Protein AF-A0A813D982-F1 (afdb_monomer)

Secondary structure (DSSP, 8-state):
------------------------EEEEEE-TTSSSSSEEEEEE--BSSS--S---SS-EEEEEEEEEEEEEEP-EEEEE--HHHHHHHHHS-HHHHHHHHHHHHS-GGGT-----EEEEEES--TT-S-SSSS-SSS--STT-TT-SS---GGGGGTHHHHHHHHHHH-TT-EEEEEESS--GGGBS--SSTTS-BB--SHHHHHHHHHHHHHHHHHHHHTT--EEEEESSSSTT----TTS---B--HHHHHHHHHHHHHHHHHSTTTTPEEEEEEEESS-BHHHHHHHHHHHHHHHHHHHHHHHHHHHHT-------------------S----------------------------------------SHHHHHHHHHHHHHHHHHHHHHHHHHHH-TTTHHHHTTSS--TTHHHHHHHTSTTGGGEEEEEEESSBS-THHHHHHHHH-TTSEEEEEE---TT--HHHHHHHHIIIIIIHHHHTTEEEEEEEESEE-TTS-S--SSTTS-SS---SEE--TT--SGGG-EE-HHHHHHHHHHTT--TT-EEEEEEEESSSEEEEEEE-TTSEEEEEEEE--SS--EEEEEEETTEEEEEEEPTT-EEEEEEE-----SSGGGSS---SPPEEEEEEEEE-SS---STTSEEE-HHHHHHHIIIIITTSSSPGGG--EEEEEEEEE---HHHHTTT-SSEEPPPEETTEE-SSS-HHHHHHHH-SPPEEEETTSTT--S-GGGGGSTT-EEEE---TTTTS-GGG--HHHHHH---SB-SSS---BTTBSEEEEEEEEEEHHHHHT-S-HHHHHHTT-EEEETTTTEEES--TT--TT-HHHHHHHHHHHHHHHHHH-TTS--PPPPP----HHHHH--

Radius of gyration: 35.67 Å; Cα contacts (8 Å, |Δi|>4): 1826; chains: 1; bounding box: 88×109×143 Å

Mean predicted aligned error: 16.57 Å

Structure (mmCIF, N/CA/C/O backbone):
data_AF-A0A813D982-F1
#
_entry.id   AF-A0A813D982-F1
#
loop_
_atom_site.group_PDB
_atom_site.id
_atom_site.type_symbol
_atom_site.label_atom_id
_atom_site.label_alt_id
_atom_site.label_comp_id
_atom_site.label_asym_id
_atom_site.label_entity_id
_atom_site.label_seq_id
_atom_site.pdbx_PDB_ins_code
_atom_site.Cartn_x
_atom_site.Cartn_y
_atom_site.Cartn_z
_atom_site.occupancy
_atom_site.B_iso_or_equiv
_atom_site.auth_seq_id
_atom_site.auth_comp_id
_atom_site.auth_asym_id
_atom_site.auth_atom_id
_atom_site.pdbx_PDB_model_num
ATOM 1 N N . MET A 1 1 ? 10.297 -3.588 89.099 1.00 33.72 1 MET A N 1
ATOM 2 C CA . MET A 1 1 ? 11.511 -2.768 88.923 1.00 33.72 1 MET A CA 1
ATOM 3 C C . MET A 1 1 ? 11.442 -2.173 87.519 1.00 33.72 1 MET A C 1
ATOM 5 O O . MET A 1 1 ? 11.460 -2.957 86.587 1.00 33.72 1 MET A O 1
ATOM 9 N N . LEU A 1 2 ? 11.278 -0.838 87.435 1.00 32.00 2 LEU A N 1
ATOM 10 C CA . LEU A 1 2 ? 11.384 0.072 86.263 1.00 32.00 2 LEU A CA 1
ATOM 11 C C . LEU A 1 2 ? 10.331 -0.106 85.132 1.00 32.00 2 LEU A C 1
ATOM 13 O O . LEU A 1 2 ? 10.319 -1.129 84.468 1.00 32.00 2 LEU A O 1
ATOM 17 N N . ILE A 1 3 ? 9.272 0.721 85.040 1.00 32.12 3 ILE A N 1
ATOM 18 C CA . ILE A 1 3 ? 9.128 2.128 84.555 1.00 32.12 3 ILE A CA 1
ATOM 19 C C . ILE A 1 3 ? 8.904 2.221 83.026 1.00 32.12 3 ILE A C 1
ATOM 21 O O . ILE A 1 3 ? 9.794 1.862 82.272 1.00 32.12 3 ILE A O 1
ATOM 25 N N . PHE A 1 4 ? 7.701 2.726 82.667 1.00 31.78 4 PHE A N 1
ATOM 26 C CA . PHE A 1 4 ? 7.247 3.580 81.535 1.00 31.78 4 PHE A CA 1
ATOM 27 C C . PHE A 1 4 ? 7.942 3.456 80.158 1.00 31.78 4 PHE A C 1
ATOM 29 O O . PHE A 1 4 ? 9.155 3.427 80.071 1.00 31.78 4 PHE A O 1
ATOM 36 N N . GLY A 1 5 ? 7.280 3.515 79.001 1.00 30.12 5 GLY A N 1
ATOM 37 C CA . GLY A 1 5 ? 5.942 3.955 78.604 1.00 30.12 5 GLY A CA 1
ATOM 38 C C . GLY A 1 5 ? 5.981 4.259 77.092 1.00 30.12 5 GLY A C 1
ATOM 39 O O . GLY A 1 5 ? 7.051 4.535 76.556 1.00 30.12 5 GLY A O 1
ATOM 40 N N . GLY A 1 6 ? 4.844 4.200 76.397 1.00 27.56 6 GLY A N 1
ATOM 41 C CA . GLY A 1 6 ? 4.769 4.579 74.980 1.00 27.56 6 GLY A CA 1
ATOM 42 C C . GLY A 1 6 ? 3.520 4.051 74.285 1.00 27.56 6 GLY A C 1
ATOM 43 O O . GLY A 1 6 ? 3.475 2.904 73.861 1.00 27.56 6 GLY A O 1
ATOM 44 N N . THR A 1 7 ? 2.501 4.899 74.220 1.00 34.62 7 THR A N 1
ATOM 45 C CA . THR A 1 7 ? 1.250 4.763 73.463 1.00 34.62 7 THR A CA 1
ATOM 46 C C . THR A 1 7 ? 1.494 4.654 71.949 1.00 34.62 7 THR A C 1
ATOM 48 O O . THR A 1 7 ? 2.565 5.032 71.494 1.00 34.62 7 THR A O 1
ATOM 51 N N . TRP A 1 8 ? 0.510 4.149 71.184 1.00 26.58 8 TRP A N 1
ATOM 52 C CA . TRP A 1 8 ? -0.017 4.698 69.911 1.00 26.58 8 TRP A CA 1
ATOM 53 C C . TRP A 1 8 ? -0.961 3.672 69.225 1.00 26.58 8 TRP A C 1
ATOM 55 O O . TRP A 1 8 ? -0.560 2.582 68.838 1.00 26.58 8 TRP A O 1
ATOM 65 N N . PHE A 1 9 ? -2.227 4.057 69.061 1.00 32.31 9 PHE A N 1
ATOM 66 C CA . PHE A 1 9 ? -3.190 3.625 68.029 1.00 32.31 9 PHE A CA 1
ATOM 67 C C . PHE A 1 9 ? -3.764 4.939 67.450 1.00 32.31 9 PHE A C 1
ATOM 69 O O . PHE A 1 9 ? -3.727 5.936 68.180 1.00 32.31 9 PHE A O 1
ATOM 76 N N . PRO A 1 10 ? -4.414 4.992 66.269 1.00 47.31 10 PRO A N 1
ATOM 77 C CA . PRO A 1 10 ? -4.510 4.041 65.152 1.00 47.31 10 PRO A CA 1
ATOM 78 C C . PRO A 1 10 ? -4.242 4.733 63.782 1.00 47.31 10 PRO A C 1
ATOM 80 O O . PRO A 1 10 ? -4.049 5.942 63.716 1.00 47.31 10 PRO A O 1
ATOM 83 N N . GLY A 1 11 ? -4.314 3.993 62.668 1.00 30.67 11 GLY A N 1
ATOM 84 C CA . GLY A 1 11 ? -4.584 4.604 61.353 1.00 30.67 11 GLY A CA 1
ATOM 85 C C . GLY A 1 11 ? -3.560 4.340 60.253 1.00 30.67 11 GLY A C 1
ATOM 86 O O . GLY A 1 11 ? -3.082 5.276 59.623 1.00 30.67 11 GLY A O 1
ATOM 87 N N . ALA A 1 12 ? -3.267 3.073 59.956 1.00 30.66 12 ALA A N 1
ATOM 88 C CA . ALA A 1 12 ? -2.760 2.730 58.632 1.00 30.66 12 ALA A CA 1
ATOM 89 C C . ALA A 1 12 ? -3.959 2.666 57.677 1.00 30.66 12 ALA A C 1
ATOM 91 O O . ALA A 1 12 ? -4.626 1.639 57.547 1.00 30.66 12 ALA A O 1
ATOM 92 N N . LEU A 1 13 ? -4.262 3.809 57.062 1.00 33.00 13 LEU A N 1
ATOM 93 C CA . LEU A 1 13 ? -5.050 3.882 55.843 1.00 33.00 13 LEU A CA 1
ATOM 94 C C . LEU A 1 13 ? -4.309 3.013 54.815 1.00 33.00 13 LEU A C 1
ATOM 96 O O . LEU A 1 13 ? -3.270 3.416 54.293 1.00 33.00 13 LEU A O 1
ATOM 100 N N . LEU A 1 14 ? -4.785 1.787 54.582 1.00 31.64 14 LEU A N 1
ATOM 101 C CA . LEU A 1 14 ? -4.362 1.003 53.428 1.00 31.64 14 LEU A CA 1
ATOM 102 C C . LEU A 1 14 ? -4.866 1.763 52.201 1.00 31.64 14 LEU A C 1
ATOM 104 O O . LEU A 1 14 ? -5.999 1.589 51.755 1.00 31.64 14 LEU A O 1
ATOM 108 N N . ILE A 1 15 ? -4.022 2.653 51.685 1.00 31.45 15 ILE A N 1
ATOM 109 C CA . ILE A 1 15 ? -4.133 3.135 50.319 1.00 31.45 15 ILE A CA 1
ATOM 110 C C . ILE A 1 15 ? -3.833 1.904 49.467 1.00 31.45 15 ILE A C 1
ATOM 112 O O . ILE A 1 15 ? -2.685 1.620 49.132 1.00 31.45 15 ILE A O 1
ATOM 116 N N . LEU A 1 16 ? -4.876 1.128 49.163 1.00 29.83 16 LEU A N 1
AT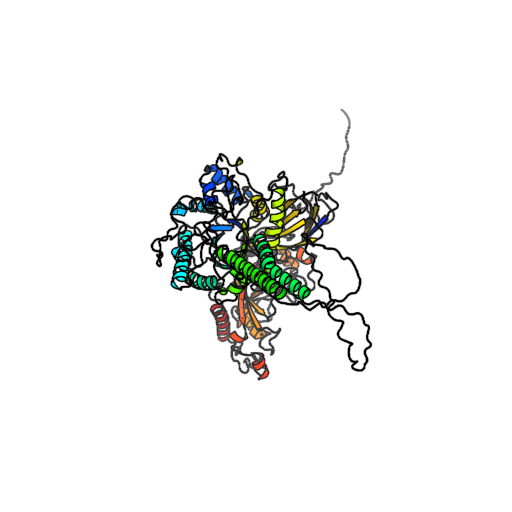OM 117 C CA . LEU A 1 16 ? -4.901 0.351 47.938 1.00 29.83 16 LEU A CA 1
ATOM 118 C C . LEU A 1 16 ? -4.697 1.374 46.824 1.00 29.83 16 LEU A C 1
ATOM 120 O O . LEU A 1 16 ? -5.637 2.049 46.404 1.00 29.83 16 LEU A O 1
ATOM 124 N N . GLN A 1 17 ? -3.449 1.535 46.390 1.00 27.86 17 GLN A N 1
ATOM 125 C CA . GLN A 1 17 ? -3.175 2.093 45.082 1.00 27.86 17 GLN A CA 1
ATOM 126 C C . GLN A 1 17 ? -3.849 1.141 44.098 1.00 27.86 17 GLN A C 1
ATOM 128 O O . GLN A 1 17 ? -3.320 0.089 43.752 1.00 27.86 17 GLN A O 1
ATOM 133 N N . CYS A 1 18 ? -5.070 1.492 43.696 1.00 29.44 18 CYS A N 1
ATOM 134 C CA . CYS A 1 18 ? -5.567 1.117 42.390 1.00 29.44 18 CYS A CA 1
ATOM 135 C C . CYS A 1 18 ? -4.506 1.604 41.406 1.00 29.44 18 CYS A C 1
ATOM 137 O O . CYS A 1 18 ? -4.439 2.794 41.108 1.00 29.44 18 CYS A O 1
ATOM 139 N N . THR A 1 19 ? -3.649 0.707 40.928 1.00 33.31 19 THR A N 1
ATOM 140 C CA . THR A 1 19 ? -2.893 0.942 39.704 1.00 33.31 19 THR A CA 1
ATOM 141 C C . THR A 1 19 ? -3.907 0.905 38.569 1.00 33.31 19 THR A C 1
ATOM 143 O O . THR A 1 19 ? -4.104 -0.114 37.910 1.00 33.31 19 THR A O 1
ATOM 146 N N . SER A 1 20 ? -4.638 2.009 38.402 1.00 37.44 20 SER A N 1
ATOM 147 C CA . SER A 1 20 ? -5.351 2.314 37.170 1.00 37.44 20 SER A CA 1
ATOM 148 C C . SER A 1 20 ? -4.327 2.216 36.049 1.00 37.44 20 SER A C 1
ATOM 150 O O . SER A 1 20 ? -3.331 2.936 36.086 1.00 37.44 20 SER A O 1
ATOM 152 N N . ALA A 1 21 ? -4.539 1.279 35.123 1.00 38.59 21 ALA A N 1
ATOM 153 C CA . ALA A 1 21 ? -3.664 1.035 33.987 1.00 38.59 21 ALA A CA 1
ATOM 154 C C . ALA A 1 21 ? -3.327 2.366 33.300 1.00 38.59 21 ALA A C 1
ATOM 156 O O . ALA A 1 21 ? -4.200 3.023 32.729 1.00 38.59 21 ALA A O 1
ATOM 157 N N . VAL A 1 22 ? -2.070 2.783 33.445 1.00 43.16 22 VAL A N 1
ATOM 158 C CA . VAL A 1 22 ? -1.523 3.990 32.836 1.00 43.16 22 VAL A CA 1
ATOM 159 C C . VAL A 1 22 ? -1.427 3.688 31.346 1.00 43.16 22 VAL A C 1
ATOM 161 O O . VAL A 1 22 ? -0.665 2.822 30.931 1.00 43.16 22 VAL A O 1
ATOM 164 N N . VAL A 1 23 ? -2.295 4.319 30.560 1.00 57.38 23 VAL A N 1
ATOM 165 C CA . VAL A 1 23 ? -2.232 4.271 29.098 1.00 57.38 23 VAL A CA 1
ATOM 166 C C . VAL A 1 23 ? -0.986 5.068 28.698 1.00 57.38 23 VAL A C 1
ATOM 168 O O . VAL A 1 23 ? -0.794 6.156 29.231 1.00 57.38 23 VAL A O 1
ATOM 171 N N . ASP A 1 24 ? -0.129 4.535 27.830 1.00 73.44 24 ASP A N 1
ATOM 172 C CA . ASP A 1 24 ? 1.127 5.179 27.415 1.00 73.44 24 ASP A CA 1
ATOM 173 C C . ASP A 1 24 ? 1.076 5.431 25.898 1.00 73.44 24 ASP A C 1
ATOM 175 O O . ASP A 1 24 ? 0.821 4.500 25.127 1.00 73.44 24 ASP A O 1
ATOM 179 N N . VAL A 1 25 ? 1.219 6.690 25.468 1.00 85.94 25 VAL A N 1
ATOM 180 C CA . VAL A 1 25 ? 1.453 7.051 24.059 1.00 85.94 25 VAL A CA 1
ATOM 181 C C . VAL A 1 25 ? 2.948 7.018 23.838 1.00 85.94 25 VAL A C 1
ATOM 183 O O . VAL A 1 25 ? 3.684 7.839 24.385 1.00 85.94 25 VAL A O 1
ATOM 186 N N . GLU A 1 26 ? 3.397 6.098 23.002 1.00 91.19 26 GLU A N 1
ATOM 187 C CA . GLU A 1 26 ? 4.798 6.032 22.619 1.00 91.19 26 GLU A CA 1
ATOM 188 C C . GLU A 1 26 ? 5.101 7.112 21.584 1.00 91.19 26 GLU A C 1
ATOM 190 O O . GLU A 1 26 ? 4.299 7.336 20.675 1.00 91.19 26 GLU A O 1
ATOM 195 N N . VAL A 1 27 ? 6.264 7.753 21.705 1.00 94.69 27 VAL A N 1
ATOM 196 C CA . VAL A 1 27 ? 6.692 8.824 20.802 1.00 94.69 27 VAL A CA 1
ATOM 197 C C . VAL A 1 27 ? 8.075 8.511 20.246 1.00 94.69 27 VAL A C 1
ATOM 199 O O . VAL A 1 27 ? 9.000 8.222 21.006 1.00 94.69 27 VAL A O 1
ATOM 202 N N . THR A 1 28 ? 8.231 8.623 18.931 1.00 97.44 28 THR A N 1
ATOM 203 C CA . THR A 1 28 ? 9.526 8.566 18.240 1.00 97.44 28 THR A CA 1
ATOM 204 C C . THR A 1 28 ? 9.729 9.850 17.451 1.00 97.44 28 THR A C 1
ATOM 206 O O . THR A 1 28 ? 8.815 10.273 16.749 1.00 97.44 28 THR A O 1
ATOM 209 N N . LEU A 1 29 ? 10.906 10.470 17.557 1.00 98.06 29 LEU A N 1
ATOM 210 C CA . LEU A 1 29 ? 11.197 11.804 17.029 1.00 98.06 29 LEU A CA 1
ATOM 211 C C . LEU A 1 29 ? 12.432 11.803 16.117 1.00 98.06 29 LEU A C 1
ATOM 213 O O . LEU A 1 29 ? 13.458 11.206 16.452 1.00 98.06 29 LEU A O 1
ATOM 217 N N . THR A 1 30 ? 12.337 12.542 15.012 1.00 98.56 30 THR A N 1
ATOM 218 C CA . THR A 1 30 ? 13.478 13.017 14.220 1.00 98.56 30 THR A CA 1
ATOM 219 C C . THR A 1 30 ? 13.408 14.540 14.104 1.00 98.56 30 THR A C 1
ATOM 221 O O . THR A 1 30 ? 12.356 15.079 13.756 1.00 98.56 30 THR A O 1
ATOM 224 N N . THR A 1 31 ? 14.495 15.251 14.395 1.00 97.56 31 THR A N 1
ATOM 225 C CA . THR A 1 31 ? 14.570 16.717 14.293 1.00 97.56 31 THR A CA 1
ATOM 226 C C . THR A 1 31 ? 15.413 17.158 13.103 1.00 97.56 31 THR A C 1
ATOM 228 O O . THR A 1 31 ? 16.376 16.498 12.727 1.00 97.56 31 THR A O 1
ATOM 231 N N . ALA A 1 32 ? 15.053 18.300 12.514 1.00 94.00 32 ALA A N 1
ATOM 232 C CA . ALA A 1 32 ? 15.738 18.867 11.353 1.00 94.00 32 ALA A CA 1
ATOM 233 C C . ALA A 1 32 ? 17.209 19.243 11.614 1.00 94.00 32 ALA A C 1
ATOM 235 O O . ALA A 1 32 ? 17.987 19.332 10.673 1.00 94.00 32 ALA A O 1
ATOM 236 N N . ASP A 1 33 ? 17.580 19.462 12.877 1.00 94.19 33 ASP A N 1
ATOM 237 C CA . ASP A 1 33 ? 18.948 19.745 13.324 1.00 94.19 33 ASP A CA 1
ATOM 238 C C . ASP A 1 33 ? 19.759 18.482 13.665 1.00 94.19 33 ASP A C 1
ATOM 240 O O . ASP A 1 33 ? 20.858 18.587 14.206 1.00 94.19 33 ASP A O 1
ATOM 244 N N . GLU A 1 34 ? 19.200 17.298 13.390 1.00 95.75 34 GLU A N 1
ATOM 245 C CA . GLU A 1 34 ? 19.823 15.987 13.598 1.00 95.75 34 GLU A CA 1
ATOM 246 C C . GLU A 1 34 ? 20.166 15.664 15.069 1.00 95.75 34 GLU A C 1
ATOM 248 O O . GLU A 1 34 ? 20.856 14.685 15.355 1.00 95.75 34 GLU A O 1
ATOM 253 N N . THR A 1 35 ? 19.650 16.434 16.037 1.00 96.19 35 THR A N 1
ATOM 254 C CA . THR A 1 35 ? 19.854 16.157 17.475 1.00 96.19 35 THR A CA 1
ATOM 255 C C . THR A 1 35 ? 19.115 14.905 17.942 1.00 96.19 35 THR A C 1
ATOM 257 O O . THR A 1 35 ? 19.605 14.176 18.809 1.00 96.19 35 THR A O 1
ATOM 260 N N . HIS A 1 36 ? 17.960 14.629 17.340 1.00 97.06 36 HIS A N 1
ATOM 261 C CA . HIS A 1 36 ? 17.199 13.401 17.508 1.00 97.06 36 HIS A CA 1
ATOM 262 C C . HIS A 1 36 ? 17.029 12.744 16.139 1.00 97.06 36 HIS A C 1
ATOM 264 O O . HIS A 1 36 ? 16.509 13.360 15.213 1.00 97.06 36 HIS A O 1
ATOM 270 N N . LEU A 1 37 ? 17.455 11.487 16.007 1.00 97.00 37 LEU A N 1
ATOM 271 C CA . LEU A 1 37 ? 17.439 10.737 14.750 1.00 97.00 37 LEU A CA 1
ATOM 272 C C . LEU A 1 37 ? 16.734 9.395 14.959 1.00 97.00 37 LEU A C 1
ATOM 274 O O . LEU A 1 37 ? 17.348 8.432 15.420 1.00 97.00 37 LEU A O 1
ATOM 278 N N . PHE A 1 38 ? 15.439 9.331 14.634 1.00 97.00 38 PHE A N 1
ATOM 279 C CA . PHE A 1 38 ? 14.572 8.176 14.904 1.00 97.00 38 PHE A CA 1
ATOM 280 C C . PHE A 1 38 ? 14.645 7.697 16.366 1.00 97.00 38 PHE A C 1
ATOM 282 O O . PHE A 1 38 ? 14.763 6.504 16.655 1.00 97.00 38 PHE A O 1
ATOM 289 N N . GLN A 1 39 ? 14.626 8.642 17.307 1.00 96.44 39 GLN A N 1
ATOM 290 C CA . GLN A 1 39 ? 14.848 8.371 18.723 1.00 96.44 39 GLN A CA 1
ATOM 291 C C . GLN A 1 39 ? 13.528 8.228 19.480 1.00 96.44 39 GLN A C 1
ATOM 293 O O . GLN A 1 39 ? 12.631 9.059 19.343 1.00 96.44 39 GLN A O 1
ATOM 298 N N . ARG A 1 40 ? 13.427 7.203 20.333 1.00 94.06 40 ARG A N 1
ATOM 299 C CA . ARG A 1 40 ? 12.296 7.050 21.253 1.00 94.06 40 ARG A CA 1
ATOM 300 C C . ARG A 1 40 ? 12.368 8.098 22.362 1.00 94.06 40 ARG A C 1
ATOM 302 O O . ARG A 1 40 ? 13.375 8.196 23.064 1.00 94.06 40 ARG A O 1
ATOM 309 N N . MET A 1 41 ? 11.288 8.845 22.524 1.00 92.56 41 MET A N 1
ATOM 310 C CA . MET A 1 41 ? 11.128 9.877 23.543 1.00 92.56 41 MET A CA 1
ATOM 311 C C . MET A 1 41 ? 10.331 9.325 24.736 1.00 92.56 41 MET A C 1
ATOM 313 O O . MET A 1 41 ? 9.685 8.279 24.609 1.00 92.56 41 MET A O 1
ATOM 317 N N . PRO A 1 42 ? 10.363 9.989 25.907 1.00 85.12 42 PRO A N 1
ATOM 318 C CA . PRO A 1 42 ? 9.488 9.631 27.018 1.00 85.12 42 PRO A CA 1
ATOM 319 C C . PRO A 1 42 ? 8.018 9.602 26.579 1.00 85.12 42 PRO A C 1
ATOM 321 O O . PRO A 1 42 ? 7.558 10.522 25.901 1.00 85.12 42 PRO A O 1
ATOM 324 N N . GLY A 1 43 ? 7.306 8.540 26.958 1.00 78.75 43 GLY A N 1
ATOM 325 C CA . GLY A 1 43 ? 5.897 8.365 26.621 1.00 78.75 43 GLY A CA 1
ATOM 326 C C . GLY A 1 43 ? 4.989 9.401 27.290 1.00 78.75 43 GLY A C 1
ATOM 327 O O . GLY A 1 43 ? 5.355 10.037 28.285 1.00 78.75 43 GLY A O 1
ATOM 328 N N . ILE A 1 44 ? 3.805 9.603 26.713 1.00 79.94 44 ILE A N 1
ATOM 329 C CA . ILE A 1 44 ? 2.802 10.552 27.209 1.00 79.94 44 ILE A CA 1
ATOM 330 C C . ILE A 1 44 ? 1.670 9.772 27.860 1.00 79.94 44 ILE A C 1
ATOM 332 O O . ILE A 1 44 ? 1.121 8.859 27.254 1.00 79.94 44 ILE A O 1
ATOM 336 N N . VAL A 1 45 ? 1.238 10.187 29.048 1.00 69.50 45 VAL A N 1
ATOM 337 C CA . VAL A 1 45 ? 0.031 9.639 29.678 1.00 69.50 45 VAL A CA 1
ATOM 338 C C . VAL A 1 45 ? -1.205 10.372 29.124 1.00 69.50 45 VAL A C 1
ATOM 340 O O . VAL A 1 45 ? -1.374 11.558 29.429 1.00 69.50 45 VAL A O 1
ATOM 343 N N . PRO A 1 46 ? -2.084 9.724 28.323 1.00 60.00 46 PRO A N 1
ATOM 344 C CA . PRO A 1 46 ? -3.292 10.339 27.793 1.00 60.00 46 PRO A CA 1
ATOM 345 C C . PRO A 1 46 ? -4.245 10.778 28.884 1.00 60.00 46 PRO A C 1
ATOM 347 O O . PRO A 1 46 ? -4.356 10.183 29.959 1.00 60.00 46 PRO A O 1
ATOM 350 N N . GLN A 1 47 ? -5.042 11.773 28.544 1.00 59.22 47 GLN A N 1
ATOM 351 C CA . GLN A 1 47 ? -5.977 12.368 29.473 1.00 59.22 47 GLN A CA 1
ATOM 352 C C . GLN A 1 47 ? -7.396 11.907 29.226 1.00 59.22 47 GLN A C 1
ATOM 354 O O . GLN A 1 47 ? -7.813 11.777 28.080 1.00 59.22 47 GLN A O 1
ATOM 359 N N . HIS A 1 48 ? -8.167 11.745 30.303 1.00 47.81 48 HIS A N 1
ATOM 360 C CA . HIS A 1 48 ? -9.626 11.702 30.192 1.00 47.81 48 HIS A CA 1
ATOM 361 C C . HIS A 1 48 ? -10.233 13.120 30.281 1.00 47.81 48 HIS A C 1
ATOM 363 O O . HIS A 1 48 ? -11.282 13.338 29.689 1.00 47.81 48 HIS A O 1
ATOM 369 N N . VAL A 1 49 ? -9.557 14.096 30.926 1.00 36.41 49 VAL A N 1
ATOM 370 C CA . VAL A 1 49 ? -9.870 15.548 30.927 1.00 36.41 49 VAL A CA 1
ATOM 371 C C . VAL A 1 49 ? -8.631 16.367 31.401 1.00 36.41 49 VAL A C 1
ATOM 373 O O . VAL A 1 49 ? -8.178 16.133 32.515 1.00 36.41 49 VAL A O 1
ATOM 376 N N . GLY A 1 50 ? -8.117 17.340 30.622 1.00 40.94 50 GLY A N 1
ATOM 377 C CA . GLY A 1 50 ? -7.310 18.503 31.097 1.00 40.94 50 GLY A CA 1
ATOM 378 C C . GLY A 1 50 ? -5.769 18.381 31.255 1.00 40.94 50 GLY A C 1
ATOM 379 O O . GLY A 1 50 ? -5.314 17.764 32.210 1.00 40.94 50 GLY A O 1
ATOM 380 N N . GLY A 1 51 ? -5.010 19.059 30.360 1.00 42.97 51 GLY A N 1
ATOM 381 C CA . GLY A 1 51 ? -3.607 18.906 29.854 1.00 42.97 51 GLY A CA 1
ATOM 382 C C . GLY A 1 51 ? -2.430 18.349 30.692 1.00 42.97 51 GLY A C 1
ATOM 383 O O . GLY A 1 51 ? -2.077 18.896 31.729 1.00 42.97 51 GLY A O 1
ATOM 384 N N . HIS A 1 52 ? -1.735 17.332 30.155 1.00 51.31 52 HIS A N 1
ATOM 385 C CA . HIS A 1 52 ? -0.419 16.808 30.554 1.00 51.31 52 HIS A CA 1
ATOM 386 C C . HIS A 1 52 ? 0.338 16.447 29.272 1.00 51.31 52 HIS A C 1
ATOM 388 O O . HIS A 1 52 ? 0.509 15.294 28.893 1.00 51.31 52 HIS A O 1
ATOM 394 N N . GLY A 1 53 ? 0.727 17.512 28.588 1.00 53.88 53 GLY A N 1
ATOM 395 C CA . GLY A 1 53 ? 1.738 17.582 27.548 1.00 53.88 53 GLY A CA 1
ATOM 396 C C . GLY A 1 53 ? 2.340 18.985 27.630 1.00 53.88 53 GLY A C 1
ATOM 397 O O . GLY A 1 53 ? 1.696 19.901 28.148 1.00 53.88 53 GLY A O 1
ATOM 398 N N . ILE A 1 54 ? 3.593 19.160 27.218 1.00 58.97 54 ILE A N 1
ATOM 399 C CA . ILE A 1 54 ? 4.249 20.470 27.290 1.00 58.97 54 ILE A CA 1
ATOM 400 C C . ILE A 1 54 ? 3.756 21.298 26.101 1.00 58.97 54 ILE A C 1
ATOM 402 O O . ILE A 1 54 ? 4.237 21.117 24.985 1.00 58.97 54 ILE A O 1
ATOM 406 N N . ALA A 1 55 ? 2.804 22.203 26.333 1.00 64.06 55 ALA A N 1
ATOM 407 C CA . ALA A 1 55 ? 2.598 23.323 25.423 1.00 64.06 55 ALA A CA 1
ATOM 408 C C . ALA A 1 55 ? 3.869 24.183 25.436 1.00 64.06 55 ALA A C 1
ATOM 410 O O . ALA A 1 55 ? 4.371 24.534 26.505 1.00 64.06 55 ALA A O 1
ATOM 411 N N . CYS A 1 56 ? 4.418 24.473 24.261 1.00 77.19 56 CYS A N 1
ATOM 412 C CA . CYS A 1 56 ? 5.701 25.170 24.132 1.00 77.19 56 CYS A CA 1
ATOM 413 C C . CYS A 1 56 ? 5.640 26.433 23.272 1.00 77.19 56 CYS A C 1
ATOM 415 O O . CYS A 1 56 ? 6.644 27.133 23.145 1.00 77.19 56 CYS A O 1
ATOM 417 N N . SER A 1 57 ? 4.477 26.725 22.695 1.00 76.69 57 SER A N 1
ATOM 418 C CA . SER A 1 57 ? 4.181 27.957 21.970 1.00 76.69 57 SER A CA 1
ATOM 419 C C . SER A 1 57 ? 2.677 28.223 21.969 1.00 76.69 57 SER A C 1
ATOM 421 O O . SER A 1 57 ? 1.878 27.304 22.172 1.00 76.69 57 SER A O 1
ATOM 423 N N . ASP A 1 58 ? 2.310 29.482 21.720 1.00 75.31 58 ASP A N 1
ATOM 424 C CA . ASP A 1 58 ? 0.919 29.905 21.517 1.00 75.31 58 ASP A CA 1
ATOM 425 C C . ASP A 1 58 ? 0.354 29.423 20.164 1.00 75.31 58 ASP A C 1
ATOM 427 O O . ASP A 1 58 ? -0.861 29.404 19.962 1.00 75.31 58 ASP A O 1
ATOM 431 N N . ASP A 1 59 ? 1.232 28.986 19.254 1.00 84.00 59 ASP A N 1
ATOM 432 C CA . ASP A 1 59 ? 0.867 28.318 18.010 1.00 84.00 59 ASP A CA 1
ATOM 433 C C . ASP A 1 59 ? 0.447 26.875 18.303 1.00 84.00 59 ASP A C 1
ATOM 435 O O . ASP A 1 59 ? 1.267 25.984 18.553 1.00 84.00 59 ASP A O 1
ATOM 439 N N . VAL A 1 60 ? -0.863 26.653 18.264 1.00 89.81 60 VAL A N 1
ATOM 440 C CA . VAL A 1 60 ? -1.488 25.355 18.504 1.00 89.81 60 VAL A CA 1
ATOM 441 C C . VAL A 1 60 ? -2.088 24.822 17.207 1.00 89.81 60 VAL A C 1
ATOM 443 O O . VAL A 1 60 ? -2.888 25.500 16.562 1.00 89.81 60 VAL A O 1
ATOM 446 N N . ALA A 1 61 ? -1.752 23.581 16.864 1.00 93.62 61 ALA A N 1
ATOM 447 C CA . ALA A 1 61 ? -2.436 22.821 15.824 1.00 93.62 61 ALA A CA 1
ATOM 448 C C . ALA A 1 61 ? -3.144 21.619 16.453 1.00 93.62 61 ALA A C 1
ATOM 450 O O . ALA A 1 61 ? -2.535 20.864 17.214 1.00 93.62 61 ALA A O 1
ATOM 451 N N . VAL A 1 62 ? -4.426 21.439 16.141 1.00 93.25 62 VAL A N 1
ATOM 452 C CA . VAL A 1 62 ? -5.225 20.311 16.632 1.00 93.25 62 VAL A CA 1
ATOM 453 C C . VAL A 1 62 ? -5.382 19.291 15.513 1.00 93.25 62 VAL A C 1
ATOM 455 O O . VAL A 1 62 ? -5.844 19.637 14.427 1.00 93.25 62 VAL A O 1
ATOM 458 N N . VAL A 1 63 ? -5.022 18.041 15.789 1.00 94.94 63 VAL A N 1
ATOM 459 C CA . VAL A 1 63 ? -5.199 16.902 14.890 1.00 94.94 63 VAL A CA 1
ATOM 460 C C . VAL A 1 63 ? -6.316 16.019 15.428 1.00 94.94 63 VAL A C 1
ATOM 462 O O . VAL A 1 63 ? -6.162 15.360 16.457 1.00 94.94 63 VAL A O 1
ATOM 465 N N . GLU A 1 64 ? -7.441 16.013 14.724 1.00 90.12 64 GLU A N 1
ATOM 466 C CA . GLU A 1 64 ? -8.539 15.081 14.962 1.00 90.12 64 GLU A CA 1
ATOM 467 C C . GLU A 1 64 ? -8.221 13.745 14.289 1.00 90.12 64 GLU A C 1
ATOM 469 O O . GLU A 1 64 ? -7.788 13.744 13.138 1.00 90.12 64 GLU A O 1
ATOM 474 N N . VAL A 1 65 ? -8.439 12.619 14.975 1.00 88.94 65 VAL A N 1
ATOM 475 C CA . VAL A 1 65 ? -8.254 11.269 14.412 1.00 88.94 65 VAL A CA 1
ATOM 476 C C . VAL A 1 65 ? -9.493 10.407 14.646 1.00 88.94 65 VAL A C 1
ATOM 478 O O . VAL A 1 65 ? -9.945 10.220 15.781 1.00 88.94 65 VAL A O 1
ATOM 481 N N . ASP A 1 66 ? -10.000 9.800 13.571 1.00 77.44 66 ASP A N 1
ATOM 482 C CA . ASP A 1 66 ? -11.133 8.875 13.608 1.00 77.44 66 ASP A CA 1
ATOM 483 C C . ASP A 1 66 ? -10.772 7.529 12.958 1.00 77.44 66 ASP A C 1
ATOM 485 O O . ASP A 1 66 ? -10.819 7.355 11.742 1.00 77.44 66 ASP A O 1
ATOM 489 N N . ALA A 1 67 ? -10.473 6.531 13.797 1.00 74.19 67 ALA A N 1
ATOM 490 C CA . ALA A 1 67 ? -10.080 5.182 13.374 1.00 74.19 67 ALA A CA 1
ATOM 491 C C . ALA A 1 67 ? -11.208 4.339 12.736 1.00 74.19 67 ALA A C 1
ATOM 493 O O . ALA A 1 67 ? -10.991 3.167 12.388 1.00 74.19 67 ALA A O 1
ATOM 494 N N . ARG A 1 68 ? -12.420 4.898 12.625 1.00 62.59 68 ARG A N 1
ATOM 495 C CA . ARG A 1 68 ? -13.603 4.283 11.997 1.00 62.59 68 ARG A CA 1
ATOM 496 C C . ARG A 1 68 ? -13.763 4.722 10.550 1.00 62.59 68 ARG A C 1
ATOM 498 O O . ARG A 1 68 ? -14.269 3.959 9.735 1.00 62.59 68 ARG A O 1
ATOM 505 N N . GLN A 1 69 ? -13.321 5.932 10.226 1.00 69.19 69 GLN A N 1
ATOM 506 C CA . GLN A 1 69 ? -13.262 6.409 8.853 1.00 69.19 69 GLN A CA 1
ATOM 507 C C . GLN A 1 69 ? -11.965 5.901 8.245 1.00 69.19 69 GLN A C 1
ATOM 509 O O . GLN A 1 69 ? -10.874 6.324 8.615 1.00 69.19 69 GLN A O 1
ATOM 514 N N . ARG A 1 70 ? -12.097 4.898 7.385 1.00 75.38 70 ARG A N 1
ATOM 515 C CA . ARG A 1 70 ? -10.994 4.058 6.931 1.00 75.38 70 ARG A CA 1
ATOM 516 C C . ARG A 1 70 ? -10.901 4.166 5.412 1.00 75.38 70 ARG A C 1
ATOM 518 O O . ARG A 1 70 ? -11.922 4.135 4.728 1.00 75.38 70 ARG A O 1
ATOM 525 N N . PHE A 1 71 ? -9.683 4.283 4.906 1.00 87.50 71 PHE A N 1
ATOM 526 C CA . PHE A 1 71 ? -9.384 4.414 3.484 1.00 87.50 71 PHE A CA 1
ATOM 527 C C . PHE A 1 71 ? -8.623 3.171 3.000 1.00 87.50 71 PHE A C 1
ATOM 529 O O . PHE A 1 71 ? -8.940 2.042 3.388 1.00 87.50 71 PHE A O 1
ATOM 536 N N . GLN A 1 72 ? -7.630 3.348 2.133 1.00 90.38 72 GLN A N 1
ATOM 537 C CA . GLN A 1 72 ? -6.865 2.258 1.551 1.00 90.38 72 GLN A CA 1
ATOM 538 C C . GLN A 1 72 ? -5.995 1.514 2.577 1.00 90.38 72 GLN A C 1
ATOM 540 O O . GLN A 1 72 ? -5.494 2.079 3.553 1.00 90.38 72 GLN A O 1
ATOM 545 N N . THR A 1 73 ? -5.781 0.226 2.313 1.00 91.19 73 THR A N 1
ATOM 546 C CA . THR A 1 73 ? -4.767 -0.583 2.993 1.00 91.19 73 THR A CA 1
ATOM 547 C C . THR A 1 73 ? -3.377 -0.235 2.475 1.00 91.19 73 THR A C 1
ATOM 549 O O . THR A 1 73 ? -3.147 -0.219 1.263 1.00 91.19 73 THR A O 1
ATOM 552 N N . MET A 1 74 ? -2.449 -0.019 3.400 1.00 95.50 74 MET A N 1
ATOM 553 C CA . MET A 1 74 ? -1.039 0.207 3.129 1.00 95.50 74 MET A CA 1
ATOM 554 C C . MET A 1 74 ? -0.352 -1.128 2.840 1.00 95.50 74 MET A C 1
ATOM 556 O O . MET A 1 74 ? -0.410 -2.077 3.626 1.00 95.50 74 MET A O 1
ATOM 560 N N . LEU A 1 75 ? 0.294 -1.204 1.682 1.00 94.56 75 LEU A N 1
ATOM 561 C CA . LEU A 1 75 ? 1.055 -2.364 1.230 1.00 94.56 75 LEU A CA 1
ATOM 562 C C . LEU A 1 75 ? 2.515 -2.285 1.656 1.00 94.56 75 LEU A C 1
ATOM 564 O O . LEU A 1 75 ? 3.110 -3.332 1.922 1.00 94.56 75 LEU A O 1
ATOM 568 N N . GLY A 1 76 ? 3.072 -1.078 1.752 1.00 95.31 76 GLY A N 1
ATOM 569 C CA . GLY A 1 76 ? 4.407 -0.903 2.296 1.00 95.31 76 GLY A CA 1
ATOM 570 C C . GLY A 1 76 ? 5.160 0.328 1.824 1.00 95.31 76 GLY A C 1
ATOM 571 O O . GLY A 1 76 ? 4.659 1.141 1.051 1.00 95.31 76 GLY A O 1
ATOM 572 N N . PHE A 1 77 ? 6.400 0.423 2.283 1.00 98.06 77 PHE A N 1
ATOM 573 C CA . PHE A 1 77 ? 7.296 1.544 2.027 1.00 98.06 77 PHE A CA 1
ATOM 574 C C . PHE A 1 77 ? 8.695 1.017 1.717 1.00 98.06 77 PHE A C 1
ATOM 576 O O . PHE A 1 77 ? 9.081 -0.059 2.192 1.00 98.06 77 PHE A O 1
ATOM 583 N N . GLY A 1 78 ? 9.441 1.747 0.893 1.00 97.88 78 GLY A N 1
ATOM 584 C CA . GLY A 1 78 ? 10.690 1.224 0.363 1.00 97.88 78 GLY A CA 1
ATOM 585 C C . GLY A 1 78 ? 11.507 2.193 -0.467 1.00 97.88 78 GLY A C 1
ATOM 586 O O . GLY A 1 78 ? 11.343 3.409 -0.407 1.00 97.88 78 GLY A O 1
ATOM 587 N N . ALA A 1 79 ? 12.387 1.612 -1.269 1.00 98.00 79 ALA A N 1
ATOM 588 C CA . ALA A 1 79 ? 13.150 2.312 -2.287 1.00 98.00 79 ALA A CA 1
ATOM 589 C C . ALA A 1 79 ? 13.483 1.363 -3.446 1.00 98.00 79 ALA A C 1
ATOM 591 O O . ALA A 1 79 ? 13.191 0.164 -3.401 1.00 98.00 79 ALA A O 1
ATOM 592 N N . THR A 1 80 ? 14.112 1.882 -4.487 1.00 97.81 80 THR A N 1
ATOM 593 C CA . THR A 1 80 ? 14.684 1.089 -5.572 1.00 97.81 80 THR A CA 1
ATOM 594 C C . THR A 1 80 ? 16.041 0.535 -5.158 1.00 97.81 80 THR A C 1
ATOM 596 O O . THR A 1 80 ? 16.982 1.269 -4.860 1.00 97.81 80 THR A O 1
ATOM 599 N N . LEU A 1 81 ? 16.183 -0.788 -5.194 1.00 97.25 81 LEU A N 1
ATOM 600 C CA . LEU A 1 81 ? 17.498 -1.414 -5.152 1.00 97.25 81 LEU A CA 1
ATOM 601 C C . LEU A 1 81 ? 18.072 -1.372 -6.572 1.00 97.25 81 LEU A C 1
ATOM 603 O O . LEU A 1 81 ? 17.932 -2.334 -7.322 1.00 97.25 81 LEU A O 1
ATOM 607 N N . ALA A 1 82 ? 18.678 -0.251 -6.957 1.00 92.25 82 ALA A N 1
ATOM 608 C CA . ALA A 1 82 ? 19.390 -0.150 -8.226 1.00 92.25 82 ALA A CA 1
ATOM 609 C C . ALA A 1 82 ? 20.651 -1.035 -8.221 1.00 92.25 82 ALA A C 1
ATOM 611 O O . ALA A 1 82 ? 21.158 -1.428 -7.163 1.00 92.25 82 ALA A O 1
ATOM 612 N N . ALA A 1 83 ? 21.190 -1.322 -9.408 1.00 88.88 83 ALA A N 1
ATOM 613 C CA . ALA A 1 83 ? 22.440 -2.065 -9.546 1.00 88.88 83 ALA A CA 1
ATOM 614 C C . ALA A 1 83 ? 23.595 -1.371 -8.795 1.00 88.88 83 ALA A C 1
ATOM 616 O O . ALA A 1 83 ? 24.372 -2.029 -8.106 1.00 88.88 83 ALA A O 1
ATOM 617 N N . SER A 1 84 ? 23.671 -0.036 -8.827 1.00 89.56 84 SER A N 1
ATOM 618 C CA . SER A 1 84 ? 24.631 0.730 -8.021 1.00 89.56 84 SER A CA 1
ATOM 619 C C . SER A 1 84 ? 24.460 0.500 -6.516 1.00 89.56 84 SER A C 1
ATOM 621 O O . SER A 1 84 ? 25.443 0.218 -5.833 1.00 89.56 84 SER A O 1
ATOM 623 N N . SER A 1 85 ? 23.222 0.524 -6.010 1.00 94.62 85 SER A N 1
ATOM 624 C CA . SER A 1 85 ? 22.912 0.285 -4.597 1.00 94.62 85 SER A CA 1
ATOM 625 C C . SER A 1 85 ? 23.353 -1.101 -4.146 1.00 94.62 85 SER A C 1
ATOM 627 O O . SER A 1 85 ? 24.020 -1.251 -3.122 1.00 94.62 85 SER A O 1
ATOM 629 N N . ALA A 1 86 ? 23.020 -2.132 -4.922 1.00 95.38 86 ALA A N 1
ATOM 630 C CA . ALA A 1 86 ? 23.448 -3.486 -4.605 1.00 95.38 86 ALA A CA 1
ATOM 631 C C . ALA A 1 86 ? 24.970 -3.639 -4.687 1.00 95.38 86 ALA A C 1
ATOM 633 O O . ALA A 1 86 ? 25.560 -4.349 -3.874 1.00 95.38 86 ALA A O 1
ATOM 634 N N . TYR A 1 87 ? 25.617 -2.944 -5.620 1.00 94.06 87 TYR A N 1
ATOM 635 C CA . TYR A 1 87 ? 27.062 -2.971 -5.759 1.00 94.06 87 TYR A CA 1
ATOM 636 C C . TYR A 1 87 ? 27.770 -2.362 -4.551 1.00 94.06 87 TYR A C 1
ATOM 638 O O . TYR A 1 87 ? 28.595 -3.054 -3.951 1.00 94.06 87 TYR A O 1
ATOM 646 N N . VAL A 1 88 ? 27.432 -1.132 -4.144 1.00 94.81 88 VAL A N 1
ATOM 647 C CA . VAL A 1 88 ? 28.091 -0.479 -2.994 1.00 94.81 88 VAL A CA 1
ATOM 648 C C . VAL A 1 88 ? 27.901 -1.285 -1.711 1.00 94.81 88 VAL A C 1
ATOM 650 O O . VAL A 1 88 ? 28.858 -1.481 -0.964 1.00 94.81 88 VAL A O 1
ATOM 653 N N . ILE A 1 89 ? 26.715 -1.875 -1.512 1.00 97.38 89 ILE A N 1
ATOM 654 C CA . ILE A 1 89 ? 26.473 -2.806 -0.405 1.00 97.38 89 ILE A CA 1
ATOM 655 C C . ILE A 1 89 ? 27.384 -4.029 -0.555 1.00 97.38 89 ILE A C 1
ATOM 657 O O . ILE A 1 89 ? 28.145 -4.339 0.354 1.00 97.38 89 ILE A O 1
ATOM 661 N N . SER A 1 90 ? 27.381 -4.707 -1.705 1.00 96.44 90 SER A N 1
ATOM 662 C CA . SER A 1 90 ? 28.157 -5.941 -1.909 1.00 96.44 90 SER A CA 1
ATOM 663 C C . SER A 1 90 ? 29.672 -5.778 -1.728 1.00 96.44 90 SER A C 1
ATOM 665 O O . SER A 1 90 ? 30.353 -6.753 -1.402 1.00 96.44 90 SER A O 1
ATOM 667 N N . LYS A 1 91 ? 30.206 -4.567 -1.943 1.00 95.19 91 LYS A N 1
ATOM 668 C CA . LYS A 1 91 ? 31.633 -4.248 -1.784 1.00 95.19 91 LYS A CA 1
ATOM 669 C C . LYS A 1 91 ? 32.024 -3.881 -0.356 1.00 95.19 91 LYS A C 1
ATOM 671 O O . LYS A 1 91 ? 33.206 -3.980 -0.028 1.00 95.19 91 LYS A O 1
ATOM 676 N N . ALA A 1 92 ? 31.069 -3.513 0.495 1.00 97.00 92 ALA A N 1
ATOM 677 C CA . ALA A 1 92 ? 31.334 -3.242 1.902 1.00 97.00 92 ALA A CA 1
ATOM 678 C C . ALA A 1 92 ? 31.763 -4.523 2.653 1.00 97.00 92 ALA A C 1
ATOM 680 O O . ALA A 1 92 ? 31.422 -5.635 2.234 1.00 97.00 92 ALA A O 1
ATOM 681 N N . PRO A 1 93 ? 32.479 -4.420 3.789 1.00 97.69 93 PRO A N 1
ATOM 682 C CA . PRO A 1 93 ? 32.756 -5.571 4.648 1.00 97.69 93 PRO A CA 1
ATOM 683 C C . PRO A 1 93 ? 31.472 -6.315 5.041 1.00 97.69 93 PRO A C 1
ATOM 685 O O . PRO A 1 93 ? 30.437 -5.693 5.258 1.00 97.69 93 PRO A O 1
ATOM 688 N N . GLN A 1 94 ? 31.533 -7.640 5.195 1.00 97.31 94 GLN A N 1
ATOM 689 C CA . GLN A 1 94 ? 30.348 -8.462 5.490 1.00 97.31 94 GLN A CA 1
ATOM 690 C C . GLN A 1 94 ? 29.568 -7.974 6.728 1.00 97.31 94 GLN A C 1
ATOM 692 O O . GLN A 1 94 ? 28.345 -7.935 6.694 1.00 97.31 94 GLN A O 1
ATOM 697 N N . SER A 1 95 ? 30.257 -7.511 7.777 1.00 97.25 95 SER A N 1
ATOM 698 C CA . SER A 1 95 ? 29.621 -6.919 8.965 1.00 97.25 95 SER A CA 1
ATOM 699 C C . SER A 1 95 ? 28.840 -5.635 8.667 1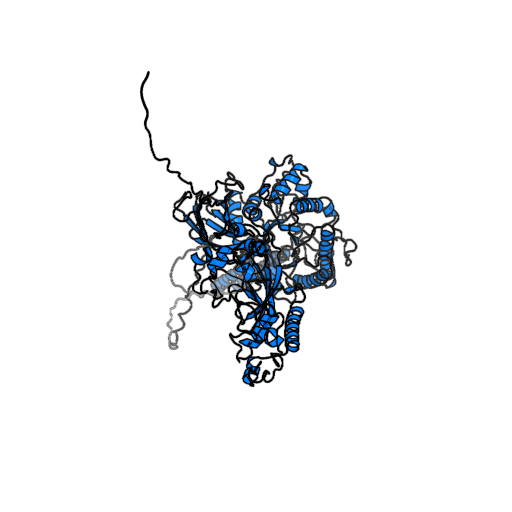.00 97.25 95 SER A C 1
ATOM 701 O O . SER A 1 95 ? 27.819 -5.379 9.296 1.00 97.25 95 SER A O 1
ATOM 703 N N . VAL A 1 96 ? 29.307 -4.828 7.713 1.00 98.12 96 VAL A N 1
ATOM 704 C CA . VAL A 1 96 ? 28.637 -3.603 7.259 1.00 98.12 96 VAL A CA 1
ATOM 705 C C . VAL A 1 96 ? 27.432 -3.956 6.395 1.00 98.12 96 VAL A C 1
ATOM 707 O O . VAL A 1 96 ? 26.377 -3.358 6.575 1.00 98.12 96 VAL A O 1
ATOM 710 N N . GLN A 1 97 ? 27.563 -4.957 5.516 1.00 98.19 97 GLN A N 1
ATOM 711 C CA . GLN A 1 97 ? 26.442 -5.482 4.729 1.00 98.19 97 GLN A CA 1
ATOM 712 C C . GLN A 1 97 ? 25.307 -5.955 5.632 1.00 98.19 97 GLN A C 1
ATOM 714 O O . GLN A 1 97 ? 24.161 -5.566 5.437 1.00 98.19 97 GLN A O 1
ATOM 719 N N . ASP A 1 98 ? 25.629 -6.769 6.635 1.00 97.94 98 ASP A N 1
ATOM 720 C CA . ASP A 1 98 ? 24.625 -7.287 7.560 1.00 97.94 98 ASP A CA 1
ATOM 721 C C . ASP A 1 98 ? 24.005 -6.143 8.372 1.00 97.94 98 ASP A C 1
ATOM 723 O O . ASP A 1 98 ? 22.786 -6.050 8.456 1.00 97.94 98 ASP A O 1
ATOM 727 N N . ALA A 1 99 ? 24.811 -5.201 8.873 1.00 98.00 99 ALA A N 1
ATOM 728 C CA . ALA A 1 99 ? 24.304 -4.063 9.638 1.00 98.00 99 ALA A CA 1
ATOM 729 C C . ALA A 1 99 ? 23.367 -3.149 8.830 1.00 98.00 99 ALA A C 1
ATOM 731 O O . ALA A 1 99 ? 22.311 -2.771 9.336 1.00 98.00 99 ALA A O 1
ATOM 732 N N . VAL A 1 100 ? 23.722 -2.793 7.589 1.00 98.50 100 VAL A N 1
ATOM 733 C CA . VAL A 1 100 ? 22.885 -1.907 6.763 1.00 98.50 100 VAL A CA 1
ATOM 734 C C . VAL A 1 100 ? 21.588 -2.599 6.345 1.00 98.50 100 VAL A C 1
ATOM 736 O O . VAL A 1 100 ? 20.523 -1.985 6.393 1.00 98.50 100 VAL A O 1
ATOM 739 N N . LEU A 1 101 ? 21.643 -3.888 5.994 1.00 98.69 101 LEU A N 1
ATOM 740 C CA . LEU A 1 101 ? 20.455 -4.642 5.597 1.00 98.69 101 LEU A CA 1
ATOM 741 C C . LEU A 1 101 ? 19.536 -4.930 6.792 1.00 98.69 101 LEU A C 1
ATOM 743 O O . LEU A 1 101 ? 18.325 -4.786 6.657 1.00 98.69 101 LEU A O 1
ATOM 747 N N . GLU A 1 102 ? 20.074 -5.252 7.970 1.00 98.44 102 GLU A N 1
ATOM 748 C CA . GLU A 1 102 ? 19.276 -5.394 9.198 1.00 98.44 102 GLU A CA 1
ATOM 749 C C . GLU A 1 102 ? 18.650 -4.058 9.609 1.00 98.44 102 GLU A C 1
ATOM 751 O O . GLU A 1 102 ? 17.475 -3.999 9.974 1.00 98.44 102 GLU A O 1
ATOM 756 N N . ARG A 1 103 ? 19.385 -2.946 9.475 1.00 98.31 103 ARG A N 1
ATOM 757 C CA . ARG A 1 103 ? 18.842 -1.617 9.779 1.00 98.31 103 ARG A CA 1
ATOM 758 C C . ARG A 1 103 ? 17.705 -1.224 8.833 1.00 98.31 103 ARG A C 1
ATOM 760 O O . ARG A 1 103 ? 16.747 -0.598 9.281 1.00 98.31 103 ARG A O 1
ATOM 767 N N . LEU A 1 104 ? 17.783 -1.590 7.553 1.00 98.62 104 LEU A N 1
ATOM 768 C CA . LEU A 1 104 ? 16.764 -1.272 6.547 1.00 98.62 104 LEU A CA 1
ATOM 769 C C . LEU A 1 104 ? 15.557 -2.224 6.598 1.00 98.62 104 LEU A C 1
ATOM 771 O O . LEU A 1 104 ? 14.416 -1.771 6.585 1.00 98.62 104 LEU A O 1
ATOM 775 N N . PHE A 1 105 ? 15.779 -3.535 6.675 1.00 98.56 105 PHE A N 1
ATOM 776 C CA . PHE A 1 105 ? 14.729 -4.548 6.485 1.00 98.56 105 PHE A CA 1
ATOM 777 C C . PHE A 1 105 ? 14.337 -5.286 7.766 1.00 98.56 105 PHE A C 1
ATOM 779 O O . PHE A 1 105 ? 13.271 -5.901 7.803 1.00 98.56 105 PHE A O 1
ATOM 786 N N . GLY A 1 106 ? 15.163 -5.226 8.812 1.00 97.31 106 GLY A N 1
ATOM 787 C CA . GLY A 1 106 ? 14.883 -5.857 10.098 1.00 97.31 106 GLY A CA 1
ATOM 788 C C . GLY A 1 106 ? 13.726 -5.180 10.844 1.00 97.31 106 GLY A C 1
ATOM 789 O O . GLY A 1 106 ? 13.382 -4.026 10.562 1.00 97.31 106 GLY A O 1
ATOM 790 N N . PRO A 1 107 ? 13.097 -5.875 11.807 1.00 93.25 107 PRO A N 1
ATOM 791 C CA . PRO A 1 107 ? 11.983 -5.330 12.576 1.00 93.25 107 PRO A CA 1
ATOM 792 C C . PRO A 1 107 ? 12.430 -4.206 13.524 1.00 93.25 107 PRO A C 1
ATOM 794 O O . PRO A 1 107 ? 13.562 -4.196 14.011 1.00 93.25 107 PRO A O 1
ATOM 797 N N . GLU A 1 108 ? 11.502 -3.310 13.873 1.00 91.38 108 GLU A N 1
ATOM 798 C CA . GLU A 1 108 ? 11.729 -2.202 14.822 1.00 91.38 108 GLU A CA 1
ATOM 799 C C . GLU A 1 108 ? 12.274 -2.680 16.175 1.00 91.38 108 GLU A C 1
ATOM 801 O O . GLU A 1 108 ? 13.203 -2.085 16.714 1.00 91.38 108 GLU A O 1
ATOM 806 N N . SER A 1 109 ? 11.796 -3.824 16.673 1.00 85.31 109 SER A N 1
ATOM 807 C CA . SER A 1 109 ? 12.280 -4.432 17.921 1.00 85.31 109 SER A CA 1
ATOM 808 C C . SER A 1 109 ? 13.766 -4.815 17.896 1.00 85.31 109 SER A C 1
ATOM 810 O O . SER A 1 109 ? 14.378 -4.948 18.953 1.00 85.31 109 SER A O 1
ATOM 812 N N . GLY A 1 110 ? 14.337 -5.030 16.706 1.00 86.25 110 GLY A N 1
ATOM 813 C CA . GLY A 1 110 ? 15.764 -5.282 16.484 1.00 86.25 110 GLY A CA 1
ATOM 814 C C . GLY A 1 110 ? 16.555 -4.023 16.115 1.00 86.25 110 GLY A C 1
ATOM 815 O O . GLY A 1 110 ? 17.735 -4.120 15.796 1.00 86.25 110 GLY A O 1
ATOM 816 N N . GLY A 1 111 ? 15.915 -2.851 16.134 1.00 89.44 111 GLY A N 1
ATOM 817 C CA . GLY A 1 111 ? 16.502 -1.592 15.691 1.00 89.44 111 GLY A CA 1
ATOM 818 C C . GLY A 1 111 ? 16.462 -1.381 14.177 1.00 89.44 111 GLY A C 1
ATOM 819 O O . GLY A 1 111 ? 17.113 -0.457 13.702 1.00 89.44 111 GLY A O 1
ATOM 820 N N . GLY A 1 112 ? 15.726 -2.188 13.408 1.00 96.75 112 GLY A N 1
ATOM 821 C CA . GLY A 1 112 ? 15.502 -1.962 11.976 1.00 96.75 112 GLY A CA 1
ATOM 822 C C . GLY A 1 112 ? 14.319 -1.029 11.693 1.00 96.75 112 GLY A C 1
ATOM 823 O O . GLY A 1 112 ? 13.662 -0.551 12.618 1.00 96.75 112 GLY A O 1
ATOM 824 N N . ILE A 1 113 ? 14.051 -0.741 10.417 1.00 97.75 113 ILE A N 1
ATOM 825 C CA . ILE A 1 113 ? 12.886 0.057 9.991 1.00 97.75 113 ILE A CA 1
ATOM 826 C C . ILE A 1 113 ? 11.876 -0.741 9.161 1.00 97.75 113 ILE A C 1
ATOM 828 O O . ILE A 1 113 ? 10.885 -0.174 8.716 1.00 97.75 113 ILE A O 1
ATOM 832 N N . GLY A 1 114 ? 12.091 -2.041 8.958 1.00 97.12 114 GLY A N 1
ATOM 833 C CA . GLY A 1 114 ? 11.094 -2.943 8.387 1.00 97.12 114 GLY A CA 1
ATOM 834 C C . GLY A 1 114 ? 10.646 -2.617 6.961 1.00 97.12 114 GLY A C 1
ATOM 835 O O . GLY A 1 114 ? 9.477 -2.845 6.647 1.00 97.12 114 GLY A O 1
ATOM 836 N N . LEU A 1 115 ? 11.524 -2.096 6.090 1.00 98.44 115 LEU A N 1
ATOM 837 C CA . LEU A 1 115 ? 11.168 -1.900 4.678 1.00 98.44 115 LEU A CA 1
ATOM 838 C C . LEU A 1 115 ? 10.647 -3.214 4.082 1.00 98.44 115 LEU A C 1
ATOM 840 O O . LEU A 1 115 ? 11.206 -4.291 4.298 1.00 98.44 115 LEU A O 1
ATOM 844 N N . ASN A 1 116 ? 9.546 -3.124 3.345 1.00 97.25 116 ASN A N 1
ATOM 845 C CA . ASN A 1 116 ? 8.814 -4.280 2.822 1.00 97.25 116 ASN A CA 1
ATOM 846 C C . ASN A 1 116 ? 8.366 -4.094 1.363 1.00 97.25 116 ASN A C 1
ATOM 848 O O . ASN A 1 116 ? 7.652 -4.939 0.822 1.00 97.25 116 ASN A O 1
ATOM 852 N N . MET A 1 117 ? 8.802 -3.013 0.721 1.00 97.81 117 MET A N 1
ATOM 853 C CA . MET A 1 117 ? 8.677 -2.777 -0.713 1.00 97.81 117 MET A CA 1
ATOM 854 C C . MET A 1 117 ? 10.070 -2.535 -1.292 1.00 97.81 117 MET A C 1
ATOM 856 O O . MET A 1 117 ? 10.873 -1.820 -0.694 1.00 97.81 117 MET A O 1
ATOM 860 N N . LEU A 1 118 ? 10.359 -3.111 -2.453 1.00 98.44 118 LEU A N 1
ATOM 861 C CA . LEU A 1 118 ? 11.550 -2.792 -3.232 1.00 98.44 118 LEU A CA 1
ATOM 862 C C . LEU A 1 118 ? 11.201 -2.673 -4.706 1.00 98.44 118 LEU A C 1
ATOM 864 O O . LEU A 1 118 ? 10.477 -3.509 -5.244 1.00 98.44 118 LEU A O 1
ATOM 868 N N . ARG A 1 119 ? 11.764 -1.672 -5.375 1.00 98.62 119 ARG A N 1
ATOM 869 C CA . ARG A 1 119 ? 11.722 -1.592 -6.835 1.00 98.62 119 ARG A CA 1
ATOM 870 C C . ARG A 1 119 ? 13.020 -2.141 -7.426 1.00 98.62 119 ARG A C 1
ATOM 872 O O . ARG A 1 119 ? 14.100 -1.854 -6.910 1.00 98.62 119 ARG A O 1
ATOM 879 N N . LEU A 1 120 ? 12.910 -2.976 -8.455 1.00 97.81 120 LEU A N 1
ATOM 880 C CA . LEU A 1 120 ? 14.021 -3.638 -9.134 1.00 97.81 120 LEU A CA 1
ATOM 881 C C . LEU A 1 120 ? 14.023 -3.258 -10.614 1.00 97.81 120 LEU A C 1
ATOM 883 O O . LEU A 1 120 ? 13.039 -3.516 -11.314 1.00 97.81 120 LEU A O 1
ATOM 887 N N . PRO A 1 121 ? 15.117 -2.684 -11.117 1.00 95.25 121 PRO A N 1
ATOM 888 C CA . PRO A 1 121 ? 15.258 -2.510 -12.542 1.00 95.25 121 PRO A CA 1
ATOM 889 C C . PRO A 1 121 ? 15.378 -3.796 -13.347 1.00 95.25 121 PRO A C 1
ATOM 891 O O . PRO A 1 121 ? 16.007 -4.759 -12.916 1.00 95.25 121 PRO A O 1
ATOM 894 N N . ILE A 1 122 ? 14.779 -3.787 -14.538 1.00 95.12 122 ILE A N 1
ATOM 895 C CA . ILE A 1 122 ? 14.968 -4.801 -15.576 1.00 95.12 122 ILE A CA 1
ATOM 896 C C . ILE A 1 122 ? 15.958 -4.230 -16.594 1.00 95.12 122 ILE A C 1
ATOM 898 O O . ILE A 1 122 ? 15.601 -3.370 -17.404 1.00 95.12 122 ILE A O 1
ATOM 902 N N . GLY A 1 123 ? 17.193 -4.726 -16.565 1.00 88.25 123 GLY A N 1
ATOM 903 C CA . GLY A 1 123 ? 18.296 -4.187 -17.363 1.00 88.25 123 GLY A CA 1
ATOM 904 C C . GLY A 1 123 ? 18.930 -2.941 -16.738 1.00 88.25 123 GLY A C 1
ATOM 905 O O . GLY A 1 123 ? 18.747 -2.654 -15.553 1.00 88.25 123 GLY A O 1
ATOM 906 N N . VAL A 1 124 ? 19.720 -2.211 -17.528 1.00 86.62 124 VAL A N 1
ATOM 907 C CA . VAL A 1 124 ? 20.495 -1.067 -17.022 1.00 86.62 124 VAL A CA 1
ATOM 908 C C . VAL A 1 124 ? 19.647 0.194 -16.834 1.00 86.62 124 VAL A C 1
ATOM 910 O O . VAL A 1 124 ? 18.707 0.464 -17.577 1.00 86.6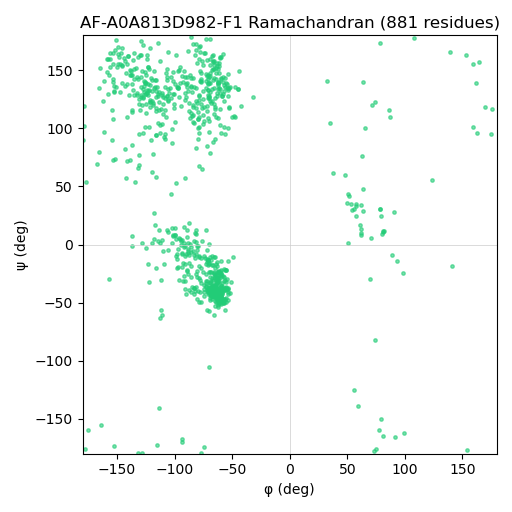2 124 VAL A O 1
ATOM 913 N N . THR A 1 125 ? 20.043 1.000 -15.852 1.00 85.69 125 THR A N 1
ATOM 914 C CA . THR A 1 125 ? 19.468 2.311 -15.499 1.00 85.69 125 THR A CA 1
ATOM 915 C C . THR A 1 125 ? 20.565 3.364 -15.394 1.00 85.69 125 THR A C 1
ATOM 917 O O . THR A 1 125 ? 21.756 3.037 -15.433 1.00 85.69 125 THR A O 1
ATOM 920 N N . GLU A 1 126 ? 20.207 4.631 -15.170 1.00 79.62 126 GLU A N 1
ATOM 921 C CA . GLU A 1 126 ? 21.189 5.674 -14.835 1.00 79.62 126 GLU A CA 1
ATOM 922 C C . GLU A 1 126 ? 22.075 5.324 -13.622 1.00 79.62 126 GLU A C 1
ATOM 924 O O . GLU A 1 126 ? 23.248 5.691 -13.586 1.00 79.62 126 GLU A O 1
ATOM 929 N N . ALA A 1 127 ? 21.558 4.541 -12.675 1.00 76.31 127 ALA A N 1
ATOM 930 C CA . ALA A 1 127 ? 22.222 4.095 -11.455 1.00 76.31 127 ALA A CA 1
ATOM 931 C C . ALA A 1 127 ? 22.779 2.664 -11.623 1.00 76.31 127 ALA A C 1
ATOM 933 O O . ALA A 1 127 ? 22.486 1.743 -10.858 1.00 76.31 127 ALA A O 1
ATOM 934 N N . SER A 1 128 ? 23.566 2.460 -12.683 1.00 76.06 128 SER A N 1
ATOM 935 C CA . SER A 1 128 ? 24.209 1.181 -13.013 1.00 76.06 128 SER A CA 1
ATOM 936 C C . SER A 1 128 ? 25.730 1.302 -13.041 1.00 76.06 128 SER A C 1
ATOM 938 O O . SER A 1 128 ? 26.286 2.298 -13.496 1.00 76.06 128 SER A O 1
ATOM 940 N N . VAL A 1 129 ? 26.412 0.262 -12.556 1.00 60.25 129 VAL A N 1
ATOM 941 C CA . VAL A 1 129 ? 27.862 0.269 -12.287 1.00 60.25 129 VAL A CA 1
ATOM 942 C C . VAL A 1 129 ? 28.707 0.233 -13.561 1.00 60.25 129 VAL A C 1
ATOM 944 O O . VAL A 1 129 ? 29.859 0.662 -13.545 1.00 60.25 129 VAL A O 1
ATOM 947 N N . ASN A 1 130 ? 28.179 -0.294 -14.672 1.00 63.00 130 ASN A N 1
ATOM 948 C CA . ASN A 1 130 ? 28.964 -0.430 -15.893 1.00 63.00 130 ASN A CA 1
ATOM 949 C C . ASN A 1 130 ? 28.108 -0.447 -17.171 1.00 63.00 130 ASN A C 1
ATOM 951 O O . ASN A 1 130 ? 27.373 -1.395 -17.414 1.00 63.00 130 ASN A O 1
ATOM 955 N N . TYR A 1 131 ? 28.282 0.567 -18.023 1.00 60.41 131 TYR A N 1
ATOM 956 C CA . TYR A 1 131 ? 27.711 0.644 -19.381 1.00 60.41 131 TYR A CA 1
ATOM 957 C C . TYR A 1 131 ? 28.558 -0.102 -20.428 1.00 60.41 131 TYR A C 1
ATOM 959 O O . TYR A 1 131 ? 28.162 -0.253 -21.579 1.00 60.41 131 TYR A O 1
ATOM 967 N N . THR A 1 132 ? 29.750 -0.550 -20.032 1.00 43.34 132 THR A N 1
ATOM 968 C CA . THR A 1 132 ? 30.794 -1.132 -20.889 1.00 43.34 132 THR A CA 1
ATOM 969 C C . THR A 1 132 ? 30.919 -2.654 -20.751 1.00 43.34 132 THR A C 1
ATOM 971 O O . THR A 1 132 ? 31.675 -3.266 -21.502 1.00 43.34 132 THR A O 1
ATOM 974 N N . LEU A 1 133 ? 30.174 -3.293 -19.839 1.00 40.72 133 LEU A N 1
ATOM 975 C CA . LEU A 1 133 ? 30.117 -4.756 -19.691 1.00 40.72 133 LEU A CA 1
ATOM 976 C C . LEU A 1 133 ? 28.993 -5.367 -20.536 1.00 40.72 133 LEU A C 1
ATOM 978 O O . LEU A 1 133 ? 28.134 -6.020 -19.978 1.00 40.72 133 LEU A O 1
ATOM 982 N N . GLY A 1 134 ? 28.981 -5.145 -21.855 1.00 42.78 134 GLY A N 1
ATOM 983 C CA . GLY A 1 134 ? 28.317 -6.000 -22.866 1.00 42.78 134 GLY A CA 1
ATOM 984 C C . GLY A 1 134 ? 26.841 -6.435 -22.709 1.00 42.78 134 GLY A C 1
ATOM 985 O O . GLY A 1 134 ? 26.376 -7.170 -23.573 1.00 42.78 134 GLY A O 1
ATOM 986 N N . HIS A 1 135 ? 26.133 -6.011 -21.662 1.00 58.78 135 HIS A N 1
ATOM 987 C CA . HIS A 1 135 ? 24.794 -6.437 -21.253 1.00 58.78 135 HIS A CA 1
ATOM 988 C C . HIS A 1 135 ? 24.009 -5.193 -20.803 1.00 58.78 135 HIS A C 1
ATOM 990 O O . HIS A 1 135 ? 23.845 -4.918 -19.616 1.00 58.78 135 HIS A O 1
ATOM 996 N N . MET A 1 136 ? 23.622 -4.366 -21.770 1.00 76.25 136 MET A N 1
ATOM 997 C CA . MET A 1 136 ? 22.752 -3.203 -21.595 1.00 76.25 136 MET A CA 1
ATOM 998 C C . MET A 1 136 ? 21.295 -3.628 -21.338 1.00 76.25 136 MET A C 1
ATOM 1000 O O . MET A 1 136 ? 20.565 -2.972 -20.596 1.00 76.25 136 MET A O 1
ATOM 1004 N N . SER A 1 137 ? 20.887 -4.758 -21.909 1.00 84.75 137 SER A N 1
ATOM 1005 C CA . SER A 1 137 ? 19.659 -5.483 -21.586 1.00 84.75 137 SER A CA 1
ATOM 1006 C C . SER A 1 137 ? 19.985 -6.953 -21.299 1.00 84.75 137 SER A C 1
ATOM 1008 O O . SER A 1 137 ? 21.139 -7.378 -21.374 1.00 84.75 137 SER A O 1
ATOM 1010 N N . TYR A 1 138 ? 18.970 -7.759 -20.993 1.00 91.81 138 TYR A N 1
ATOM 1011 C CA . TYR A 1 138 ? 19.143 -9.207 -20.852 1.00 91.81 138 TYR A CA 1
ATOM 1012 C C . TYR A 1 138 ? 19.179 -9.950 -22.198 1.00 91.81 138 TYR A C 1
ATOM 1014 O O . TYR A 1 138 ? 19.343 -11.168 -22.196 1.00 91.81 138 TYR A O 1
ATOM 1022 N N . ASP A 1 139 ? 19.034 -9.252 -23.336 1.00 92.12 139 ASP A N 1
ATOM 1023 C CA . ASP A 1 139 ? 19.144 -9.837 -24.678 1.00 92.12 139 ASP A CA 1
ATOM 1024 C C . ASP A 1 139 ? 19.612 -8.827 -25.747 1.00 92.12 139 ASP A C 1
ATOM 1026 O O . ASP A 1 139 ? 18.854 -8.367 -26.603 1.00 92.12 139 ASP A O 1
ATOM 1030 N N . ASP A 1 140 ? 20.897 -8.472 -25.719 1.00 87.12 140 ASP A N 1
ATOM 1031 C CA . ASP A 1 140 ? 21.475 -7.474 -26.635 1.00 87.12 140 ASP A CA 1
ATOM 1032 C C . ASP A 1 140 ? 21.873 -8.018 -28.015 1.00 87.12 140 ASP A C 1
ATOM 1034 O O . ASP A 1 140 ? 22.417 -7.290 -28.853 1.00 87.12 140 ASP A O 1
ATOM 1038 N N . HIS A 1 141 ? 21.617 -9.296 -28.289 1.00 85.12 141 HIS A N 1
ATOM 1039 C CA . HIS A 1 141 ? 21.924 -9.883 -29.585 1.00 85.12 141 HIS A CA 1
ATOM 1040 C C . HIS A 1 141 ? 20.880 -9.471 -30.624 1.00 85.12 141 HIS A C 1
ATOM 1042 O O . HIS A 1 141 ? 19.695 -9.753 -30.488 1.00 85.12 141 HIS A O 1
ATOM 1048 N N . SER A 1 142 ? 21.328 -8.815 -31.698 1.00 83.12 142 SER A N 1
ATOM 1049 C CA . SER A 1 142 ? 20.416 -8.288 -32.713 1.00 83.12 142 SER A CA 1
ATOM 1050 C C . SER A 1 142 ? 19.531 -9.379 -33.323 1.00 83.12 142 SER A C 1
ATOM 1052 O O . SER A 1 142 ? 20.036 -10.398 -33.796 1.00 83.12 142 SER A O 1
ATOM 1054 N N . TYR A 1 143 ? 18.227 -9.098 -33.390 1.00 86.56 143 TYR A N 1
ATOM 1055 C CA . TYR A 1 143 ? 17.212 -9.933 -34.041 1.00 86.56 143 TYR A CA 1
ATOM 1056 C C . TYR A 1 143 ? 17.010 -11.328 -33.413 1.00 86.56 143 TYR A C 1
ATOM 1058 O O . TYR A 1 143 ? 16.606 -12.259 -34.119 1.00 86.56 143 TYR A O 1
ATOM 1066 N N . ASP A 1 144 ? 17.249 -11.503 -32.107 1.00 91.06 144 ASP A N 1
ATOM 1067 C CA . ASP A 1 144 ? 16.892 -12.738 -31.389 1.00 91.06 144 ASP A CA 1
ATOM 1068 C C . ASP A 1 144 ? 15.395 -12.789 -31.034 1.00 91.06 144 ASP A C 1
ATOM 1070 O O . ASP A 1 144 ? 14.980 -12.786 -29.879 1.00 91.06 144 ASP A O 1
ATOM 1074 N N . TRP A 1 145 ? 14.548 -12.909 -32.058 1.00 92.81 145 TRP A N 1
ATOM 1075 C CA . TRP A 1 145 ? 13.088 -13.011 -31.907 1.00 92.81 145 TRP A CA 1
ATOM 1076 C C . TRP A 1 145 ? 12.622 -14.155 -30.992 1.00 92.81 145 TRP A C 1
ATOM 1078 O O . TRP A 1 145 ? 11.497 -14.133 -30.500 1.00 92.81 145 TRP A O 1
ATOM 1088 N N . SER A 1 146 ? 13.463 -15.174 -30.793 1.00 91.44 146 SER A N 1
ATOM 1089 C CA . SER A 1 146 ? 13.166 -16.341 -29.958 1.00 91.44 146 SER A CA 1
ATOM 1090 C C . SER A 1 146 ? 13.644 -16.213 -28.512 1.00 91.44 146 SER A C 1
ATOM 1092 O O . SER A 1 146 ? 13.323 -17.085 -27.695 1.00 91.44 146 SER A O 1
ATOM 1094 N N . LEU A 1 147 ? 14.414 -15.163 -28.201 1.00 94.06 147 LEU A N 1
ATOM 1095 C CA . LEU A 1 147 ? 15.102 -14.968 -26.925 1.00 94.06 147 LEU A CA 1
ATOM 1096 C C . LEU A 1 147 ? 15.939 -16.197 -26.535 1.00 94.06 147 LEU A C 1
ATOM 1098 O O . LEU A 1 147 ? 15.904 -16.677 -25.398 1.00 94.06 147 LEU A O 1
ATOM 1102 N N . SER A 1 148 ? 16.638 -16.775 -27.513 1.00 93.88 148 SER A N 1
ATOM 1103 C CA . SER A 1 148 ? 17.509 -17.942 -27.334 1.00 93.88 148 SER A CA 1
ATOM 1104 C C . SER A 1 148 ? 18.751 -17.635 -26.495 1.00 93.88 148 SER A C 1
ATOM 1106 O O . SER A 1 148 ? 19.327 -18.550 -25.904 1.00 93.88 148 SER A O 1
ATOM 1108 N N . ARG A 1 149 ? 19.156 -16.363 -26.439 1.00 91.38 149 ARG A N 1
ATOM 1109 C CA . ARG A 1 149 ? 20.339 -15.869 -25.722 1.00 91.38 149 ARG A CA 1
ATOM 1110 C C . ARG A 1 149 ? 20.002 -15.021 -24.501 1.00 91.38 149 ARG A C 1
ATOM 1112 O O . ARG A 1 149 ? 20.924 -14.529 -23.855 1.00 91.38 149 ARG A O 1
ATOM 1119 N N . PHE A 1 150 ? 18.716 -14.893 -24.173 1.00 94.88 150 PHE A N 1
ATOM 1120 C CA . PHE A 1 150 ? 18.268 -14.199 -22.974 1.00 94.88 150 PHE A CA 1
ATOM 1121 C C . PHE A 1 150 ? 18.962 -14.760 -21.730 1.00 94.88 150 PHE A C 1
ATOM 1123 O O . PHE A 1 150 ? 18.920 -15.969 -21.485 1.00 94.88 150 PHE A O 1
ATOM 1130 N N . THR A 1 151 ? 19.569 -13.886 -20.929 1.00 93.19 151 THR A N 1
ATOM 1131 C CA . THR A 1 151 ? 20.185 -14.270 -19.657 1.00 93.19 151 THR A CA 1
ATOM 1132 C C . THR A 1 151 ? 20.220 -13.114 -18.665 1.00 93.19 151 THR A C 1
ATOM 1134 O O . THR A 1 151 ? 20.548 -11.982 -19.004 1.00 93.19 151 THR A O 1
ATOM 1137 N N . THR A 1 152 ? 19.946 -13.433 -17.405 1.00 93.25 152 THR A N 1
ATOM 1138 C CA . THR A 1 152 ? 20.082 -12.555 -16.231 1.00 93.25 152 THR A CA 1
ATOM 1139 C C . THR A 1 152 ? 21.299 -12.946 -15.382 1.00 93.25 152 THR A C 1
ATOM 1141 O O . THR A 1 152 ? 21.450 -12.490 -14.252 1.00 93.25 152 THR A O 1
ATOM 1144 N N . SER A 1 153 ? 22.176 -13.826 -15.883 1.00 91.06 153 SER A N 1
ATOM 1145 C CA . SER A 1 153 ? 23.286 -14.401 -15.106 1.00 91.06 153 SER A CA 1
ATOM 1146 C C . SER A 1 153 ? 24.246 -13.353 -14.537 1.00 91.06 153 SER A C 1
ATOM 1148 O O . SER A 1 153 ? 24.856 -13.593 -13.504 1.00 91.06 153 SER A O 1
ATOM 1150 N N . ALA A 1 154 ? 24.362 -12.183 -15.174 1.00 87.25 154 ALA A N 1
ATOM 1151 C CA . ALA A 1 154 ? 25.173 -11.075 -14.666 1.00 87.25 154 ALA A CA 1
ATOM 1152 C C . ALA A 1 154 ? 24.687 -10.558 -13.297 1.00 87.25 154 ALA A C 1
ATOM 1154 O O . ALA A 1 154 ? 25.489 -10.107 -12.481 1.00 87.25 154 ALA A O 1
ATOM 1155 N N . ASP A 1 155 ? 23.391 -10.680 -13.002 1.00 91.69 155 ASP A N 1
ATOM 1156 C CA . ASP A 1 155 ? 22.831 -10.253 -11.719 1.00 91.69 155 ASP A CA 1
ATOM 1157 C C . ASP A 1 155 ? 23.267 -11.172 -10.567 1.00 91.69 155 ASP A C 1
ATOM 1159 O O . ASP A 1 155 ? 23.201 -10.785 -9.399 1.00 91.69 155 ASP A O 1
ATOM 1163 N N . GLU A 1 156 ? 23.751 -12.381 -10.861 1.00 92.06 156 GLU A N 1
ATOM 1164 C CA . GLU A 1 156 ? 24.209 -13.342 -9.851 1.00 92.06 156 GLU A CA 1
ATOM 1165 C C . GLU A 1 156 ? 25.545 -12.950 -9.205 1.00 92.06 156 GLU A C 1
ATOM 1167 O O . GLU A 1 156 ? 25.841 -13.414 -8.103 1.00 92.06 156 GLU A O 1
ATOM 1172 N N . ASP A 1 157 ? 26.307 -12.039 -9.819 1.00 89.75 157 ASP A N 1
ATOM 1173 C CA . ASP A 1 157 ? 27.608 -11.595 -9.308 1.00 89.75 157 ASP A CA 1
ATOM 1174 C C . ASP A 1 157 ? 27.493 -10.818 -7.988 1.00 89.75 157 ASP A C 1
ATOM 1176 O O . ASP A 1 157 ? 28.363 -10.914 -7.118 1.00 89.75 157 ASP A O 1
ATOM 1180 N N . TYR A 1 158 ? 26.429 -10.026 -7.827 1.00 90.00 158 TYR A N 1
ATOM 1181 C CA . TYR A 1 158 ? 26.204 -9.232 -6.613 1.00 90.00 158 TYR A CA 1
ATOM 1182 C C . TYR A 1 158 ? 24.741 -8.849 -6.369 1.00 90.00 158 TYR A C 1
ATOM 1184 O O . TYR A 1 158 ? 24.334 -8.729 -5.213 1.00 90.00 158 TYR A O 1
ATOM 1192 N N . TYR A 1 159 ? 23.934 -8.683 -7.420 1.00 93.31 159 TYR A N 1
ATOM 1193 C CA . TYR A 1 159 ? 22.581 -8.149 -7.298 1.00 93.31 159 TYR A CA 1
ATOM 1194 C C . TYR A 1 159 ? 21.621 -9.149 -6.637 1.00 93.31 159 TYR A C 1
ATOM 1196 O O . TYR A 1 159 ? 21.071 -8.878 -5.566 1.00 93.31 159 TYR A O 1
ATOM 1204 N N . VAL A 1 160 ? 21.506 -10.355 -7.201 1.00 96.56 160 VAL A N 1
ATOM 1205 C CA . VAL A 1 160 ? 20.726 -11.471 -6.643 1.00 96.56 160 VAL A CA 1
ATOM 1206 C C . VAL A 1 160 ? 21.213 -11.849 -5.236 1.00 96.56 160 VAL A C 1
ATOM 1208 O O . VAL A 1 160 ? 20.365 -11.945 -4.347 1.00 96.56 160 VAL A O 1
ATOM 1211 N N . PRO A 1 161 ? 22.525 -12.003 -4.952 1.00 97.44 161 PRO A N 1
ATOM 1212 C CA . PRO A 1 161 ? 23.005 -12.248 -3.589 1.00 97.44 161 PRO A CA 1
ATOM 1213 C C . PRO A 1 161 ? 22.531 -11.229 -2.542 1.00 97.44 161 PRO A C 1
ATOM 1215 O O . PRO A 1 161 ? 22.161 -11.630 -1.436 1.00 97.44 161 PRO A O 1
ATOM 1218 N N . VAL A 1 162 ? 22.503 -9.930 -2.868 1.00 98.38 162 VAL A N 1
ATOM 1219 C CA . VAL A 1 162 ? 21.984 -8.893 -1.957 1.00 98.38 162 VAL A CA 1
ATOM 1220 C C . VAL A 1 162 ? 20.481 -9.069 -1.734 1.00 98.38 162 VAL A C 1
ATOM 1222 O O . VAL A 1 162 ? 20.039 -9.065 -0.584 1.00 98.38 162 VAL A O 1
ATOM 1225 N N . ILE A 1 163 ? 19.700 -9.322 -2.790 1.00 98.56 163 ILE A N 1
ATOM 1226 C CA . ILE A 1 163 ? 18.255 -9.589 -2.671 1.00 98.56 163 ILE A CA 1
ATOM 1227 C C . ILE A 1 163 ? 17.991 -10.818 -1.785 1.00 98.56 163 ILE A C 1
ATOM 1229 O O . ILE A 1 163 ? 17.103 -10.795 -0.936 1.00 98.56 163 ILE A O 1
ATOM 1233 N N . GLN A 1 164 ? 18.796 -11.875 -1.908 1.00 98.25 164 GLN A N 1
ATOM 1234 C CA . GLN A 1 164 ? 18.670 -13.070 -1.067 1.00 98.25 164 GLN A CA 1
ATOM 1235 C C . GLN A 1 164 ? 18.985 -12.795 0.407 1.00 98.25 164 GLN A C 1
ATOM 1237 O O . GLN A 1 164 ? 18.346 -13.370 1.287 1.00 98.25 164 GLN A O 1
ATOM 1242 N N . LYS A 1 165 ? 19.956 -11.921 0.707 1.00 98.44 165 LYS A N 1
ATOM 1243 C CA . LYS A 1 165 ? 20.206 -11.472 2.088 1.00 98.44 165 LYS A CA 1
ATOM 1244 C C . LYS A 1 165 ? 19.005 -10.700 2.636 1.00 98.44 165 LYS A C 1
ATOM 1246 O O . LYS A 1 165 ? 18.572 -10.983 3.748 1.00 98.44 165 LYS A O 1
ATOM 1251 N N . ILE A 1 166 ? 18.423 -9.811 1.833 1.00 98.69 166 ILE A N 1
ATOM 1252 C CA . ILE A 1 166 ? 17.216 -9.056 2.196 1.00 98.69 166 ILE A CA 1
ATOM 1253 C C . ILE A 1 166 ? 16.050 -10.003 2.505 1.00 98.69 166 ILE A C 1
ATOM 1255 O O . ILE A 1 166 ? 15.432 -9.881 3.557 1.00 98.69 166 ILE A O 1
ATOM 1259 N N . LEU A 1 167 ? 15.790 -10.993 1.647 1.00 98.44 167 LEU A N 1
ATOM 1260 C CA . LEU A 1 167 ? 14.696 -11.954 1.836 1.00 98.44 167 LEU A CA 1
ATOM 1261 C C . LEU A 1 167 ? 14.877 -12.873 3.050 1.00 98.44 167 LEU A C 1
ATOM 1263 O O . LEU A 1 167 ? 13.889 -13.353 3.603 1.00 98.44 167 LEU A O 1
ATOM 1267 N N . LYS A 1 168 ? 16.118 -13.108 3.493 1.00 98.06 168 LYS A N 1
ATOM 1268 C CA . LYS A 1 168 ? 16.384 -13.822 4.753 1.00 98.06 168 LYS A CA 1
ATOM 1269 C C . LYS A 1 168 ? 15.994 -13.000 5.979 1.00 98.06 168 LYS A C 1
ATOM 1271 O O . LYS A 1 168 ? 15.551 -13.586 6.961 1.00 98.06 168 LYS A O 1
ATOM 1276 N N . ILE A 1 169 ? 16.163 -11.680 5.916 1.00 98.12 169 ILE A N 1
ATOM 1277 C CA . ILE A 1 169 ? 15.811 -10.749 6.997 1.00 98.12 169 ILE A CA 1
ATOM 1278 C C . ILE A 1 169 ? 14.299 -10.502 6.996 1.00 98.12 169 ILE A C 1
ATOM 1280 O O . ILE A 1 169 ? 13.639 -10.637 8.024 1.00 98.12 169 ILE A O 1
ATOM 1284 N N . ASN A 1 170 ? 13.740 -10.189 5.826 1.00 97.06 170 ASN A N 1
ATOM 1285 C CA . ASN A 1 170 ? 12.320 -9.937 5.639 1.00 97.06 170 ASN A CA 1
ATOM 1286 C C . ASN A 1 170 ? 11.773 -10.737 4.438 1.00 97.06 170 ASN A C 1
ATOM 1288 O O . ASN A 1 170 ? 11.823 -10.265 3.298 1.00 97.06 170 ASN A O 1
ATOM 1292 N N . PRO A 1 171 ? 11.188 -11.929 4.666 1.00 95.31 171 PRO A N 1
ATOM 1293 C CA . PRO A 1 171 ? 10.638 -12.762 3.593 1.00 95.31 171 PRO A CA 1
ATOM 1294 C C . PRO A 1 171 ? 9.337 -12.205 2.990 1.00 95.31 171 PRO A C 1
ATOM 1296 O O . PRO A 1 171 ? 8.808 -12.775 2.037 1.00 95.31 171 PRO A O 1
ATOM 1299 N N . HIS A 1 172 ? 8.794 -11.115 3.542 1.00 91.62 172 HIS A N 1
ATOM 1300 C CA . HIS A 1 172 ? 7.546 -10.494 3.095 1.00 91.62 172 HIS A CA 1
ATOM 1301 C C . HIS A 1 172 ? 7.755 -9.286 2.172 1.00 91.62 172 HIS A C 1
ATOM 1303 O O . HIS A 1 172 ? 6.772 -8.636 1.804 1.00 91.62 172 HIS A O 1
ATOM 1309 N N . VAL A 1 173 ? 9.000 -8.983 1.785 1.00 96.88 173 VAL A N 1
ATOM 1310 C CA . VAL A 1 173 ? 9.299 -7.911 0.827 1.00 96.88 173 VAL A CA 1
ATOM 1311 C C . VAL A 1 173 ? 8.579 -8.171 -0.497 1.00 96.88 173 VAL A C 1
ATOM 1313 O O . VAL A 1 173 ? 8.666 -9.253 -1.079 1.00 96.88 173 VAL A O 1
ATOM 1316 N N . ARG A 1 174 ? 7.864 -7.156 -0.985 1.00 97.69 174 ARG A N 1
ATOM 1317 C CA . ARG A 1 174 ? 7.229 -7.155 -2.305 1.00 97.69 174 ARG A CA 1
ATOM 1318 C C . ARG A 1 174 ? 8.110 -6.414 -3.296 1.00 97.69 174 ARG A C 1
ATOM 1320 O O . ARG A 1 174 ? 8.566 -5.311 -3.007 1.00 97.69 174 ARG A O 1
ATOM 1327 N N . PHE A 1 175 ? 8.267 -6.991 -4.482 1.00 98.69 175 PHE A N 1
ATOM 1328 C CA . PHE A 1 175 ? 9.054 -6.378 -5.545 1.00 98.69 175 PHE A CA 1
ATOM 1329 C C . PHE A 1 175 ? 8.171 -5.764 -6.633 1.00 98.69 175 PHE A C 1
ATOM 1331 O O . PHE A 1 175 ? 7.219 -6.404 -7.092 1.00 98.69 175 PHE A O 1
ATOM 1338 N N . VAL A 1 176 ? 8.511 -4.547 -7.050 1.00 98.75 176 VAL A N 1
ATOM 1339 C CA . VAL A 1 176 ? 8.017 -3.900 -8.272 1.00 98.75 176 VAL A CA 1
ATOM 1340 C C . VAL A 1 176 ? 9.147 -3.932 -9.294 1.00 98.75 176 VAL A C 1
ATOM 1342 O O . VAL A 1 176 ? 10.232 -3.455 -8.989 1.00 98.75 176 VAL A O 1
ATOM 1345 N N . ALA A 1 177 ? 8.931 -4.496 -10.477 1.00 98.62 177 ALA A N 1
ATOM 1346 C CA . ALA A 1 177 ? 9.921 -4.495 -11.549 1.00 98.62 177 ALA A CA 1
ATOM 1347 C C . ALA A 1 177 ? 9.516 -3.525 -12.664 1.00 98.62 177 ALA A C 1
ATOM 1349 O O . ALA A 1 177 ? 8.332 -3.430 -12.984 1.00 98.62 177 ALA A O 1
ATOM 1350 N N . SER A 1 178 ? 10.489 -2.825 -13.245 1.00 98.38 178 SER A N 1
ATOM 1351 C CA . SER A 1 178 ? 10.273 -1.878 -14.348 1.00 98.38 178 SER A CA 1
ATOM 1352 C C . SER A 1 178 ? 11.447 -1.941 -15.332 1.00 98.38 178 SER A C 1
ATOM 1354 O O . SER A 1 178 ? 12.591 -2.029 -14.887 1.00 98.38 178 SER A O 1
ATOM 1356 N N . PRO A 1 179 ? 11.234 -1.958 -16.656 1.00 96.94 179 PRO A N 1
ATOM 1357 C CA . PRO A 1 179 ? 12.310 -1.810 -17.632 1.00 96.94 179 PRO A CA 1
ATOM 1358 C C . PRO A 1 179 ? 12.544 -0.334 -17.987 1.00 96.94 179 PRO A C 1
ATOM 1360 O O . PRO A 1 179 ? 11.599 0.410 -18.219 1.00 96.94 179 PRO A O 1
ATOM 1363 N N . TRP A 1 180 ? 13.804 0.090 -18.111 1.00 93.44 180 TRP A N 1
ATOM 1364 C CA . TRP A 1 180 ? 14.133 1.458 -18.551 1.00 93.44 180 TRP A CA 1
ATOM 1365 C C . TRP A 1 180 ? 14.178 1.596 -20.066 1.00 93.44 180 TRP A C 1
ATOM 1367 O O . TRP A 1 180 ? 13.957 2.675 -20.610 1.00 93.44 180 TRP A O 1
ATOM 1377 N N . THR A 1 181 ? 14.495 0.515 -20.766 1.00 92.25 181 THR A N 1
ATOM 1378 C CA . THR A 1 181 ? 14.589 0.499 -22.221 1.00 92.25 181 THR A CA 1
ATOM 1379 C C . THR A 1 181 ? 14.399 -0.932 -22.712 1.00 92.25 181 THR A C 1
ATOM 1381 O O . THR A 1 181 ? 14.787 -1.888 -22.034 1.00 92.25 181 THR A O 1
ATOM 1384 N N . ALA A 1 182 ? 13.783 -1.107 -23.879 1.00 94.25 182 ALA A N 1
ATOM 1385 C CA . ALA A 1 182 ? 13.773 -2.403 -24.549 1.00 94.25 182 ALA A CA 1
ATOM 1386 C C . ALA A 1 182 ? 15.172 -2.730 -25.114 1.00 94.25 182 ALA A C 1
ATOM 1388 O O . ALA A 1 182 ? 15.955 -1.807 -25.368 1.00 94.25 182 ALA A O 1
ATOM 1389 N N . PRO A 1 183 ? 15.491 -4.015 -25.377 1.00 93.25 183 PRO A N 1
ATOM 1390 C CA . PRO A 1 183 ? 16.638 -4.375 -26.206 1.00 93.25 183 PRO A CA 1
ATOM 1391 C C . PRO A 1 183 ? 16.712 -3.517 -27.475 1.00 93.25 183 PRO A C 1
ATOM 1393 O O . PRO A 1 183 ? 15.704 -3.324 -28.154 1.00 93.25 183 PRO A O 1
ATOM 1396 N N . LEU A 1 184 ? 17.898 -3.001 -27.815 1.00 91.06 184 LEU A N 1
ATOM 1397 C CA . LEU A 1 184 ? 18.057 -1.996 -28.880 1.00 91.06 184 LEU A CA 1
ATOM 1398 C C . LEU A 1 184 ? 17.484 -2.434 -30.237 1.00 91.06 184 LEU A C 1
ATOM 1400 O O . LEU A 1 184 ? 17.001 -1.602 -31.000 1.00 91.06 184 LEU A O 1
ATOM 1404 N N . TRP A 1 185 ? 17.519 -3.734 -30.537 1.00 92.00 185 TRP A N 1
ATOM 1405 C CA . TRP A 1 185 ? 17.014 -4.299 -31.790 1.00 92.00 185 TRP A CA 1
ATOM 1406 C C . TRP A 1 185 ? 15.478 -4.352 -31.879 1.00 92.00 185 TRP A C 1
ATOM 1408 O O . TRP A 1 185 ? 14.951 -4.607 -32.959 1.00 92.00 185 TRP A O 1
ATOM 1418 N N . LEU A 1 186 ? 14.766 -4.078 -30.780 1.00 95.25 186 LEU A N 1
ATOM 1419 C CA . LEU A 1 186 ? 13.306 -3.934 -30.727 1.00 95.25 186 LEU A CA 1
ATOM 1420 C C . LEU A 1 186 ? 12.840 -2.476 -30.870 1.00 95.25 186 LEU A C 1
ATOM 1422 O O . LEU A 1 186 ? 11.644 -2.200 -30.760 1.00 95.25 186 LEU A O 1
ATOM 1426 N N . LYS A 1 187 ? 13.762 -1.532 -31.099 1.00 93.31 187 LYS A N 1
ATOM 1427 C CA . LYS A 1 187 ? 13.478 -0.093 -31.120 1.00 93.31 187 LYS A CA 1
ATOM 1428 C C . LYS A 1 187 ? 13.505 0.471 -32.537 1.00 93.31 187 LYS A C 1
ATOM 1430 O O . LYS A 1 187 ? 14.250 0.009 -33.397 1.00 93.31 187 LYS A O 1
ATOM 1435 N N . THR A 1 188 ? 12.733 1.531 -32.767 1.00 93.44 188 THR A N 1
ATOM 1436 C CA . THR A 1 188 ? 12.721 2.286 -34.033 1.00 93.44 188 THR A CA 1
ATOM 1437 C C . THR A 1 188 ? 14.038 3.010 -34.310 1.00 93.44 188 THR A C 1
ATOM 1439 O O . THR A 1 188 ? 14.343 3.312 -35.459 1.00 93.44 188 THR A O 1
ATOM 1442 N N . ASP A 1 189 ? 14.798 3.319 -33.258 1.00 88.75 189 ASP A N 1
ATOM 1443 C CA . ASP A 1 189 ? 16.131 3.907 -33.327 1.00 88.75 189 ASP A CA 1
ATOM 1444 C C . ASP A 1 189 ? 17.039 3.209 -32.309 1.00 88.75 189 ASP A C 1
ATOM 1446 O O . ASP A 1 189 ? 16.839 3.310 -31.099 1.00 88.75 189 ASP A O 1
ATOM 1450 N N . SER A 1 190 ? 18.036 2.491 -32.822 1.00 86.00 190 SER A N 1
ATOM 1451 C CA . SER A 1 190 ? 19.007 1.725 -32.043 1.00 86.00 190 SER A CA 1
ATOM 1452 C C . SER A 1 190 ? 20.344 2.458 -31.867 1.00 86.00 190 SER A C 1
ATOM 1454 O O . SER A 1 190 ? 21.345 1.826 -31.531 1.00 86.00 190 SER A O 1
ATOM 1456 N N . SER A 1 191 ? 20.404 3.766 -32.152 1.00 84.31 191 SER A N 1
ATOM 1457 C CA . SER A 1 191 ? 21.631 4.573 -32.058 1.00 84.31 191 SER A CA 1
ATOM 1458 C C . SER A 1 191 ? 22.139 4.750 -30.627 1.00 84.31 191 SER A C 1
ATOM 1460 O O . SER A 1 191 ? 23.342 4.911 -30.421 1.00 84.31 191 SER A O 1
ATOM 1462 N N . SER A 1 192 ? 21.242 4.720 -29.638 1.00 85.00 192 SER A N 1
ATOM 1463 C CA . SER A 1 192 ? 21.575 4.825 -28.217 1.00 85.00 192 SER A CA 1
ATOM 1464 C C . SER A 1 192 ? 20.500 4.189 -27.327 1.00 85.00 192 SER A C 1
ATOM 1466 O O . SER A 1 192 ? 19.371 3.951 -27.766 1.00 85.00 192 SER A O 1
ATOM 1468 N N . LEU A 1 193 ? 20.832 3.940 -26.054 1.00 84.94 193 LEU A N 1
ATOM 1469 C CA . LEU A 1 193 ? 19.896 3.373 -25.074 1.00 84.94 193 LEU A CA 1
ATOM 1470 C C . LEU A 1 193 ? 18.693 4.276 -24.793 1.00 84.94 193 LEU A C 1
ATOM 1472 O O . LEU A 1 193 ? 17.624 3.747 -24.487 1.00 84.94 193 LEU A O 1
ATOM 1476 N N . GLY A 1 194 ? 18.846 5.593 -24.940 1.00 84.50 194 GLY A N 1
ATOM 1477 C CA . GLY A 1 194 ? 17.791 6.588 -24.748 1.00 84.50 194 GLY A CA 1
ATOM 1478 C C . GLY A 1 194 ? 17.047 6.999 -26.022 1.00 84.50 194 GLY A C 1
ATOM 1479 O O . GLY A 1 194 ? 16.212 7.903 -25.974 1.00 84.50 194 GLY A O 1
ATOM 1480 N N . SER A 1 195 ? 17.358 6.394 -27.173 1.00 83.38 195 SER A N 1
ATOM 1481 C CA . SER A 1 195 ? 16.756 6.751 -28.467 1.00 83.38 195 SER A CA 1
ATOM 1482 C C . SER A 1 195 ? 15.511 5.926 -28.796 1.00 83.38 195 SER A C 1
ATOM 1484 O O . SER A 1 195 ? 15.448 4.748 -28.474 1.00 83.38 195 SER A O 1
ATOM 1486 N N . GLY A 1 196 ? 14.563 6.504 -29.535 1.00 87.50 196 GLY A N 1
ATOM 1487 C CA . GLY A 1 196 ? 13.483 5.761 -30.193 1.00 87.50 196 GLY A CA 1
ATOM 1488 C C . GLY A 1 196 ? 12.349 5.258 -29.292 1.00 87.50 196 GLY A C 1
ATOM 1489 O O . GLY A 1 196 ? 12.280 5.529 -28.095 1.00 87.50 196 GLY A O 1
ATOM 1490 N N . THR A 1 197 ? 11.436 4.521 -29.921 1.00 93.19 197 THR A N 1
ATOM 1491 C CA . THR A 1 197 ? 10.277 3.862 -29.305 1.00 93.19 197 THR A CA 1
ATOM 1492 C C . THR A 1 197 ? 10.259 2.380 -29.691 1.00 93.19 197 THR A C 1
ATOM 1494 O O . THR A 1 197 ? 11.049 1.958 -30.538 1.00 93.19 197 THR A O 1
ATOM 1497 N N . LEU A 1 198 ? 9.382 1.579 -29.088 1.00 95.12 198 LEU A N 1
ATOM 1498 C CA . LEU A 1 198 ? 9.189 0.180 -29.467 1.00 95.12 198 LEU A CA 1
ATOM 1499 C C . LEU A 1 198 ? 8.679 0.080 -30.917 1.00 95.12 198 LEU A C 1
ATOM 1501 O O . LEU A 1 198 ? 7.796 0.841 -31.322 1.00 95.12 198 LEU A O 1
ATOM 1505 N N . LEU A 1 199 ? 9.205 -0.862 -31.702 1.00 95.25 199 LEU A N 1
ATOM 1506 C CA . LEU A 1 199 ? 8.695 -1.144 -33.049 1.00 95.25 199 LEU A CA 1
ATOM 1507 C C . LEU A 1 199 ? 7.191 -1.484 -33.001 1.00 95.25 199 LEU A C 1
ATOM 1509 O O . LEU A 1 199 ? 6.749 -2.262 -32.160 1.00 95.25 199 LEU A O 1
ATOM 1513 N N . GLU A 1 200 ? 6.402 -0.926 -33.924 1.00 93.38 200 GLU A N 1
ATOM 1514 C CA . GLU A 1 200 ? 4.937 -1.111 -33.951 1.00 93.38 200 GLU A CA 1
ATOM 1515 C C . GLU A 1 200 ? 4.473 -2.432 -34.600 1.00 93.38 200 GLU A C 1
ATOM 1517 O O . GLU A 1 200 ? 3.281 -2.629 -34.843 1.00 93.38 200 GLU A O 1
ATOM 1522 N N . GLU A 1 201 ? 5.386 -3.352 -34.905 1.00 93.38 201 GLU A N 1
ATOM 1523 C CA . GLU A 1 201 ? 5.038 -4.649 -35.485 1.00 93.38 201 GLU A CA 1
ATOM 1524 C C . GLU A 1 201 ? 4.710 -5.696 -34.414 1.00 93.38 201 GLU A C 1
ATOM 1526 O O . GLU A 1 201 ? 5.308 -5.731 -33.340 1.00 93.38 201 GLU A O 1
ATOM 1531 N N . GLU A 1 202 ? 3.773 -6.599 -34.722 1.00 92.75 202 GLU A N 1
ATOM 1532 C CA . GLU A 1 202 ? 3.315 -7.629 -33.779 1.00 92.75 202 GLU A CA 1
ATOM 1533 C C . GLU A 1 202 ? 4.477 -8.479 -33.238 1.00 92.75 202 GLU A C 1
ATOM 1535 O O . GLU A 1 202 ? 4.530 -8.766 -32.044 1.00 92.75 202 GLU A O 1
ATOM 1540 N N . GLY A 1 203 ? 5.455 -8.814 -34.088 1.00 95.06 203 GLY A N 1
ATOM 1541 C CA . GLY A 1 203 ? 6.650 -9.561 -33.689 1.00 95.06 203 GLY A CA 1
ATOM 1542 C C . GLY A 1 203 ? 7.436 -8.895 -32.556 1.00 95.06 203 GLY A C 1
ATOM 1543 O O . GLY A 1 203 ? 7.894 -9.591 -31.649 1.00 95.06 203 GLY A O 1
ATOM 1544 N N . ALA A 1 204 ? 7.535 -7.563 -32.554 1.00 96.00 204 ALA A N 1
ATOM 1545 C CA . ALA A 1 204 ? 8.245 -6.815 -31.520 1.00 96.00 204 ALA A CA 1
ATOM 1546 C C . ALA A 1 204 ? 7.498 -6.827 -30.185 1.00 96.00 204 ALA A C 1
ATOM 1548 O O . ALA A 1 204 ? 8.110 -7.080 -29.148 1.00 96.00 204 ALA A O 1
ATOM 1549 N N . TYR A 1 205 ? 6.172 -6.658 -30.198 1.00 97.44 205 TYR A N 1
ATOM 1550 C CA . TYR A 1 205 ? 5.365 -6.802 -28.983 1.00 97.44 205 TYR A CA 1
ATOM 1551 C C . TYR A 1 205 ? 5.410 -8.225 -28.421 1.00 97.44 205 TYR A C 1
ATOM 1553 O O . TYR A 1 205 ? 5.476 -8.403 -27.206 1.00 97.44 205 TYR A O 1
ATOM 1561 N N . LEU A 1 206 ? 5.386 -9.243 -29.288 1.00 96.69 206 LEU A N 1
ATOM 1562 C CA . LEU A 1 206 ? 5.506 -10.643 -28.883 1.00 96.69 206 LEU A CA 1
ATOM 1563 C C . LEU A 1 206 ? 6.862 -10.908 -28.218 1.00 96.69 206 LEU A C 1
ATOM 1565 O O . LEU A 1 206 ? 6.886 -11.415 -27.097 1.00 96.69 206 LEU A O 1
ATOM 1569 N N . ALA A 1 207 ? 7.961 -10.526 -28.872 1.00 97.31 207 ALA A N 1
ATOM 1570 C CA . ALA A 1 207 ? 9.310 -10.718 -28.351 1.00 97.31 207 ALA A CA 1
ATOM 1571 C C . ALA A 1 207 ? 9.537 -9.938 -27.049 1.00 97.31 207 ALA A C 1
ATOM 1573 O O . ALA A 1 207 ? 10.049 -10.495 -26.081 1.00 97.31 207 ALA A O 1
ATOM 1574 N N . TYR A 1 208 ? 9.093 -8.680 -26.969 1.00 98.19 208 TYR A N 1
ATOM 1575 C CA . TYR A 1 208 ? 9.258 -7.892 -25.749 1.00 98.19 208 TYR A CA 1
ATOM 1576 C C . TYR A 1 208 ? 8.395 -8.415 -24.594 1.00 98.19 208 TYR A C 1
ATOM 1578 O O . TYR A 1 208 ? 8.845 -8.474 -23.450 1.00 98.19 208 TYR A O 1
ATOM 1586 N N . ALA A 1 209 ? 7.181 -8.892 -24.876 1.00 98.25 209 ALA A N 1
ATOM 1587 C CA . ALA A 1 209 ? 6.363 -9.547 -23.864 1.00 98.25 209 ALA A CA 1
ATOM 1588 C C . ALA A 1 209 ? 6.990 -10.865 -23.368 1.00 98.25 209 ALA A C 1
ATOM 1590 O O . ALA A 1 209 ? 6.929 -11.148 -22.171 1.00 98.25 209 ALA A O 1
ATOM 1591 N N . ASP A 1 210 ? 7.611 -11.659 -24.252 1.00 98.06 210 ASP A N 1
ATOM 1592 C CA . ASP A 1 210 ? 8.383 -12.845 -23.852 1.00 98.06 210 ASP A CA 1
ATOM 1593 C C . ASP A 1 210 ? 9.605 -12.464 -23.005 1.00 98.06 210 ASP A C 1
ATOM 1595 O O . ASP A 1 210 ? 9.899 -13.151 -22.029 1.00 98.06 210 ASP A O 1
ATOM 1599 N N . TYR A 1 211 ? 10.277 -11.355 -23.321 1.00 98.44 211 TYR A N 1
ATOM 1600 C CA . TYR A 1 211 ? 11.435 -10.850 -22.576 1.00 98.44 211 TYR A CA 1
ATOM 1601 C C . TYR A 1 211 ? 11.057 -10.514 -21.132 1.00 98.44 211 TYR A C 1
ATOM 1603 O O . TYR A 1 211 ? 11.695 -10.991 -20.191 1.00 98.44 211 TYR A O 1
ATOM 1611 N N . LEU A 1 212 ? 9.968 -9.762 -20.947 1.00 98.62 212 LEU A N 1
ATOM 1612 C CA . LEU A 1 212 ? 9.473 -9.402 -19.618 1.00 98.62 212 LEU A CA 1
ATOM 1613 C C . LEU A 1 212 ? 9.032 -10.640 -18.831 1.00 98.62 212 LEU A C 1
ATOM 1615 O O . LEU A 1 212 ? 9.385 -10.781 -17.665 1.00 98.62 212 LEU A O 1
ATOM 1619 N N . VAL A 1 213 ? 8.301 -11.571 -19.452 1.00 98.44 213 VAL A N 1
ATOM 1620 C CA . VAL A 1 213 ? 7.835 -12.779 -18.750 1.00 98.44 213 VAL A CA 1
ATOM 1621 C C . VAL A 1 213 ? 8.990 -13.721 -18.403 1.00 98.44 213 VAL A C 1
ATOM 1623 O O . VAL A 1 213 ? 8.993 -14.255 -17.296 1.00 98.44 213 VAL A O 1
ATOM 1626 N N . ARG A 1 214 ? 10.006 -13.870 -19.261 1.00 97.81 214 ARG A N 1
ATOM 1627 C CA . ARG A 1 214 ? 11.207 -14.667 -18.953 1.00 97.81 214 ARG A CA 1
ATOM 1628 C C . ARG A 1 214 ? 11.996 -14.110 -17.777 1.00 97.81 214 ARG A C 1
ATOM 1630 O O . ARG A 1 214 ? 12.447 -14.895 -16.950 1.00 97.81 214 ARG A O 1
ATOM 1637 N N . TYR A 1 215 ? 12.108 -12.786 -17.659 1.00 98.38 215 TYR A N 1
ATOM 1638 C CA . TYR A 1 215 ? 12.674 -12.155 -16.464 1.00 98.38 215 TYR A CA 1
ATOM 1639 C C . TYR A 1 215 ? 11.906 -12.570 -15.200 1.00 98.38 215 TYR A C 1
ATOM 1641 O O . TYR A 1 215 ? 12.517 -13.002 -14.222 1.00 98.38 215 TYR A O 1
ATOM 1649 N N . LEU A 1 216 ? 10.568 -12.514 -15.234 1.00 98.69 216 LEU A N 1
ATOM 1650 C CA . LEU A 1 216 ? 9.734 -12.910 -14.093 1.00 98.69 216 LEU A CA 1
ATOM 1651 C C . LEU A 1 216 ? 9.904 -14.394 -13.732 1.00 98.69 216 LEU A C 1
ATOM 1653 O O . LEU A 1 216 ? 9.955 -14.732 -12.550 1.00 98.69 216 LEU A O 1
ATOM 1657 N N . GLU A 1 217 ? 9.965 -15.283 -14.725 1.00 98.38 217 GLU A N 1
ATOM 1658 C CA . GLU A 1 217 ? 10.152 -16.723 -14.509 1.00 98.38 217 GLU A CA 1
ATOM 1659 C C . GLU A 1 217 ? 11.539 -17.044 -13.944 1.00 98.38 217 GLU A C 1
ATOM 1661 O O . GLU A 1 217 ? 11.648 -17.826 -12.997 1.00 98.38 217 GLU A O 1
ATOM 1666 N N . ASP A 1 218 ? 12.584 -16.416 -14.481 1.00 98.06 218 ASP A N 1
ATOM 1667 C CA . ASP A 1 218 ? 13.956 -16.600 -14.018 1.00 98.06 218 ASP A CA 1
ATOM 1668 C C . ASP A 1 218 ? 14.137 -16.105 -12.575 1.00 98.06 218 ASP A C 1
ATOM 1670 O O . ASP A 1 218 ? 14.595 -16.864 -11.716 1.00 98.06 218 ASP A O 1
ATOM 1674 N N . TYR A 1 219 ? 13.683 -14.889 -12.258 1.00 98.44 219 TYR A N 1
ATOM 1675 C CA . TYR A 1 219 ? 13.741 -14.364 -10.890 1.00 98.44 219 TYR A CA 1
ATOM 1676 C C . TYR A 1 219 ? 12.914 -15.214 -9.920 1.00 98.44 219 TYR A C 1
ATOM 1678 O O . TYR A 1 219 ? 13.371 -15.505 -8.810 1.00 98.44 219 TYR A O 1
ATOM 1686 N N . LEU A 1 220 ? 11.744 -15.705 -10.343 1.00 98.25 220 LEU A N 1
ATOM 1687 C CA . LEU A 1 220 ? 10.949 -16.627 -9.533 1.00 98.25 220 LEU A CA 1
ATOM 1688 C C . LEU A 1 220 ? 11.688 -17.951 -9.285 1.00 98.25 220 LEU A C 1
ATOM 1690 O O . LEU A 1 220 ? 11.630 -18.469 -8.169 1.00 98.25 220 LEU A O 1
ATOM 1694 N N . SER A 1 221 ? 12.418 -18.478 -10.275 1.00 97.31 221 SER A N 1
ATOM 1695 C CA . SER A 1 221 ? 13.247 -19.686 -10.121 1.00 97.31 221 SER A CA 1
ATOM 1696 C C . SER A 1 221 ? 14.383 -19.498 -9.107 1.00 97.31 221 SER A C 1
ATOM 1698 O O . SER A 1 221 ? 14.751 -20.435 -8.399 1.00 97.31 221 SER A O 1
ATOM 1700 N N . LYS A 1 222 ? 14.861 -18.257 -8.960 1.00 97.38 222 LYS A N 1
ATOM 1701 C CA . LYS A 1 222 ? 15.832 -17.826 -7.944 1.00 97.38 222 LYS A CA 1
ATOM 1702 C C . LYS A 1 222 ? 15.180 -17.553 -6.583 1.00 97.38 222 LYS A C 1
ATOM 1704 O O . LYS A 1 222 ? 15.863 -17.148 -5.650 1.00 97.38 222 LYS A O 1
ATOM 1709 N N . GLY A 1 223 ? 13.871 -17.763 -6.434 1.00 96.50 223 GLY A N 1
ATOM 1710 C CA . GLY A 1 223 ? 13.124 -17.502 -5.199 1.00 96.50 223 GLY A CA 1
ATOM 1711 C C . GLY A 1 223 ? 12.725 -16.036 -4.997 1.00 96.50 223 GLY A C 1
ATOM 1712 O O . GLY A 1 223 ? 12.253 -15.680 -3.920 1.00 96.50 223 GLY A O 1
ATOM 1713 N N . ILE A 1 224 ? 12.885 -15.184 -6.014 1.00 98.31 224 ILE A N 1
ATOM 1714 C CA . ILE A 1 224 ? 12.541 -13.759 -5.976 1.00 98.31 224 ILE A CA 1
ATOM 1715 C C . ILE A 1 224 ? 11.220 -13.563 -6.718 1.00 98.31 224 ILE A C 1
ATOM 1717 O O . ILE A 1 224 ? 11.158 -13.503 -7.944 1.00 98.31 224 ILE A O 1
ATOM 1721 N N . ARG A 1 225 ? 10.122 -13.471 -5.969 1.00 97.88 225 ARG A N 1
ATOM 1722 C CA . ARG A 1 225 ? 8.791 -13.295 -6.557 1.00 97.88 225 ARG A CA 1
ATOM 1723 C C . ARG A 1 225 ? 8.496 -11.822 -6.829 1.00 97.88 225 ARG A C 1
ATOM 1725 O O . ARG A 1 225 ? 8.214 -11.067 -5.903 1.00 97.88 225 ARG A O 1
ATOM 1732 N N . ILE A 1 226 ? 8.446 -11.445 -8.101 1.00 98.69 226 ILE A N 1
ATOM 1733 C CA . ILE A 1 226 ? 8.005 -10.111 -8.516 1.00 98.69 226 ILE A CA 1
ATOM 1734 C C . ILE A 1 226 ? 6.489 -9.966 -8.320 1.00 98.69 226 ILE A C 1
ATOM 1736 O O . ILE A 1 226 ? 5.695 -10.709 -8.904 1.00 98.69 226 ILE A O 1
ATOM 1740 N N . SER A 1 227 ? 6.084 -9.015 -7.477 1.00 98.50 227 SER A N 1
ATOM 1741 C CA . SER A 1 227 ? 4.676 -8.759 -7.151 1.00 98.50 227 SER A CA 1
ATOM 1742 C C . SER A 1 227 ? 4.000 -7.893 -8.208 1.00 98.50 227 SER A C 1
ATOM 1744 O O . SER A 1 227 ? 2.859 -8.172 -8.577 1.00 98.50 227 SER A O 1
ATOM 1746 N N . TYR A 1 228 ? 4.708 -6.881 -8.709 1.00 98.81 228 TYR A N 1
ATOM 1747 C CA . TYR A 1 228 ? 4.199 -5.917 -9.681 1.00 98.81 228 TYR A CA 1
ATOM 1748 C C . TYR A 1 228 ? 5.191 -5.715 -10.825 1.00 98.81 228 TYR A C 1
ATOM 1750 O O . TYR A 1 228 ? 6.396 -5.712 -10.594 1.00 98.81 228 TYR A O 1
ATOM 1758 N N . LEU A 1 229 ? 4.680 -5.520 -12.036 1.00 98.88 229 LEU A N 1
ATOM 1759 C CA . LEU A 1 229 ? 5.447 -5.181 -13.231 1.00 98.88 229 LEU A CA 1
ATOM 1760 C C . LEU A 1 229 ? 4.841 -3.928 -13.872 1.00 98.88 229 LEU A C 1
ATOM 1762 O O . LEU A 1 229 ? 3.645 -3.918 -14.171 1.00 98.88 229 LEU A O 1
ATOM 1766 N N . THR A 1 230 ? 5.654 -2.906 -14.111 1.00 98.81 230 THR A N 1
ATOM 1767 C CA . THR A 1 230 ? 5.335 -1.825 -15.056 1.00 98.81 230 THR A CA 1
ATOM 1768 C C . THR A 1 230 ? 5.970 -2.155 -16.407 1.00 98.81 230 THR A C 1
ATOM 1770 O O . THR A 1 230 ? 6.929 -2.926 -16.488 1.00 98.81 230 THR A O 1
ATOM 1773 N N . LEU A 1 231 ? 5.389 -1.656 -17.500 1.00 98.25 231 LEU A N 1
ATOM 1774 C CA . LEU A 1 231 ? 5.825 -2.033 -18.852 1.00 98.25 231 LEU A CA 1
ATOM 1775 C C . LEU A 1 231 ? 6.957 -1.162 -19.400 1.00 98.25 231 LEU A C 1
ATOM 1777 O O . LEU A 1 231 ? 7.597 -1.556 -20.373 1.00 98.25 231 LEU A O 1
ATOM 1781 N N . GLN A 1 232 ? 7.188 -0.008 -18.781 1.00 97.44 232 GLN A N 1
ATOM 1782 C CA . GLN A 1 232 ? 8.241 0.943 -19.104 1.00 97.44 232 GLN A CA 1
ATOM 1783 C C . GLN A 1 232 ? 8.372 1.927 -17.937 1.00 97.44 232 GLN A C 1
ATOM 1785 O O . GLN A 1 232 ? 7.363 2.428 -17.455 1.00 97.44 232 GLN A O 1
ATOM 1790 N N . ASN A 1 233 ? 9.597 2.223 -17.512 1.00 97.06 233 ASN A N 1
ATOM 1791 C CA . ASN A 1 233 ? 9.900 3.348 -16.634 1.00 97.06 233 ASN A CA 1
ATOM 1792 C C . ASN A 1 233 ? 9.711 4.653 -17.407 1.00 97.06 233 ASN A C 1
ATOM 1794 O O . ASN A 1 233 ? 10.342 4.827 -18.452 1.00 97.06 233 ASN A O 1
ATOM 1798 N N . GLU A 1 234 ? 8.919 5.578 -16.874 1.00 93.56 234 GLU A N 1
ATOM 1799 C CA . GLU A 1 234 ? 8.734 6.921 -17.429 1.00 93.56 234 GLU A CA 1
ATOM 1800 C C . GLU A 1 234 ? 8.452 6.919 -18.942 1.00 93.56 234 GLU A C 1
ATOM 1802 O O . GLU A 1 234 ? 9.204 7.507 -19.719 1.00 93.56 234 GLU A O 1
ATOM 1807 N N . PRO A 1 235 ? 7.367 6.273 -19.409 1.00 93.19 235 PRO A N 1
ATOM 1808 C CA . PRO A 1 235 ? 7.060 6.102 -20.834 1.00 93.19 235 PRO A CA 1
ATOM 1809 C C . PRO A 1 235 ? 6.887 7.410 -21.622 1.00 93.19 235 PRO A C 1
ATOM 1811 O O . PRO A 1 235 ? 6.884 7.389 -22.854 1.00 93.19 235 PRO A O 1
ATOM 1814 N N . GLY A 1 236 ? 6.746 8.547 -20.934 1.00 86.81 236 GLY A N 1
ATOM 1815 C CA . GLY A 1 236 ? 6.738 9.881 -21.541 1.00 86.81 236 GLY A CA 1
ATOM 1816 C C . GLY A 1 236 ? 8.131 10.492 -21.750 1.00 86.81 236 GLY A C 1
ATOM 1817 O O . GLY A 1 236 ? 8.231 11.560 -22.349 1.00 86.81 236 GLY A O 1
ATOM 1818 N N . HIS A 1 237 ? 9.197 9.850 -21.266 1.00 82.38 237 HIS A N 1
ATOM 1819 C CA . HIS A 1 237 ? 10.566 10.356 -21.305 1.00 82.38 237 HIS A CA 1
ATOM 1820 C C . HIS A 1 237 ? 11.379 9.699 -22.437 1.00 82.38 237 HIS A C 1
ATOM 1822 O O . HIS A 1 237 ? 11.412 8.476 -22.585 1.00 82.38 237 HIS A O 1
ATOM 1828 N N . GLY A 1 238 ? 12.047 10.508 -23.268 1.00 79.62 238 GLY A N 1
ATOM 1829 C CA . GLY A 1 238 ? 12.760 10.030 -24.455 1.00 79.62 238 GLY A CA 1
ATOM 1830 C C . GLY A 1 238 ? 13.849 10.969 -24.960 1.00 79.62 238 GLY A C 1
ATOM 1831 O O . GLY A 1 238 ? 13.824 12.170 -24.704 1.00 79.62 238 GLY A O 1
ATOM 1832 N N . GLY A 1 239 ? 14.790 10.436 -25.742 1.00 75.12 239 GLY A N 1
ATOM 1833 C CA . GLY A 1 239 ? 15.914 11.215 -26.274 1.00 75.12 239 GLY A CA 1
ATOM 1834 C C . GLY A 1 239 ? 17.026 11.448 -25.248 1.00 75.12 239 GLY A C 1
ATOM 1835 O O . GLY A 1 239 ? 17.726 12.454 -25.315 1.00 75.12 239 GLY A O 1
ATOM 1836 N N . CYS A 1 240 ? 17.217 10.519 -24.311 1.00 77.06 240 CYS A N 1
ATOM 1837 C CA . CYS A 1 240 ? 18.117 10.677 -23.160 1.00 77.06 240 CYS A CA 1
ATOM 1838 C C . CYS A 1 240 ? 19.597 10.393 -23.477 1.00 77.06 240 CYS A C 1
ATOM 1840 O O . CYS A 1 240 ? 20.431 10.240 -22.581 1.00 77.06 240 CYS A O 1
ATOM 1842 N N . GLY A 1 241 ? 19.935 10.296 -24.767 1.00 77.56 241 GLY A N 1
ATOM 1843 C CA . GLY A 1 241 ? 21.270 9.955 -25.242 1.00 77.56 241 GLY A CA 1
ATOM 1844 C C . GLY A 1 241 ? 21.759 8.620 -24.656 1.00 77.56 241 GLY A C 1
ATOM 1845 O O . GLY A 1 241 ? 21.083 7.604 -24.810 1.00 77.56 241 GLY A O 1
ATOM 1846 N N . PRO A 1 242 ? 22.929 8.579 -23.993 1.00 76.56 242 PRO A N 1
ATOM 1847 C CA . PRO A 1 242 ? 23.471 7.332 -23.454 1.00 76.56 242 PRO A CA 1
ATOM 1848 C C . PRO A 1 242 ? 22.679 6.785 -22.255 1.00 76.56 242 PRO A C 1
ATOM 1850 O O . PRO A 1 242 ? 22.845 5.612 -21.923 1.00 76.56 242 PRO A O 1
ATOM 1853 N N . MET A 1 243 ? 21.835 7.599 -21.610 1.00 83.00 243 MET A N 1
ATOM 1854 C CA . MET A 1 243 ? 21.005 7.158 -20.491 1.00 83.00 243 MET A CA 1
ATOM 1855 C C . MET A 1 243 ? 19.856 6.263 -20.994 1.00 83.00 243 MET A C 1
ATOM 1857 O O . MET A 1 243 ? 19.200 6.623 -21.972 1.00 83.00 243 MET A O 1
ATOM 1861 N N . PRO A 1 244 ? 19.569 5.123 -20.342 1.00 87.19 244 PRO A N 1
ATOM 1862 C CA . PRO A 1 244 ? 18.460 4.250 -20.707 1.00 87.19 244 PRO A CA 1
ATOM 1863 C C . PRO A 1 244 ? 17.118 4.946 -20.490 1.00 87.19 244 PRO A C 1
ATOM 1865 O O . PRO A 1 244 ? 16.774 5.309 -19.368 1.00 87.19 244 PRO A O 1
ATOM 1868 N N . CYS A 1 245 ? 16.366 5.115 -21.571 1.00 88.06 245 CYS A N 1
ATOM 1869 C CA . CYS A 1 245 ? 14.969 5.529 -21.551 1.00 88.06 245 CYS A CA 1
ATOM 1870 C C . CYS A 1 245 ? 14.298 5.096 -22.861 1.00 88.06 245 CYS A C 1
ATOM 1872 O O . CYS A 1 245 ? 14.969 4.844 -23.874 1.00 88.06 245 CYS A O 1
ATOM 1874 N N . MET A 1 246 ? 12.974 5.003 -22.869 1.00 91.12 246 MET A N 1
ATOM 1875 C CA . MET A 1 246 ? 12.229 4.703 -24.083 1.00 91.12 246 MET A CA 1
ATOM 1876 C C . MET A 1 246 ? 10.826 5.286 -24.000 1.00 91.12 246 MET A C 1
ATOM 1878 O O . MET A 1 246 ? 10.100 5.047 -23.039 1.00 91.12 246 MET A O 1
ATOM 1882 N N . ILE A 1 247 ? 10.421 5.971 -25.071 1.00 90.94 247 ILE A N 1
ATOM 1883 C CA . ILE A 1 247 ? 9.038 6.414 -25.209 1.00 90.94 247 ILE A CA 1
ATOM 1884 C C . ILE A 1 247 ? 8.153 5.194 -25.464 1.00 90.94 247 ILE A C 1
ATOM 1886 O O . ILE A 1 247 ? 8.398 4.434 -26.409 1.00 90.94 247 ILE A O 1
ATOM 1890 N N . LEU A 1 248 ? 7.084 5.062 -24.686 1.00 93.88 248 LEU A N 1
ATOM 1891 C CA . LEU A 1 248 ? 5.996 4.119 -24.923 1.00 93.88 248 LEU A CA 1
ATOM 1892 C C . LEU A 1 248 ? 4.688 4.920 -24.966 1.00 93.88 248 LEU A C 1
ATOM 1894 O O . LEU A 1 248 ? 4.283 5.526 -23.986 1.00 93.88 248 LEU A O 1
ATOM 1898 N N . THR A 1 249 ? 4.037 4.987 -26.127 1.00 92.94 249 THR A N 1
ATOM 1899 C CA . THR A 1 249 ? 2.701 5.599 -26.245 1.00 92.94 249 THR A CA 1
ATOM 1900 C C . THR A 1 249 ? 1.675 4.815 -25.415 1.00 92.94 249 THR A C 1
ATOM 1902 O O . THR A 1 249 ? 1.816 3.594 -25.292 1.00 92.94 249 THR A O 1
ATOM 1905 N N . PRO A 1 250 ? 0.558 5.440 -24.988 1.00 92.94 250 PRO A N 1
ATOM 1906 C CA . PRO A 1 250 ? -0.568 4.706 -24.406 1.00 92.94 250 PRO A CA 1
ATOM 1907 C C . PRO A 1 250 ? -1.029 3.549 -25.299 1.00 92.94 250 PRO A C 1
ATOM 1909 O O . PRO A 1 250 ? -1.250 2.436 -24.832 1.00 92.94 250 PRO A O 1
ATOM 1912 N N . LYS A 1 251 ? -1.099 3.775 -26.617 1.00 93.06 251 LYS A N 1
ATOM 1913 C CA . LYS A 1 251 ? -1.448 2.743 -27.602 1.00 93.06 251 LYS A CA 1
ATOM 1914 C C . LYS A 1 251 ? -0.462 1.568 -27.590 1.00 93.06 251 LYS A C 1
ATOM 1916 O O . LYS A 1 251 ? -0.888 0.414 -27.647 1.00 93.06 251 LYS A O 1
ATOM 1921 N N . GLN A 1 252 ? 0.841 1.836 -27.534 1.00 95.81 252 GLN A N 1
ATOM 1922 C CA . GLN A 1 252 ? 1.857 0.788 -27.445 1.00 95.81 252 GLN A CA 1
ATOM 1923 C C . GLN A 1 252 ? 1.779 0.051 -26.107 1.00 95.81 252 GLN A C 1
ATOM 1925 O O . GLN A 1 252 ? 1.891 -1.172 -26.114 1.00 95.81 252 GLN A O 1
ATOM 1930 N N . GLU A 1 253 ? 1.539 0.745 -24.993 1.00 97.31 253 GLU A N 1
ATOM 1931 C CA . GLU A 1 253 ? 1.356 0.108 -23.687 1.00 97.31 253 GLU A CA 1
ATOM 1932 C C . GLU A 1 253 ? 0.131 -0.807 -23.676 1.00 97.31 253 GLU A C 1
ATOM 1934 O O . GLU A 1 253 ? 0.225 -1.948 -23.232 1.00 97.31 253 GLU A O 1
ATOM 1939 N N . VAL A 1 254 ? -0.990 -0.365 -24.252 1.00 96.31 254 VAL A N 1
ATOM 1940 C CA . VAL A 1 254 ? -2.202 -1.179 -24.431 1.00 96.31 254 VAL A CA 1
ATOM 1941 C C . VAL A 1 254 ? -1.904 -2.449 -25.228 1.00 96.31 254 VAL A C 1
ATOM 1943 O O . VAL A 1 254 ? -2.251 -3.547 -24.787 1.00 96.31 254 VAL A O 1
ATOM 1946 N N . ASN A 1 255 ? -1.236 -2.325 -26.378 1.00 95.69 255 ASN A N 1
ATOM 1947 C CA . ASN A 1 255 ? -0.886 -3.473 -27.218 1.00 95.69 255 ASN A CA 1
ATOM 1948 C C . ASN A 1 255 ? 0.062 -4.435 -26.488 1.00 95.69 255 ASN A C 1
ATOM 1950 O O . ASN A 1 255 ? -0.182 -5.643 -26.433 1.00 95.69 255 ASN A O 1
ATOM 1954 N N . LEU A 1 256 ? 1.118 -3.905 -25.870 1.00 97.81 256 LEU A N 1
ATOM 1955 C CA . LEU A 1 256 ? 2.091 -4.694 -25.125 1.00 97.81 256 LEU A CA 1
ATOM 1956 C C . LEU A 1 256 ? 1.436 -5.412 -23.936 1.00 97.81 256 LEU A C 1
ATOM 1958 O O . LEU A 1 256 ? 1.647 -6.612 -23.755 1.00 97.81 256 LEU A O 1
ATOM 1962 N N . ALA A 1 257 ? 0.580 -4.725 -23.177 1.00 97.69 257 ALA A N 1
ATOM 1963 C CA . ALA A 1 257 ? -0.136 -5.284 -22.033 1.00 97.69 257 ALA A CA 1
ATOM 1964 C C . ALA A 1 257 ? -1.008 -6.483 -22.418 1.00 97.69 257 ALA A C 1
ATOM 1966 O O . ALA A 1 257 ? -1.065 -7.468 -21.678 1.00 97.69 257 ALA A O 1
ATOM 1967 N N . GLN A 1 258 ? -1.652 -6.459 -23.591 1.00 94.50 258 GLN A N 1
ATOM 1968 C CA . GLN A 1 258 ? -2.424 -7.604 -24.082 1.00 94.50 258 GLN A CA 1
ATOM 1969 C C . GLN A 1 258 ? -1.539 -8.840 -24.280 1.00 94.50 258 GLN A C 1
ATOM 1971 O O . GLN A 1 258 ? -1.905 -9.935 -23.838 1.00 94.50 258 GLN A O 1
ATOM 1976 N N . HIS A 1 259 ? -0.365 -8.672 -24.891 1.00 96.06 259 HIS A N 1
ATOM 1977 C CA . HIS A 1 259 ? 0.573 -9.770 -25.125 1.00 96.06 259 HIS A CA 1
ATOM 1978 C C . HIS A 1 259 ? 1.235 -10.263 -23.835 1.00 96.06 259 HIS A C 1
ATOM 1980 O O . HIS A 1 259 ? 1.340 -11.481 -23.644 1.00 96.06 259 HIS A O 1
ATOM 1986 N N . VAL A 1 260 ? 1.623 -9.351 -22.937 1.00 97.94 260 VAL A N 1
ATOM 1987 C CA . VAL A 1 260 ? 2.174 -9.682 -21.614 1.00 97.94 260 VAL A CA 1
ATOM 1988 C C . VAL A 1 260 ? 1.148 -10.463 -20.805 1.00 97.94 260 VAL A C 1
ATOM 1990 O O . VAL A 1 260 ? 1.469 -11.537 -20.305 1.00 97.94 260 VAL A O 1
ATOM 1993 N N . ARG A 1 261 ? -0.112 -10.014 -20.745 1.00 94.31 261 ARG A N 1
ATOM 1994 C CA . ARG A 1 261 ? -1.178 -10.698 -19.998 1.00 94.31 261 ARG A CA 1
ATOM 1995 C C . ARG A 1 261 ? -1.374 -12.143 -20.454 1.00 94.31 261 ARG A C 1
ATOM 1997 O O . ARG A 1 261 ? -1.464 -13.037 -19.617 1.00 94.31 261 ARG A O 1
ATOM 2004 N N . VAL A 1 262 ? -1.435 -12.387 -21.765 1.00 93.69 262 VAL A N 1
ATOM 2005 C CA . VAL A 1 262 ? -1.636 -13.743 -22.311 1.00 93.69 262 VAL A CA 1
ATOM 2006 C C . VAL A 1 262 ? -0.468 -14.668 -21.961 1.00 93.69 262 VAL A C 1
ATOM 2008 O O . VAL A 1 262 ? -0.691 -15.829 -21.613 1.00 93.69 262 VAL A O 1
ATOM 2011 N N . ARG A 1 263 ? 0.769 -14.168 -22.031 1.00 95.25 263 ARG A N 1
ATOM 2012 C CA . ARG A 1 263 ? 1.971 -14.932 -21.662 1.00 95.25 263 ARG A CA 1
ATOM 2013 C C . ARG A 1 263 ? 2.042 -15.189 -20.168 1.00 95.25 263 ARG A C 1
ATOM 2015 O O . ARG A 1 263 ? 2.239 -16.326 -19.755 1.00 95.25 263 ARG A O 1
ATOM 2022 N N . LEU A 1 264 ? 1.787 -14.159 -19.369 1.00 95.56 264 LEU A N 1
ATOM 2023 C CA . LEU A 1 264 ? 1.803 -14.224 -17.915 1.00 95.56 264 LEU A CA 1
ATOM 2024 C C . LEU A 1 264 ? 0.790 -15.244 -17.386 1.00 95.56 264 LEU A C 1
ATOM 2026 O O . LEU A 1 264 ? 1.124 -16.050 -16.531 1.00 95.56 264 LEU A O 1
ATOM 2030 N N . GLN A 1 265 ? -0.419 -15.304 -17.953 1.00 93.12 265 GLN A N 1
ATOM 2031 C CA . GLN A 1 265 ? -1.428 -16.307 -17.578 1.00 93.12 265 GLN A CA 1
ATOM 2032 C C . GLN A 1 265 ? -0.977 -17.760 -17.800 1.00 93.12 265 GLN A C 1
ATOM 2034 O O . GLN A 1 265 ? -1.498 -18.667 -17.148 1.00 93.12 265 GLN A O 1
ATOM 2039 N N . ARG A 1 266 ? -0.034 -17.990 -18.720 1.00 94.69 266 ARG A N 1
ATOM 2040 C CA . ARG A 1 266 ? 0.512 -19.315 -19.054 1.00 94.69 266 ARG A CA 1
ATOM 2041 C C . ARG A 1 266 ? 1.834 -19.616 -18.347 1.00 94.69 266 ARG A C 1
ATOM 2043 O O . ARG A 1 266 ? 2.256 -20.768 -18.370 1.00 94.69 266 ARG A O 1
ATOM 2050 N N . SER A 1 267 ? 2.470 -18.614 -17.745 1.00 96.44 267 SER A N 1
ATOM 2051 C CA . SER A 1 267 ? 3.770 -18.746 -17.095 1.00 96.44 267 SER A CA 1
ATOM 2052 C C . SER A 1 267 ? 3.638 -19.170 -15.633 1.00 96.44 267 SER A C 1
ATOM 2054 O O . SER A 1 267 ? 2.572 -19.086 -15.010 1.00 96.44 267 SER A O 1
ATOM 2056 N N . ILE A 1 268 ? 4.755 -19.590 -15.040 1.00 95.81 268 ILE A N 1
ATOM 2057 C CA . ILE A 1 268 ? 4.822 -19.839 -13.590 1.00 95.81 268 ILE A CA 1
ATOM 2058 C C . ILE A 1 268 ? 4.696 -18.543 -12.768 1.00 95.81 268 ILE A C 1
ATOM 2060 O O . ILE A 1 268 ? 4.338 -18.591 -11.592 1.00 95.81 268 ILE A O 1
ATOM 2064 N N . ALA A 1 269 ? 4.910 -17.383 -13.398 1.00 96.38 269 ALA A N 1
ATOM 2065 C CA . ALA A 1 269 ? 4.809 -16.059 -12.792 1.00 96.38 269 ALA A CA 1
ATOM 2066 C C . ALA A 1 269 ? 3.400 -15.434 -12.874 1.00 96.38 269 ALA A C 1
ATOM 2068 O O . ALA A 1 269 ? 3.236 -14.261 -12.557 1.00 96.38 269 ALA A O 1
ATOM 2069 N N . LYS A 1 270 ? 2.357 -16.202 -13.225 1.00 95.25 270 LYS A N 1
ATOM 2070 C CA . LYS A 1 270 ? 0.956 -15.753 -13.422 1.00 95.25 270 LYS A CA 1
ATOM 2071 C C . LYS A 1 270 ? 0.305 -14.894 -12.328 1.00 95.25 270 LYS A C 1
ATOM 2073 O O . LYS A 1 270 ? -0.801 -14.400 -12.524 1.00 95.25 270 LYS A O 1
ATOM 2078 N N . HIS A 1 271 ? 0.933 -14.770 -11.162 1.00 94.50 271 HIS A N 1
ATOM 2079 C CA . HIS A 1 271 ? 0.450 -13.966 -10.042 1.00 94.50 271 HIS A CA 1
ATOM 2080 C C . HIS A 1 271 ? 1.067 -12.563 -9.964 1.00 94.50 271 HIS A C 1
ATOM 2082 O O . HIS A 1 271 ? 0.689 -11.808 -9.067 1.00 94.50 271 HIS A O 1
ATOM 2088 N N . THR A 1 272 ? 2.017 -12.220 -10.834 1.00 98.38 272 THR A N 1
ATOM 2089 C CA . THR A 1 272 ? 2.510 -10.846 -10.962 1.00 98.38 272 THR A CA 1
ATOM 2090 C C . THR A 1 272 ? 1.386 -9.957 -11.492 1.00 98.38 272 THR A C 1
ATOM 2092 O O . THR A 1 272 ? 0.661 -10.327 -12.415 1.00 98.38 272 THR A O 1
ATOM 2095 N N . LYS A 1 273 ? 1.209 -8.790 -10.881 1.00 98.06 273 LYS A N 1
ATOM 2096 C CA . LYS A 1 273 ? 0.213 -7.790 -11.275 1.00 98.06 273 LYS A CA 1
ATOM 2097 C C . LYS A 1 273 ? 0.837 -6.767 -12.222 1.00 98.06 273 LYS A C 1
ATOM 2099 O O . LYS A 1 273 ? 1.996 -6.412 -12.039 1.00 98.06 273 LYS A O 1
ATOM 2104 N N . LEU A 1 274 ? 0.077 -6.262 -13.192 1.00 98.56 274 LEU A N 1
ATOM 2105 C CA . LEU A 1 274 ? 0.534 -5.150 -14.030 1.00 98.56 274 LEU A CA 1
ATOM 2106 C C . LEU A 1 274 ? 0.133 -3.809 -13.409 1.00 98.56 274 LEU A C 1
ATOM 2108 O O . LEU A 1 274 ? -0.994 -3.668 -12.928 1.00 98.56 274 LEU A O 1
ATOM 2112 N N . LEU A 1 275 ? 1.043 -2.839 -13.444 1.00 98.75 275 LEU A N 1
ATOM 2113 C CA . LEU A 1 275 ? 0.785 -1.439 -13.114 1.00 98.75 275 LEU A CA 1
ATOM 2114 C C . LEU A 1 275 ? 0.937 -0.594 -14.381 1.00 98.75 275 LEU A C 1
ATOM 2116 O O . LEU A 1 275 ? 1.920 -0.753 -15.103 1.00 98.75 275 LEU A O 1
ATOM 2120 N N . ALA A 1 276 ? -0.042 0.267 -14.652 1.00 98.12 276 ALA A N 1
ATOM 2121 C CA . ALA A 1 276 ? 0.020 1.187 -15.783 1.00 98.12 276 ALA A CA 1
ATOM 2122 C C . ALA A 1 276 ? 0.915 2.396 -15.463 1.00 98.12 276 ALA A C 1
ATOM 2124 O O . ALA A 1 276 ? 1.072 2.752 -14.289 1.00 98.12 276 ALA A O 1
ATOM 2125 N N . TYR A 1 277 ? 1.389 3.074 -16.508 1.00 97.31 277 TYR A N 1
ATOM 2126 C CA . TYR A 1 277 ? 2.051 4.386 -16.465 1.00 97.31 277 TYR A CA 1
ATOM 2127 C C . TYR A 1 277 ? 3.490 4.416 -15.917 1.00 97.31 277 TYR A C 1
ATOM 2129 O O . TYR A 1 277 ? 4.401 4.420 -16.728 1.00 97.31 277 TYR A O 1
ATOM 2137 N N . ASP A 1 278 ? 3.727 4.444 -14.599 1.00 97.81 278 ASP A N 1
ATOM 2138 C CA . ASP A 1 278 ? 5.080 4.555 -13.991 1.00 97.81 278 ASP A CA 1
ATOM 2139 C C . ASP A 1 278 ? 5.796 5.882 -14.322 1.00 97.81 278 ASP A C 1
ATOM 2141 O O . ASP A 1 278 ? 6.944 5.897 -14.765 1.00 97.81 278 ASP A O 1
ATOM 2145 N N . HIS A 1 279 ? 5.089 7.012 -14.167 1.00 95.75 279 HIS A N 1
ATOM 2146 C CA . HIS A 1 279 ? 5.633 8.352 -14.435 1.00 95.75 279 HIS A CA 1
ATOM 2147 C C . HIS A 1 279 ? 4.940 9.448 -13.600 1.00 95.75 279 HIS A C 1
ATOM 2149 O O . HIS A 1 279 ? 4.138 9.170 -12.709 1.00 95.75 279 HIS A O 1
ATOM 2155 N N . ASN A 1 280 ? 5.267 10.714 -13.856 1.00 93.75 280 ASN A N 1
ATOM 2156 C CA . ASN A 1 280 ? 4.946 11.845 -12.985 1.00 93.75 280 ASN A CA 1
ATOM 2157 C C . ASN A 1 280 ? 3.447 12.144 -12.865 1.00 93.75 280 ASN A C 1
ATOM 2159 O O . ASN A 1 280 ? 2.682 11.950 -13.813 1.00 93.75 280 ASN A O 1
ATOM 2163 N N . TRP A 1 281 ? 3.029 12.690 -11.719 1.00 93.31 281 TRP A N 1
ATOM 2164 C CA . TRP A 1 281 ? 1.657 13.170 -11.509 1.00 93.31 281 TRP A CA 1
ATOM 2165 C C . TRP A 1 281 ? 1.220 14.232 -12.525 1.00 93.31 281 TRP A C 1
ATOM 2167 O O . TRP A 1 281 ? 0.038 14.346 -12.845 1.00 93.31 281 TRP A O 1
ATOM 2177 N N . GLY A 1 282 ? 2.168 14.991 -13.064 1.00 85.88 282 GLY A N 1
ATOM 2178 C CA . GLY A 1 282 ? 1.960 15.972 -14.120 1.00 85.88 282 GLY A CA 1
ATOM 2179 C C . GLY A 1 282 ? 3.285 16.372 -14.757 1.00 85.88 282 GLY A C 1
ATOM 2180 O O . GLY A 1 282 ? 4.249 15.613 -14.720 1.00 85.88 282 GLY A O 1
ATOM 2181 N N . PHE A 1 283 ? 3.329 17.571 -15.334 1.00 72.44 283 PHE A N 1
ATOM 2182 C CA . PHE A 1 283 ? 4.564 18.117 -15.893 1.00 72.44 283 PHE A CA 1
ATOM 2183 C C . PHE A 1 283 ? 5.548 18.508 -14.783 1.00 72.44 283 PHE A C 1
ATOM 2185 O O . PHE A 1 283 ? 5.145 19.036 -13.744 1.00 72.44 283 PHE A O 1
ATOM 2192 N N . SER A 1 284 ? 6.838 18.277 -15.010 1.00 59.81 284 SER A N 1
ATOM 2193 C CA . SER A 1 284 ? 7.908 18.796 -14.146 1.00 59.81 284 SER A CA 1
ATOM 2194 C C . SER A 1 284 ? 8.135 20.302 -14.355 1.00 59.81 284 SER A C 1
ATOM 2196 O O . SER A 1 284 ? 7.710 20.881 -15.359 1.00 59.81 284 SER A O 1
ATOM 2198 N N . ASP A 1 285 ? 8.840 20.963 -13.431 1.00 50.03 285 ASP A N 1
ATOM 2199 C CA . ASP A 1 285 ? 9.189 22.392 -13.551 1.00 50.03 285 ASP A CA 1
ATOM 2200 C C . ASP A 1 285 ? 10.027 22.683 -14.808 1.00 50.03 285 ASP A C 1
ATOM 2202 O O . ASP A 1 285 ? 9.866 23.718 -15.457 1.00 50.03 285 ASP A O 1
ATOM 2206 N N . PHE A 1 286 ? 10.893 21.744 -15.198 1.00 48.78 286 PHE A N 1
ATOM 2207 C CA . PHE A 1 286 ? 11.690 21.832 -16.421 1.00 48.78 286 PHE A CA 1
ATOM 2208 C C . PHE A 1 286 ? 10.813 21.754 -17.681 1.00 48.78 286 PHE A C 1
ATOM 2210 O O . PHE A 1 286 ? 10.963 22.564 -18.599 1.00 48.78 286 PHE A O 1
ATOM 2217 N N . GLU A 1 287 ? 9.847 20.834 -17.703 1.00 50.09 287 GLU A N 1
ATOM 2218 C CA . GLU A 1 287 ? 8.861 20.718 -18.785 1.00 50.09 287 GLU A CA 1
ATOM 2219 C C . GLU A 1 287 ? 7.954 21.960 -18.855 1.00 50.09 287 GLU A C 1
ATOM 2221 O O . GLU A 1 287 ? 7.665 22.464 -19.943 1.00 50.09 287 GLU A O 1
ATOM 2226 N N . SER A 1 288 ? 7.601 22.525 -17.697 1.00 43.88 288 SER A N 1
ATOM 2227 C CA . SER A 1 288 ? 6.811 23.755 -17.568 1.00 43.88 288 SER A CA 1
ATOM 2228 C C . SER A 1 288 ? 7.581 25.002 -18.031 1.00 43.88 288 SER A C 1
ATOM 2230 O O . SER A 1 288 ? 7.024 25.877 -18.696 1.00 43.88 288 SER A O 1
ATOM 2232 N N . PHE A 1 289 ? 8.883 25.098 -17.746 1.00 41.22 289 PHE A N 1
ATOM 2233 C CA . PHE A 1 289 ? 9.743 26.188 -18.223 1.00 41.22 289 PHE A CA 1
ATOM 2234 C C . PHE A 1 289 ? 9.906 26.162 -19.748 1.00 41.22 289 PHE A C 1
ATOM 2236 O O . PHE A 1 289 ? 9.745 27.193 -20.408 1.00 41.22 289 PHE A O 1
ATOM 2243 N N . ILE A 1 290 ? 10.145 24.982 -20.331 1.00 48.53 290 ILE A N 1
ATOM 2244 C CA . ILE A 1 290 ? 10.147 24.813 -21.792 1.00 48.53 290 ILE A CA 1
ATOM 2245 C C . ILE A 1 290 ? 8.785 25.208 -22.365 1.00 48.53 290 ILE A C 1
ATOM 2247 O O . ILE A 1 290 ? 8.731 25.880 -23.400 1.00 48.53 290 ILE A O 1
ATOM 2251 N N . GLN A 1 291 ? 7.691 24.889 -21.667 1.00 45.66 291 GLN A N 1
ATOM 2252 C CA . GLN A 1 291 ? 6.361 25.300 -22.084 1.00 45.66 291 GLN A CA 1
ATOM 2253 C C . GLN A 1 291 ? 6.196 26.810 -22.159 1.00 45.66 291 GLN A C 1
ATOM 2255 O O . GLN A 1 291 ? 5.673 27.290 -23.164 1.00 45.66 291 GLN A O 1
ATOM 2260 N N . TRP A 1 292 ? 6.710 27.562 -21.190 1.00 43.88 292 TRP A N 1
ATOM 2261 C CA . TRP A 1 292 ? 6.749 29.024 -21.251 1.00 43.88 292 TRP A CA 1
ATOM 2262 C C . TRP A 1 292 ? 7.635 29.551 -22.382 1.00 43.88 292 TRP A C 1
ATOM 2264 O O . TRP A 1 292 ? 7.227 30.466 -23.100 1.00 43.88 292 TRP A O 1
ATOM 2274 N N . CYS A 1 293 ? 8.819 28.971 -22.587 1.00 45.22 293 CYS A N 1
ATOM 2275 C CA . CYS A 1 293 ? 9.732 29.388 -23.652 1.00 45.22 293 CYS A CA 1
ATOM 2276 C C . CYS A 1 293 ? 9.137 29.178 -25.048 1.00 45.22 293 CYS A C 1
ATOM 2278 O O . CYS A 1 293 ? 9.235 30.069 -25.892 1.00 45.22 293 CYS A O 1
ATOM 2280 N N . VAL A 1 294 ? 8.483 28.044 -25.302 1.00 49.69 294 VAL A N 1
ATOM 2281 C CA . VAL A 1 294 ? 7.861 27.774 -26.604 1.00 49.69 294 VAL A CA 1
ATOM 2282 C C . VAL A 1 294 ? 6.577 28.594 -26.789 1.00 49.69 294 VAL A C 1
ATOM 2284 O O . VAL A 1 294 ? 6.352 29.108 -27.885 1.00 49.69 294 VAL A O 1
ATOM 2287 N N . LEU A 1 295 ? 5.791 28.838 -25.731 1.00 47.09 295 LEU A N 1
ATOM 2288 C CA . LEU A 1 295 ? 4.640 29.750 -25.789 1.00 47.09 295 LEU A CA 1
ATOM 2289 C C . LEU A 1 295 ? 5.088 31.177 -26.138 1.00 47.09 295 LEU A C 1
ATOM 2291 O O . LEU A 1 295 ? 4.479 31.832 -26.979 1.00 47.09 295 LEU A O 1
ATOM 2295 N N . LEU A 1 296 ? 6.196 31.641 -25.554 1.00 49.56 296 LEU A N 1
ATOM 2296 C CA . LEU A 1 296 ? 6.826 32.911 -25.913 1.00 49.56 296 LEU A CA 1
ATOM 2297 C C . LEU A 1 296 ? 7.283 32.909 -27.379 1.00 49.56 296 LEU A C 1
ATOM 2299 O O . LEU A 1 296 ? 7.001 33.865 -28.094 1.00 49.56 296 LEU A O 1
ATOM 2303 N N . ILE A 1 297 ? 7.905 31.835 -27.869 1.00 51.62 297 ILE A N 1
ATOM 2304 C CA . ILE A 1 297 ? 8.324 31.717 -29.279 1.00 51.62 297 ILE A CA 1
ATOM 2305 C C . ILE A 1 297 ? 7.122 31.705 -30.243 1.00 51.62 297 ILE A C 1
ATOM 2307 O O . ILE A 1 297 ? 7.232 32.238 -31.345 1.00 51.62 297 ILE A O 1
ATOM 2311 N N . LEU A 1 298 ? 5.969 31.154 -29.846 1.00 49.66 298 LEU A N 1
ATOM 2312 C CA . LEU A 1 298 ? 4.747 31.103 -30.664 1.00 49.66 298 LEU A CA 1
ATOM 2313 C C . LEU A 1 298 ? 3.935 32.411 -30.620 1.00 49.66 298 LEU A C 1
ATOM 2315 O O . LEU A 1 298 ? 3.364 32.816 -31.633 1.00 49.66 298 LEU A O 1
ATOM 2319 N N . ILE A 1 299 ? 3.890 33.090 -29.470 1.00 51.91 299 ILE A N 1
ATOM 2320 C CA . ILE A 1 299 ? 3.044 34.272 -29.232 1.00 51.91 299 ILE A CA 1
ATOM 2321 C C . ILE A 1 299 ? 3.768 35.580 -29.575 1.00 51.91 299 ILE A C 1
ATOM 2323 O O . ILE A 1 299 ? 3.151 36.496 -30.124 1.00 51.91 299 ILE A O 1
ATOM 2327 N N . VAL A 1 300 ? 5.070 35.694 -29.292 1.00 53.06 300 VAL A N 1
ATOM 2328 C CA . VAL A 1 300 ? 5.846 36.927 -29.527 1.00 53.06 300 VAL A CA 1
ATOM 2329 C C . VAL A 1 300 ? 5.834 37.358 -31.003 1.00 53.06 300 VAL A C 1
ATOM 2331 O O . VAL A 1 300 ? 5.610 38.547 -31.248 1.00 53.06 300 VAL A O 1
ATOM 2334 N N . PRO A 1 301 ? 5.961 36.460 -32.004 1.00 50.91 301 PRO A N 1
ATOM 2335 C CA . PRO A 1 301 ? 5.826 36.835 -33.410 1.00 50.91 301 PRO A CA 1
ATOM 2336 C C . PRO A 1 301 ? 4.420 37.340 -33.748 1.00 50.91 301 PRO A C 1
ATOM 2338 O O . PRO A 1 301 ? 4.293 38.312 -34.485 1.00 50.91 301 PRO A O 1
ATOM 2341 N N . GLN A 1 302 ? 3.369 36.742 -33.173 1.00 51.00 302 GLN A N 1
ATOM 2342 C CA . GLN A 1 302 ? 1.977 37.134 -33.422 1.00 51.00 302 GLN A CA 1
ATOM 2343 C C . GLN A 1 302 ? 1.633 38.491 -32.796 1.00 51.00 302 GLN A C 1
ATOM 2345 O O . GLN A 1 302 ? 0.974 39.312 -33.432 1.00 51.00 302 GLN A O 1
ATOM 2350 N N . PHE A 1 303 ? 2.135 38.778 -31.593 1.00 50.12 303 PHE A N 1
ATOM 2351 C CA . PHE A 1 303 ? 1.995 40.094 -30.963 1.00 50.12 303 PHE A CA 1
ATOM 2352 C C . PHE A 1 303 ? 2.803 41.173 -31.685 1.00 50.12 303 PHE A C 1
ATOM 2354 O O . PHE A 1 303 ? 2.307 42.286 -31.857 1.00 50.12 303 PHE A O 1
ATOM 2361 N N . LEU A 1 304 ? 4.012 40.861 -32.162 1.00 49.69 304 LEU A N 1
ATOM 2362 C CA . LEU A 1 304 ? 4.776 41.757 -33.035 1.00 49.69 304 LEU A CA 1
ATOM 2363 C C . LEU A 1 304 ? 4.028 42.020 -34.348 1.00 49.69 304 LEU A C 1
ATOM 2365 O O . LEU A 1 304 ? 3.949 43.172 -34.769 1.00 49.69 304 LEU A O 1
ATOM 2369 N N . LEU A 1 305 ? 3.401 41.001 -34.946 1.00 47.31 305 LEU A N 1
ATOM 2370 C CA . LEU A 1 305 ? 2.575 41.137 -36.149 1.00 47.31 305 LEU A CA 1
ATOM 2371 C C . LEU A 1 305 ? 1.355 42.039 -35.901 1.00 47.31 305 LEU A C 1
ATOM 2373 O O . LEU A 1 305 ? 1.113 42.965 -36.671 1.00 47.31 305 LEU A O 1
ATOM 2377 N N . ILE A 1 306 ? 0.625 41.830 -34.800 1.00 49.31 306 ILE A N 1
ATOM 2378 C CA . ILE A 1 306 ? -0.544 42.637 -34.411 1.00 49.31 306 ILE A CA 1
ATOM 2379 C C . ILE A 1 306 ? -0.135 44.082 -34.111 1.00 49.31 306 ILE A C 1
ATOM 2381 O O . ILE A 1 306 ? -0.776 45.013 -34.594 1.00 49.31 306 ILE A O 1
ATOM 2385 N N . CYS A 1 307 ? 0.959 44.300 -33.379 1.00 46.06 307 CYS A N 1
ATOM 2386 C CA . CYS A 1 307 ? 1.481 45.637 -33.100 1.00 46.06 307 CYS A CA 1
ATOM 2387 C C . CYS A 1 307 ? 1.908 46.365 -34.382 1.00 46.06 307 CYS A C 1
ATOM 2389 O O . CYS A 1 307 ? 1.612 47.550 -34.526 1.00 46.06 307 CYS A O 1
ATOM 2391 N N . ILE A 1 308 ? 2.540 45.672 -35.334 1.00 47.91 308 ILE A N 1
ATOM 2392 C CA . ILE A 1 308 ? 2.979 46.241 -36.618 1.00 47.91 308 ILE A CA 1
ATOM 2393 C C . ILE A 1 308 ? 1.783 46.536 -37.536 1.00 47.91 308 ILE A C 1
ATOM 2395 O O . ILE A 1 308 ? 1.739 47.607 -38.146 1.00 47.91 308 ILE A O 1
ATOM 2399 N N . VAL A 1 309 ? 0.780 45.654 -37.593 1.00 45.69 309 VAL A N 1
ATOM 2400 C CA . VAL A 1 309 ? -0.468 45.877 -38.347 1.00 45.69 309 VAL A CA 1
ATOM 2401 C C . VAL A 1 309 ? -1.258 47.047 -37.749 1.00 45.69 309 VAL A C 1
ATOM 2403 O O . VAL A 1 309 ? -1.680 47.937 -38.487 1.00 45.69 309 VAL A O 1
ATOM 2406 N N . CYS A 1 310 ? -1.367 47.135 -36.420 1.00 41.22 310 CYS A N 1
ATOM 2407 C CA . CYS A 1 310 ? -2.017 48.252 -35.727 1.00 41.22 310 CYS A CA 1
ATOM 2408 C C . CYS A 1 310 ? -1.261 49.585 -35.876 1.00 41.22 310 CYS A C 1
ATOM 2410 O O . CYS A 1 310 ? -1.895 50.640 -35.896 1.00 41.22 310 CYS A O 1
ATOM 2412 N N . HIS A 1 311 ? 0.072 49.572 -36.011 1.00 43.84 311 HIS A N 1
ATOM 2413 C CA . HIS A 1 311 ? 0.858 50.781 -36.295 1.00 43.84 311 HIS A CA 1
ATOM 2414 C C . HIS A 1 311 ? 0.761 51.216 -37.765 1.00 43.84 311 HIS A C 1
ATOM 2416 O O . HIS A 1 311 ? 0.754 52.413 -38.044 1.00 43.84 311 HIS A O 1
ATOM 2422 N N . CYS A 1 312 ? 0.635 50.271 -38.704 1.00 41.25 312 CYS A N 1
ATOM 2423 C CA . CYS A 1 312 ? 0.489 50.569 -40.133 1.00 41.25 312 CYS A CA 1
ATOM 2424 C C . CYS A 1 312 ? -0.922 51.045 -40.524 1.00 41.25 312 CYS A C 1
ATOM 2426 O O . CYS A 1 312 ? -1.068 51.685 -41.563 1.00 41.25 312 CYS A O 1
ATOM 2428 N N . PHE A 1 313 ? -1.946 50.768 -39.705 1.00 39.16 313 PHE A N 1
ATOM 2429 C CA . PHE A 1 313 ? -3.350 51.110 -39.983 1.00 39.16 313 PHE A CA 1
ATOM 2430 C C . PHE A 1 313 ? -3.930 52.274 -39.161 1.00 39.16 313 PHE A C 1
ATOM 2432 O O . PHE A 1 313 ? -5.139 52.488 -39.209 1.00 39.16 313 PHE A O 1
ATOM 2439 N N . ARG A 1 314 ? -3.128 53.078 -38.446 1.00 34.53 314 ARG A N 1
ATOM 2440 C CA . ARG A 1 314 ? -3.645 54.332 -37.856 1.00 34.53 314 ARG A CA 1
ATOM 2441 C C . ARG A 1 314 ? -3.792 55.419 -38.934 1.00 34.53 314 ARG A C 1
ATOM 2443 O O . ARG A 1 314 ? -2.772 55.869 -39.457 1.00 34.53 314 ARG A O 1
ATOM 2450 N N . PRO A 1 315 ? -5.003 55.932 -39.230 1.00 37.88 315 PRO A N 1
ATOM 2451 C CA . PRO A 1 315 ? -5.128 57.241 -39.852 1.00 37.88 315 PRO A CA 1
ATOM 2452 C C . PRO A 1 315 ? -4.754 58.294 -38.801 1.00 37.88 315 PRO A C 1
ATOM 2454 O O . PRO A 1 315 ? -5.131 58.175 -37.635 1.00 37.88 315 PRO A O 1
ATOM 2457 N N . ASN A 1 316 ? -4.002 59.315 -39.209 1.00 38.81 316 ASN A N 1
ATOM 2458 C CA . ASN A 1 316 ? -3.661 60.469 -38.378 1.00 38.81 316 ASN A CA 1
ATOM 2459 C C . ASN A 1 316 ? -4.908 61.046 -37.685 1.00 38.81 316 ASN A C 1
ATOM 2461 O O . ASN A 1 316 ? -5.748 61.663 -38.339 1.00 38.81 316 ASN A O 1
ATOM 2465 N N . ILE A 1 317 ? -4.993 60.900 -36.363 1.00 34.81 317 ILE A N 1
ATOM 2466 C CA . ILE A 1 317 ? -5.893 61.685 -35.518 1.00 34.81 317 ILE A CA 1
ATOM 2467 C C . ILE A 1 317 ? -4.999 62.541 -34.623 1.00 34.81 317 ILE A C 1
ATOM 2469 O O . ILE A 1 317 ? -4.376 62.050 -33.684 1.00 34.81 317 ILE A O 1
ATOM 2473 N N . ASN A 1 318 ? -4.912 63.829 -34.959 1.00 38.19 318 ASN A N 1
ATOM 2474 C CA . ASN A 1 318 ? -4.360 64.857 -34.085 1.00 38.19 318 ASN A CA 1
ATOM 2475 C C . ASN A 1 318 ? -5.358 65.114 -32.948 1.00 38.19 318 ASN A C 1
ATOM 2477 O O . ASN A 1 318 ? -6.456 65.607 -33.193 1.00 38.19 318 ASN A O 1
ATOM 2481 N N . GLY A 1 319 ? -4.970 64.809 -31.712 1.00 29.58 319 GLY A N 1
ATOM 2482 C CA . GLY A 1 319 ? -5.734 65.155 -30.515 1.00 29.58 319 GLY A CA 1
ATOM 2483 C C . GLY A 1 319 ? -5.022 64.690 -29.247 1.00 29.58 319 GLY A C 1
ATOM 2484 O O . GLY A 1 319 ? -4.747 63.508 -29.088 1.00 29.58 319 GLY A O 1
ATOM 2485 N N . HIS A 1 320 ? -4.681 65.638 -28.377 1.00 34.44 320 HIS A N 1
ATOM 2486 C CA . HIS A 1 320 ? -3.961 65.455 -27.114 1.00 34.44 320 HIS A CA 1
ATOM 2487 C C . HIS A 1 320 ? -4.591 64.437 -26.144 1.00 34.44 320 HIS A C 1
ATOM 2489 O O . HIS A 1 320 ? -5.793 64.519 -25.916 1.00 34.44 320 HIS A O 1
ATOM 2495 N N . LEU A 1 321 ? -3.743 63.605 -25.502 1.00 29.81 321 LEU A N 1
ATOM 2496 C CA . LEU A 1 321 ? -3.688 63.194 -24.066 1.00 29.81 321 LEU A CA 1
ATOM 2497 C C . LEU A 1 321 ? -3.039 61.786 -23.906 1.00 29.81 321 LEU A C 1
ATOM 2499 O O . LEU A 1 321 ? -2.955 61.051 -24.885 1.00 29.81 321 LEU A O 1
ATOM 2503 N N . PRO A 1 322 ? -2.589 61.367 -22.702 1.00 33.06 322 PRO A N 1
ATOM 2504 C CA . PRO A 1 322 ? -1.351 61.737 -22.017 1.00 33.06 322 PRO A CA 1
ATOM 2505 C C . PRO A 1 322 ? -0.378 60.539 -21.861 1.00 33.06 322 PRO A C 1
ATOM 2507 O O . PRO A 1 322 ? -0.692 59.389 -22.153 1.00 33.06 322 PRO A O 1
ATOM 2510 N N . THR A 1 323 ? 0.824 60.826 -21.365 1.00 40.16 323 THR A N 1
ATOM 2511 C CA . THR A 1 323 ? 1.843 59.882 -20.878 1.00 40.16 323 THR A CA 1
ATOM 2512 C C . THR A 1 323 ? 1.265 58.745 -20.020 1.00 40.16 323 THR A C 1
ATOM 2514 O O . THR A 1 323 ? 0.750 58.999 -18.933 1.00 40.16 323 THR A O 1
ATOM 2517 N N . VAL A 1 324 ? 1.435 57.486 -20.449 1.00 26.50 324 VAL A N 1
ATOM 2518 C CA . VAL A 1 324 ? 1.278 56.299 -19.589 1.00 26.50 324 VAL A CA 1
ATOM 2519 C C . VAL A 1 324 ? 2.465 55.356 -19.787 1.00 26.50 324 VAL A C 1
ATOM 2521 O O . VAL A 1 324 ? 2.887 55.057 -20.900 1.00 26.50 324 VAL A O 1
ATOM 2524 N N . TYR A 1 325 ? 3.011 54.962 -18.643 1.00 26.31 325 TYR A N 1
ATOM 2525 C CA . TYR A 1 325 ? 4.208 54.178 -18.386 1.00 26.31 325 TYR A CA 1
ATOM 2526 C C . TYR A 1 325 ? 4.362 52.900 -19.223 1.00 26.31 325 TYR A C 1
ATOM 2528 O O . TYR A 1 325 ? 3.486 52.040 -19.254 1.00 26.31 325 TYR A O 1
ATOM 2536 N N . SER A 1 326 ? 5.576 52.699 -19.729 1.00 29.89 326 SER A N 1
ATOM 2537 C CA . SER A 1 326 ? 6.179 51.379 -19.895 1.00 29.89 326 SER A CA 1
ATOM 2538 C C . SER A 1 326 ? 6.308 50.701 -18.524 1.00 29.89 326 SER A C 1
ATOM 2540 O O . SER A 1 326 ? 7.202 51.031 -17.743 1.00 29.89 326 SER A O 1
ATOM 2542 N N . ARG A 1 327 ? 5.412 49.758 -18.218 1.00 24.41 327 ARG A N 1
ATOM 2543 C CA . ARG A 1 327 ? 5.623 48.726 -17.196 1.00 24.41 327 ARG A CA 1
ATOM 2544 C C . ARG A 1 327 ? 5.718 47.379 -17.899 1.00 24.41 327 ARG A C 1
ATOM 2546 O O . ARG A 1 327 ? 4.712 46.812 -18.307 1.00 24.41 327 ARG A O 1
ATOM 2553 N N . VAL A 1 328 ? 6.946 46.886 -18.028 1.00 25.81 328 VAL A N 1
ATOM 2554 C CA . VAL A 1 328 ? 7.206 45.451 -18.132 1.00 25.81 328 VAL A CA 1
ATOM 2555 C C . VAL A 1 328 ? 6.795 44.866 -16.783 1.00 25.81 328 VAL A C 1
ATOM 2557 O O . VAL A 1 328 ? 7.379 45.216 -15.759 1.00 25.81 328 VAL A O 1
ATOM 2560 N N . ILE A 1 329 ? 5.736 44.062 -16.766 1.00 23.14 329 ILE A N 1
ATOM 2561 C CA . ILE A 1 329 ? 5.351 43.294 -15.584 1.00 23.14 329 ILE A CA 1
ATOM 2562 C C . ILE A 1 329 ? 6.263 42.068 -15.557 1.00 23.14 329 ILE A C 1
ATOM 2564 O O . ILE A 1 329 ? 6.131 41.173 -16.385 1.00 23.14 329 ILE A O 1
ATOM 2568 N N . VAL A 1 330 ? 7.203 42.053 -14.615 1.00 26.94 330 VAL A N 1
ATOM 2569 C CA . VAL A 1 330 ? 7.782 40.814 -14.092 1.00 26.94 330 VAL A CA 1
ATOM 2570 C C . VAL A 1 330 ? 6.749 40.283 -13.103 1.00 26.94 330 VAL A C 1
ATOM 2572 O O . VAL A 1 330 ? 6.501 40.930 -12.086 1.00 26.94 330 VAL A O 1
ATOM 2575 N N . MET A 1 331 ? 6.081 39.177 -13.435 1.00 25.45 331 MET A N 1
ATOM 2576 C CA . MET A 1 331 ? 5.259 38.462 -12.459 1.00 25.45 331 MET A CA 1
ATOM 2577 C C . MET A 1 331 ? 6.184 37.586 -11.621 1.00 25.45 331 MET A C 1
ATOM 2579 O O . MET A 1 331 ? 6.892 36.740 -12.161 1.00 25.45 331 MET A O 1
ATOM 2583 N N . GLY A 1 332 ? 6.219 37.873 -10.320 1.00 25.23 332 GLY A N 1
ATOM 2584 C CA . GLY A 1 332 ? 6.799 36.998 -9.313 1.00 25.23 332 GLY A CA 1
ATOM 2585 C C . GLY A 1 332 ? 5.863 35.834 -9.003 1.00 25.23 332 GLY A C 1
ATOM 2586 O O . GLY A 1 332 ? 4.660 35.903 -9.259 1.00 25.23 332 GLY A O 1
ATOM 2587 N N . GLU A 1 333 ? 6.469 34.779 -8.475 1.00 32.03 333 GLU A N 1
ATOM 2588 C CA . GLU A 1 333 ? 5.845 33.606 -7.874 1.00 32.03 333 GLU A CA 1
ATOM 2589 C C . GLU A 1 333 ? 4.802 34.039 -6.835 1.00 32.03 333 GLU A C 1
ATOM 2591 O O . GLU A 1 333 ? 5.162 34.637 -5.830 1.00 32.03 333 GLU A O 1
ATOM 2596 N N . ASP A 1 334 ? 3.520 33.842 -7.144 1.00 27.91 334 ASP A N 1
ATOM 2597 C CA . ASP A 1 334 ? 2.442 33.478 -6.213 1.00 27.91 334 ASP A CA 1
ATOM 2598 C C . ASP A 1 334 ? 1.116 33.462 -6.993 1.00 27.91 334 ASP A C 1
ATOM 2600 O O . ASP A 1 334 ? 0.660 34.462 -7.554 1.00 27.91 334 ASP A O 1
ATOM 2604 N N . GLY A 1 335 ? 0.504 32.281 -7.080 1.00 33.41 335 GLY A N 1
ATOM 2605 C CA . GLY A 1 335 ? -0.747 32.060 -7.796 1.00 33.41 335 GLY A CA 1
ATOM 2606 C C . GLY A 1 335 ? -1.942 32.715 -7.100 1.00 33.41 335 GLY A C 1
ATOM 2607 O O . GLY A 1 335 ? -2.240 32.432 -5.944 1.00 33.41 335 GLY A O 1
ATOM 2608 N N . GLY A 1 336 ? -2.684 33.534 -7.844 1.00 25.69 336 GLY A N 1
ATOM 2609 C CA . GLY A 1 336 ? -3.983 34.058 -7.434 1.00 25.69 336 GLY A CA 1
ATOM 2610 C C . GLY A 1 336 ? -4.833 34.405 -8.650 1.00 25.69 336 GLY A C 1
ATOM 2611 O O . GLY A 1 336 ? -4.778 35.521 -9.159 1.00 25.69 336 GLY A O 1
ATOM 2612 N N . ALA A 1 337 ? -5.620 33.444 -9.133 1.00 27.64 337 ALA A N 1
ATOM 2613 C CA . ALA A 1 337 ? -6.642 33.696 -10.140 1.00 27.64 337 ALA A CA 1
ATOM 2614 C C . ALA A 1 337 ? -7.838 34.422 -9.498 1.00 27.64 337 ALA A C 1
ATOM 2616 O O . ALA A 1 337 ? -8.517 33.870 -8.638 1.00 27.64 337 ALA A O 1
ATOM 2617 N N . LEU A 1 338 ? -8.131 35.639 -9.960 1.00 24.52 338 LEU A N 1
ATOM 2618 C CA . LEU A 1 338 ? -9.456 36.249 -9.849 1.00 24.52 338 LEU A CA 1
ATOM 2619 C C . LEU A 1 338 ? -9.996 36.452 -11.266 1.00 24.52 338 LEU A C 1
ATOM 2621 O O . LEU A 1 338 ? -9.711 37.447 -11.928 1.00 24.52 338 LEU A O 1
ATOM 2625 N N . LEU A 1 339 ? -10.767 35.469 -11.730 1.00 28.11 339 LEU A N 1
ATOM 2626 C CA . LEU A 1 339 ? -11.749 35.652 -12.794 1.00 28.11 339 LEU A CA 1
ATOM 2627 C C . LEU A 1 339 ? -13.032 36.180 -12.143 1.00 28.11 339 LEU A C 1
ATOM 2629 O O . LEU A 1 339 ? -13.606 35.521 -11.280 1.00 28.11 339 LEU A O 1
ATOM 2633 N N . GLY A 1 340 ? -13.460 37.371 -12.557 1.00 24.50 340 GLY A N 1
ATOM 2634 C CA . GLY A 1 340 ? -14.716 37.989 -12.144 1.00 24.50 340 GLY A CA 1
ATOM 2635 C C . GLY A 1 340 ? -15.127 39.094 -13.116 1.00 24.50 340 GLY A C 1
ATOM 2636 O O . GLY A 1 340 ? -14.614 40.204 -13.042 1.00 24.50 340 GLY A O 1
ATOM 2637 N N . ASP A 1 341 ? -16.008 38.727 -14.047 1.00 31.12 341 ASP A N 1
ATOM 2638 C CA . ASP A 1 341 ? -17.046 39.524 -14.714 1.00 31.12 341 ASP A CA 1
ATOM 2639 C C . ASP A 1 341 ? -16.797 41.008 -15.042 1.00 31.12 341 ASP A C 1
ATOM 2641 O O . ASP A 1 341 ? -17.000 41.884 -14.207 1.00 31.12 341 ASP A O 1
ATOM 2645 N N . ALA A 1 342 ? -16.545 41.303 -16.328 1.00 27.19 342 ALA A N 1
ATOM 2646 C CA . ALA A 1 342 ? -17.006 42.537 -16.990 1.00 27.19 342 ALA A CA 1
ATOM 2647 C C . ALA A 1 342 ? -16.841 42.471 -18.527 1.00 27.19 342 ALA A C 1
ATOM 2649 O O . ALA A 1 342 ? -16.029 43.181 -19.117 1.00 27.19 342 ALA A O 1
ATOM 2650 N N . CYS A 1 343 ? -17.621 41.631 -19.211 1.00 24.55 343 CYS A N 1
ATOM 2651 C CA . CYS A 1 343 ? -17.822 41.758 -20.663 1.00 24.55 343 CYS A CA 1
ATOM 2652 C C . CYS A 1 343 ? -19.266 41.420 -21.046 1.00 24.55 343 CYS A C 1
ATOM 2654 O O . CYS A 1 343 ? -19.545 40.514 -21.820 1.00 24.55 343 CYS A O 1
ATOM 2656 N N . LEU A 1 344 ? -20.203 42.155 -20.449 1.00 28.69 344 LEU A N 1
ATOM 2657 C CA . LEU A 1 344 ? -21.617 42.155 -20.815 1.00 28.69 344 LEU A CA 1
ATOM 2658 C C . LEU A 1 344 ? -22.212 43.507 -20.412 1.00 28.69 344 LEU A C 1
ATOM 2660 O O . LEU A 1 344 ? -22.905 43.609 -19.411 1.00 28.69 344 LEU A O 1
ATOM 2664 N N . GLN A 1 345 ? -21.864 44.563 -21.152 1.00 28.44 345 GLN A N 1
ATOM 2665 C CA . GLN A 1 345 ? -22.652 45.799 -21.283 1.00 28.44 345 GLN A CA 1
ATOM 2666 C C . GLN A 1 345 ? -21.934 46.768 -22.232 1.00 28.44 345 GLN A C 1
ATOM 2668 O O . GLN A 1 345 ? -21.123 47.572 -21.794 1.00 28.44 345 GLN A O 1
ATOM 2673 N N . GLN A 1 346 ? -22.226 46.678 -23.533 1.00 26.80 346 GLN A N 1
ATOM 2674 C CA . GLN A 1 346 ? -22.350 47.833 -24.441 1.00 26.80 346 GLN A CA 1
ATOM 2675 C C . GLN A 1 346 ? -22.769 47.383 -25.854 1.00 26.80 346 GLN A C 1
ATOM 2677 O O . GLN A 1 346 ? -22.163 47.732 -26.859 1.00 26.80 346 GLN A O 1
ATOM 2682 N N . GLU A 1 347 ? -23.871 46.639 -25.945 1.00 30.28 347 GLU A N 1
ATOM 2683 C CA . GLU A 1 347 ? -24.721 46.678 -27.137 1.00 30.28 347 GLU A CA 1
ATOM 2684 C C . GLU A 1 347 ? -26.001 47.417 -26.760 1.00 30.28 347 GLU A C 1
ATOM 2686 O O . GLU A 1 347 ? -26.897 46.822 -26.182 1.00 30.28 347 GLU A O 1
ATOM 2691 N N . THR A 1 348 ? -26.046 48.724 -27.030 1.00 29.30 348 THR A N 1
ATOM 2692 C CA . THR A 1 348 ? -27.250 49.490 -27.414 1.00 29.30 348 THR A CA 1
ATOM 2693 C C . THR A 1 348 ? -26.881 50.969 -27.494 1.00 29.30 348 THR A C 1
ATOM 2695 O O . THR A 1 348 ? -26.905 51.655 -26.482 1.00 29.30 348 THR A O 1
ATOM 2698 N N . SER A 1 349 ? -26.545 51.450 -28.694 1.00 28.73 349 SER A N 1
ATOM 2699 C CA . SER A 1 349 ? -27.030 52.719 -29.270 1.00 28.73 349 SER A CA 1
ATOM 2700 C C . SER A 1 349 ? -26.087 53.188 -30.379 1.00 28.73 349 SER A C 1
ATOM 2702 O O . SER A 1 349 ? -25.051 53.770 -30.095 1.00 28.73 349 SER A O 1
ATOM 2704 N N . MET A 1 350 ? -26.453 52.964 -31.640 1.00 26.44 350 MET A N 1
ATOM 2705 C CA . MET A 1 350 ? -26.264 53.934 -32.729 1.00 26.44 350 MET A CA 1
ATOM 2706 C C . MET A 1 350 ? -27.116 53.481 -33.924 1.00 26.44 350 MET A C 1
ATOM 2708 O O . MET A 1 350 ? -26.656 52.843 -34.868 1.00 26.44 350 MET A O 1
ATOM 2712 N N . ARG A 1 351 ? -28.413 53.793 -33.832 1.00 29.44 351 ARG A N 1
ATOM 2713 C CA . ARG A 1 351 ? -29.269 54.078 -34.988 1.00 29.44 351 ARG A CA 1
ATOM 2714 C C . ARG A 1 351 ? -29.199 55.586 -35.241 1.00 29.44 351 ARG A C 1
ATOM 2716 O O . ARG A 1 351 ? -29.194 56.335 -34.272 1.00 29.44 351 ARG A O 1
ATOM 2723 N N . GLU A 1 352 ? -29.241 55.959 -36.524 1.00 31.22 352 GLU A N 1
ATOM 2724 C CA . GLU A 1 352 ? -29.416 57.324 -37.066 1.00 31.22 352 GLU A CA 1
ATOM 2725 C C . GLU A 1 352 ? -28.174 58.220 -36.866 1.00 31.22 352 GLU A C 1
ATOM 2727 O O . GLU A 1 352 ? -27.673 58.384 -35.769 1.00 31.22 352 GLU A O 1
ATOM 2732 N N . VAL A 1 353 ? -27.525 58.760 -37.903 1.00 29.41 353 VAL A N 1
ATOM 2733 C CA . VAL A 1 353 ? -28.039 59.803 -38.800 1.00 29.41 353 VAL A CA 1
ATOM 2734 C C . VAL A 1 353 ? -27.279 59.780 -40.141 1.00 29.41 353 VAL A C 1
ATOM 2736 O O . VAL A 1 353 ? -26.053 59.854 -40.190 1.00 29.41 353 VAL A O 1
ATOM 2739 N N . LYS A 1 354 ? -28.030 59.747 -41.248 1.00 32.12 354 LYS A N 1
ATOM 2740 C CA . LYS A 1 354 ? -27.625 60.223 -42.583 1.00 32.12 354 LYS A CA 1
ATOM 2741 C C . LYS A 1 354 ? -28.374 61.538 -42.818 1.00 32.12 354 LYS A C 1
ATOM 2743 O O . LYS A 1 354 ? -29.598 61.486 -42.770 1.00 32.12 354 LYS A O 1
ATOM 2748 N N . ALA A 1 355 ? -27.682 62.643 -43.121 1.00 28.86 355 ALA A N 1
ATOM 2749 C CA . ALA A 1 355 ? -28.062 63.657 -44.129 1.00 28.86 355 ALA A CA 1
ATOM 2750 C C . ALA A 1 355 ? -27.329 65.001 -43.937 1.00 28.86 355 ALA A C 1
ATOM 2752 O O . ALA A 1 355 ? -27.278 65.507 -42.824 1.00 28.86 355 ALA A O 1
ATOM 2753 N N . ALA A 1 356 ? -26.921 65.587 -45.078 1.00 27.53 356 ALA A N 1
ATOM 2754 C CA . ALA A 1 356 ? -26.535 66.990 -45.324 1.00 27.53 356 ALA A CA 1
ATOM 2755 C C . ALA A 1 356 ? -25.286 67.502 -44.572 1.00 27.53 356 ALA A C 1
ATOM 2757 O O . ALA A 1 356 ? -25.078 67.205 -43.412 1.00 27.53 356 ALA A O 1
ATOM 2758 N N . GLY A 1 357 ? -24.375 68.295 -45.126 1.00 24.62 357 GLY A N 1
ATOM 2759 C CA . GLY A 1 357 ? -24.265 69.024 -46.380 1.00 24.62 357 GLY A CA 1
ATOM 2760 C C . GLY A 1 357 ? -23.129 70.050 -46.202 1.00 24.62 357 GLY A C 1
ATOM 2761 O O . GLY A 1 357 ? -22.837 70.441 -45.080 1.00 24.62 357 GLY A O 1
ATOM 2762 N N . GLN A 1 358 ? -22.543 70.486 -47.318 1.00 25.86 358 GLN A N 1
ATOM 2763 C CA . GLN A 1 358 ? -21.738 71.710 -47.484 1.00 25.86 358 GLN A CA 1
ATOM 2764 C C . GLN A 1 358 ? -20.300 71.782 -46.915 1.00 25.86 358 GLN A C 1
ATOM 2766 O O . GLN A 1 358 ? -20.035 71.685 -45.724 1.00 25.86 358 GLN A O 1
ATOM 2771 N N . LEU A 1 359 ? -19.383 72.053 -47.857 1.00 32.84 359 LEU A N 1
ATOM 2772 C CA . LEU A 1 359 ? -18.049 72.648 -47.688 1.00 32.84 359 LEU A CA 1
ATOM 2773 C C . LEU A 1 359 ? -18.152 74.064 -47.071 1.00 32.84 359 LEU A C 1
ATOM 2775 O O . LEU A 1 359 ? -19.188 74.714 -47.235 1.00 32.84 359 LEU A O 1
ATOM 2779 N N . PRO A 1 360 ? -17.062 74.601 -46.487 1.00 36.44 360 PRO A N 1
ATOM 2780 C CA . PRO A 1 360 ? -16.274 75.531 -47.299 1.00 36.44 360 PRO A CA 1
ATOM 2781 C C . PRO A 1 360 ? -14.745 75.420 -47.157 1.00 36.44 360 PRO A C 1
ATOM 2783 O O . PRO A 1 360 ? -14.194 74.839 -46.228 1.00 36.44 360 PRO A O 1
ATOM 2786 N N . HIS A 1 361 ? -14.127 76.015 -48.175 1.00 29.09 361 HIS A N 1
ATOM 2787 C CA . HIS A 1 361 ? -12.722 76.308 -48.429 1.00 29.09 361 HIS A CA 1
ATOM 2788 C C . HIS A 1 361 ? -11.918 76.872 -47.249 1.00 29.09 361 HIS A C 1
ATOM 2790 O O . HIS A 1 361 ? -12.421 77.716 -46.513 1.00 29.09 361 HIS A O 1
ATOM 2796 N N . ASP A 1 362 ? -10.620 76.549 -47.230 1.00 29.27 362 ASP A N 1
ATOM 2797 C CA . ASP A 1 362 ? -9.585 77.562 -47.007 1.00 29.27 362 ASP A CA 1
ATOM 2798 C C . ASP A 1 362 ? -8.351 77.291 -47.889 1.00 29.27 362 ASP A C 1
ATOM 2800 O O . ASP A 1 362 ? -7.938 76.147 -48.108 1.00 29.27 362 ASP A O 1
ATOM 2804 N N . ASP A 1 363 ? -7.840 78.387 -48.436 1.00 32.25 363 ASP A N 1
ATOM 2805 C CA . ASP A 1 363 ? -6.722 78.553 -49.348 1.00 32.25 363 ASP A CA 1
ATOM 2806 C C . ASP A 1 363 ? -5.405 78.637 -48.570 1.00 32.25 363 ASP A C 1
ATOM 2808 O O . A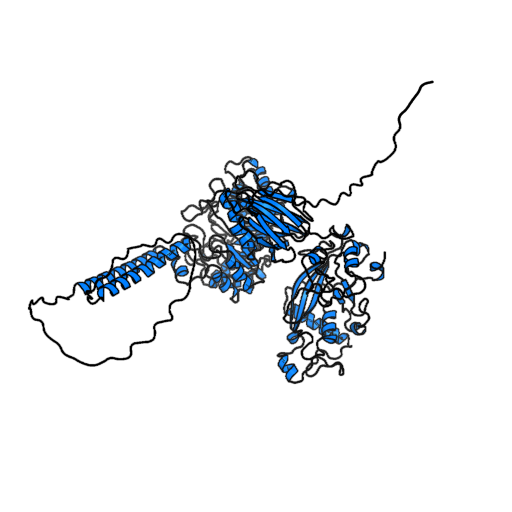SP A 1 363 ? -5.229 79.465 -47.684 1.00 32.25 363 ASP A O 1
ATOM 2812 N N . SER A 1 364 ? -4.405 77.864 -48.980 1.00 28.83 364 SER A N 1
ATOM 2813 C CA . SER A 1 364 ? -3.030 78.366 -49.145 1.00 28.83 364 SER A CA 1
ATOM 2814 C C . SER A 1 364 ? -2.155 77.229 -49.648 1.00 28.83 364 SER A C 1
ATOM 2816 O O . SER A 1 364 ? -1.785 76.290 -48.946 1.00 28.83 364 SER A O 1
ATOM 2818 N N . GLY A 1 365 ? -1.883 77.283 -50.948 1.00 36.56 365 GLY A N 1
ATOM 2819 C CA . GLY A 1 365 ? -1.198 76.225 -51.659 1.00 36.56 365 GLY A CA 1
ATOM 2820 C C . GLY A 1 365 ? 0.225 76.004 -51.172 1.00 36.56 365 GLY A C 1
ATOM 2821 O O . GLY A 1 365 ? 1.027 76.926 -51.194 1.00 36.56 365 GLY A O 1
ATOM 2822 N N . HIS A 1 366 ? 0.556 74.744 -50.900 1.00 27.14 366 HIS A N 1
ATOM 2823 C CA . HIS A 1 366 ? 1.853 74.136 -51.185 1.00 27.14 366 HIS A CA 1
ATOM 2824 C C . HIS A 1 366 ? 1.589 72.736 -51.757 1.00 27.14 366 HIS A C 1
ATOM 2826 O O . HIS A 1 366 ? 1.034 71.862 -51.096 1.00 27.14 366 HIS A O 1
ATOM 2832 N N . ARG A 1 367 ? 1.971 72.510 -53.022 1.00 28.11 367 ARG A N 1
ATOM 2833 C CA . ARG A 1 367 ? 2.032 71.158 -53.593 1.00 28.11 367 ARG A CA 1
ATOM 2834 C C . ARG A 1 367 ? 3.192 70.413 -52.931 1.00 28.11 367 ARG A C 1
ATOM 2836 O O . ARG A 1 367 ? 4.338 70.641 -53.305 1.00 28.11 367 ARG A O 1
ATOM 2843 N N . ALA A 1 368 ? 2.898 69.467 -52.046 1.00 25.78 368 ALA A N 1
ATOM 2844 C CA . ALA A 1 368 ? 3.784 68.341 -51.773 1.00 25.78 368 ALA A CA 1
ATOM 2845 C C . ALA A 1 368 ? 3.121 67.075 -52.327 1.00 25.78 368 ALA A C 1
ATOM 2847 O O . ALA A 1 368 ? 2.046 66.663 -51.896 1.00 25.78 368 ALA A O 1
ATOM 2848 N N . ARG A 1 369 ? 3.742 66.511 -53.367 1.00 26.12 369 ARG A N 1
ATOM 2849 C CA . ARG A 1 369 ? 3.348 65.247 -53.991 1.00 26.12 369 ARG A CA 1
ATOM 2850 C C . ARG A 1 369 ? 3.286 64.143 -52.935 1.00 26.12 369 ARG A C 1
ATOM 2852 O O . ARG A 1 369 ? 4.227 63.968 -52.168 1.00 26.12 369 ARG A O 1
ATOM 2859 N N . CYS A 1 370 ? 2.212 63.359 -52.980 1.00 28.09 370 CYS A N 1
ATOM 2860 C CA . CYS A 1 370 ? 2.181 62.020 -52.412 1.00 28.09 370 CYS A CA 1
ATOM 2861 C C . CYS A 1 370 ? 3.361 61.202 -52.957 1.00 28.09 370 CYS A C 1
ATOM 2863 O O . CYS A 1 370 ? 3.425 60.935 -54.155 1.00 28.09 370 CYS A O 1
ATOM 2865 N N . CYS A 1 371 ? 4.242 60.763 -52.062 1.00 26.34 371 CYS A N 1
ATOM 2866 C CA . CYS A 1 371 ? 5.089 59.590 -52.255 1.00 26.34 371 CYS A CA 1
ATOM 2867 C C . CYS A 1 371 ? 4.764 58.570 -51.153 1.00 26.34 371 CYS A C 1
ATOM 2869 O O . CYS A 1 371 ? 5.615 58.212 -50.347 1.00 26.34 371 CYS A O 1
ATOM 2871 N N . CYS A 1 372 ? 3.521 58.081 -51.116 1.00 40.03 372 CYS A N 1
ATOM 2872 C CA . CYS A 1 372 ? 3.275 56.725 -50.630 1.00 40.03 372 CYS A CA 1
ATOM 2873 C C . CYS A 1 372 ? 3.636 55.790 -51.784 1.00 40.03 372 CYS A C 1
ATOM 2875 O O . CYS A 1 372 ? 2.850 55.612 -52.709 1.00 40.03 372 CYS A O 1
ATOM 2877 N N . GLY A 1 373 ? 4.855 55.256 -51.783 1.00 30.59 373 GLY A N 1
ATOM 2878 C CA . GLY A 1 373 ? 5.324 54.432 -52.889 1.00 30.59 373 GLY A CA 1
ATOM 2879 C C . GLY A 1 373 ? 6.387 53.439 -52.459 1.00 30.59 373 GLY A C 1
ATOM 2880 O O . GLY A 1 373 ? 7.540 53.803 -52.258 1.00 30.59 373 GLY A O 1
ATOM 2881 N N . SER A 1 374 ? 5.999 52.164 -52.415 1.00 35.09 374 SER A N 1
ATOM 2882 C CA . SER A 1 374 ? 6.845 50.960 -52.500 1.00 35.09 374 SER A CA 1
ATOM 2883 C C . SER A 1 374 ? 7.790 50.611 -51.337 1.00 35.09 374 SER A C 1
ATOM 2885 O O . SER A 1 374 ? 7.980 49.426 -51.078 1.00 35.09 374 SER A O 1
ATOM 2887 N N . SER A 1 375 ? 8.318 51.566 -50.571 1.00 36.38 375 SER A N 1
ATOM 2888 C CA . SER A 1 375 ? 9.307 51.283 -49.515 1.00 36.38 375 SER A CA 1
ATOM 2889 C C . SER A 1 375 ? 8.702 50.760 -48.204 1.00 36.38 375 SER A C 1
ATOM 2891 O O . SER A 1 375 ? 9.240 49.807 -47.652 1.00 36.38 375 SER A O 1
ATOM 2893 N N . CYS A 1 376 ? 7.555 51.276 -47.739 1.00 34.84 376 CYS A N 1
ATOM 2894 C CA . CYS A 1 376 ? 6.894 50.750 -46.528 1.00 34.84 376 CYS A CA 1
ATOM 2895 C C . CYS A 1 376 ? 6.227 49.383 -46.744 1.00 34.84 376 CYS A C 1
ATOM 2897 O O . CYS A 1 376 ? 6.291 48.538 -45.859 1.00 34.84 376 CYS A O 1
ATOM 2899 N N . ALA A 1 377 ? 5.641 49.127 -47.919 1.00 37.69 377 ALA A N 1
ATOM 2900 C CA . ALA A 1 377 ? 5.049 47.824 -48.232 1.00 37.69 377 ALA A CA 1
ATOM 2901 C C . ALA A 1 377 ? 6.124 46.739 -48.424 1.00 37.69 377 ALA A C 1
ATOM 2903 O O . ALA A 1 377 ? 5.951 45.620 -47.952 1.00 37.69 377 ALA A O 1
ATOM 2904 N N . MET A 1 378 ? 7.268 47.075 -49.038 1.00 36.66 378 MET A N 1
ATOM 2905 C CA . MET A 1 378 ? 8.407 46.153 -49.119 1.00 36.66 378 MET A CA 1
ATOM 2906 C C . MET A 1 378 ? 9.130 45.981 -47.780 1.00 36.66 378 MET A C 1
ATOM 2908 O O . MET A 1 378 ? 9.619 44.890 -47.517 1.00 36.66 378 MET A O 1
ATOM 2912 N N . ALA A 1 379 ? 9.195 47.006 -46.924 1.00 37.97 379 ALA A N 1
ATOM 2913 C CA . ALA A 1 379 ? 9.755 46.877 -45.579 1.00 37.97 379 ALA A CA 1
ATOM 2914 C C . ALA A 1 379 ? 8.856 46.020 -44.676 1.00 37.97 379 ALA A C 1
ATOM 2916 O O . ALA A 1 379 ? 9.362 45.116 -44.023 1.00 37.97 379 ALA A O 1
ATOM 2917 N N . ALA A 1 380 ? 7.534 46.223 -44.708 1.00 39.88 380 ALA A N 1
ATOM 2918 C CA . ALA A 1 380 ? 6.577 45.376 -44.000 1.00 39.88 380 ALA A CA 1
ATOM 2919 C C . ALA A 1 380 ? 6.604 43.932 -44.528 1.00 39.88 380 ALA A C 1
ATOM 2921 O O . ALA A 1 380 ? 6.715 43.009 -43.735 1.00 39.88 380 ALA A O 1
ATOM 2922 N N . ALA A 1 381 ? 6.620 43.719 -45.849 1.00 40.78 381 ALA A N 1
ATOM 2923 C CA . ALA A 1 381 ? 6.729 42.379 -46.432 1.00 40.78 381 ALA A CA 1
ATOM 2924 C C . ALA A 1 381 ? 8.076 41.698 -46.126 1.00 40.78 381 ALA A C 1
ATOM 2926 O O . ALA A 1 381 ? 8.106 40.495 -45.884 1.00 40.78 381 ALA A O 1
ATOM 2927 N N . ARG A 1 382 ? 9.189 42.447 -46.082 1.00 42.88 382 ARG A N 1
ATOM 2928 C CA . ARG A 1 382 ? 10.505 41.921 -45.674 1.00 42.88 382 ARG A CA 1
ATOM 2929 C C . ARG A 1 382 ? 10.562 41.605 -44.185 1.00 42.88 382 ARG A C 1
ATOM 2931 O O . ARG A 1 382 ? 11.155 40.600 -43.834 1.00 42.88 382 ARG A O 1
ATOM 2938 N N . ILE A 1 383 ? 9.951 42.416 -43.326 1.00 44.19 383 ILE A N 1
ATOM 2939 C CA . ILE A 1 383 ? 9.895 42.166 -41.880 1.00 44.19 383 ILE A CA 1
ATOM 2940 C C . ILE A 1 383 ? 8.968 40.986 -41.573 1.00 44.19 383 ILE A C 1
ATOM 2942 O O . ILE A 1 383 ? 9.333 40.161 -40.749 1.00 44.19 383 ILE A O 1
ATOM 2946 N N . ILE A 1 384 ? 7.840 40.847 -42.278 1.00 46.59 384 ILE A N 1
ATOM 2947 C CA . ILE A 1 384 ? 6.965 39.666 -42.198 1.00 46.59 384 ILE A CA 1
ATOM 2948 C C . ILE A 1 384 ? 7.712 38.425 -42.696 1.00 46.59 384 ILE A C 1
ATOM 2950 O O . ILE A 1 384 ? 7.759 37.440 -41.982 1.00 46.59 384 ILE A O 1
ATOM 2954 N N . CYS A 1 385 ? 8.410 38.491 -43.836 1.00 41.62 385 CYS A N 1
ATOM 2955 C CA . CYS A 1 385 ? 9.239 37.375 -44.307 1.00 41.62 385 CYS A CA 1
ATOM 2956 C C . CYS A 1 385 ? 10.402 37.044 -43.363 1.00 41.62 385 CYS A C 1
ATOM 2958 O O . CYS A 1 385 ? 10.781 35.887 -43.278 1.00 41.62 385 CYS A O 1
ATOM 2960 N N . ILE A 1 386 ? 10.993 38.026 -42.672 1.00 48.06 386 ILE A N 1
ATOM 2961 C CA . ILE A 1 386 ? 12.048 37.794 -41.674 1.00 48.06 386 ILE A CA 1
ATOM 2962 C C . ILE A 1 386 ? 11.451 37.215 -40.391 1.00 48.06 386 ILE A C 1
ATOM 2964 O O . ILE A 1 386 ? 12.066 36.337 -39.808 1.00 48.06 386 ILE A O 1
ATOM 2968 N N . ALA A 1 387 ? 10.269 37.657 -39.961 1.00 45.84 387 ALA A N 1
ATOM 2969 C CA . ALA A 1 387 ? 9.569 37.100 -38.808 1.00 45.84 387 ALA A CA 1
ATOM 2970 C C . ALA A 1 387 ? 9.087 35.670 -39.084 1.00 45.84 387 ALA A C 1
ATOM 2972 O O . ALA A 1 387 ? 9.299 34.800 -38.249 1.00 45.84 387 ALA A O 1
ATOM 2973 N N . ASP A 1 388 ? 8.545 35.407 -40.274 1.00 47.00 388 ASP A N 1
ATOM 2974 C CA . ASP A 1 388 ? 8.186 34.070 -40.743 1.00 47.00 388 ASP A CA 1
ATOM 2975 C C . ASP A 1 388 ? 9.437 33.209 -40.915 1.00 47.00 388 ASP A C 1
ATOM 2977 O O . ASP A 1 388 ? 9.464 32.080 -40.448 1.00 47.00 388 ASP A O 1
ATOM 2981 N N . ALA A 1 389 ? 10.516 33.730 -41.507 1.00 47.47 389 ALA A N 1
ATOM 2982 C CA . ALA A 1 389 ? 11.772 32.996 -41.623 1.00 47.47 389 ALA A CA 1
ATOM 2983 C C . ALA A 1 389 ? 12.382 32.709 -40.252 1.00 47.47 389 ALA A C 1
ATOM 2985 O O . ALA A 1 389 ? 12.833 31.598 -40.043 1.00 47.47 389 ALA A O 1
ATOM 2986 N N . LEU A 1 390 ? 12.366 33.650 -39.306 1.00 47.41 390 LEU A N 1
ATOM 2987 C CA . LEU A 1 390 ? 12.828 33.429 -37.937 1.00 47.41 390 LEU A CA 1
ATOM 2988 C C . LEU A 1 390 ? 11.919 32.446 -37.206 1.00 47.41 390 LEU A C 1
ATOM 2990 O O . LEU A 1 390 ? 12.441 31.593 -36.506 1.00 47.41 390 LEU A O 1
ATOM 2994 N N . PHE A 1 391 ? 10.601 32.493 -37.399 1.00 49.69 391 PHE A N 1
ATOM 2995 C CA . PHE A 1 391 ? 9.662 31.508 -36.863 1.00 49.69 391 PHE A CA 1
ATOM 2996 C C . PHE A 1 391 ? 9.949 30.112 -37.422 1.00 49.69 391 PHE A C 1
ATOM 2998 O O . PHE A 1 391 ? 10.144 29.175 -36.655 1.00 49.69 391 PHE A O 1
ATOM 3005 N N . PHE A 1 392 ? 10.083 29.980 -38.742 1.00 49.25 392 PHE A N 1
ATOM 3006 C CA . PHE A 1 392 ? 10.426 28.726 -39.407 1.00 49.25 392 PHE A CA 1
ATOM 3007 C C . PHE A 1 392 ? 11.820 28.231 -39.031 1.00 49.25 392 PHE A C 1
ATOM 3009 O O . PHE A 1 392 ? 11.981 27.035 -38.834 1.00 49.25 392 PHE A O 1
ATOM 3016 N N . PHE A 1 393 ? 12.806 29.115 -38.875 1.00 46.91 393 PHE A N 1
ATOM 3017 C CA . PHE A 1 393 ? 14.164 28.757 -38.464 1.00 46.91 393 PHE A CA 1
ATOM 3018 C C . PHE A 1 393 ? 14.213 28.379 -36.985 1.00 46.91 393 PHE A C 1
ATOM 3020 O O . PHE A 1 393 ? 14.929 27.455 -36.633 1.00 46.91 393 PHE A O 1
ATOM 3027 N N . SER A 1 394 ? 13.424 29.029 -36.126 1.00 46.62 394 SER A N 1
ATOM 3028 C CA . SER A 1 394 ? 13.274 28.672 -34.708 1.00 46.62 394 SER A CA 1
ATOM 3029 C C . SER A 1 394 ? 12.561 27.335 -34.558 1.00 46.62 394 SER A C 1
ATOM 3031 O O . SER A 1 394 ? 12.981 26.506 -33.762 1.00 46.62 394 SER A O 1
ATOM 3033 N N . LEU A 1 395 ? 11.519 27.098 -35.358 1.00 47.53 395 LEU A N 1
ATOM 3034 C CA . LEU A 1 395 ? 10.778 25.843 -35.396 1.00 47.53 395 LEU A CA 1
ATOM 3035 C C . LEU A 1 395 ? 11.637 24.719 -35.986 1.00 47.53 395 LEU A C 1
ATOM 3037 O O . LEU A 1 395 ? 11.658 23.629 -35.430 1.00 47.53 395 LEU A O 1
ATOM 3041 N N . GLN A 1 396 ? 12.405 24.970 -37.052 1.00 47.31 396 GLN A N 1
ATOM 3042 C CA . GLN A 1 396 ? 13.384 24.021 -37.597 1.00 47.31 396 GLN A CA 1
ATOM 3043 C C . GLN A 1 396 ? 14.523 23.759 -36.623 1.00 47.31 396 GLN A C 1
ATOM 3045 O O . GLN A 1 396 ? 14.918 22.618 -36.448 1.00 47.31 396 GLN A O 1
ATOM 3050 N N . TRP A 1 397 ? 15.041 24.785 -35.956 1.00 44.44 397 TRP A N 1
ATOM 3051 C CA . TRP A 1 397 ? 16.093 24.630 -34.960 1.00 44.44 397 TRP A CA 1
ATOM 3052 C C . TRP A 1 397 ? 15.581 23.858 -33.738 1.00 44.44 397 TRP A C 1
ATOM 3054 O O . TRP A 1 397 ? 16.263 22.949 -33.278 1.00 44.44 397 TRP A O 1
ATOM 3064 N N . ALA A 1 398 ? 14.364 24.128 -33.262 1.00 42.19 398 ALA A N 1
ATOM 3065 C CA . ALA A 1 398 ? 13.743 23.389 -32.165 1.00 42.19 398 ALA A CA 1
ATOM 3066 C C . ALA A 1 398 ? 13.403 21.942 -32.557 1.00 42.19 398 ALA A C 1
ATOM 3068 O O . ALA A 1 398 ? 13.714 21.025 -31.810 1.00 42.19 398 ALA A O 1
ATOM 3069 N N . THR A 1 399 ? 12.843 21.708 -33.747 1.00 43.59 399 THR A N 1
ATOM 3070 C CA . THR A 1 399 ? 12.558 20.350 -34.258 1.00 43.59 399 THR A CA 1
ATOM 3071 C C . THR A 1 399 ? 13.824 19.564 -34.593 1.00 43.59 399 THR A C 1
ATOM 3073 O O . THR A 1 399 ? 13.812 18.344 -34.498 1.00 43.59 399 THR A O 1
ATOM 3076 N N . HIS A 1 400 ? 14.923 20.228 -34.955 1.00 42.59 400 HIS A N 1
ATOM 3077 C CA . HIS A 1 400 ? 16.197 19.576 -35.260 1.00 42.59 400 HIS A CA 1
ATOM 3078 C C . HIS A 1 400 ? 17.020 19.265 -34.004 1.00 42.59 400 HIS A C 1
ATOM 3080 O O . HIS A 1 400 ? 17.647 18.212 -33.943 1.00 42.59 400 HIS A O 1
ATOM 3086 N N . ASN A 1 401 ? 17.009 20.148 -32.998 1.00 40.66 401 ASN A N 1
ATOM 3087 C CA . ASN A 1 401 ? 17.749 19.940 -31.747 1.00 40.66 401 ASN A CA 1
ATOM 3088 C C . ASN A 1 401 ? 16.934 19.186 -30.680 1.00 40.66 401 ASN A C 1
ATOM 3090 O O . ASN A 1 401 ? 17.532 18.572 -29.803 1.00 40.66 401 ASN A O 1
ATOM 3094 N N . TYR A 1 402 ? 15.596 19.190 -30.767 1.00 41.00 402 TYR A N 1
ATOM 3095 C CA . TYR A 1 402 ? 14.686 18.509 -29.833 1.00 41.00 402 TYR A CA 1
ATOM 3096 C C . TYR A 1 402 ? 13.562 17.718 -30.549 1.00 41.00 402 TYR A C 1
ATOM 3098 O O . TYR A 1 402 ? 12.376 17.913 -30.260 1.00 41.00 402 TYR A O 1
ATOM 3106 N N . PRO A 1 403 ? 13.894 16.810 -31.490 1.00 37.25 403 PRO A N 1
ATOM 3107 C CA . PRO A 1 403 ? 12.918 16.113 -32.339 1.00 37.25 403 PRO A CA 1
ATOM 3108 C C . PRO A 1 403 ? 11.926 15.222 -31.572 1.00 37.25 403 PRO A C 1
ATOM 3110 O O . PRO A 1 403 ? 10.828 14.973 -32.064 1.00 37.25 403 PRO A O 1
ATOM 3113 N N . THR A 1 404 ? 12.282 14.761 -30.368 1.00 42.81 404 THR A N 1
ATOM 3114 C CA . THR A 1 404 ? 11.454 13.898 -29.506 1.00 42.81 404 THR A CA 1
ATOM 3115 C C . THR A 1 404 ? 10.590 14.662 -28.496 1.00 42.81 404 THR A C 1
ATOM 3117 O O . THR A 1 404 ? 9.639 14.091 -27.976 1.00 42.81 404 THR A O 1
ATOM 3120 N N . PHE A 1 405 ? 10.872 15.945 -28.236 1.00 43.16 405 PHE A N 1
ATOM 3121 C CA . PHE A 1 405 ? 10.196 16.743 -27.194 1.00 43.16 405 PHE A CA 1
ATOM 3122 C C . PHE A 1 405 ? 8.963 17.513 -27.702 1.00 43.16 405 PHE A C 1
ATOM 3124 O O . PHE A 1 405 ? 8.032 17.781 -26.945 1.00 43.16 405 PHE A O 1
ATOM 3131 N N . LEU A 1 406 ? 8.914 17.864 -28.990 1.00 39.59 406 LEU A N 1
ATOM 3132 C CA . LEU A 1 406 ? 7.796 18.611 -29.588 1.00 39.59 406 LEU A CA 1
ATOM 3133 C C . LEU A 1 406 ? 6.446 17.854 -29.700 1.00 39.59 406 LEU A C 1
ATOM 3135 O O . LEU A 1 406 ? 5.412 18.518 -29.599 1.00 39.59 406 LEU A O 1
ATOM 3139 N N . PRO A 1 407 ? 6.381 16.518 -29.882 1.00 43.12 407 PRO A N 1
ATOM 3140 C CA . PRO A 1 407 ? 5.103 15.797 -29.969 1.00 43.12 407 PRO A CA 1
ATOM 3141 C C . PRO A 1 407 ? 4.291 15.806 -28.662 1.00 43.12 407 PRO A C 1
ATOM 3143 O O . PRO A 1 407 ? 3.077 16.009 -28.699 1.00 43.12 407 PRO A O 1
ATOM 3146 N N . GLY A 1 408 ? 4.943 15.682 -27.498 1.00 40.06 408 GLY A N 1
ATOM 3147 C CA . GLY A 1 408 ? 4.280 15.868 -26.196 1.00 40.06 408 GLY A CA 1
ATOM 3148 C C . GLY A 1 408 ? 3.735 17.286 -26.006 1.00 40.06 408 GLY A C 1
ATOM 3149 O O . GLY A 1 408 ? 2.671 17.481 -25.428 1.00 40.06 408 GLY A O 1
ATOM 3150 N N . TYR A 1 409 ? 4.415 18.273 -26.593 1.00 43.44 409 TYR A N 1
ATOM 3151 C CA . TYR A 1 409 ? 4.113 19.696 -26.464 1.00 43.44 409 TYR A CA 1
ATOM 3152 C C . TYR A 1 409 ? 2.923 20.188 -27.317 1.00 43.44 409 TYR A C 1
ATOM 3154 O O . TYR A 1 409 ? 2.213 21.110 -26.921 1.00 43.44 409 TYR A O 1
ATOM 3162 N N . LEU A 1 410 ? 2.669 19.572 -28.480 1.00 39.41 410 LEU A N 1
ATOM 3163 C CA . LEU A 1 410 ? 1.561 19.925 -29.389 1.00 39.41 410 LEU A CA 1
ATOM 3164 C C . LEU A 1 410 ? 0.265 19.128 -29.127 1.00 39.41 410 LEU A C 1
ATOM 3166 O O . LEU A 1 410 ? -0.635 19.124 -29.968 1.00 39.41 410 LEU A O 1
ATOM 3170 N N . GLY A 1 411 ? 0.158 18.460 -27.972 1.00 40.78 411 GLY A N 1
ATOM 3171 C CA . GLY A 1 411 ? -1.020 17.676 -27.590 1.00 40.78 411 GLY A CA 1
ATOM 3172 C C . GLY A 1 411 ? -1.102 16.288 -28.233 1.00 40.78 411 GLY A C 1
ATOM 3173 O O . GLY A 1 411 ? -2.203 15.764 -28.374 1.00 40.78 411 GLY A O 1
ATOM 3174 N N . GLN A 1 412 ? 0.026 15.691 -28.645 1.00 47.31 412 GLN A N 1
ATOM 3175 C CA . GLN A 1 412 ? 0.034 14.337 -29.226 1.00 47.31 412 GLN A CA 1
ATOM 3176 C C . GLN A 1 412 ? 0.418 13.225 -28.235 1.00 47.31 412 GLN A C 1
ATOM 3178 O O . GLN A 1 412 ? 0.234 12.060 -28.573 1.00 47.31 412 GLN A O 1
ATOM 3183 N N . PHE A 1 413 ? 0.901 13.543 -27.027 1.00 58.31 413 PHE A N 1
ATOM 3184 C CA . PHE A 1 413 ? 1.185 12.551 -25.981 1.00 58.31 413 PHE A CA 1
ATOM 3185 C C . PHE A 1 413 ? 0.560 12.969 -24.643 1.00 58.31 413 PHE A C 1
ATOM 3187 O O . PHE A 1 413 ? 0.885 14.050 -24.146 1.00 58.31 413 PHE A O 1
ATOM 3194 N N . PRO A 1 414 ? -0.337 12.161 -24.053 1.00 71.12 414 PRO A N 1
ATOM 3195 C CA . PRO A 1 414 ? -0.915 12.472 -22.752 1.00 71.12 414 PRO A CA 1
ATOM 3196 C C . PRO A 1 414 ? 0.133 12.312 -21.638 1.00 71.12 414 PRO A C 1
ATOM 3198 O O . PRO A 1 414 ? 0.990 11.436 -21.710 1.00 71.12 414 PRO A O 1
ATOM 3201 N N . MET A 1 415 ? 0.051 13.150 -20.603 1.00 77.44 415 MET A N 1
ATOM 3202 C CA . MET A 1 415 ? 0.914 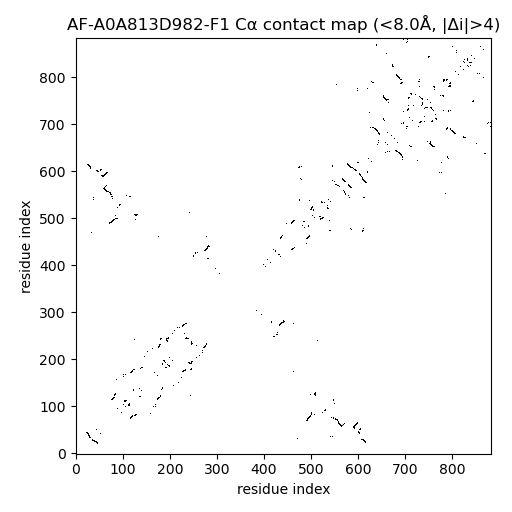13.139 -19.411 1.00 77.44 415 MET A CA 1
ATOM 3203 C C . MET A 1 415 ? 0.057 13.313 -18.152 1.00 77.44 415 MET A C 1
ATOM 3205 O O . MET A 1 415 ? -1.112 13.711 -18.237 1.00 77.44 415 MET A O 1
ATOM 3209 N N . GLY A 1 416 ? 0.625 13.016 -16.983 1.00 88.12 416 GLY A N 1
ATOM 3210 C CA . GLY A 1 416 ? -0.114 13.027 -15.723 1.00 88.12 416 GLY A CA 1
ATOM 3211 C C . GLY A 1 416 ? -1.290 12.047 -15.773 1.00 88.12 416 GLY A C 1
ATOM 3212 O O . GLY A 1 416 ? -1.145 10.972 -16.353 1.00 88.12 416 GLY A O 1
ATOM 3213 N N . PRO A 1 417 ? -2.477 12.386 -15.239 1.00 91.44 417 PRO A N 1
ATOM 3214 C CA . PRO A 1 417 ? -3.602 11.455 -15.205 1.00 91.44 417 PRO A CA 1
ATOM 3215 C C . PRO A 1 417 ? -4.119 11.072 -16.595 1.00 91.44 417 PRO A C 1
ATOM 3217 O O . PRO A 1 417 ? -4.631 9.965 -16.759 1.00 91.44 417 PRO A O 1
ATOM 3220 N N . ALA A 1 418 ? -3.951 11.917 -17.618 1.00 90.31 418 ALA A N 1
ATOM 3221 C CA . ALA A 1 418 ? -4.477 11.649 -18.958 1.00 90.31 418 ALA A CA 1
ATOM 3222 C C . ALA A 1 418 ? -3.925 10.350 -19.574 1.00 90.31 418 ALA A C 1
ATOM 3224 O O . ALA A 1 418 ? -4.667 9.634 -20.247 1.00 90.31 418 ALA A O 1
ATOM 3225 N N . TYR A 1 419 ? -2.655 10.023 -19.314 1.00 93.25 419 TYR A N 1
ATOM 3226 C CA . TYR A 1 419 ? -2.005 8.835 -19.866 1.00 93.25 419 TYR A CA 1
ATOM 3227 C C . TYR A 1 419 ? -2.624 7.531 -19.329 1.00 93.25 419 TYR A C 1
ATOM 3229 O O . TYR A 1 419 ? -3.159 6.756 -20.130 1.00 93.25 419 TYR A O 1
ATOM 3237 N N . PRO A 1 420 ? -2.608 7.251 -18.005 1.00 95.62 420 PRO A N 1
ATOM 3238 C CA . PRO A 1 420 ? -3.180 6.018 -17.481 1.00 95.62 420 PRO A CA 1
ATOM 3239 C C . PRO A 1 420 ? -4.675 5.939 -17.771 1.00 95.62 420 PRO A C 1
ATOM 3241 O O . PRO A 1 420 ? -5.181 4.855 -18.018 1.00 95.62 420 PRO A O 1
ATOM 3244 N N . LEU A 1 421 ? -5.396 7.061 -17.822 1.00 93.81 421 LEU A N 1
ATOM 3245 C CA . LEU A 1 421 ? -6.811 7.055 -18.193 1.00 93.81 421 LEU A CA 1
ATOM 3246 C C . LEU A 1 421 ? -7.052 6.579 -19.628 1.00 93.81 421 LEU A C 1
ATOM 3248 O O . LEU A 1 421 ? -8.005 5.837 -19.860 1.00 93.81 421 LEU A O 1
ATOM 3252 N N . GLU A 1 422 ? -6.206 6.965 -20.583 1.00 94.12 422 GLU A N 1
ATOM 3253 C CA . GLU A 1 422 ? -6.289 6.457 -21.955 1.00 94.12 422 GLU A CA 1
ATOM 3254 C C . GLU A 1 422 ? -6.030 4.944 -22.005 1.00 94.12 422 GLU A C 1
ATOM 3256 O O . GLU A 1 422 ? -6.808 4.204 -22.614 1.00 94.12 422 GLU A O 1
ATOM 3261 N N . VAL A 1 423 ? -4.998 4.469 -21.298 1.00 95.44 423 VAL A N 1
ATOM 3262 C CA . VAL A 1 423 ? -4.677 3.035 -21.195 1.00 95.44 423 VAL A CA 1
ATOM 3263 C C . VAL A 1 423 ? -5.823 2.253 -20.544 1.00 95.44 423 VAL A C 1
ATOM 3265 O O . VAL A 1 423 ? -6.243 1.215 -21.064 1.00 95.44 423 VAL A O 1
ATOM 3268 N N . LEU A 1 424 ? -6.371 2.751 -19.435 1.00 95.44 424 LEU A N 1
ATOM 3269 C CA . LEU A 1 424 ? -7.419 2.086 -18.656 1.00 95.44 424 LEU A CA 1
ATOM 3270 C C . LEU A 1 424 ? -8.784 2.091 -19.358 1.00 95.44 424 LEU A C 1
ATOM 3272 O O . LEU A 1 424 ? -9.524 1.117 -19.241 1.00 95.44 424 LEU A O 1
ATOM 3276 N N . ASN A 1 425 ? -9.091 3.121 -20.154 1.00 93.62 425 ASN A N 1
ATOM 3277 C CA . ASN A 1 425 ? -10.302 3.170 -20.986 1.00 93.62 425 ASN A CA 1
ATOM 3278 C C . ASN A 1 425 ? -10.272 2.168 -22.161 1.00 93.62 425 ASN A C 1
ATOM 3280 O O . ASN A 1 425 ? -11.282 1.979 -22.843 1.00 93.62 425 ASN A O 1
ATOM 3284 N N . SER A 1 426 ? -9.124 1.547 -22.440 1.00 92.31 426 SER A N 1
ATOM 3285 C CA . SER A 1 426 ? -8.965 0.590 -23.534 1.00 92.31 426 SER A CA 1
ATOM 3286 C C . SER A 1 426 ? -9.449 -0.823 -23.174 1.00 92.31 426 SER A C 1
ATOM 3288 O O . SER A 1 426 ? -9.706 -1.167 -22.020 1.00 92.31 426 SER A O 1
ATOM 3290 N N . THR A 1 427 ? -9.475 -1.717 -24.166 1.00 82.50 427 THR A N 1
ATOM 3291 C CA . THR A 1 427 ? -9.744 -3.152 -23.955 1.00 82.50 427 THR A CA 1
ATOM 3292 C C . THR A 1 427 ? -8.691 -3.855 -23.091 1.00 82.50 427 THR A C 1
ATOM 3294 O O . THR A 1 427 ? -8.961 -4.935 -22.566 1.00 82.50 427 THR A O 1
ATOM 3297 N N . ALA A 1 428 ? -7.501 -3.267 -22.928 1.00 85.25 428 ALA A N 1
ATOM 3298 C CA . ALA A 1 428 ? -6.450 -3.786 -22.061 1.00 85.25 428 ALA A CA 1
ATOM 3299 C C . ALA A 1 428 ? -6.557 -3.288 -20.612 1.00 85.25 428 ALA A C 1
ATOM 3301 O O . ALA A 1 428 ? -5.831 -3.807 -19.771 1.00 85.25 428 ALA A O 1
ATOM 3302 N N . GLY A 1 429 ? -7.459 -2.352 -20.287 1.00 85.50 429 GLY A N 1
ATOM 3303 C CA . GLY A 1 429 ? -7.565 -1.771 -18.941 1.00 85.50 429 GLY A CA 1
ATOM 3304 C C . GLY A 1 429 ? -7.723 -2.816 -17.830 1.00 85.50 429 GLY A C 1
ATOM 3305 O O . GLY A 1 429 ? -7.070 -2.733 -16.796 1.00 85.50 429 GLY A O 1
ATOM 3306 N N . GLN A 1 430 ? -8.477 -3.889 -18.095 1.00 86.81 430 GLN A N 1
ATOM 3307 C CA . GLN A 1 430 ? -8.673 -5.012 -17.162 1.00 86.81 430 GLN A CA 1
ATOM 3308 C C . GLN A 1 430 ? -7.406 -5.851 -16.898 1.00 86.81 430 GLN A C 1
ATOM 3310 O O . GLN A 1 430 ? -7.425 -6.742 -16.049 1.00 86.81 430 GLN A O 1
ATOM 3315 N N . ALA A 1 431 ? -6.323 -5.639 -17.653 1.00 89.25 431 ALA A N 1
ATOM 3316 C CA . ALA A 1 431 ? -5.039 -6.297 -17.424 1.00 89.25 431 ALA A CA 1
ATOM 3317 C C . ALA A 1 431 ? -4.287 -5.707 -16.222 1.00 89.25 431 ALA A C 1
ATOM 3319 O O . ALA A 1 431 ? -3.437 -6.389 -15.646 1.00 89.25 431 ALA A O 1
ATOM 3320 N N . PHE A 1 432 ? -4.586 -4.458 -15.865 1.00 96.62 432 PHE A N 1
ATOM 3321 C CA . PHE A 1 432 ? -3.882 -3.716 -14.833 1.00 96.62 432 PHE A CA 1
ATOM 3322 C C . PHE A 1 432 ? -4.568 -3.875 -13.479 1.00 96.62 432 PHE A C 1
ATOM 3324 O O . PHE A 1 432 ? -5.791 -3.867 -13.372 1.00 96.62 432 PHE A O 1
ATOM 3331 N N . ALA A 1 433 ? -3.763 -4.024 -12.430 1.00 96.38 433 ALA A N 1
ATOM 3332 C CA . ALA A 1 433 ? -4.226 -4.052 -11.044 1.00 96.38 433 ALA A CA 1
ATOM 3333 C C . ALA A 1 433 ? -4.078 -2.688 -10.351 1.00 96.38 433 ALA A C 1
ATOM 3335 O O . ALA A 1 433 ? -4.536 -2.519 -9.221 1.00 96.38 433 ALA A O 1
ATOM 3336 N N . GLY A 1 434 ? -3.411 -1.736 -11.002 1.00 97.81 434 GLY A N 1
ATOM 3337 C CA . GLY A 1 434 ? -3.100 -0.436 -10.435 1.00 97.81 434 GLY A CA 1
ATOM 3338 C C . GLY A 1 434 ? -2.371 0.491 -11.400 1.00 97.81 434 GLY A C 1
ATOM 3339 O O . GLY A 1 434 ? -2.133 0.143 -12.559 1.00 97.81 434 GLY A O 1
ATOM 3340 N N . VAL A 1 435 ? -1.999 1.660 -10.891 1.00 98.62 435 VAL A N 1
ATOM 3341 C CA . VAL A 1 435 ? -1.222 2.691 -11.585 1.00 98.62 435 VAL A CA 1
ATOM 3342 C C . VAL A 1 435 ? -0.003 3.053 -10.741 1.00 98.62 435 VAL A C 1
ATOM 3344 O O . VAL A 1 435 ? -0.094 3.173 -9.515 1.00 98.62 435 VAL A O 1
ATOM 3347 N N . ALA A 1 436 ? 1.137 3.184 -11.409 1.00 98.69 436 ALA A N 1
ATOM 3348 C CA . ALA A 1 436 ? 2.410 3.579 -10.827 1.00 98.69 436 ALA A CA 1
ATOM 3349 C C . ALA A 1 436 ? 2.704 5.061 -11.119 1.00 98.69 436 ALA A C 1
ATOM 3351 O O . ALA A 1 436 ? 2.423 5.542 -12.219 1.00 98.69 436 ALA A O 1
ATOM 3352 N N . TRP A 1 437 ? 3.256 5.769 -10.134 1.00 98.25 437 TRP A N 1
ATOM 3353 C CA . TRP A 1 437 ? 3.452 7.219 -10.156 1.00 98.25 437 TRP A CA 1
ATOM 3354 C C . TRP A 1 437 ? 4.816 7.640 -9.623 1.00 98.25 437 TRP A C 1
ATOM 3356 O O . TRP A 1 437 ? 5.319 7.061 -8.656 1.00 98.25 437 TRP A O 1
ATOM 3366 N N . HIS A 1 438 ? 5.359 8.704 -10.206 1.00 96.25 438 HIS A N 1
ATOM 3367 C CA . HIS A 1 438 ? 6.585 9.376 -9.783 1.00 96.25 438 HIS A CA 1
ATOM 3368 C C . HIS A 1 438 ? 6.286 10.791 -9.256 1.00 96.25 438 HIS A C 1
ATOM 3370 O O . HIS A 1 438 ? 5.257 11.389 -9.582 1.00 96.25 438 HIS A O 1
ATOM 3376 N N . CYS A 1 439 ? 7.190 11.330 -8.434 1.00 92.19 439 CYS A N 1
ATOM 3377 C CA . CYS A 1 439 ? 7.001 12.602 -7.724 1.00 92.19 439 CYS A CA 1
ATOM 3378 C C . CYS A 1 439 ? 7.722 13.812 -8.359 1.00 92.19 439 CYS A C 1
ATOM 3380 O O . CYS A 1 439 ? 7.788 14.870 -7.734 1.00 92.19 439 CYS A O 1
ATOM 3382 N N . TYR A 1 440 ? 8.323 13.674 -9.547 1.00 88.56 440 TYR A N 1
ATOM 3383 C CA . TYR A 1 440 ? 9.211 14.708 -10.103 1.00 88.56 440 TYR A CA 1
ATOM 3384 C C . TYR A 1 440 ? 8.465 15.912 -10.696 1.00 88.56 440 TYR A C 1
ATOM 3386 O O . TYR A 1 440 ? 9.080 16.932 -11.012 1.00 88.56 440 TYR A O 1
ATOM 3394 N N . GLY A 1 441 ? 7.147 15.804 -10.865 1.00 86.25 441 GLY A N 1
ATOM 3395 C CA . GLY A 1 441 ? 6.310 16.854 -11.432 1.00 86.25 441 GLY A CA 1
ATOM 3396 C C . GLY A 1 441 ? 4.824 16.636 -11.175 1.00 86.25 441 GLY A C 1
ATOM 3397 O O . GLY A 1 441 ? 4.359 15.500 -11.063 1.00 86.25 441 GLY A O 1
ATOM 3398 N N . GLY A 1 442 ? 4.073 17.735 -11.125 1.00 88.75 442 GLY A N 1
ATOM 3399 C CA . GLY A 1 442 ? 2.641 17.748 -10.829 1.00 88.75 442 GLY A CA 1
ATOM 3400 C C . GLY A 1 442 ? 2.298 17.573 -9.348 1.00 88.75 442 GLY A C 1
ATOM 3401 O O . GLY A 1 442 ? 3.112 17.831 -8.466 1.00 88.75 442 GLY A O 1
ATOM 3402 N N . ASP A 1 443 ? 1.056 17.161 -9.087 1.00 90.56 443 ASP A N 1
ATOM 3403 C CA . ASP A 1 443 ? 0.481 17.076 -7.743 1.00 90.56 443 ASP A CA 1
ATOM 3404 C C . ASP A 1 443 ? -0.204 15.725 -7.505 1.00 90.56 443 ASP A C 1
ATOM 3406 O O . ASP A 1 443 ? -0.880 15.189 -8.387 1.00 90.56 443 ASP A O 1
ATOM 3410 N N . ALA A 1 444 ? -0.082 15.202 -6.283 1.00 95.12 444 ALA A N 1
ATOM 3411 C CA . ALA A 1 444 ? -0.617 13.900 -5.891 1.00 95.12 444 ALA A CA 1
ATOM 3412 C C . ALA A 1 444 ? -2.130 13.738 -6.152 1.00 95.12 444 ALA A C 1
ATOM 3414 O O . ALA A 1 444 ? -2.597 12.606 -6.299 1.00 95.12 444 ALA A O 1
ATOM 3415 N N . SER A 1 445 ? -2.902 14.827 -6.269 1.00 95.12 445 SER A N 1
ATOM 3416 C CA . SER A 1 445 ? -4.320 14.800 -6.666 1.00 95.12 445 SER A CA 1
ATOM 3417 C C . SER A 1 445 ? -4.588 14.137 -8.020 1.00 95.12 445 SER A C 1
ATOM 3419 O O . SER A 1 445 ? -5.691 13.624 -8.223 1.00 95.12 445 SER A O 1
ATOM 3421 N N . ALA A 1 446 ? -3.591 14.032 -8.904 1.00 94.25 446 ALA A N 1
ATOM 3422 C CA . ALA A 1 446 ? -3.685 13.233 -10.128 1.00 94.25 446 ALA A CA 1
ATOM 3423 C C . ALA A 1 446 ? -4.066 11.767 -9.846 1.00 94.25 446 ALA A C 1
ATOM 3425 O O . ALA A 1 446 ? -4.858 11.172 -10.581 1.00 94.25 446 ALA A O 1
ATOM 3426 N N . MET A 1 447 ? -3.571 11.193 -8.743 1.00 97.50 447 MET A N 1
ATOM 3427 C CA . MET A 1 447 ? -3.932 9.834 -8.323 1.00 97.50 447 MET A CA 1
ATOM 3428 C C . MET A 1 447 ? -5.407 9.744 -7.928 1.00 97.50 447 MET A C 1
ATOM 3430 O O . MET A 1 447 ? -6.079 8.776 -8.276 1.00 97.50 447 MET A O 1
ATOM 3434 N N . SER A 1 448 ? -5.935 10.771 -7.255 1.00 95.88 448 SER A N 1
ATOM 3435 C CA . SER A 1 448 ? -7.355 10.865 -6.899 1.00 95.88 448 SER A CA 1
ATOM 3436 C C . SER A 1 448 ? -8.252 11.012 -8.125 1.00 95.88 448 SER A C 1
ATOM 3438 O O . SER A 1 448 ? -9.335 10.427 -8.154 1.00 95.88 448 SER A O 1
ATOM 3440 N N . GLU A 1 449 ? -7.807 11.713 -9.173 1.00 94.00 449 GLU A N 1
ATOM 3441 C CA . GLU A 1 449 ? -8.545 11.756 -10.440 1.00 94.00 449 GLU A CA 1
ATOM 3442 C C . GLU A 1 449 ? -8.718 10.346 -11.021 1.00 94.00 449 GLU A C 1
ATOM 3444 O O . GLU A 1 449 ? -9.839 9.952 -11.359 1.00 94.00 449 GLU A O 1
ATOM 3449 N N . VAL A 1 450 ? -7.642 9.558 -11.082 1.00 92.62 450 VAL A N 1
ATOM 3450 C CA . VAL A 1 450 ? -7.699 8.181 -11.593 1.00 92.62 450 VAL A CA 1
ATOM 3451 C C . VAL A 1 450 ? -8.510 7.275 -10.665 1.00 92.62 450 VAL A C 1
ATOM 3453 O O . VAL A 1 450 ? -9.408 6.575 -11.134 1.00 92.62 450 VAL A O 1
ATOM 3456 N N . ALA A 1 451 ? -8.266 7.331 -9.354 1.00 92.00 451 ALA A N 1
ATOM 3457 C CA . ALA A 1 451 ? -8.969 6.522 -8.359 1.00 92.00 451 ALA A CA 1
ATOM 3458 C C . ALA A 1 451 ? -10.477 6.822 -8.305 1.00 92.00 451 ALA A C 1
ATOM 3460 O O . ALA A 1 451 ? -11.272 5.924 -8.045 1.00 92.00 451 ALA A O 1
ATOM 3461 N N . SER A 1 452 ? -10.904 8.055 -8.602 1.00 89.62 452 SER A N 1
ATOM 3462 C CA . SER A 1 452 ? -12.331 8.404 -8.672 1.00 89.62 452 SER A CA 1
ATOM 3463 C C . SER A 1 452 ? -13.070 7.705 -9.820 1.00 89.62 452 SER A C 1
ATOM 3465 O O . SER A 1 452 ? -14.268 7.442 -9.713 1.00 89.62 452 SER A O 1
ATOM 3467 N N . ARG A 1 453 ? -12.360 7.391 -10.912 1.00 90.00 453 ARG A N 1
ATOM 3468 C CA . ARG A 1 453 ? -12.904 6.699 -12.093 1.00 90.00 453 ARG A CA 1
ATOM 3469 C C . ARG A 1 453 ? -12.728 5.184 -12.003 1.00 90.00 453 ARG A C 1
ATOM 3471 O O . ARG A 1 453 ? -13.581 4.456 -12.500 1.00 90.00 453 ARG A O 1
ATOM 3478 N N . TYR A 1 454 ? -11.661 4.741 -11.340 1.00 89.19 454 TYR A N 1
ATOM 3479 C CA . TYR A 1 454 ? -11.271 3.340 -11.179 1.00 89.19 454 TYR A CA 1
ATOM 3480 C C . TYR A 1 454 ? -10.956 3.015 -9.705 1.00 89.19 454 TYR A C 1
ATOM 3482 O O . TYR A 1 454 ? -9.792 2.800 -9.349 1.00 89.19 454 TYR A O 1
ATOM 3490 N N . PRO A 1 455 ? -11.967 3.009 -8.815 1.00 84.12 455 PRO A N 1
ATOM 3491 C CA . PRO A 1 455 ? -11.771 2.880 -7.366 1.00 84.12 455 PRO A CA 1
ATOM 3492 C C . PRO A 1 455 ? -11.220 1.518 -6.922 1.00 84.12 455 PRO A C 1
ATOM 3494 O O . PRO A 1 455 ? -10.731 1.378 -5.800 1.00 84.12 455 PRO A O 1
ATOM 3497 N N . GLU A 1 456 ? -11.306 0.497 -7.771 1.00 84.88 456 GLU A N 1
ATOM 3498 C CA . GLU A 1 456 ? -10.753 -0.835 -7.536 1.00 84.88 456 GLU A CA 1
ATOM 3499 C C . GLU A 1 456 ? -9.239 -0.931 -7.777 1.00 84.88 456 GLU A C 1
ATOM 3501 O O . GLU A 1 456 ? -8.615 -1.878 -7.290 1.00 84.88 456 GLU A O 1
ATOM 3506 N N . LEU A 1 457 ? -8.644 0.025 -8.504 1.00 91.50 457 LEU A N 1
ATOM 3507 C CA . LEU A 1 457 ? -7.236 -0.012 -8.899 1.00 91.50 457 LEU A CA 1
ATOM 3508 C C . LEU A 1 457 ? -6.310 0.556 -7.818 1.00 91.50 457 LEU A C 1
ATOM 3510 O O . LEU A 1 457 ? -6.550 1.611 -7.228 1.00 91.50 457 LEU A O 1
ATOM 3514 N N . GLU A 1 458 ? -5.208 -0.149 -7.569 1.00 97.06 458 GLU A N 1
ATOM 3515 C CA . GLU A 1 458 ? -4.183 0.255 -6.606 1.00 97.06 458 GLU A CA 1
ATOM 3516 C C . GLU A 1 458 ? -3.406 1.487 -7.114 1.00 97.06 458 GLU A C 1
ATOM 3518 O O . GLU A 1 458 ? -3.071 1.564 -8.291 1.00 97.06 458 GLU A O 1
ATOM 3523 N N . GLN A 1 459 ? -3.093 2.448 -6.240 1.00 98.19 459 GLN A N 1
ATOM 3524 C CA . GLN A 1 459 ? -2.203 3.570 -6.569 1.00 98.19 459 GLN A CA 1
ATOM 3525 C C . GLN A 1 459 ? -0.859 3.356 -5.872 1.00 98.19 459 GLN A C 1
ATOM 3527 O O . GLN A 1 459 ? -0.818 3.132 -4.657 1.00 98.19 459 GLN A O 1
ATOM 3532 N N . HIS A 1 460 ? 0.239 3.415 -6.618 1.00 98.56 460 HIS A N 1
ATOM 3533 C CA . HIS A 1 460 ? 1.583 3.191 -6.095 1.00 98.56 460 HIS A CA 1
ATOM 3534 C C . HIS A 1 460 ? 2.494 4.347 -6.466 1.00 98.56 460 HIS A C 1
ATOM 3536 O O . HIS A 1 460 ? 2.642 4.647 -7.643 1.00 98.56 460 HIS A O 1
ATOM 3542 N N . ILE A 1 461 ? 3.157 4.943 -5.479 1.00 98.56 461 ILE A N 1
ATOM 3543 C CA . ILE A 1 461 ? 4.291 5.817 -5.758 1.00 98.56 461 ILE A CA 1
ATOM 3544 C C . ILE A 1 461 ? 5.522 4.923 -5.838 1.00 98.56 461 ILE A C 1
ATOM 3546 O O . ILE A 1 461 ? 5.927 4.321 -4.837 1.00 98.56 461 ILE A O 1
ATOM 3550 N N . THR A 1 462 ? 6.037 4.759 -7.050 1.00 98.25 462 THR A N 1
ATOM 3551 C CA . THR A 1 462 ? 7.065 3.771 -7.384 1.00 98.25 462 THR A CA 1
ATOM 3552 C C . THR A 1 462 ? 8.467 4.351 -7.417 1.00 98.25 462 THR A C 1
ATOM 3554 O O . THR A 1 462 ? 9.425 3.597 -7.246 1.00 98.25 462 THR A O 1
ATOM 3557 N N . GLU A 1 463 ? 8.591 5.668 -7.560 1.00 95.50 463 GLU A N 1
ATOM 3558 C CA . GLU A 1 463 ? 9.875 6.354 -7.590 1.00 95.50 463 GLU A CA 1
ATOM 3559 C C . GLU A 1 463 ? 9.754 7.806 -7.117 1.00 95.50 463 GLU A C 1
ATOM 3561 O O . GLU A 1 463 ? 8.769 8.495 -7.394 1.00 95.50 463 GLU A O 1
ATOM 3566 N N . CYS A 1 464 ? 10.767 8.280 -6.392 1.00 92.00 464 CYS A N 1
ATOM 3567 C CA . CYS A 1 464 ? 10.890 9.680 -6.013 1.00 92.00 464 CYS A CA 1
ATOM 3568 C C . CYS A 1 464 ? 12.330 10.020 -5.608 1.00 92.00 464 CYS A C 1
ATOM 3570 O O . CYS A 1 464 ? 12.982 9.240 -4.909 1.00 92.00 464 CYS A O 1
ATOM 3572 N N . SER A 1 465 ? 12.808 11.201 -5.995 1.00 86.69 465 SER A N 1
ATOM 3573 C CA . SER A 1 465 ? 14.084 11.781 -5.561 1.00 86.69 465 SER A CA 1
ATOM 3574 C C . SER A 1 465 ? 13.992 13.308 -5.635 1.00 86.69 465 SER A C 1
ATOM 3576 O O . SER A 1 465 ? 13.539 13.844 -6.644 1.00 86.69 465 SER A O 1
ATOM 3578 N N . TYR A 1 466 ? 14.397 14.021 -4.580 1.00 71.81 466 TYR A N 1
ATOM 3579 C CA . TYR A 1 466 ? 14.387 15.491 -4.550 1.00 71.81 466 TYR A CA 1
ATOM 3580 C C . TYR A 1 466 ? 15.682 16.018 -3.926 1.00 71.81 466 TYR A C 1
ATOM 3582 O O . TYR A 1 466 ? 15.783 16.305 -2.733 1.00 71.81 466 TYR A O 1
ATOM 3590 N N . VAL A 1 467 ? 16.705 16.157 -4.756 1.00 63.84 467 VAL A N 1
ATOM 3591 C CA . VAL A 1 467 ? 18.040 16.613 -4.358 1.00 63.84 467 VAL A CA 1
ATOM 3592 C C . VAL A 1 467 ? 18.473 17.743 -5.296 1.00 63.84 467 VAL A C 1
ATOM 3594 O O . VAL A 1 467 ? 18.091 17.722 -6.464 1.00 63.84 467 VAL A O 1
ATOM 3597 N N . PRO A 1 468 ? 19.200 18.766 -4.799 1.00 56.25 468 PRO A N 1
ATOM 3598 C CA . PRO A 1 468 ? 19.975 18.776 -3.562 1.00 56.25 468 PRO A CA 1
ATOM 3599 C C . PRO A 1 468 ? 19.334 19.672 -2.486 1.00 56.25 468 PRO A C 1
ATOM 3601 O O . PRO A 1 468 ? 19.611 20.868 -2.418 1.00 56.25 468 PRO A O 1
ATOM 3604 N N . ARG A 1 469 ? 18.487 19.108 -1.620 1.00 71.12 469 ARG A N 1
ATOM 3605 C CA . ARG A 1 469 ? 17.999 19.793 -0.411 1.00 71.12 469 ARG A CA 1
ATOM 3606 C C . ARG A 1 469 ? 18.845 19.383 0.802 1.00 71.12 469 ARG A C 1
ATOM 3608 O O . ARG A 1 469 ? 19.398 18.283 0.833 1.00 71.12 469 ARG A O 1
ATOM 3615 N N . SER A 1 470 ? 18.982 20.279 1.779 1.00 87.19 470 SER A N 1
ATOM 3616 C CA . SER A 1 470 ? 19.604 19.954 3.071 1.00 87.19 470 SER A CA 1
ATOM 3617 C C . SER A 1 470 ? 18.732 18.961 3.854 1.00 87.19 470 SER A C 1
ATOM 3619 O O . SER A 1 470 ? 17.544 18.824 3.553 1.00 87.19 470 SER A O 1
ATOM 3621 N N . PHE A 1 471 ? 19.284 18.293 4.874 1.00 91.44 471 PHE A N 1
ATOM 3622 C CA . PHE A 1 471 ? 18.499 17.409 5.748 1.00 91.44 471 PHE A CA 1
ATOM 3623 C C . PHE A 1 471 ? 17.279 18.141 6.332 1.00 91.44 471 PHE A C 1
ATOM 3625 O O . PHE A 1 471 ? 16.151 17.654 6.229 1.00 91.44 471 PHE A O 1
ATOM 3632 N N . SER A 1 472 ? 17.500 19.353 6.857 1.00 91.44 472 SER A N 1
ATOM 3633 C CA . SER A 1 472 ? 16.471 20.192 7.476 1.00 91.44 472 SER A CA 1
ATOM 3634 C C . SER A 1 472 ? 15.377 20.645 6.514 1.00 91.44 472 SER A C 1
ATOM 3636 O O . SER A 1 472 ? 14.237 20.819 6.937 1.00 91.44 472 SER A O 1
ATOM 3638 N N . ASP A 1 473 ? 15.699 20.821 5.230 1.00 88.81 473 ASP A N 1
ATOM 3639 C CA . ASP A 1 473 ? 14.707 21.193 4.217 1.00 88.81 473 ASP A CA 1
ATOM 3640 C C . ASP A 1 473 ? 13.954 19.969 3.689 1.00 88.81 473 ASP A C 1
ATOM 3642 O O . ASP A 1 473 ? 12.762 20.046 3.390 1.00 88.81 473 ASP A O 1
ATOM 3646 N N . TYR A 1 474 ? 14.647 18.838 3.535 1.00 91.31 474 TYR A N 1
ATOM 3647 C CA . TYR A 1 474 ? 14.099 17.675 2.847 1.00 91.31 474 TYR A CA 1
ATOM 3648 C C . TYR A 1 474 ? 13.248 16.776 3.741 1.00 91.31 474 TYR A C 1
ATOM 3650 O O . TYR A 1 474 ? 12.229 16.255 3.285 1.00 91.31 474 TYR A O 1
ATOM 3658 N N . LEU A 1 475 ? 13.613 16.605 5.013 1.00 94.06 475 LEU A N 1
ATOM 3659 C CA . LEU A 1 475 ? 12.851 15.770 5.941 1.00 94.06 475 LEU A CA 1
ATOM 3660 C C . LEU A 1 475 ? 11.374 16.214 6.059 1.00 94.06 475 LEU A C 1
ATOM 3662 O O . LEU A 1 475 ? 10.500 15.393 5.774 1.00 94.06 475 LEU A O 1
ATOM 3666 N N . PRO A 1 476 ? 11.045 17.474 6.413 1.00 94.12 476 PRO A N 1
ATOM 3667 C CA . PRO A 1 476 ? 9.648 17.897 6.500 1.00 94.12 476 PRO A CA 1
ATOM 3668 C C . PRO A 1 476 ? 8.964 17.969 5.126 1.00 94.12 476 PRO A C 1
ATOM 3670 O O . PRO A 1 476 ? 7.774 17.672 5.026 1.00 94.12 476 PRO A O 1
ATOM 3673 N N . TYR A 1 477 ? 9.696 18.318 4.061 1.00 92.94 477 TYR A N 1
ATOM 3674 C CA . TYR A 1 477 ? 9.154 18.365 2.700 1.00 92.94 477 TYR A CA 1
ATOM 3675 C C . TYR A 1 477 ? 8.730 16.981 2.198 1.00 92.94 477 TYR A C 1
ATOM 3677 O O . TYR A 1 477 ? 7.610 16.815 1.725 1.00 92.94 477 TYR A O 1
ATOM 3685 N N . SER A 1 478 ? 9.591 15.971 2.335 1.00 93.69 478 SER A N 1
ATOM 3686 C CA . SER A 1 478 ? 9.276 14.603 1.913 1.00 93.69 478 SER A CA 1
ATOM 3687 C C . SER A 1 478 ? 8.079 14.044 2.683 1.00 93.69 478 SER A C 1
ATOM 3689 O O . SER A 1 478 ? 7.214 13.402 2.092 1.00 93.69 478 SER A O 1
ATOM 3691 N N . GLN A 1 479 ? 7.943 14.346 3.977 1.00 96.06 479 GLN A N 1
ATOM 3692 C CA . GLN A 1 479 ? 6.755 13.944 4.729 1.00 96.06 479 GLN A CA 1
ATOM 3693 C C . GLN A 1 479 ? 5.470 14.526 4.143 1.00 96.06 479 GLN A C 1
ATOM 3695 O O . GLN A 1 479 ? 4.533 13.774 3.882 1.00 96.06 479 GLN A O 1
ATOM 3700 N N . THR A 1 480 ? 5.419 15.835 3.904 1.00 94.69 480 THR A N 1
ATOM 3701 C CA . THR A 1 480 ? 4.181 16.500 3.475 1.00 94.69 480 THR A CA 1
ATOM 3702 C C . THR A 1 480 ? 3.875 16.268 1.999 1.00 94.69 480 THR A C 1
ATOM 3704 O O . THR A 1 480 ? 2.773 15.833 1.666 1.00 94.69 480 THR A O 1
ATOM 3707 N N . ALA A 1 481 ? 4.852 16.488 1.120 1.00 91.94 481 ALA A N 1
ATOM 3708 C CA . ALA A 1 481 ? 4.674 16.467 -0.331 1.00 91.94 481 ALA A CA 1
ATOM 3709 C C . ALA A 1 481 ? 4.658 15.055 -0.937 1.00 91.94 481 ALA A C 1
ATOM 3711 O O . ALA A 1 481 ? 4.101 14.868 -2.016 1.00 91.94 481 ALA A O 1
ATOM 3712 N N . LEU A 1 482 ? 5.238 14.057 -0.259 1.00 94.38 482 LEU A N 1
ATOM 3713 C CA . LEU A 1 482 ? 5.307 12.684 -0.766 1.00 94.38 482 LEU A CA 1
ATOM 3714 C C . LEU A 1 482 ? 4.466 11.718 0.069 1.00 94.38 482 LEU A C 1
ATOM 3716 O O . LEU A 1 482 ? 3.512 11.137 -0.446 1.00 94.38 482 LEU A O 1
ATOM 3720 N N . PHE A 1 483 ? 4.796 11.531 1.350 1.00 96.94 483 PHE A N 1
ATOM 3721 C CA . PHE A 1 483 ? 4.128 10.514 2.170 1.00 96.94 483 PHE A CA 1
ATOM 3722 C C . PHE A 1 483 ? 2.678 10.895 2.479 1.00 96.94 483 PHE A C 1
ATOM 3724 O O . PHE A 1 483 ? 1.757 10.157 2.133 1.00 96.94 483 PHE A O 1
ATOM 3731 N N . MET A 1 484 ? 2.450 12.053 3.099 1.00 97.25 484 MET A N 1
ATOM 3732 C CA . MET A 1 484 ? 1.114 12.497 3.509 1.00 97.25 484 MET A CA 1
ATOM 3733 C C . MET A 1 484 ? 0.243 12.831 2.297 1.00 97.25 484 MET A C 1
ATOM 3735 O O . MET A 1 484 ? -0.887 12.347 2.217 1.00 97.25 484 MET A O 1
ATOM 3739 N N . ALA A 1 485 ? 0.758 13.599 1.330 1.00 96.19 485 ALA A N 1
ATOM 3740 C CA . ALA A 1 485 ? 0.042 13.885 0.087 1.00 96.19 485 ALA A CA 1
ATOM 3741 C C . ALA A 1 485 ? -0.282 12.604 -0.692 1.00 96.19 485 ALA A C 1
ATOM 3743 O O . ALA A 1 485 ? -1.420 12.425 -1.126 1.00 96.19 485 ALA A O 1
ATOM 3744 N N . GLY A 1 486 ? 0.670 11.676 -0.811 1.00 97.38 486 GLY A N 1
ATOM 3745 C CA . GLY A 1 486 ? 0.449 10.404 -1.486 1.00 97.38 486 GLY A CA 1
ATOM 3746 C C . GLY A 1 486 ? -0.641 9.568 -0.825 1.00 97.38 486 GLY A C 1
ATOM 3747 O O . GLY A 1 486 ? -1.584 9.133 -1.483 1.00 97.38 486 GLY A O 1
ATOM 3748 N N . VAL A 1 487 ? -0.558 9.386 0.494 1.00 97.31 487 VAL A N 1
ATOM 3749 C CA . VAL A 1 487 ? -1.527 8.592 1.263 1.00 97.31 487 VAL A CA 1
ATOM 3750 C C . VAL A 1 487 ? -2.918 9.229 1.253 1.00 97.31 487 VAL A C 1
ATOM 3752 O O . VAL A 1 487 ? -3.915 8.523 1.098 1.00 97.31 487 VAL A O 1
ATOM 3755 N N . ARG A 1 488 ? -3.026 10.556 1.335 1.00 96.44 488 ARG A N 1
ATOM 3756 C CA . ARG A 1 488 ? -4.318 11.250 1.181 1.00 96.44 488 ARG A CA 1
ATOM 3757 C C . ARG A 1 488 ? -4.926 11.058 -0.205 1.00 96.44 488 ARG A C 1
ATOM 3759 O O . ARG A 1 488 ? -6.144 11.020 -0.321 1.00 96.44 488 ARG A O 1
ATOM 3766 N N . ASN A 1 489 ? -4.087 10.867 -1.219 1.00 97.56 489 ASN A N 1
ATOM 3767 C CA . ASN A 1 489 ? -4.486 10.611 -2.599 1.00 97.56 489 ASN A CA 1
ATOM 3768 C C . ASN A 1 489 ? -4.346 9.124 -2.980 1.00 97.56 489 ASN A C 1
ATOM 3770 O O . ASN A 1 489 ? -3.896 8.776 -4.068 1.00 97.56 489 ASN A O 1
ATOM 3774 N N . HIS A 1 490 ? -4.780 8.237 -2.080 1.00 97.00 490 HIS A N 1
ATOM 3775 C CA . HIS A 1 490 ? -4.971 6.798 -2.313 1.00 97.00 490 HIS A CA 1
ATOM 3776 C C . HIS A 1 490 ? -3.711 5.937 -2.483 1.00 97.00 490 HIS A C 1
ATOM 3778 O O . HIS A 1 490 ? -3.851 4.733 -2.732 1.00 97.00 490 HIS A O 1
ATOM 3784 N N . ALA A 1 491 ? -2.499 6.478 -2.310 1.00 98.19 491 ALA A N 1
ATOM 3785 C CA . ALA A 1 491 ? -1.285 5.671 -2.406 1.00 98.19 491 ALA A CA 1
ATOM 3786 C C . ALA A 1 491 ? -1.312 4.525 -1.381 1.00 98.19 491 ALA A C 1
ATOM 3788 O O . ALA A 1 491 ? -1.524 4.734 -0.183 1.00 98.19 491 ALA A O 1
ATOM 3789 N N . LYS A 1 492 ? -1.089 3.301 -1.864 1.00 97.94 492 LYS A N 1
ATOM 3790 C CA . LYS A 1 492 ? -0.922 2.091 -1.047 1.00 97.94 492 LYS A CA 1
ATOM 3791 C C . LYS A 1 492 ? 0.543 1.799 -0.746 1.00 97.94 492 LYS A C 1
ATOM 3793 O O . LYS A 1 492 ? 0.832 1.057 0.190 1.00 97.94 492 LYS A O 1
ATOM 3798 N N . SER A 1 493 ? 1.465 2.362 -1.520 1.00 97.75 493 SER A N 1
ATOM 3799 C CA . SER A 1 493 ? 2.897 2.289 -1.246 1.00 97.75 493 SER A CA 1
ATOM 3800 C C . SER A 1 493 ? 3.627 3.551 -1.667 1.00 97.75 493 SER A C 1
ATOM 3802 O O . SER A 1 493 ? 3.206 4.216 -2.614 1.00 97.75 493 SER A O 1
ATOM 3804 N N . VAL A 1 494 ? 4.750 3.816 -1.002 1.00 97.94 494 VAL A N 1
ATOM 3805 C CA . VAL A 1 494 ? 5.666 4.912 -1.334 1.00 97.94 494 VAL A CA 1
ATOM 3806 C C . VAL A 1 494 ? 7.090 4.377 -1.392 1.00 97.94 494 VAL A C 1
ATOM 3808 O O . VAL A 1 494 ? 7.555 3.750 -0.437 1.00 97.94 494 VAL A O 1
ATOM 3811 N N . MET A 1 495 ? 7.771 4.599 -2.514 1.00 97.88 495 MET A N 1
ATOM 3812 C CA . MET A 1 495 ? 9.156 4.189 -2.712 1.00 97.88 495 MET A CA 1
ATOM 3813 C C . MET A 1 495 ? 10.013 5.363 -3.181 1.00 97.88 495 MET A C 1
ATOM 3815 O O . MET A 1 495 ? 9.634 6.089 -4.097 1.00 97.88 495 MET A O 1
ATOM 3819 N N . PHE A 1 496 ? 11.180 5.529 -2.561 1.00 96.69 496 PHE A N 1
ATOM 3820 C CA . PHE A 1 496 ? 12.226 6.410 -3.078 1.00 96.69 496 PHE A CA 1
ATOM 3821 C C . PHE A 1 496 ? 12.996 5.754 -4.235 1.00 96.69 496 PHE A C 1
ATOM 3823 O O . PHE A 1 496 ? 12.839 4.562 -4.513 1.00 96.69 496 PHE A O 1
ATOM 3830 N N . TRP A 1 497 ? 13.841 6.537 -4.908 1.00 93.31 497 TRP A N 1
ATOM 3831 C CA . TRP A 1 497 ? 14.751 6.049 -5.942 1.00 93.31 497 TRP A CA 1
ATOM 3832 C C . TRP A 1 497 ? 15.875 5.194 -5.336 1.00 93.31 497 TRP A C 1
ATOM 3834 O O . TRP A 1 497 ? 15.616 4.071 -4.933 1.00 93.31 497 TRP A O 1
ATOM 3844 N N . ASN A 1 498 ? 17.115 5.662 -5.220 1.00 91.62 498 ASN A N 1
ATOM 3845 C CA . ASN A 1 498 ? 18.223 4.787 -4.816 1.00 91.62 498 ASN A CA 1
ATOM 3846 C C . ASN A 1 498 ? 18.144 4.349 -3.341 1.00 91.62 498 ASN A C 1
ATOM 3848 O O . ASN A 1 498 ? 18.090 5.177 -2.437 1.00 91.62 498 ASN A O 1
ATOM 3852 N N . LEU A 1 499 ? 18.216 3.043 -3.065 1.00 96.81 499 LEU A N 1
ATOM 3853 C CA . LEU A 1 499 ? 18.310 2.517 -1.697 1.00 96.81 499 LEU A CA 1
ATOM 3854 C C . LEU A 1 499 ? 19.666 2.862 -1.067 1.00 96.81 499 LEU A C 1
ATOM 3856 O O . LEU A 1 499 ? 19.729 3.260 0.089 1.00 96.81 499 LEU A O 1
ATOM 3860 N N . ALA A 1 500 ? 20.750 2.719 -1.825 1.00 95.56 500 ALA A N 1
ATOM 3861 C CA . ALA A 1 500 ? 22.099 3.026 -1.366 1.00 95.56 500 ALA A CA 1
ATOM 3862 C C . ALA A 1 500 ? 22.938 3.670 -2.474 1.00 95.56 500 ALA A C 1
ATOM 3864 O O . ALA A 1 500 ? 22.764 3.346 -3.649 1.00 95.56 500 ALA A O 1
ATOM 3865 N N . ALA A 1 501 ? 23.855 4.551 -2.094 1.00 92.62 501 ALA A N 1
ATOM 3866 C CA . ALA A 1 501 ? 24.859 5.136 -2.981 1.00 92.62 501 ALA A CA 1
ATOM 3867 C C . ALA A 1 501 ? 26.161 5.387 -2.206 1.00 92.62 501 ALA A C 1
ATOM 3869 O O . ALA A 1 501 ? 26.155 5.355 -0.975 1.00 92.62 501 ALA A O 1
ATOM 3870 N N . ASP A 1 502 ? 27.265 5.629 -2.905 1.00 92.00 502 ASP A N 1
ATOM 3871 C CA . ASP A 1 502 ? 28.504 6.112 -2.284 1.00 92.00 502 ASP A CA 1
ATOM 3872 C C . ASP A 1 502 ? 28.438 7.620 -1.947 1.00 92.00 502 ASP A C 1
ATOM 3874 O O . ASP A 1 502 ? 27.410 8.285 -2.134 1.00 92.00 502 ASP A O 1
ATOM 3878 N N . GLU A 1 503 ? 29.521 8.162 -1.391 1.00 90.75 503 GLU A N 1
ATOM 3879 C CA . GLU A 1 503 ? 29.660 9.573 -1.009 1.00 90.75 503 GLU A CA 1
ATOM 3880 C C . GLU A 1 503 ? 29.497 10.561 -2.178 1.00 90.75 503 GLU A C 1
ATOM 3882 O O . GLU A 1 503 ? 29.120 11.712 -1.948 1.00 90.75 503 GLU A O 1
ATOM 3887 N N . ASP A 1 504 ? 29.691 10.102 -3.417 1.00 87.69 504 ASP A N 1
ATOM 3888 C CA . ASP A 1 504 ? 29.591 10.881 -4.656 1.00 87.69 504 ASP A CA 1
ATOM 3889 C C . ASP A 1 504 ? 28.263 10.631 -5.406 1.00 87.69 504 ASP A C 1
ATOM 3891 O O . ASP A 1 504 ? 28.110 11.005 -6.578 1.00 87.69 504 ASP A O 1
ATOM 3895 N N . ALA A 1 505 ? 27.288 10.005 -4.731 1.00 85.38 505 ALA A N 1
ATOM 3896 C CA . ALA A 1 505 ? 26.006 9.580 -5.297 1.00 85.38 505 ALA A CA 1
ATOM 3897 C C . ALA A 1 505 ? 26.158 8.620 -6.499 1.00 85.38 505 ALA A C 1
ATOM 3899 O O . ALA A 1 505 ? 25.370 8.649 -7.448 1.00 85.38 505 ALA A O 1
ATOM 3900 N N . GLY A 1 506 ? 27.191 7.778 -6.477 1.00 84.75 506 GLY A N 1
ATOM 3901 C CA . GLY A 1 506 ? 27.485 6.763 -7.481 1.00 84.75 506 GLY A CA 1
ATOM 3902 C C . GLY A 1 506 ? 27.402 5.324 -6.952 1.00 84.75 506 GLY A C 1
ATOM 3903 O O . GLY A 1 506 ? 26.957 5.080 -5.823 1.00 84.75 506 GLY A O 1
ATOM 3904 N N . PRO A 1 507 ? 27.812 4.340 -7.779 1.00 86.69 507 PRO A N 1
ATOM 3905 C CA . PRO A 1 507 ? 28.142 4.456 -9.206 1.00 86.69 507 PRO A CA 1
ATOM 3906 C C . PRO A 1 507 ? 26.941 4.851 -10.081 1.00 86.69 507 PRO A C 1
ATOM 3908 O O . PRO A 1 507 ? 25.810 4.455 -9.813 1.00 86.69 507 PRO A O 1
ATOM 3911 N N . ARG A 1 508 ? 27.184 5.601 -11.158 1.00 80.62 508 ARG A N 1
ATOM 3912 C CA . ARG A 1 508 ? 26.145 6.084 -12.083 1.00 80.62 508 ARG A CA 1
ATOM 3913 C C . ARG A 1 508 ? 26.677 6.234 -13.505 1.00 80.62 508 ARG A C 1
ATOM 3915 O O . ARG A 1 508 ? 27.886 6.174 -13.733 1.00 80.62 508 ARG A O 1
ATOM 3922 N N . CYS A 1 509 ? 25.777 6.458 -14.454 1.00 75.06 509 CYS A N 1
ATOM 3923 C CA . CYS A 1 509 ? 26.128 6.678 -15.847 1.00 75.06 509 CYS A CA 1
ATOM 3924 C C . CYS A 1 509 ? 26.975 7.939 -16.064 1.00 75.06 509 CYS A C 1
ATOM 3926 O O . CYS A 1 509 ? 26.936 8.892 -15.279 1.00 75.06 509 CYS A O 1
ATOM 3928 N N . SER A 1 510 ? 27.769 7.931 -17.139 1.00 65.00 510 SER A N 1
ATOM 3929 C CA . SER A 1 510 ? 28.594 9.064 -17.557 1.00 65.00 510 SER A CA 1
ATOM 3930 C C . SER A 1 510 ? 27.878 9.884 -18.638 1.00 65.00 510 SER A C 1
ATOM 3932 O O . SER A 1 510 ? 27.442 9.354 -19.656 1.00 65.00 510 SER A O 1
ATOM 3934 N N . GLY A 1 511 ? 27.749 11.196 -18.423 1.00 60.25 511 GLY A N 1
ATOM 3935 C CA . GLY A 1 511 ? 27.070 12.115 -19.346 1.00 60.25 511 GLY A CA 1
ATOM 3936 C C . GLY A 1 511 ? 26.200 13.148 -18.626 1.00 60.25 511 GLY A C 1
ATOM 3937 O O . GLY A 1 511 ? 25.926 13.015 -17.437 1.00 60.25 511 GLY A O 1
ATOM 3938 N N . GLY A 1 512 ? 25.783 14.198 -19.344 1.00 56.03 512 GLY A N 1
ATOM 3939 C CA . GLY A 1 512 ? 25.011 15.316 -18.778 1.00 56.03 512 GLY A CA 1
ATOM 3940 C C . GLY A 1 512 ? 23.561 14.990 -18.392 1.00 56.03 512 GLY A C 1
ATOM 3941 O O . GLY A 1 512 ? 22.952 15.780 -17.684 1.00 56.03 512 GLY A O 1
ATOM 3942 N N . SER A 1 513 ? 23.028 13.846 -18.834 1.00 62.94 513 SER A N 1
ATOM 3943 C CA . SER A 1 513 ? 21.644 13.410 -18.576 1.00 62.94 513 SER A CA 1
ATOM 3944 C C . SER A 1 513 ? 21.496 12.499 -17.351 1.00 62.94 513 SER A C 1
ATOM 3946 O O . SER A 1 513 ? 20.381 12.187 -16.970 1.00 62.94 513 SER A O 1
ATOM 3948 N N . CYS A 1 514 ? 22.603 12.065 -16.744 1.00 71.88 514 CYS A N 1
ATOM 3949 C CA . CYS A 1 514 ? 22.617 11.169 -15.586 1.00 71.88 514 CYS A CA 1
ATOM 3950 C C . CYS A 1 514 ? 22.422 11.953 -14.287 1.00 71.88 514 CYS A C 1
ATOM 3952 O O . CYS A 1 514 ? 23.125 12.953 -14.089 1.00 71.88 514 CYS A O 1
ATOM 3954 N N . CYS A 1 515 ? 21.577 11.486 -13.363 1.00 74.75 515 CYS A N 1
ATOM 3955 C CA . CYS A 1 515 ? 21.400 12.186 -12.094 1.00 74.75 515 CYS A CA 1
ATOM 3956 C C . CYS A 1 515 ? 22.700 12.233 -11.271 1.00 74.75 515 CYS A C 1
ATOM 3958 O O . CYS A 1 515 ? 23.156 11.234 -10.718 1.00 74.75 515 CYS A O 1
ATOM 3960 N N . SER A 1 516 ? 23.314 13.415 -11.172 1.00 70.12 516 SER A N 1
ATOM 3961 C CA . SER A 1 516 ? 24.599 13.618 -10.486 1.00 70.12 516 SER A CA 1
ATOM 3962 C C . SER A 1 516 ? 24.482 13.922 -8.995 1.00 70.12 516 SER A C 1
ATOM 3964 O O . SER A 1 516 ? 25.496 14.046 -8.315 1.00 70.12 516 SER A O 1
ATOM 3966 N N . ILE A 1 517 ? 23.251 14.050 -8.505 1.00 71.56 517 ILE A N 1
ATOM 3967 C CA . ILE A 1 517 ? 22.925 14.478 -7.143 1.00 71.56 517 ILE A CA 1
ATOM 3968 C C . ILE A 1 517 ? 21.967 13.515 -6.432 1.00 71.56 517 ILE A C 1
ATOM 3970 O O . ILE A 1 517 ? 21.618 13.774 -5.285 1.00 71.56 517 ILE A O 1
ATOM 3974 N N . CYS A 1 518 ? 21.560 12.415 -7.082 1.00 78.38 518 CYS A N 1
ATOM 3975 C CA . CYS A 1 518 ? 20.609 11.427 -6.562 1.00 78.38 518 CYS A CA 1
ATOM 3976 C C . CYS A 1 518 ? 21.220 10.581 -5.442 1.00 78.38 518 CYS A C 1
ATOM 3978 O O . CYS A 1 518 ? 21.715 9.477 -5.674 1.00 78.38 518 CYS A O 1
ATOM 3980 N N . LYS A 1 519 ? 21.173 11.106 -4.217 1.00 82.25 519 LYS A N 1
ATOM 3981 C CA . LYS A 1 519 ? 21.588 10.385 -3.013 1.00 82.25 519 LYS A CA 1
ATOM 3982 C C . LYS A 1 519 ? 20.720 9.145 -2.787 1.00 82.25 519 LYS A C 1
ATOM 3984 O O . LYS A 1 519 ? 19.560 9.095 -3.189 1.00 82.25 519 LYS A O 1
ATOM 3989 N N . GLY A 1 520 ? 21.310 8.138 -2.149 1.00 90.25 520 GLY A N 1
ATOM 3990 C CA . GLY A 1 520 ? 20.573 6.962 -1.700 1.00 90.25 520 GLY A CA 1
ATOM 3991 C C . GLY A 1 520 ? 19.850 7.202 -0.375 1.00 90.25 520 GLY A C 1
ATOM 3992 O O . GLY A 1 520 ? 20.172 8.141 0.348 1.00 90.25 520 GLY A O 1
ATOM 3993 N N . VAL A 1 521 ? 18.948 6.297 0.007 1.00 95.81 521 VAL A N 1
ATOM 3994 C CA . VAL A 1 521 ? 18.386 6.241 1.371 1.00 95.81 521 VAL A CA 1
ATOM 3995 C C . VAL A 1 521 ? 19.506 6.144 2.416 1.00 95.81 521 VAL A C 1
ATOM 3997 O O . VAL A 1 521 ? 19.450 6.786 3.466 1.00 95.81 521 VAL A O 1
ATOM 4000 N N . VAL A 1 522 ? 20.562 5.394 2.100 1.00 96.62 522 VAL A N 1
ATOM 4001 C CA . VAL A 1 522 ? 21.806 5.336 2.872 1.00 96.62 522 VAL A CA 1
ATOM 4002 C C . VAL A 1 522 ? 23.012 5.646 1.984 1.00 96.62 522 VAL A C 1
ATOM 4004 O O . VAL A 1 522 ? 23.103 5.194 0.843 1.00 96.62 522 VAL A O 1
ATOM 4007 N N . THR A 1 523 ? 23.959 6.403 2.521 1.00 95.88 523 THR A N 1
ATOM 4008 C CA . THR A 1 523 ? 25.292 6.576 1.949 1.00 95.88 523 THR A CA 1
ATOM 4009 C C . THR A 1 523 ? 26.227 5.522 2.545 1.00 95.88 523 THR A C 1
ATOM 4011 O O . THR A 1 523 ? 26.366 5.416 3.767 1.00 95.88 523 THR A O 1
ATOM 4014 N N . VAL A 1 524 ? 26.861 4.737 1.674 1.00 96.69 524 VAL A N 1
ATOM 4015 C CA . VAL A 1 524 ? 27.845 3.699 2.002 1.00 96.69 524 VAL A CA 1
ATOM 4016 C C . VAL A 1 524 ? 29.201 4.167 1.468 1.00 96.69 524 VAL A C 1
ATOM 4018 O O . VAL A 1 524 ? 29.457 3.975 0.279 1.00 96.69 524 VAL A O 1
ATOM 4021 N N . PRO A 1 525 ? 30.055 4.795 2.302 1.00 95.81 525 PRO A N 1
ATOM 4022 C CA . PRO A 1 525 ? 31.321 5.343 1.834 1.00 95.81 525 PRO A CA 1
ATOM 4023 C C . PRO A 1 525 ? 32.196 4.293 1.151 1.00 95.81 525 PRO A C 1
ATOM 4025 O O . PRO A 1 525 ? 32.264 3.143 1.596 1.00 95.81 525 PRO A O 1
ATOM 4028 N N . SER A 1 526 ? 32.909 4.681 0.101 1.00 93.19 526 SER A N 1
ATOM 4029 C CA . SER A 1 526 ? 33.784 3.783 -0.657 1.00 93.19 526 SER A CA 1
ATOM 4030 C C . SER A 1 526 ? 34.902 3.168 0.201 1.00 93.19 526 SER A C 1
ATOM 4032 O O . SER A 1 526 ? 35.371 2.056 -0.070 1.00 93.19 526 SER A O 1
ATOM 4034 N N . ASP A 1 527 ? 35.295 3.844 1.282 1.00 94.00 527 ASP A N 1
ATOM 4035 C CA . ASP A 1 527 ? 36.302 3.405 2.243 1.00 94.00 527 ASP A CA 1
ATOM 4036 C C . ASP A 1 527 ? 35.729 2.785 3.529 1.00 94.00 527 ASP A C 1
ATOM 4038 O O . ASP A 1 527 ? 36.520 2.434 4.410 1.00 94.00 527 ASP A O 1
ATOM 4042 N N . VAL A 1 528 ? 34.414 2.548 3.611 1.00 96.12 528 VAL A N 1
ATOM 4043 C CA . VAL A 1 528 ? 33.705 2.019 4.792 1.00 96.12 528 VAL A CA 1
ATOM 4044 C C . VAL A 1 528 ? 34.412 0.825 5.452 1.00 96.12 528 VAL A C 1
ATOM 4046 O O . VAL A 1 528 ? 34.859 -0.122 4.787 1.00 96.12 528 VAL A O 1
ATOM 4049 N N . LYS A 1 529 ? 34.527 0.848 6.787 1.00 95.06 529 LYS A N 1
ATOM 4050 C CA . LYS A 1 529 ? 35.175 -0.217 7.579 1.00 95.06 529 LYS A CA 1
ATOM 4051 C C . LYS A 1 529 ? 34.250 -0.822 8.624 1.00 95.06 529 LYS A C 1
ATOM 4053 O O . LYS A 1 529 ? 34.363 -2.016 8.909 1.00 95.06 529 LYS A O 1
ATOM 4058 N N . ALA A 1 530 ? 33.342 -0.031 9.180 1.00 96.56 530 ALA A N 1
ATOM 4059 C CA . ALA A 1 530 ? 32.420 -0.441 10.225 1.00 96.56 530 ALA A CA 1
ATOM 4060 C C . ALA A 1 530 ? 31.027 0.166 10.018 1.00 96.56 530 ALA A C 1
ATOM 4062 O O . ALA A 1 530 ? 30.844 1.144 9.302 1.00 96.56 530 ALA A O 1
ATOM 4063 N N . ALA A 1 531 ? 30.025 -0.412 10.684 1.00 93.94 531 ALA A N 1
ATOM 4064 C CA . ALA A 1 531 ? 28.640 0.048 10.583 1.00 93.94 531 ALA A CA 1
ATOM 4065 C C . ALA A 1 531 ? 28.445 1.507 11.042 1.00 93.94 531 ALA A C 1
ATOM 4067 O O . ALA A 1 531 ? 27.518 2.164 10.586 1.00 93.94 531 ALA A O 1
ATOM 4068 N N . GLY A 1 532 ? 29.314 2.007 11.929 1.00 94.25 532 GLY A N 1
ATOM 4069 C CA . GLY A 1 532 ? 29.289 3.396 12.394 1.00 94.25 532 GLY A CA 1
ATOM 4070 C C . GLY A 1 532 ? 29.732 4.425 11.349 1.00 94.25 532 GLY A C 1
ATOM 4071 O O . GLY A 1 532 ? 29.490 5.606 11.561 1.00 94.25 532 GLY A O 1
ATOM 4072 N N . ASP A 1 533 ? 30.338 3.992 10.238 1.00 95.75 533 ASP A N 1
ATOM 4073 C CA . ASP A 1 533 ? 30.739 4.885 9.142 1.00 95.75 533 ASP A CA 1
ATOM 4074 C C . ASP A 1 533 ? 29.594 5.097 8.126 1.00 95.75 533 ASP A C 1
ATOM 4076 O O . ASP A 1 533 ? 29.710 5.916 7.217 1.00 95.75 533 ASP A O 1
ATOM 4080 N N . LEU A 1 534 ? 28.491 4.343 8.243 1.00 97.00 534 LEU A N 1
ATOM 4081 C CA . LEU A 1 534 ? 27.307 4.500 7.394 1.00 97.00 534 LEU A CA 1
ATOM 4082 C C . LEU A 1 534 ? 26.600 5.822 7.704 1.00 97.00 534 LEU A C 1
ATOM 4084 O O . LEU A 1 534 ? 26.397 6.161 8.871 1.00 97.00 534 LEU A O 1
ATOM 4088 N N . HIS A 1 535 ? 26.135 6.515 6.667 1.00 95.44 535 HIS A N 1
ATOM 4089 C CA . HIS A 1 535 ? 25.382 7.757 6.820 1.00 95.44 535 HIS A CA 1
ATOM 4090 C C . HIS A 1 535 ? 23.952 7.589 6.299 1.00 95.44 535 HIS A C 1
ATOM 4092 O O . HIS A 1 535 ? 23.727 7.371 5.111 1.00 95.44 535 HIS A O 1
ATOM 4098 N N . TYR A 1 536 ? 22.969 7.679 7.192 1.00 95.88 536 TYR A N 1
ATOM 4099 C CA . TYR A 1 536 ? 21.552 7.575 6.846 1.00 95.88 536 TYR A CA 1
ATOM 4100 C C . TYR A 1 536 ? 21.022 8.955 6.452 1.00 95.88 536 TYR A C 1
ATOM 4102 O O . TYR A 1 536 ? 21.113 9.896 7.234 1.00 95.88 536 TYR A O 1
ATOM 4110 N N . ASN A 1 537 ? 20.487 9.086 5.238 1.00 94.62 537 ASN A N 1
ATOM 4111 C CA . ASN A 1 537 ? 20.014 10.373 4.726 1.00 94.62 537 ASN A CA 1
ATOM 4112 C C . ASN A 1 537 ? 18.579 10.672 5.205 1.00 94.62 537 ASN A C 1
ATOM 4114 O O . ASN A 1 537 ? 17.925 9.827 5.817 1.00 94.62 537 ASN A O 1
ATOM 4118 N N . ALA A 1 538 ? 18.062 11.875 4.944 1.00 94.56 538 ALA A N 1
ATOM 4119 C CA . ALA A 1 538 ? 16.712 12.267 5.366 1.00 94.56 538 ALA A CA 1
ATOM 4120 C C . ALA A 1 538 ? 15.619 11.315 4.832 1.00 94.56 538 ALA A C 1
ATOM 4122 O O . ALA A 1 538 ? 14.642 11.056 5.533 1.00 94.56 538 ALA A O 1
ATOM 4123 N N . GLU A 1 539 ? 15.820 10.715 3.656 1.00 94.69 539 GLU A N 1
ATOM 4124 C CA . GLU A 1 539 ? 15.001 9.646 3.076 1.00 94.69 539 GLU A CA 1
ATOM 4125 C C . GLU A 1 539 ? 14.828 8.460 4.037 1.00 94.69 539 GLU A C 1
ATOM 4127 O O . GLU A 1 539 ? 13.725 7.928 4.176 1.00 94.69 539 GLU A O 1
ATOM 4132 N N . PHE A 1 540 ? 15.906 8.046 4.715 1.00 97.50 540 PHE A N 1
ATOM 4133 C CA . PHE A 1 540 ? 15.876 6.938 5.669 1.00 97.50 540 PHE A CA 1
ATOM 4134 C C . PHE A 1 540 ? 14.941 7.253 6.825 1.00 97.50 540 PHE A C 1
ATOM 4136 O O . PHE A 1 540 ? 14.065 6.454 7.151 1.00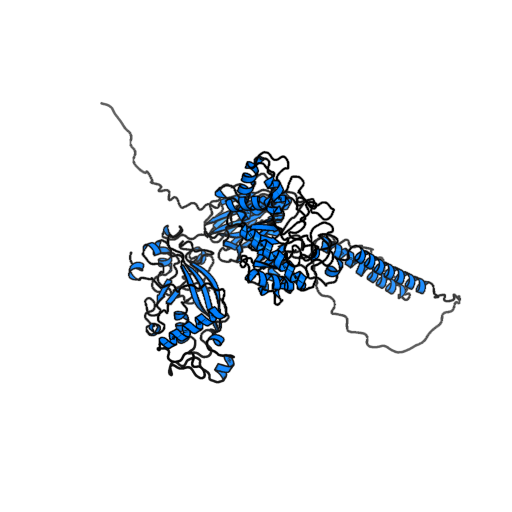 97.50 540 PHE A O 1
ATOM 4143 N N . TYR A 1 541 ? 15.102 8.430 7.426 1.00 97.94 541 TYR A N 1
ATOM 4144 C CA . TYR A 1 541 ? 14.269 8.851 8.544 1.00 97.94 541 TYR A CA 1
ATOM 4145 C C . TYR A 1 541 ? 12.824 9.062 8.103 1.00 97.94 541 TYR A C 1
ATOM 4147 O O . TYR A 1 541 ? 11.904 8.657 8.815 1.00 97.94 541 TYR A O 1
ATOM 4155 N N . ALA A 1 542 ? 12.613 9.609 6.904 1.00 96.88 542 ALA A N 1
ATOM 4156 C CA . ALA A 1 542 ? 11.284 9.777 6.347 1.00 96.88 542 ALA A CA 1
ATOM 4157 C C . ALA A 1 542 ? 10.559 8.432 6.190 1.00 96.88 542 ALA A C 1
ATOM 4159 O O . ALA A 1 542 ? 9.432 8.300 6.667 1.00 96.88 542 ALA A O 1
ATOM 4160 N N . LEU A 1 543 ? 11.230 7.420 5.624 1.00 98.06 543 LEU A N 1
ATOM 4161 C CA . LEU A 1 543 ? 10.718 6.049 5.542 1.00 98.06 543 LEU A CA 1
ATOM 4162 C C . LEU A 1 543 ? 10.470 5.450 6.928 1.00 98.06 543 LEU A C 1
ATOM 4164 O O . LEU A 1 543 ? 9.393 4.907 7.167 1.00 98.06 543 LEU A O 1
ATOM 4168 N N . ALA A 1 544 ? 11.430 5.583 7.845 1.00 98.50 544 ALA A N 1
ATOM 4169 C CA . ALA A 1 544 ? 11.388 4.966 9.167 1.00 98.50 544 ALA A CA 1
ATOM 4170 C C . ALA A 1 544 ? 10.141 5.366 9.970 1.00 98.50 544 ALA A C 1
ATOM 4172 O O . ALA A 1 544 ? 9.541 4.523 10.639 1.00 98.50 544 ALA A O 1
ATOM 4173 N N . HIS A 1 545 ? 9.712 6.629 9.865 1.00 98.44 545 HIS A N 1
ATOM 4174 C CA . HIS A 1 545 ? 8.506 7.138 10.529 1.00 98.44 545 HIS A CA 1
ATOM 4175 C C . HIS A 1 545 ? 7.198 6.473 10.063 1.00 98.44 545 HIS A C 1
ATOM 4177 O O . HIS A 1 545 ? 6.198 6.568 10.777 1.00 98.44 545 HIS A O 1
ATOM 4183 N N . HIS A 1 546 ? 7.213 5.754 8.934 1.00 97.94 546 HIS A N 1
ATOM 4184 C CA . HIS A 1 546 ? 6.086 4.963 8.429 1.00 97.94 546 HIS A CA 1
ATOM 4185 C C . HIS A 1 546 ? 6.376 3.458 8.494 1.00 97.94 546 HIS A C 1
ATOM 4187 O O . HIS A 1 546 ? 5.646 2.718 9.148 1.00 97.94 546 HIS A O 1
ATOM 4193 N N . SER A 1 547 ? 7.457 2.986 7.870 1.00 97.44 547 SER A N 1
ATOM 4194 C CA . SER A 1 547 ? 7.728 1.554 7.674 1.00 97.44 547 SER A CA 1
ATOM 4195 C C . SER A 1 547 ? 7.942 0.779 8.975 1.00 97.44 547 SER A C 1
ATOM 4197 O O . SER A 1 547 ? 7.477 -0.350 9.098 1.00 97.44 547 SER A O 1
ATOM 4199 N N . ALA A 1 548 ? 8.575 1.389 9.981 1.00 97.00 548 ALA A N 1
ATOM 4200 C CA . ALA A 1 548 ? 8.847 0.718 11.253 1.00 97.00 548 ALA A CA 1
ATOM 4201 C C . ALA A 1 548 ? 7.570 0.483 12.079 1.00 97.00 548 ALA A C 1
ATOM 4203 O O . ALA A 1 548 ? 7.521 -0.400 12.939 1.00 97.00 548 ALA A O 1
ATOM 4204 N N . PHE A 1 549 ? 6.532 1.284 11.825 1.00 95.00 549 PHE A N 1
ATOM 4205 C CA . PHE A 1 549 ? 5.300 1.301 12.606 1.00 95.00 549 PHE A CA 1
ATOM 4206 C C . PHE A 1 549 ? 4.100 0.734 11.858 1.00 95.00 549 PHE A C 1
ATOM 4208 O O . PHE A 1 549 ? 3.049 0.586 12.475 1.00 95.00 549 PHE A O 1
ATOM 4215 N N . LEU A 1 550 ? 4.222 0.387 10.579 1.00 93.50 550 LEU A N 1
ATOM 4216 C CA . LEU A 1 550 ? 3.100 -0.073 9.766 1.00 93.50 550 LEU A CA 1
ATOM 4217 C C . LEU A 1 550 ? 3.381 -1.467 9.212 1.00 93.50 550 LEU A C 1
ATOM 4219 O O . LEU A 1 550 ? 4.362 -1.702 8.514 1.00 93.50 550 LEU A O 1
ATOM 4223 N N . ASP A 1 551 ? 2.488 -2.398 9.529 1.00 83.44 551 ASP A N 1
ATOM 4224 C CA . ASP A 1 551 ? 2.477 -3.731 8.936 1.00 83.44 551 ASP A CA 1
ATOM 4225 C C . ASP A 1 551 ? 1.765 -3.734 7.571 1.00 83.44 551 ASP A C 1
ATOM 4227 O O . ASP A 1 551 ? 1.003 -2.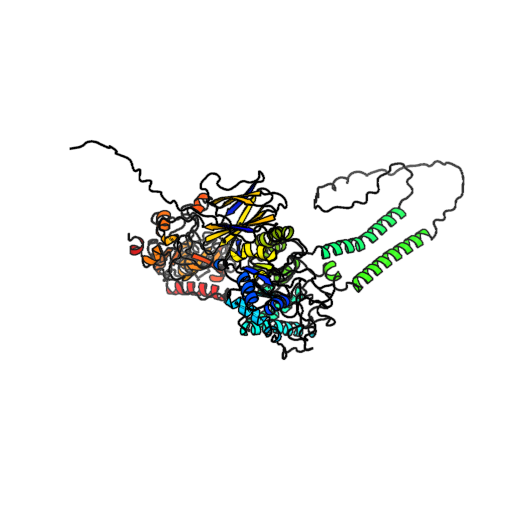825 7.224 1.00 83.44 551 ASP A O 1
ATOM 4231 N N . ALA A 1 552 ? 1.997 -4.790 6.785 1.00 73.19 552 ALA A N 1
ATOM 4232 C CA . ALA A 1 552 ? 1.225 -5.032 5.571 1.00 73.19 552 ALA A CA 1
ATOM 4233 C C . ALA A 1 552 ? -0.206 -5.443 5.959 1.00 73.19 552 ALA A C 1
ATOM 4235 O O . ALA A 1 552 ? -0.462 -6.607 6.263 1.00 73.19 552 ALA A O 1
ATOM 4236 N N . GLY A 1 553 ? -1.125 -4.482 5.959 1.00 74.38 553 GLY A N 1
ATOM 4237 C CA . GLY A 1 553 ? -2.472 -4.644 6.516 1.00 74.38 553 GLY A CA 1
ATOM 4238 C C . GLY A 1 553 ? -2.961 -3.406 7.261 1.00 74.38 553 GLY A C 1
ATOM 4239 O O . GLY A 1 553 ? -4.168 -3.221 7.415 1.00 74.38 553 GLY A O 1
ATOM 4240 N N . SER A 1 554 ? -2.037 -2.529 7.651 1.00 85.62 554 SER A N 1
ATOM 4241 C CA . SER A 1 554 ? -2.349 -1.239 8.251 1.00 85.62 554 SER A CA 1
ATOM 4242 C C . SER A 1 554 ? -3.195 -0.397 7.295 1.00 85.62 554 SER A C 1
ATOM 4244 O O . SER A 1 554 ? -3.004 -0.432 6.080 1.00 85.62 554 SER A O 1
ATOM 4246 N N . GLN A 1 555 ? -4.148 0.362 7.822 1.00 85.69 555 GLN A N 1
ATOM 4247 C CA . GLN A 1 555 ? -5.066 1.169 7.021 1.00 85.69 555 GLN A CA 1
ATOM 4248 C C . GLN A 1 555 ? -4.894 2.638 7.308 1.00 85.69 555 GLN A C 1
ATOM 4250 O O . GLN A 1 555 ? -4.838 3.033 8.469 1.00 85.69 555 GLN A O 1
ATOM 4255 N N . HIS A 1 556 ? -4.870 3.438 6.248 1.00 94.06 556 HIS A N 1
ATOM 4256 C CA . HIS A 1 556 ? -5.036 4.876 6.371 1.00 94.06 556 HIS A CA 1
ATOM 4257 C C . HIS A 1 556 ? -6.414 5.159 6.986 1.00 94.06 556 HIS A C 1
ATOM 4259 O O . HIS A 1 556 ? -7.424 4.587 6.564 1.00 94.06 556 HIS A O 1
ATOM 4265 N N . ILE A 1 557 ? -6.447 6.000 8.015 1.00 89.75 557 ILE A N 1
ATOM 4266 C CA . ILE A 1 557 ? -7.671 6.418 8.702 1.00 89.75 557 ILE A CA 1
ATOM 4267 C C . ILE A 1 557 ? -7.784 7.937 8.687 1.00 89.75 557 ILE A C 1
ATOM 4269 O O . ILE A 1 557 ? -6.811 8.642 8.436 1.00 89.75 557 ILE A O 1
ATOM 4273 N N . PHE A 1 558 ? -8.978 8.444 8.962 1.00 87.94 558 PHE A N 1
ATOM 4274 C CA . PHE A 1 558 ? -9.227 9.875 8.984 1.00 87.94 558 PHE A CA 1
ATOM 4275 C C . PHE A 1 558 ? -8.339 10.590 9.993 1.00 87.94 558 PHE A C 1
ATOM 4277 O O . PHE A 1 558 ? -8.306 10.248 11.178 1.00 87.94 558 PHE A O 1
ATOM 4284 N N . SER A 1 559 ? -7.673 11.626 9.493 1.00 93.44 559 SER A N 1
ATOM 4285 C CA . SER A 1 559 ? -7.007 12.641 10.286 1.00 93.44 559 SER A CA 1
ATOM 4286 C C . SER A 1 559 ? -7.229 14.011 9.658 1.00 93.44 559 SER A C 1
ATOM 4288 O O . SER A 1 559 ? -6.947 14.184 8.470 1.00 93.44 559 SER A O 1
ATOM 4290 N N . ALA A 1 560 ? -7.684 14.981 10.444 1.00 91.00 560 ALA A N 1
ATOM 4291 C CA . ALA A 1 560 ? -7.856 16.361 10.003 1.00 91.00 560 ALA A CA 1
ATOM 4292 C C . ALA A 1 560 ? -7.058 17.299 10.904 1.00 91.00 560 ALA A C 1
ATOM 4294 O O . ALA A 1 560 ? -7.131 17.211 12.128 1.00 91.00 560 ALA A O 1
ATOM 4295 N N . VAL A 1 561 ? -6.297 18.203 10.289 1.00 92.75 561 VAL A N 1
ATOM 4296 C CA . VAL A 1 561 ? -5.520 19.213 11.009 1.00 92.75 561 VAL A CA 1
ATOM 4297 C C . VAL A 1 561 ? -6.274 20.536 10.974 1.00 92.75 561 VAL A C 1
ATOM 4299 O O . VAL A 1 561 ? -6.683 21.000 9.912 1.00 92.75 561 VAL A O 1
ATOM 4302 N N . SER A 1 562 ? -6.439 21.160 12.135 1.00 90.38 562 SER A N 1
ATOM 4303 C CA . SER A 1 562 ? -6.908 22.538 12.272 1.00 90.38 562 SER A CA 1
ATOM 4304 C C . SER A 1 562 ? -5.812 23.398 12.902 1.00 90.38 562 SER A C 1
ATOM 4306 O O . SER A 1 562 ? -5.078 22.944 13.779 1.00 90.38 562 SER A O 1
ATOM 4308 N N . GLY A 1 563 ? -5.671 24.638 12.429 1.00 87.94 563 GLY A N 1
ATOM 4309 C CA . GLY A 1 563 ? -4.517 25.493 12.731 1.00 87.94 563 GLY A CA 1
ATOM 4310 C C . GLY A 1 563 ? -3.489 25.497 11.594 1.00 87.94 563 GLY A C 1
ATOM 4311 O O . GLY A 1 563 ? -3.812 25.159 10.458 1.00 87.94 563 GLY A O 1
ATOM 4312 N N . THR A 1 564 ? -2.257 25.925 11.880 1.00 88.06 564 THR A N 1
ATOM 4313 C CA . THR A 1 564 ? -1.167 26.001 10.888 1.00 88.06 564 THR A CA 1
ATOM 4314 C C . THR A 1 564 ? 0.140 25.476 11.472 1.00 88.06 564 THR A C 1
ATOM 4316 O O . THR A 1 564 ? 0.317 25.463 12.686 1.00 88.06 564 THR A O 1
ATOM 4319 N N . GLY A 1 565 ? 1.083 25.083 10.614 1.00 92.19 565 GLY A N 1
ATOM 4320 C CA . GLY A 1 565 ? 2.430 24.684 11.030 1.00 92.19 565 GLY A CA 1
ATOM 4321 C C . GLY A 1 565 ? 2.596 23.204 11.368 1.00 92.19 565 GLY A C 1
ATOM 4322 O O . GLY A 1 565 ? 3.729 22.775 11.522 1.00 92.19 565 GLY A O 1
ATOM 4323 N N . ILE A 1 566 ? 1.514 22.424 11.438 1.00 96.19 566 ILE A N 1
ATOM 4324 C CA . ILE A 1 566 ? 1.570 20.959 11.490 1.00 96.19 566 ILE A CA 1
ATOM 4325 C C . ILE A 1 566 ? 0.885 20.388 10.254 1.00 96.19 566 ILE A C 1
ATOM 4327 O O . ILE A 1 566 ? -0.166 20.883 9.849 1.00 96.19 566 ILE A O 1
ATOM 4331 N N . ASP A 1 567 ? 1.448 19.314 9.714 1.00 97.12 567 ASP A N 1
ATOM 4332 C CA . ASP A 1 567 ? 0.732 18.378 8.855 1.00 97.12 567 ASP A CA 1
ATOM 4333 C C . ASP A 1 567 ? 0.799 16.965 9.452 1.00 97.12 567 ASP A C 1
ATOM 4335 O O . ASP A 1 567 ? 1.732 16.649 10.195 1.00 97.12 567 ASP A O 1
ATOM 4339 N N . ALA A 1 568 ? -0.205 16.127 9.196 1.00 97.75 568 ALA A N 1
ATOM 4340 C CA . ALA A 1 568 ? -0.276 14.799 9.796 1.00 97.75 568 ALA A CA 1
ATOM 4341 C C . ALA A 1 568 ? -1.108 13.786 9.001 1.00 97.75 568 ALA A C 1
ATOM 4343 O O . ALA A 1 568 ? -2.082 14.133 8.328 1.00 97.75 568 ALA A O 1
ATOM 4344 N N . VAL A 1 569 ? -0.766 12.507 9.154 1.00 98.00 569 VAL A N 1
ATOM 4345 C CA . VAL A 1 569 ? -1.547 11.369 8.655 1.00 98.00 569 VAL A CA 1
ATOM 4346 C C . VAL A 1 569 ? -1.635 10.285 9.723 1.00 98.00 569 VAL A C 1
ATOM 4348 O O . VAL A 1 569 ? -0.676 10.051 10.464 1.00 98.00 569 VAL A O 1
ATOM 4351 N N . ALA A 1 570 ? -2.788 9.626 9.818 1.00 97.25 570 ALA A N 1
ATOM 4352 C CA . ALA A 1 570 ? -3.028 8.578 10.799 1.00 97.25 570 ALA A CA 1
ATOM 4353 C C . ALA A 1 570 ? -3.310 7.222 10.147 1.00 97.25 570 ALA A C 1
ATOM 4355 O O . ALA A 1 570 ? -3.907 7.116 9.075 1.00 97.25 570 ALA A O 1
ATOM 4356 N N . TYR A 1 571 ? -2.925 6.164 10.851 1.00 95.62 571 TYR A N 1
ATOM 4357 C CA . TYR A 1 571 ? -3.125 4.784 10.447 1.00 95.62 571 TYR A CA 1
ATOM 4358 C C . TYR A 1 571 ? -3.677 3.954 11.600 1.00 95.62 571 TYR A C 1
ATOM 4360 O O . TYR A 1 571 ? -3.385 4.207 12.769 1.00 95.62 571 TYR A O 1
ATOM 4368 N N . ARG A 1 572 ? -4.425 2.906 11.263 1.00 86.50 572 ARG A N 1
ATOM 4369 C CA . ARG A 1 572 ? -4.768 1.816 12.177 1.00 86.50 572 ARG A CA 1
ATOM 4370 C C . ARG A 1 572 ? -4.029 0.558 11.744 1.00 86.50 572 ARG A C 1
ATOM 4372 O O . ARG A 1 572 ? -4.222 0.097 10.622 1.00 86.50 572 ARG A O 1
ATOM 4379 N N . ARG A 1 573 ? -3.205 0.010 12.630 1.00 84.62 573 ARG A N 1
ATOM 4380 C CA . ARG A 1 573 ? -2.480 -1.250 12.433 1.00 84.62 573 ARG A CA 1
ATOM 4381 C C . ARG A 1 573 ? -3.407 -2.460 12.542 1.00 84.62 573 ARG A C 1
ATOM 4383 O O . ARG A 1 573 ? -4.523 -2.359 13.063 1.00 84.62 573 ARG A O 1
ATOM 4390 N N . SER A 1 574 ? -2.922 -3.611 12.081 1.00 73.75 574 SER A N 1
ATOM 4391 C CA . SER A 1 574 ? -3.657 -4.880 12.172 1.00 73.75 574 SER A CA 1
ATOM 4392 C C . SER A 1 574 ? -3.915 -5.332 13.620 1.00 73.75 574 SER A C 1
ATOM 4394 O O . SER A 1 574 ? -4.928 -5.966 13.893 1.00 73.75 574 SER A O 1
ATOM 4396 N N . ASP A 1 575 ? -3.060 -4.918 14.559 1.00 66.06 575 ASP A N 1
ATOM 4397 C CA . ASP A 1 575 ? -3.158 -5.152 16.011 1.00 66.06 575 ASP A CA 1
ATOM 4398 C C . ASP A 1 575 ? -3.988 -4.087 16.764 1.00 66.06 575 ASP A C 1
ATOM 4400 O O . ASP A 1 575 ? -3.855 -3.910 17.976 1.00 66.06 575 ASP A O 1
ATOM 4404 N N . ALA A 1 576 ? -4.822 -3.335 16.037 1.00 70.00 576 ALA A N 1
ATOM 4405 C CA . ALA A 1 576 ? -5.685 -2.265 16.543 1.00 70.00 576 ALA A CA 1
ATOM 4406 C C . ALA A 1 576 ? -4.968 -1.068 17.204 1.00 70.00 576 ALA A C 1
ATOM 4408 O O . ALA A 1 576 ? -5.641 -0.174 17.736 1.00 70.00 576 ALA A O 1
ATOM 4409 N N . GLN A 1 577 ? -3.637 -0.981 17.128 1.00 80.25 577 GLN A N 1
ATOM 4410 C CA . GLN A 1 577 ? -2.926 0.243 17.486 1.00 80.25 577 GLN A CA 1
ATOM 4411 C C . GLN A 1 577 ? -3.178 1.348 16.459 1.00 80.25 577 GLN A C 1
ATOM 4413 O O . GLN A 1 577 ? -3.276 1.107 15.253 1.00 80.25 577 GLN A O 1
ATOM 4418 N N . VAL A 1 578 ? -3.261 2.581 16.948 1.00 89.06 578 VAL A N 1
ATOM 4419 C CA . VAL A 1 578 ? -3.289 3.778 16.111 1.00 89.06 578 VAL A CA 1
ATOM 4420 C C . VAL A 1 578 ? -1.881 4.349 16.041 1.00 89.06 578 VAL A C 1
ATOM 4422 O O . VAL A 1 578 ? -1.189 4.433 17.057 1.00 89.06 578 VAL A O 1
ATOM 4425 N N . VAL A 1 579 ? -1.471 4.722 14.833 1.00 95.94 579 VAL A N 1
ATOM 4426 C CA . VAL A 1 579 ? -0.197 5.373 14.537 1.00 95.94 579 VAL A CA 1
ATOM 4427 C C . VAL A 1 579 ? -0.498 6.727 13.916 1.00 95.94 579 VAL A C 1
ATOM 4429 O O . VAL A 1 579 ? -1.177 6.791 12.898 1.00 95.94 579 VAL A O 1
ATOM 4432 N N . LEU A 1 580 ? 0.007 7.805 14.503 1.00 97.81 580 LEU A N 1
ATOM 4433 C CA . LEU A 1 580 ? -0.071 9.151 13.937 1.00 97.81 580 LEU A CA 1
ATOM 4434 C C . LEU A 1 580 ? 1.335 9.611 13.576 1.00 97.81 580 LEU A C 1
ATOM 4436 O O . LEU A 1 580 ? 2.188 9.679 14.457 1.00 97.81 580 LEU A O 1
ATOM 4440 N N . VAL A 1 581 ? 1.563 9.960 12.314 1.00 98.62 581 VAL A N 1
ATOM 4441 C CA . VAL A 1 581 ? 2.788 10.640 11.878 1.00 98.62 581 VAL A CA 1
ATOM 4442 C C . VAL A 1 581 ? 2.458 12.116 11.722 1.00 98.62 581 VAL A C 1
ATOM 4444 O O . VAL A 1 581 ? 1.562 12.462 10.955 1.00 98.62 581 VAL A O 1
ATOM 4447 N N . ALA A 1 582 ? 3.155 12.978 12.458 1.00 98.31 582 ALA A N 1
ATOM 4448 C CA . ALA A 1 582 ? 2.967 14.423 12.426 1.00 98.31 582 ALA A CA 1
ATOM 4449 C C . ALA A 1 582 ? 4.296 15.134 12.156 1.00 98.31 582 ALA A C 1
ATOM 4451 O O . ALA A 1 582 ? 5.339 14.759 12.693 1.00 98.31 582 ALA A O 1
ATOM 4452 N N . THR A 1 583 ? 4.246 16.184 11.348 1.00 98.25 583 THR A N 1
ATOM 4453 C CA . THR A 1 583 ? 5.405 16.965 10.921 1.00 98.25 583 THR A CA 1
ATOM 4454 C C . THR A 1 583 ? 5.179 18.429 11.246 1.00 98.25 583 THR A C 1
ATOM 4456 O O . THR A 1 583 ? 4.151 18.989 10.872 1.00 98.25 583 THR A O 1
ATOM 4459 N N . ASN A 1 584 ? 6.147 19.062 11.909 1.00 97.19 584 ASN A N 1
ATOM 4460 C CA . ASN A 1 584 ? 6.178 20.514 12.027 1.00 97.19 584 ASN A CA 1
ATOM 4461 C C . ASN A 1 584 ? 6.746 21.113 10.737 1.00 97.19 584 ASN A C 1
ATOM 4463 O O . ASN A 1 584 ? 7.918 20.928 10.416 1.00 97.19 584 ASN A O 1
ATOM 4467 N N . THR A 1 585 ? 5.910 21.842 10.006 1.00 94.81 585 THR A N 1
ATOM 4468 C CA . THR A 1 585 ? 6.248 22.465 8.722 1.00 94.81 585 THR A CA 1
ATOM 4469 C C . THR A 1 585 ? 6.894 23.845 8.878 1.00 94.81 585 THR A C 1
ATOM 4471 O O . THR A 1 585 ? 7.189 24.507 7.884 1.00 94.81 585 THR A O 1
ATOM 4474 N N . ARG A 1 586 ? 7.089 24.326 10.114 1.00 93.06 586 ARG A N 1
ATOM 4475 C CA . ARG A 1 586 ? 7.826 25.560 10.417 1.00 93.06 586 ARG A CA 1
ATOM 4476 C C . ARG A 1 586 ? 9.316 25.258 10.510 1.00 93.06 586 ARG A C 1
ATOM 4478 O O . ARG A 1 586 ? 9.714 24.340 11.217 1.00 93.06 586 ARG A O 1
ATOM 4485 N N . ASN A 1 587 ? 10.144 26.110 9.913 1.00 88.81 587 ASN A N 1
ATOM 4486 C CA . ASN A 1 587 ? 11.601 25.921 9.918 1.00 88.81 587 ASN A CA 1
ATOM 4487 C C . ASN A 1 587 ? 12.305 26.613 11.097 1.00 88.81 587 ASN A C 1
ATOM 4489 O O . ASN A 1 587 ? 13.490 26.392 11.318 1.00 88.81 587 ASN A O 1
ATOM 4493 N N . SER A 1 588 ? 11.600 27.460 11.857 1.00 90.19 588 SER A N 1
ATOM 4494 C CA . SER A 1 588 ? 12.215 28.299 12.898 1.00 90.19 588 SER A CA 1
ATOM 4495 C C . SER A 1 588 ? 11.450 28.384 14.220 1.00 90.19 588 SER A C 1
ATOM 4497 O O . SER A 1 588 ? 11.899 29.087 15.123 1.00 90.19 588 SER A O 1
ATOM 4499 N N . SER A 1 589 ? 10.293 27.732 14.355 1.00 93.12 589 SER A N 1
ATOM 4500 C CA . SER A 1 589 ? 9.477 27.810 15.571 1.00 93.12 589 SER A CA 1
ATOM 4501 C C . SER A 1 589 ? 8.898 26.461 15.979 1.00 93.12 589 SER A C 1
ATOM 4503 O O . SER A 1 589 ? 8.556 25.623 15.142 1.00 93.12 589 SER A O 1
ATOM 4505 N N . ASN A 1 590 ? 8.785 26.267 17.293 1.00 94.31 590 ASN A N 1
ATOM 4506 C CA . ASN A 1 590 ? 8.080 25.124 17.850 1.00 94.31 590 ASN A CA 1
ATOM 4507 C C . ASN A 1 590 ? 6.572 25.300 17.651 1.00 94.31 590 ASN A C 1
ATOM 4509 O O . ASN A 1 590 ? 6.053 26.416 17.756 1.00 94.31 590 ASN A O 1
ATOM 4513 N N . VAL A 1 591 ? 5.863 24.194 17.447 1.00 94.56 591 VAL A N 1
ATOM 4514 C CA . VAL A 1 591 ? 4.397 24.180 17.382 1.00 94.56 591 VAL A CA 1
ATOM 4515 C C . VAL A 1 591 ? 3.866 23.192 18.411 1.00 94.56 591 VAL A C 1
ATOM 4517 O O . VAL A 1 591 ? 4.358 22.066 18.524 1.00 94.56 591 VAL A O 1
ATOM 4520 N N . THR A 1 592 ? 2.862 23.613 19.177 1.00 93.69 592 THR A N 1
ATOM 4521 C CA . THR A 1 592 ? 2.152 22.723 20.097 1.00 93.69 592 THR A CA 1
ATOM 4522 C C . THR A 1 592 ? 1.139 21.898 19.304 1.00 93.69 592 THR A C 1
ATOM 4524 O O . THR A 1 592 ? 0.105 22.407 18.872 1.00 93.69 592 THR A O 1
ATOM 4527 N N . LEU A 1 593 ? 1.413 20.607 19.136 1.00 94.56 593 LEU A N 1
ATOM 4528 C CA . LEU A 1 593 ? 0.458 19.635 18.612 1.00 94.56 593 LEU A CA 1
ATOM 4529 C C . LEU A 1 593 ? -0.516 19.234 19.723 1.00 94.56 593 LEU A C 1
ATOM 4531 O O . LEU A 1 593 ? -0.090 18.792 20.789 1.00 94.56 593 LEU A O 1
ATOM 4535 N N . GLN A 1 594 ? -1.816 19.323 19.466 1.00 92.81 594 GLN A N 1
ATOM 4536 C CA . GLN A 1 594 ? -2.855 18.678 20.267 1.00 92.81 594 GLN A CA 1
ATOM 4537 C C . GLN A 1 594 ? -3.492 17.564 19.446 1.00 92.81 594 GLN A C 1
ATOM 4539 O O . GLN A 1 594 ? -3.892 17.792 18.311 1.00 92.81 594 GLN A O 1
ATOM 4544 N N . VAL A 1 595 ? -3.611 16.370 20.013 1.00 91.06 595 VAL A N 1
ATOM 4545 C CA . VAL A 1 595 ? -4.281 15.244 19.356 1.00 91.06 595 VAL A CA 1
ATOM 4546 C C . VAL A 1 595 ? -5.610 14.996 20.048 1.00 91.06 595 VAL A C 1
ATOM 4548 O O . VAL A 1 595 ? -5.641 14.819 21.268 1.00 91.06 595 VAL A O 1
ATOM 4551 N N . ASP A 1 596 ? -6.691 14.974 19.269 1.00 86.50 596 ASP A N 1
ATOM 4552 C CA . ASP A 1 596 ? -8.010 14.511 19.700 1.00 86.50 596 ASP A CA 1
ATOM 4553 C C . ASP A 1 596 ? -8.394 13.270 18.893 1.00 86.50 596 ASP A C 1
ATOM 4555 O O . ASP A 1 596 ? -8.887 13.340 17.769 1.00 86.50 596 ASP A O 1
ATOM 4559 N N . ALA A 1 597 ? -8.109 12.104 19.460 1.00 76.62 597 ALA A N 1
ATOM 4560 C CA . ALA A 1 597 ? -8.311 10.825 18.810 1.00 76.62 597 ALA A CA 1
ATOM 4561 C C . ALA A 1 597 ? -9.275 9.976 19.623 1.00 76.62 597 ALA A C 1
ATOM 4563 O O . ALA A 1 597 ? -8.827 9.220 20.477 1.00 76.62 597 ALA A O 1
ATOM 4564 N N . SER A 1 598 ? -10.583 10.071 19.365 1.00 60.94 598 SER A N 1
ATOM 4565 C CA . SER A 1 598 ? -11.580 9.082 19.810 1.00 60.94 598 SER A CA 1
ATOM 4566 C C . SER A 1 598 ? -11.301 8.494 21.216 1.00 60.94 598 SER A C 1
ATOM 4568 O O . SER A 1 598 ? -11.024 7.306 21.384 1.00 60.94 598 SER A O 1
ATOM 4570 N N . GLY A 1 599 ? -11.294 9.371 22.229 1.00 57.81 599 GLY A N 1
ATOM 4571 C CA . GLY A 1 599 ? -11.014 9.050 23.634 1.00 57.81 599 GLY A CA 1
ATOM 4572 C C . GLY A 1 599 ? -9.576 9.327 24.093 1.00 57.81 599 GLY A C 1
ATOM 4573 O O . GLY A 1 599 ? -9.350 9.519 25.285 1.00 57.81 599 GLY A O 1
ATOM 4574 N N . VAL A 1 600 ? -8.579 9.353 23.205 1.00 71.81 600 VAL A N 1
ATOM 4575 C CA . VAL A 1 600 ? -7.180 9.689 23.523 1.00 71.81 600 VAL A CA 1
ATOM 4576 C C . VAL A 1 600 ? -6.980 11.170 23.251 1.00 71.81 600 VAL A C 1
ATOM 4578 O O . VAL A 1 600 ? -7.118 11.626 22.119 1.00 71.81 600 VAL A O 1
ATOM 4581 N N . ARG A 1 601 ? -6.617 11.915 24.298 1.00 80.44 601 ARG A N 1
ATOM 4582 C CA . ARG A 1 601 ? -6.195 13.310 24.184 1.00 80.44 601 ARG A CA 1
ATOM 4583 C C . ARG A 1 601 ? -4.827 13.502 24.798 1.00 80.44 601 ARG A C 1
ATOM 4585 O O . ARG A 1 601 ? -4.602 13.105 25.944 1.00 80.44 601 ARG A O 1
ATOM 4592 N N . PHE A 1 602 ? -3.934 14.126 24.046 1.00 84.56 602 PHE A N 1
ATOM 4593 C CA . PHE A 1 602 ? -2.608 14.509 24.516 1.00 84.56 602 PHE A CA 1
ATOM 4594 C C . PHE A 1 602 ? -2.096 15.735 23.765 1.00 84.56 602 PHE A C 1
ATOM 4596 O O . PHE A 1 602 ? -2.665 16.153 22.757 1.00 84.56 602 PHE A O 1
ATOM 4603 N N . GLN A 1 603 ? -1.020 16.319 24.285 1.00 89.75 603 GLN A N 1
ATOM 4604 C CA . GLN A 1 603 ? -0.319 17.423 23.644 1.00 89.75 603 GLN A CA 1
ATOM 4605 C C . GLN A 1 603 ? 1.166 17.094 23.545 1.00 89.75 603 GLN A C 1
ATOM 4607 O O . GLN A 1 603 ? 1.706 16.405 24.413 1.00 89.75 603 GLN A O 1
ATOM 4612 N N . TYR A 1 604 ? 1.827 17.602 22.514 1.00 91.75 604 TYR A N 1
ATOM 4613 C CA . TYR A 1 604 ? 3.257 17.420 22.321 1.00 91.75 604 TYR A CA 1
ATOM 4614 C C . TYR A 1 604 ? 3.880 18.657 21.677 1.00 91.75 604 TYR A C 1
ATOM 4616 O O . TYR A 1 604 ? 3.310 19.245 20.760 1.00 91.75 604 TYR A O 1
ATOM 4624 N N . CYS A 1 605 ? 5.060 19.049 22.151 1.00 92.06 605 CYS A N 1
ATOM 4625 C CA . CYS A 1 605 ? 5.828 20.125 21.542 1.00 92.06 605 CYS A CA 1
ATOM 4626 C C . CYS A 1 605 ? 6.657 19.576 20.382 1.00 92.06 605 CYS A C 1
ATOM 4628 O O . CYS A 1 605 ? 7.534 18.742 20.609 1.00 92.06 605 CYS A O 1
ATOM 4630 N N . LEU A 1 606 ? 6.421 20.057 19.163 1.00 94.88 606 LEU A N 1
ATOM 4631 C CA . LEU A 1 606 ? 7.217 19.675 18.000 1.00 94.88 606 LEU A CA 1
ATOM 4632 C C . LEU A 1 606 ? 8.256 20.760 17.676 1.00 94.88 606 LEU A C 1
ATOM 4634 O O . LEU A 1 606 ? 7.861 21.881 17.340 1.00 94.88 606 LEU A O 1
ATOM 4638 N N . PRO A 1 607 ? 9.570 20.453 17.738 1.00 95.44 607 PRO A N 1
ATOM 4639 C CA . PRO A 1 607 ? 10.630 21.345 17.261 1.00 95.44 607 PRO A CA 1
ATOM 4640 C C . PRO A 1 607 ? 10.482 21.709 15.773 1.00 95.44 607 PRO A C 1
ATOM 4642 O O . PRO A 1 607 ? 9.752 21.016 15.053 1.00 95.44 607 PRO A O 1
ATOM 4645 N N . PRO A 1 608 ? 11.164 22.755 15.277 1.00 95.06 608 PRO A N 1
ATOM 4646 C CA . PRO A 1 608 ? 11.063 23.172 13.882 1.00 95.06 608 PRO A CA 1
ATOM 4647 C C . PRO A 1 608 ? 11.547 22.069 12.933 1.00 95.06 608 PRO A C 1
ATOM 4649 O O . PRO A 1 608 ? 12.529 21.384 13.224 1.00 95.06 608 PRO A O 1
ATOM 4652 N N . GLY A 1 609 ? 10.839 21.868 11.821 1.00 95.88 609 GLY A N 1
ATOM 4653 C CA . GLY A 1 609 ? 11.154 20.868 10.794 1.00 95.88 609 GLY A CA 1
ATOM 4654 C C . GLY A 1 609 ? 11.130 19.412 11.276 1.00 95.88 609 GLY A C 1
ATOM 4655 O O . GLY A 1 609 ? 11.599 18.524 10.565 1.00 95.88 609 GLY A O 1
ATOM 4656 N N . SER A 1 610 ? 10.643 19.151 12.493 1.00 97.62 610 SER A N 1
ATOM 4657 C CA . SER A 1 610 ? 10.662 17.815 13.091 1.00 97.62 610 SER A CA 1
ATOM 4658 C C . SER A 1 610 ? 9.534 16.922 12.584 1.00 97.62 610 SER A C 1
ATOM 4660 O O . SER A 1 610 ? 8.474 17.388 12.161 1.00 97.62 610 SER A O 1
ATOM 4662 N N . VAL A 1 611 ? 9.759 15.615 12.682 1.00 98.50 611 VAL A N 1
ATOM 4663 C CA . VAL A 1 611 ? 8.782 14.563 12.404 1.00 98.50 611 VAL A CA 1
ATOM 4664 C C . VAL A 1 611 ? 8.660 13.700 13.648 1.00 98.50 611 VAL A C 1
ATOM 4666 O O . VAL A 1 611 ? 9.665 13.234 14.188 1.00 98.50 611 VAL A O 1
ATOM 4669 N N . ALA A 1 612 ? 7.436 13.476 14.106 1.00 98.25 612 ALA A N 1
ATOM 4670 C CA . ALA A 1 612 ? 7.146 12.601 15.228 1.00 98.25 612 ALA A CA 1
ATOM 4671 C C . ALA A 1 612 ? 6.134 11.528 14.832 1.00 98.25 612 ALA A C 1
ATOM 4673 O O . ALA A 1 612 ? 5.144 11.813 14.157 1.00 98.25 612 ALA A O 1
ATOM 4674 N N . THR A 1 613 ? 6.363 10.305 15.302 1.00 98.38 613 THR A N 1
ATOM 4675 C CA . THR A 1 613 ? 5.383 9.220 15.232 1.00 98.38 613 THR A CA 1
ATOM 4676 C C . THR A 1 613 ? 4.876 8.904 16.630 1.00 98.38 613 THR A C 1
ATOM 4678 O O . THR A 1 613 ? 5.669 8.648 17.536 1.00 98.38 613 THR A O 1
ATOM 4681 N N . PHE A 1 614 ? 3.556 8.907 16.791 1.00 96.31 614 PHE A N 1
ATOM 4682 C CA . PHE A 1 614 ? 2.849 8.574 18.024 1.00 96.31 614 PHE A CA 1
ATOM 4683 C C . PHE A 1 614 ? 2.148 7.227 17.866 1.00 96.31 614 PHE A C 1
ATOM 4685 O O . PHE A 1 614 ? 1.499 7.003 16.843 1.00 96.31 614 PHE A O 1
ATOM 4692 N N . ARG A 1 615 ? 2.230 6.349 18.870 1.00 91.62 615 ARG A N 1
ATOM 4693 C CA . ARG A 1 615 ? 1.590 5.021 18.858 1.00 91.62 615 ARG A CA 1
ATOM 4694 C C . ARG A 1 615 ? 0.842 4.757 20.163 1.00 91.62 615 ARG A C 1
ATOM 4696 O O . ARG A 1 615 ? 1.414 4.903 21.239 1.00 91.62 615 ARG A O 1
ATOM 4703 N N . TRP A 1 616 ? -0.430 4.362 20.078 1.00 86.12 616 TRP A N 1
ATOM 4704 C CA . TRP A 1 616 ? -1.265 4.022 21.243 1.00 86.12 616 TRP A CA 1
ATOM 4705 C C . TRP A 1 616 ? -2.316 2.950 20.906 1.00 86.12 616 TRP A C 1
ATOM 4707 O O . TRP A 1 616 ? -2.598 2.685 19.738 1.00 86.12 616 TRP A O 1
ATOM 4717 N N . ARG A 1 617 ? -2.911 2.314 21.926 1.00 72.50 617 ARG A N 1
ATOM 4718 C CA . ARG A 1 617 ? -4.012 1.341 21.755 1.00 72.50 617 ARG A CA 1
ATOM 4719 C C . ARG A 1 617 ? -5.388 2.019 21.779 1.00 72.50 617 ARG A C 1
ATOM 4721 O O . ARG A 1 617 ? -5.605 2.952 22.551 1.00 72.50 617 ARG A O 1
ATOM 4728 N N . SER A 1 618 ? -6.318 1.518 20.963 1.00 61.78 618 SER A N 1
ATOM 4729 C CA . SER A 1 618 ? -7.721 1.961 20.934 1.00 61.78 618 SER A CA 1
ATOM 4730 C C . SER A 1 618 ? -8.490 1.605 22.226 1.00 61.78 618 SER A C 1
ATOM 4732 O O . SER A 1 618 ? -8.097 0.705 22.964 1.00 61.78 618 SER A O 1
ATOM 4734 N N . TYR A 1 619 ? -9.585 2.318 22.520 1.00 59.09 619 TYR A N 1
ATOM 4735 C CA . TYR A 1 619 ? -10.296 2.356 23.816 1.00 59.09 619 TYR A CA 1
ATOM 4736 C C . TYR A 1 619 ? -11.128 1.119 24.206 1.00 59.09 619 TYR A C 1
ATOM 4738 O O . TYR A 1 619 ? -11.900 1.185 25.168 1.00 59.09 619 TYR A O 1
ATOM 4746 N N . TYR A 1 620 ? -10.983 -0.016 23.524 1.00 65.81 620 TYR A N 1
ATOM 4747 C CA . TYR A 1 620 ? -11.742 -1.219 23.856 1.00 65.81 620 TYR A CA 1
ATOM 4748 C C . TYR A 1 620 ? -11.391 -1.738 25.266 1.00 65.81 620 TYR A C 1
ATOM 4750 O O . TYR A 1 620 ? -10.294 -2.233 25.517 1.00 65.81 620 TYR A O 1
ATOM 4758 N N . ARG A 1 621 ? -12.332 -1.602 26.216 1.00 65.38 621 ARG A N 1
ATOM 4759 C CA . ARG A 1 621 ? -12.203 -2.051 27.618 1.00 65.38 621 ARG A CA 1
ATOM 4760 C C . ARG A 1 621 ? -13.265 -3.101 27.959 1.00 65.38 621 ARG A C 1
ATOM 4762 O O . ARG A 1 621 ? -14.264 -2.773 28.603 1.00 65.38 621 ARG A O 1
ATOM 4769 N N . PRO A 1 622 ? -13.076 -4.357 27.534 1.00 71.81 622 PRO A N 1
ATOM 4770 C CA . PRO A 1 622 ? -14.007 -5.424 27.860 1.00 71.81 622 PRO A CA 1
ATOM 4771 C C . PRO A 1 622 ? -14.006 -5.739 29.357 1.00 71.81 622 PRO A C 1
ATOM 4773 O O . PRO A 1 622 ? -12.980 -5.659 30.034 1.00 71.81 622 PRO A O 1
ATOM 4776 N N . GLY A 1 623 ? -15.145 -6.205 29.869 1.00 70.00 623 GLY A N 1
ATOM 4777 C CA . GLY A 1 623 ? -15.263 -6.718 31.236 1.00 70.00 623 GLY A CA 1
ATOM 4778 C C . GLY A 1 623 ? -14.453 -7.995 31.501 1.00 70.00 623 GLY A C 1
ATOM 4779 O O . GLY A 1 623 ? -14.326 -8.401 32.654 1.00 70.00 623 GLY A O 1
ATOM 4780 N N . ASN A 1 624 ? -13.907 -8.631 30.459 1.00 79.62 624 ASN A N 1
ATOM 4781 C CA . ASN A 1 624 ? -13.067 -9.821 30.546 1.00 79.62 624 ASN A CA 1
ATOM 4782 C C . ASN A 1 624 ? -11.718 -9.581 29.851 1.00 79.62 624 ASN A C 1
ATOM 4784 O O . ASN A 1 624 ? -11.683 -9.335 28.649 1.00 79.62 624 ASN A O 1
ATOM 4788 N N . GLN A 1 625 ? -10.612 -9.710 30.590 1.00 79.25 625 GLN A N 1
ATOM 4789 C CA . GLN A 1 625 ? -9.255 -9.493 30.065 1.00 79.25 625 GLN A CA 1
ATOM 4790 C C . GLN A 1 625 ? -8.860 -10.471 28.949 1.00 79.25 625 GLN A C 1
ATOM 4792 O O . GLN A 1 625 ? -8.036 -10.134 28.115 1.00 79.25 625 GLN A O 1
ATOM 4797 N N . LEU A 1 626 ? -9.478 -11.654 28.857 1.00 84.19 626 LEU A N 1
ATOM 4798 C CA . LEU A 1 626 ? -9.223 -12.570 27.735 1.00 84.19 626 LEU A CA 1
ATOM 4799 C C . LEU A 1 626 ? -9.690 -12.017 26.379 1.00 84.19 626 LEU A C 1
ATOM 4801 O O . LEU A 1 626 ? -9.396 -12.615 25.353 1.00 84.19 626 LEU A O 1
ATOM 4805 N N . LEU A 1 627 ? -10.450 -10.919 26.371 1.00 84.12 627 LEU A N 1
ATOM 4806 C CA . LEU A 1 627 ? -10.885 -10.237 25.156 1.00 84.12 627 LEU A CA 1
ATOM 4807 C C . LEU A 1 627 ? -9.896 -9.156 24.696 1.00 84.12 627 LEU A C 1
ATOM 4809 O O . LEU A 1 627 ? -10.089 -8.625 23.610 1.00 84.12 627 LEU A O 1
ATOM 4813 N N . THR A 1 628 ? -8.868 -8.824 25.485 1.00 77.00 628 THR A N 1
ATOM 4814 C CA . THR A 1 628 ? -7.803 -7.879 25.086 1.00 77.00 628 THR A CA 1
ATOM 4815 C C . THR A 1 628 ? -6.561 -8.574 24.531 1.00 77.00 628 THR A C 1
ATOM 4817 O O . THR A 1 628 ? -5.553 -7.910 24.310 1.00 77.00 628 THR A O 1
ATOM 4820 N N . GLU A 1 629 ? -6.622 -9.897 24.371 1.00 78.50 629 GLU A N 1
ATOM 4821 C CA . GLU A 1 629 ? -5.534 -10.733 23.873 1.00 78.50 629 GLU A CA 1
ATOM 4822 C C . GLU A 1 629 ? -6.014 -11.570 22.676 1.00 78.50 629 GLU A C 1
ATOM 4824 O O . GLU A 1 629 ? -7.180 -11.989 22.652 1.00 78.50 629 GLU A O 1
ATOM 4829 N N . PRO A 1 630 ? -5.138 -11.880 21.702 1.00 81.75 630 PRO A N 1
ATOM 4830 C CA . PRO A 1 630 ? -5.487 -12.734 20.573 1.00 81.75 630 PRO A CA 1
ATOM 4831 C C . PRO A 1 630 ? -5.994 -14.117 21.004 1.00 81.75 630 PRO A C 1
ATOM 4833 O O . PRO A 1 630 ? -5.407 -14.781 21.862 1.00 81.75 630 PRO A O 1
ATOM 4836 N N . SER A 1 631 ? -7.053 -14.603 20.351 1.00 91.38 631 SER A N 1
ATOM 4837 C CA . SER A 1 631 ? -7.600 -15.934 20.633 1.00 91.38 631 SER A CA 1
ATOM 4838 C C . SER A 1 631 ? -6.743 -17.061 20.048 1.00 91.38 631 SER A C 1
ATOM 4840 O O . SER A 1 631 ? -6.061 -16.908 19.032 1.00 91.38 631 SER A O 1
ATOM 4842 N N . THR A 1 632 ? -6.840 -18.239 20.656 1.00 95.56 632 THR A N 1
ATOM 4843 C CA . THR A 1 632 ? -6.294 -19.505 20.152 1.00 95.56 632 THR A CA 1
ATOM 4844 C C . THR A 1 632 ? -7.208 -20.221 19.147 1.00 95.56 632 THR A C 1
ATOM 4846 O O . THR A 1 632 ? -6.804 -21.231 18.570 1.00 95.56 632 THR A O 1
ATOM 4849 N N . ALA A 1 633 ? -8.424 -19.715 18.907 1.00 95.00 633 ALA A N 1
ATOM 4850 C CA . ALA A 1 633 ? -9.366 -20.294 17.953 1.00 95.00 633 ALA A CA 1
ATOM 4851 C C . ALA A 1 633 ? -8.811 -20.293 16.512 1.00 95.00 633 ALA A C 1
ATOM 4853 O O . ALA A 1 633 ? -8.091 -19.369 16.128 1.00 95.00 633 ALA A O 1
ATOM 4854 N N . PRO A 1 634 ? -9.158 -21.279 15.666 1.00 95.44 634 PRO A N 1
ATOM 4855 C CA . PRO A 1 634 ? -8.791 -21.241 14.255 1.00 95.44 634 PRO A CA 1
ATOM 4856 C C . PRO A 1 634 ? -9.567 -20.144 13.512 1.00 95.44 634 PRO A C 1
ATOM 4858 O O . PRO A 1 634 ? -10.748 -19.911 13.781 1.00 95.44 634 PRO A O 1
ATOM 4861 N N . VAL A 1 635 ? -8.921 -19.509 12.530 1.00 94.06 635 VAL A N 1
ATOM 4862 C CA . VAL A 1 635 ? -9.608 -18.624 11.578 1.00 94.06 635 VAL A CA 1
ATOM 4863 C C . VAL A 1 635 ? -10.461 -19.480 10.642 1.00 94.06 635 VAL A C 1
ATOM 4865 O O . VAL A 1 635 ? -9.996 -20.483 10.102 1.00 94.06 635 VAL A O 1
ATOM 4868 N N . ARG A 1 636 ? -11.712 -19.076 10.439 1.00 94.56 636 ARG A N 1
ATOM 4869 C CA . ARG A 1 636 ? -12.665 -19.690 9.513 1.00 94.56 636 ARG A CA 1
ATOM 4870 C C . ARG A 1 636 ? -12.978 -18.706 8.405 1.00 94.56 636 ARG A C 1
ATOM 4872 O O . ARG A 1 636 ? -13.400 -17.594 8.698 1.00 94.56 636 ARG A O 1
ATOM 4879 N N . THR A 1 637 ? -12.836 -19.126 7.156 1.00 95.81 637 THR A N 1
ATOM 4880 C CA . THR A 1 637 ? -13.177 -18.293 6.001 1.00 95.81 637 THR A CA 1
ATOM 4881 C C . THR A 1 637 ? -14.327 -18.926 5.231 1.00 95.81 637 THR A C 1
ATOM 4883 O O . THR A 1 637 ? -14.269 -20.108 4.903 1.00 95.81 637 THR A O 1
ATOM 4886 N N . PHE A 1 638 ? -15.385 -18.159 4.979 1.00 96.44 638 PHE A N 1
ATOM 4887 C CA . PHE A 1 638 ? -16.607 -18.639 4.331 1.00 96.44 638 PHE A CA 1
ATOM 4888 C C . PHE A 1 638 ? -17.331 -17.505 3.601 1.00 96.44 638 PHE A C 1
ATOM 4890 O O . PHE A 1 638 ? -17.050 -16.322 3.811 1.00 96.44 638 PHE A O 1
ATOM 4897 N N . TYR A 1 639 ? -18.270 -17.867 2.726 1.00 97.19 639 TYR A N 1
ATOM 4898 C CA . TYR A 1 639 ? -19.106 -16.892 2.037 1.00 97.19 639 TYR A CA 1
ATOM 4899 C C . TYR A 1 639 ? -20.377 -16.572 2.819 1.00 97.19 639 TYR A C 1
ATOM 4901 O O . TYR A 1 639 ? -21.087 -17.459 3.289 1.00 97.19 639 TYR A O 1
ATOM 4909 N N . VAL A 1 640 ? -20.687 -15.281 2.886 1.00 97.00 640 VAL A N 1
ATOM 4910 C CA . VAL A 1 640 ? -21.944 -14.743 3.403 1.00 97.00 640 VAL A CA 1
ATOM 4911 C C . VAL A 1 640 ? -22.622 -13.949 2.300 1.00 97.00 640 VAL A C 1
ATOM 4913 O O . VAL A 1 640 ? -21.974 -13.268 1.509 1.00 97.00 640 VAL A O 1
ATOM 4916 N N . TYR A 1 641 ? -23.940 -14.032 2.247 1.00 96.69 641 TYR A N 1
ATOM 4917 C CA . TYR A 1 641 ? -24.765 -13.477 1.195 1.00 96.69 641 TYR A CA 1
ATOM 4918 C C . TYR A 1 641 ? -25.795 -12.511 1.761 1.00 96.69 641 TYR A C 1
ATOM 4920 O O . TYR A 1 641 ? -26.257 -12.632 2.903 1.00 96.69 641 TYR A O 1
ATOM 4928 N N . ARG A 1 642 ? -26.197 -11.556 0.924 1.00 95.00 642 ARG A N 1
ATOM 4929 C CA . ARG A 1 642 ? -27.229 -10.584 1.267 1.00 95.00 642 ARG A CA 1
ATOM 4930 C C . ARG A 1 642 ? -28.042 -10.159 0.052 1.00 95.00 642 ARG A C 1
ATOM 4932 O O . ARG A 1 642 ? -27.478 -9.770 -0.963 1.00 95.00 642 ARG A O 1
ATOM 4939 N N . ALA A 1 643 ? -29.363 -10.179 0.183 1.00 95.06 643 ALA A N 1
ATOM 4940 C CA . ALA A 1 643 ? -30.264 -9.561 -0.784 1.00 95.06 643 ALA A CA 1
ATOM 4941 C C . ALA A 1 643 ? -30.307 -8.040 -0.557 1.00 95.06 643 ALA A C 1
ATOM 4943 O O . ALA A 1 643 ? -30.501 -7.596 0.577 1.00 95.06 643 ALA A O 1
ATOM 4944 N N . MET A 1 644 ? -30.092 -7.249 -1.608 1.00 92.44 644 MET A N 1
ATOM 4945 C CA . MET A 1 644 ? -29.980 -5.790 -1.507 1.00 92.44 644 MET A CA 1
ATOM 4946 C C . MET A 1 644 ? -30.483 -5.098 -2.778 1.00 92.44 644 MET A C 1
ATOM 4948 O O . MET A 1 644 ? -30.484 -5.698 -3.855 1.00 92.44 644 MET A O 1
ATOM 4952 N N . SER A 1 645 ? -30.902 -3.840 -2.649 1.00 92.06 645 SER A N 1
ATOM 4953 C CA . SER A 1 645 ? -31.105 -2.934 -3.783 1.00 92.06 645 SER A CA 1
ATOM 4954 C C . SER A 1 645 ? -29.764 -2.443 -4.342 1.00 92.06 645 SER A C 1
ATOM 4956 O O . SER A 1 645 ? -28.690 -2.878 -3.908 1.00 92.06 645 SER A O 1
ATOM 4958 N N . ASP A 1 646 ? -29.804 -1.515 -5.296 1.00 86.56 646 ASP A N 1
ATOM 4959 C CA . ASP A 1 646 ? -28.602 -0.897 -5.872 1.00 86.56 646 ASP A CA 1
ATOM 4960 C C . ASP A 1 646 ? -27.879 0.033 -4.881 1.00 86.56 646 ASP A C 1
ATOM 4962 O O . ASP A 1 646 ? -26.692 0.315 -5.040 1.00 86.56 646 ASP A O 1
ATOM 4966 N N . SER A 1 647 ? -28.547 0.423 -3.789 1.00 80.69 647 SER A N 1
ATOM 4967 C CA . SER A 1 647 ? -27.878 1.039 -2.639 1.00 80.69 647 SER A CA 1
ATOM 4968 C C . SER A 1 647 ? -26.974 0.009 -1.960 1.00 80.69 647 SER A C 1
ATOM 4970 O O . SER A 1 647 ? -27.390 -1.126 -1.741 1.00 80.69 647 SER A O 1
ATOM 4972 N N . SER A 1 648 ? -25.733 0.374 -1.631 1.00 73.31 648 SER A N 1
ATOM 4973 C CA . SER A 1 648 ? -24.768 -0.533 -0.999 1.00 73.31 648 SER A CA 1
ATOM 4974 C C . SER A 1 648 ? -24.400 -0.045 0.390 1.00 73.31 648 SER A C 1
ATOM 4976 O O . SER A 1 648 ? -24.045 1.116 0.563 1.00 73.31 648 SER A O 1
ATOM 4978 N N . PHE A 1 649 ? -24.440 -0.944 1.365 1.00 79.88 649 PHE A N 1
ATOM 4979 C CA . PHE A 1 649 ? -23.992 -0.660 2.721 1.00 79.88 649 PHE A CA 1
ATOM 4980 C C . PHE A 1 649 ? -23.315 -1.890 3.336 1.00 79.88 649 PHE A C 1
ATOM 4982 O O . PHE A 1 649 ? -23.481 -3.003 2.815 1.00 79.88 649 PHE A O 1
ATOM 4989 N N . PRO A 1 650 ? -22.502 -1.691 4.386 1.00 80.62 650 PRO A N 1
ATOM 4990 C CA . PRO A 1 650 ? -21.691 -2.754 4.967 1.00 80.62 650 PRO A CA 1
ATOM 4991 C C . PRO A 1 650 ? -22.535 -3.927 5.537 1.00 80.62 650 PRO A C 1
ATOM 4993 O O . PRO A 1 650 ? -23.736 -3.755 5.790 1.00 80.62 650 PRO A O 1
ATOM 4996 N N . PRO A 1 651 ? -21.972 -5.149 5.660 1.00 86.25 651 PRO A N 1
ATOM 4997 C CA . PRO A 1 651 ? -22.636 -6.321 6.245 1.00 86.25 651 PRO A CA 1
ATOM 4998 C C . PRO A 1 651 ? -22.731 -6.304 7.785 1.00 86.25 651 PRO A C 1
ATOM 5000 O O . PRO A 1 651 ? -23.223 -7.276 8.362 1.00 86.25 651 PRO A O 1
ATOM 5003 N N . GLU A 1 652 ? -22.279 -5.240 8.442 1.00 90.25 652 GLU A N 1
ATOM 5004 C CA . GLU A 1 652 ? -22.412 -4.990 9.877 1.00 90.25 652 GLU A CA 1
ATOM 5005 C C . GLU A 1 652 ? -23.820 -4.527 10.258 1.00 90.25 652 GLU A C 1
ATOM 5007 O O . GLU A 1 652 ? -24.494 -3.846 9.483 1.00 90.25 652 GLU A O 1
ATOM 5012 N N . ASP A 1 653 ? -24.252 -4.892 11.469 1.00 90.19 653 ASP A N 1
ATOM 5013 C CA . ASP A 1 653 ? -25.524 -4.480 12.089 1.00 90.19 653 ASP A CA 1
ATOM 5014 C C . ASP A 1 653 ? -26.741 -4.680 11.181 1.00 90.19 653 ASP A C 1
ATOM 5016 O O . ASP A 1 653 ? -27.703 -3.906 11.131 1.00 90.19 653 ASP A O 1
ATOM 5020 N N . VAL A 1 654 ? -26.681 -5.762 10.413 1.00 86.19 654 VAL A N 1
ATOM 5021 C CA . VAL A 1 654 ? -27.678 -6.151 9.428 1.00 86.19 654 VAL A CA 1
ATOM 5022 C C . VAL A 1 654 ? -27.756 -7.666 9.328 1.00 86.19 654 VAL A C 1
ATOM 5024 O O . VAL A 1 654 ? -26.816 -8.410 9.608 1.00 86.19 654 VAL A O 1
ATOM 5027 N N . ASN A 1 655 ? -28.916 -8.136 8.891 1.00 84.81 655 ASN A N 1
ATOM 5028 C CA . ASN A 1 655 ? -29.185 -9.558 8.770 1.00 84.81 655 ASN A CA 1
ATOM 5029 C C . ASN A 1 655 ? -28.592 -10.090 7.457 1.00 84.81 655 ASN A C 1
ATOM 5031 O O . ASN A 1 655 ? -28.925 -9.600 6.375 1.00 84.81 655 ASN A O 1
ATOM 5035 N N . SER A 1 656 ? -27.725 -11.096 7.555 1.00 93.38 656 SER A N 1
ATOM 5036 C CA . SER A 1 656 ? -27.058 -11.752 6.423 1.00 93.38 656 SER A CA 1
ATOM 5037 C C . SER A 1 656 ? -27.170 -13.268 6.553 1.00 93.38 656 SER A C 1
ATOM 5039 O O . SER A 1 656 ? -27.470 -13.767 7.632 1.00 93.38 656 SER A O 1
ATOM 5041 N N . ALA A 1 657 ? -26.979 -14.027 5.481 1.00 95.81 657 ALA A N 1
ATOM 5042 C CA . ALA A 1 657 ? -27.190 -15.475 5.516 1.00 95.81 657 ALA A CA 1
ATOM 5043 C C . ALA A 1 657 ? -26.207 -16.222 4.619 1.00 95.81 657 ALA A C 1
ATOM 5045 O O . ALA A 1 657 ? -25.532 -15.618 3.791 1.00 95.81 657 ALA A O 1
ATOM 5046 N N . ASN A 1 658 ? -26.145 -17.547 4.736 1.00 96.56 658 ASN A N 1
ATOM 5047 C CA . ASN A 1 658 ? -25.594 -18.345 3.642 1.00 96.56 658 ASN A CA 1
ATOM 5048 C C . ASN A 1 658 ? -26.536 -18.322 2.421 1.00 96.56 658 ASN A C 1
ATOM 5050 O O . ASN A 1 658 ? -27.628 -17.742 2.459 1.00 96.56 658 ASN A O 1
ATOM 5054 N N . ILE A 1 659 ? -26.126 -18.961 1.324 1.00 96.62 659 ILE A N 1
ATOM 5055 C CA . ILE A 1 659 ? -26.903 -18.926 0.081 1.00 96.62 659 ILE A CA 1
ATOM 5056 C C . ILE A 1 659 ? -28.306 -19.529 0.262 1.00 96.62 659 ILE A C 1
ATOM 5058 O O . ILE A 1 659 ? -29.281 -18.944 -0.206 1.00 96.62 659 ILE A O 1
ATOM 5062 N N . HIS A 1 660 ? -28.448 -20.622 1.022 1.00 96.38 660 HIS A N 1
ATOM 5063 C CA . HIS A 1 660 ? -29.751 -21.213 1.349 1.00 96.38 660 HIS A CA 1
ATOM 5064 C C . HIS A 1 660 ? -30.653 -20.229 2.098 1.00 96.38 660 HIS A C 1
ATOM 5066 O O . HIS A 1 660 ? -31.828 -20.099 1.759 1.00 96.38 660 HIS A O 1
ATOM 5072 N N . GLY A 1 661 ? -30.113 -19.505 3.083 1.00 95.50 661 GLY A N 1
ATOM 5073 C CA . GLY A 1 661 ? -30.879 -18.531 3.860 1.00 95.50 661 GLY A CA 1
ATOM 5074 C C . GLY A 1 661 ? -31.281 -17.293 3.059 1.00 95.50 661 GLY A C 1
ATOM 5075 O O . GLY A 1 661 ? -32.416 -16.834 3.190 1.00 95.50 661 GLY A O 1
ATOM 5076 N N . VAL A 1 662 ? -30.424 -16.790 2.163 1.00 96.38 662 VAL A N 1
ATOM 5077 C CA . VAL A 1 662 ? -30.808 -15.689 1.259 1.00 96.38 662 VAL A CA 1
ATOM 5078 C C . VAL A 1 662 ? -31.871 -16.132 0.261 1.00 96.38 662 VAL A C 1
ATOM 5080 O O . VAL A 1 662 ? -32.825 -15.391 0.030 1.00 96.38 662 VAL A O 1
ATOM 5083 N N . MET A 1 663 ? -31.759 -17.338 -0.299 1.00 97.00 663 MET A N 1
ATOM 5084 C CA . MET A 1 663 ? -32.781 -17.865 -1.206 1.00 97.00 663 MET A CA 1
ATOM 5085 C C . MET A 1 663 ? -34.116 -18.085 -0.489 1.00 97.00 663 MET A C 1
ATOM 5087 O O . MET A 1 663 ? -35.162 -17.761 -1.052 1.00 97.00 663 MET A O 1
ATOM 5091 N N . TRP A 1 664 ? -34.093 -18.544 0.768 1.00 95.94 664 TRP A N 1
ATOM 5092 C CA . TRP A 1 664 ? -35.287 -18.585 1.610 1.00 95.94 664 TRP A CA 1
ATOM 5093 C C . TRP A 1 664 ? -35.870 -17.181 1.813 1.00 95.94 664 TRP A C 1
ATOM 5095 O O . TRP A 1 664 ? -37.062 -16.984 1.586 1.00 95.94 664 TRP A O 1
ATOM 5105 N N . TYR A 1 665 ? -35.051 -16.190 2.175 1.00 95.38 665 TYR A N 1
ATOM 5106 C CA . TYR A 1 665 ? -35.506 -14.813 2.394 1.00 95.38 665 TYR A CA 1
ATOM 5107 C C . TYR A 1 665 ? -36.149 -14.209 1.144 1.00 95.38 665 TYR A C 1
ATOM 5109 O O . TYR A 1 665 ? -37.238 -13.646 1.230 1.00 95.38 665 TYR A O 1
ATOM 5117 N N . LEU A 1 666 ? -35.527 -14.377 -0.023 1.00 96.62 666 LEU A N 1
ATOM 5118 C CA . LEU A 1 666 ? -36.079 -13.901 -1.290 1.00 96.62 666 LEU A CA 1
ATOM 5119 C C . LEU A 1 666 ? -37.462 -14.501 -1.549 1.00 96.62 666 LEU A C 1
ATOM 5121 O O . LEU A 1 666 ? -38.414 -13.755 -1.777 1.00 96.62 666 LEU A O 1
ATOM 5125 N N . HIS A 1 667 ? -37.582 -15.825 -1.426 1.00 95.50 667 HIS A N 1
ATOM 5126 C CA . HIS A 1 667 ? -38.825 -16.553 -1.675 1.00 95.50 667 HIS A CA 1
ATOM 5127 C C . HIS A 1 667 ? -39.940 -16.178 -0.683 1.00 95.50 667 HIS A C 1
ATOM 5129 O O . HIS A 1 667 ? -41.112 -16.073 -1.043 1.00 95.50 667 HIS A O 1
ATOM 5135 N N . ASN A 1 668 ? -39.585 -15.962 0.583 1.00 93.06 668 ASN A N 1
ATOM 5136 C CA . ASN A 1 668 ? -40.554 -15.735 1.651 1.00 93.06 668 ASN A CA 1
ATOM 5137 C C . ASN A 1 668 ? -40.968 -14.275 1.775 1.00 93.06 668 ASN A C 1
ATOM 5139 O O . ASN A 1 668 ? -42.141 -13.989 1.997 1.00 93.06 668 ASN A O 1
ATOM 5143 N N . GLU A 1 669 ? -40.023 -13.353 1.638 1.00 92.56 669 GLU A N 1
ATOM 5144 C CA . GLU A 1 669 ? -40.199 -11.968 2.064 1.00 92.56 669 GLU A CA 1
ATOM 5145 C C . GLU A 1 669 ? -40.145 -10.962 0.917 1.00 92.56 669 GLU A C 1
ATOM 5147 O O . GLU A 1 669 ? -40.649 -9.855 1.088 1.00 92.56 669 GLU A O 1
ATOM 5152 N N . VAL A 1 670 ? -39.568 -11.313 -0.235 1.00 95.62 670 VAL A N 1
ATOM 5153 C CA . VAL A 1 670 ? -39.245 -10.330 -1.281 1.00 95.62 670 VAL A CA 1
ATOM 5154 C C . VAL A 1 670 ? -40.109 -10.502 -2.521 1.00 95.62 670 VAL A C 1
ATOM 5156 O O . VAL A 1 670 ? -40.859 -9.593 -2.869 1.00 95.62 670 VAL A O 1
ATOM 5159 N N . VAL A 1 671 ? -40.030 -11.665 -3.170 1.00 96.06 671 VAL A N 1
ATOM 5160 C CA . VAL A 1 671 ? -40.531 -11.869 -4.546 1.00 96.06 671 VAL A CA 1
ATOM 5161 C C . VAL A 1 671 ? -42.042 -12.103 -4.638 1.00 96.06 671 VAL A C 1
ATOM 5163 O O . VAL A 1 671 ? -42.597 -12.178 -5.729 1.00 96.06 671 VAL A O 1
ATOM 5166 N N . PHE A 1 672 ? -42.732 -12.194 -3.496 1.00 93.56 672 PHE A N 1
ATOM 5167 C CA . PHE A 1 672 ? -44.197 -12.235 -3.470 1.00 93.56 672 PHE A CA 1
ATOM 5168 C C . PHE A 1 672 ? -44.845 -10.850 -3.649 1.00 93.56 672 PHE A C 1
ATOM 5170 O O . PHE A 1 672 ? -46.065 -10.751 -3.786 1.00 93.56 672 PHE A O 1
ATOM 5177 N N . GLN A 1 673 ? -44.042 -9.781 -3.598 1.00 91.94 673 GLN A N 1
ATOM 5178 C CA . GLN A 1 673 ? -44.461 -8.401 -3.830 1.00 91.94 673 GLN A CA 1
ATOM 5179 C C . GLN A 1 673 ? -43.957 -7.930 -5.196 1.00 91.94 673 GLN A C 1
ATOM 5181 O O . GLN A 1 673 ? -42.855 -8.285 -5.611 1.00 91.94 673 GLN A O 1
ATOM 5186 N N . ALA A 1 674 ? -44.760 -7.110 -5.874 1.00 88.62 674 ALA A N 1
ATOM 5187 C CA . ALA A 1 674 ? -44.388 -6.433 -7.109 1.00 88.62 674 ALA A CA 1
ATOM 5188 C C . ALA A 1 674 ? -44.734 -4.936 -6.978 1.00 88.62 674 ALA A C 1
ATOM 5190 O O . ALA A 1 674 ? -45.920 -4.621 -6.837 1.00 88.62 674 ALA A O 1
ATOM 5191 N N . PRO A 1 675 ? -43.747 -4.016 -7.006 1.00 90.38 675 PRO A N 1
ATOM 5192 C CA . PRO A 1 675 ? -42.293 -4.242 -7.073 1.00 90.38 675 PRO A CA 1
ATOM 5193 C C . PRO A 1 675 ? -41.726 -5.051 -5.890 1.00 90.38 675 PRO A C 1
ATOM 5195 O O . PRO A 1 675 ? -42.378 -5.179 -4.853 1.00 90.38 675 PRO A O 1
ATOM 5198 N N . ARG A 1 676 ? -40.518 -5.616 -6.052 1.00 95.06 676 ARG A N 1
ATOM 5199 C CA . ARG A 1 676 ? -39.838 -6.396 -5.002 1.00 95.06 676 ARG A CA 1
ATOM 5200 C C . ARG A 1 676 ? -39.714 -5.566 -3.723 1.00 95.06 676 ARG A C 1
ATOM 5202 O O . ARG A 1 676 ? -39.361 -4.389 -3.772 1.00 95.06 676 ARG A O 1
ATOM 5209 N N . LYS A 1 677 ? -39.944 -6.191 -2.563 1.00 94.12 677 LYS A N 1
ATOM 5210 C CA . LYS A 1 677 ? -39.789 -5.531 -1.252 1.00 94.12 677 LYS A CA 1
ATOM 5211 C C . LYS A 1 677 ? -38.405 -4.870 -1.135 1.00 94.12 677 LYS A C 1
ATOM 5213 O O . LYS A 1 677 ? -37.399 -5.499 -1.457 1.00 94.12 677 LYS A O 1
ATOM 5218 N N . PHE A 1 678 ? -38.370 -3.633 -0.630 1.00 91.00 678 PHE A N 1
ATOM 5219 C CA . PHE A 1 678 ? -37.156 -2.815 -0.456 1.00 91.00 678 PHE A CA 1
ATOM 5220 C C . PHE A 1 678 ? -36.342 -2.569 -1.739 1.00 91.00 678 PHE A C 1
ATOM 5222 O O . PHE A 1 678 ? -35.134 -2.349 -1.650 1.00 91.00 678 PHE A O 1
ATOM 5229 N N . ASP A 1 679 ? -36.979 -2.645 -2.911 1.00 93.00 679 ASP A N 1
ATOM 5230 C CA . ASP A 1 679 ? -36.337 -2.470 -4.219 1.00 93.00 679 ASP A CA 1
ATOM 5231 C C . ASP A 1 679 ? -35.121 -3.390 -4.409 1.00 93.00 679 ASP A C 1
ATOM 5233 O O . ASP A 1 679 ? -34.111 -3.019 -5.000 1.00 93.00 679 ASP A O 1
ATOM 5237 N N . ILE A 1 680 ? -35.180 -4.602 -3.848 1.00 95.12 680 ILE A N 1
ATOM 5238 C CA . ILE A 1 680 ? -34.087 -5.571 -3.930 1.00 95.12 680 ILE A CA 1
ATOM 5239 C C . ILE A 1 680 ? -33.887 -6.006 -5.388 1.00 95.12 680 ILE A C 1
ATOM 5241 O O . ILE A 1 680 ? -34.805 -6.508 -6.030 1.00 95.12 680 ILE A O 1
ATOM 5245 N N . THR A 1 681 ? -32.658 -5.888 -5.888 1.00 95.56 681 THR A N 1
ATOM 5246 C CA . THR A 1 681 ? -32.294 -6.155 -7.292 1.00 95.56 681 THR A CA 1
ATOM 5247 C C . THR A 1 681 ? -31.196 -7.205 -7.444 1.00 95.56 681 THR A C 1
ATOM 5249 O O . THR A 1 681 ? -30.990 -7.746 -8.535 1.00 95.56 681 THR A O 1
ATOM 5252 N N . ARG A 1 682 ? -30.463 -7.511 -6.369 1.00 96.50 682 ARG A N 1
ATOM 5253 C CA . ARG A 1 682 ? -29.238 -8.318 -6.423 1.00 96.50 682 ARG A CA 1
ATOM 5254 C C . ARG A 1 682 ? -29.003 -9.148 -5.166 1.00 96.50 682 ARG A C 1
ATOM 5256 O O . ARG A 1 682 ? -29.518 -8.848 -4.087 1.00 96.50 682 ARG A O 1
ATOM 5263 N N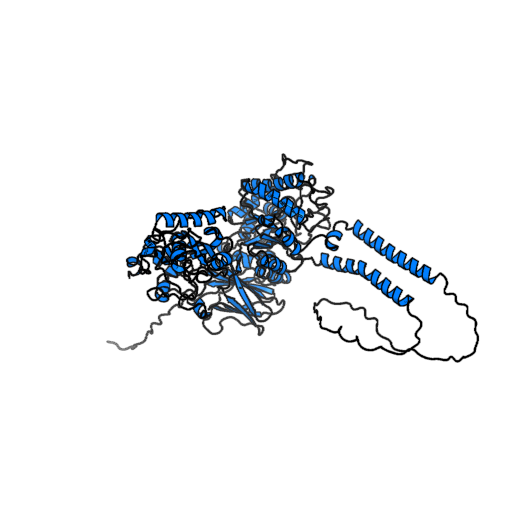 . ILE A 1 683 ? -28.159 -10.165 -5.317 1.00 97.56 683 ILE A N 1
ATOM 5264 C CA . ILE A 1 683 ? -27.543 -10.909 -4.217 1.00 97.56 683 ILE A CA 1
ATOM 5265 C C . ILE A 1 683 ? -26.065 -10.525 -4.169 1.00 97.56 683 ILE A C 1
ATOM 5267 O O . ILE A 1 683 ? -25.316 -10.799 -5.106 1.00 97.56 683 ILE A O 1
ATOM 5271 N N . LEU A 1 684 ? -25.650 -9.897 -3.074 1.00 95.75 684 LEU A N 1
ATOM 5272 C CA . LEU A 1 684 ? -24.254 -9.625 -2.749 1.00 95.75 684 LEU A CA 1
ATOM 5273 C C . LEU A 1 684 ? -23.620 -10.834 -2.068 1.00 95.75 684 LEU A C 1
ATOM 5275 O O . LEU A 1 684 ? -24.274 -11.489 -1.257 1.00 95.75 684 LEU A O 1
ATOM 5279 N N . ARG A 1 685 ? -22.342 -11.087 -2.361 1.00 96.06 685 ARG A N 1
ATOM 5280 C CA . ARG A 1 685 ? -21.502 -12.090 -1.700 1.00 96.06 685 ARG A CA 1
ATOM 5281 C C . ARG A 1 685 ? -20.306 -11.407 -1.044 1.00 96.06 685 ARG A C 1
ATOM 5283 O O . ARG A 1 685 ? -19.604 -10.619 -1.676 1.00 96.06 685 ARG A O 1
ATOM 5290 N N . TYR A 1 686 ? -20.052 -11.752 0.207 1.00 95.00 686 TYR A N 1
ATOM 5291 C CA . TYR A 1 686 ? -18.907 -11.314 0.995 1.00 95.00 686 TYR A CA 1
ATOM 5292 C C . TYR A 1 686 ? -18.072 -12.531 1.376 1.00 95.00 686 TYR A C 1
ATOM 5294 O O . TYR A 1 686 ? -18.623 -13.546 1.804 1.00 95.00 686 TYR A O 1
ATOM 5302 N N . ARG A 1 687 ? -16.751 -12.437 1.226 1.00 94.38 687 ARG A N 1
ATOM 5303 C CA . ARG A 1 687 ? -15.810 -13.395 1.813 1.00 94.38 687 ARG A CA 1
ATOM 5304 C C . ARG A 1 687 ? -15.531 -12.926 3.231 1.00 94.38 687 ARG A C 1
ATOM 5306 O O . ARG A 1 687 ? -14.963 -11.856 3.413 1.00 94.38 687 ARG A O 1
ATOM 5313 N N . VAL A 1 688 ? -15.974 -13.697 4.215 1.00 95.81 688 VAL A N 1
ATOM 5314 C CA . VAL A 1 688 ? -15.829 -13.385 5.639 1.00 95.81 688 VAL A CA 1
ATOM 5315 C C . VAL A 1 688 ? -14.741 -14.271 6.219 1.00 95.81 688 VAL A C 1
ATOM 5317 O O . VAL A 1 688 ? -14.776 -15.483 6.024 1.00 95.81 688 VAL A O 1
ATOM 5320 N N . SER A 1 689 ? -13.794 -13.680 6.943 1.00 95.06 689 SER A N 1
ATOM 5321 C CA . SER A 1 689 ? -12.874 -14.402 7.823 1.00 95.06 689 SER A CA 1
ATOM 5322 C C . SER A 1 689 ? -13.280 -14.139 9.266 1.00 95.06 689 SER A C 1
ATOM 5324 O O . SER A 1 689 ? -13.422 -12.990 9.663 1.00 95.06 689 SER A O 1
ATOM 5326 N N . TYR A 1 690 ? -13.468 -15.185 10.059 1.00 96.81 690 TYR A N 1
ATOM 5327 C CA . TYR A 1 690 ? -13.936 -15.106 11.438 1.00 96.81 690 TYR A CA 1
ATOM 5328 C C . TYR A 1 690 ? -13.014 -15.888 12.366 1.00 96.81 690 TYR A C 1
ATOM 5330 O O . TYR A 1 690 ? -12.652 -17.027 12.069 1.00 96.81 690 TYR A O 1
ATOM 5338 N N . LYS A 1 691 ? -12.670 -15.303 13.508 1.00 96.50 691 LYS A N 1
ATOM 5339 C CA . LYS A 1 691 ? -11.971 -15.973 14.599 1.00 96.50 691 LYS A CA 1
ATOM 5340 C C . LYS A 1 691 ? -12.747 -15.740 15.884 1.00 96.50 691 LYS A C 1
ATOM 5342 O O . LYS A 1 691 ? -12.988 -14.604 16.290 1.00 96.50 691 LYS A O 1
ATOM 5347 N N . ALA A 1 692 ? -13.177 -16.836 16.496 1.00 97.25 692 ALA A N 1
ATOM 5348 C CA . ALA A 1 692 ? -13.983 -16.779 17.703 1.00 97.25 692 ALA A CA 1
ATOM 5349 C C . ALA A 1 692 ? -13.202 -16.103 18.841 1.00 97.25 692 ALA A C 1
ATOM 5351 O O . ALA A 1 692 ? -12.015 -16.390 19.001 1.00 97.25 692 ALA A O 1
ATOM 5352 N N . PRO A 1 693 ? -13.849 -15.257 19.659 1.00 96.44 693 PRO A N 1
ATOM 5353 C CA . PRO A 1 693 ? -13.235 -14.762 20.877 1.00 96.44 693 PRO A CA 1
ATOM 5354 C C . PRO A 1 693 ? -12.833 -15.886 21.821 1.00 96.44 693 PRO A C 1
ATOM 5356 O O . PRO A 1 693 ? -13.568 -16.861 21.976 1.00 96.44 693 PRO A O 1
ATOM 5359 N N . GLU A 1 694 ? -11.712 -15.724 22.523 1.00 94.81 694 GLU A N 1
ATOM 5360 C CA . GLU A 1 694 ? -11.157 -16.770 23.393 1.00 94.81 694 GLU A CA 1
ATOM 5361 C C . GLU A 1 694 ? -12.159 -17.235 24.460 1.00 94.81 694 GLU A C 1
ATOM 5363 O O . GLU A 1 694 ? -12.284 -18.426 24.747 1.00 94.81 694 GLU A O 1
ATOM 5368 N N . VAL A 1 695 ? -12.933 -16.299 25.016 1.00 94.25 695 VAL A N 1
ATOM 5369 C CA . VAL A 1 695 ? -13.967 -16.593 26.019 1.00 94.25 695 VAL A CA 1
ATOM 5370 C C . VAL A 1 695 ? -15.064 -17.494 25.447 1.00 94.25 695 VAL A C 1
ATOM 5372 O O . VAL A 1 695 ? -15.540 -18.400 26.133 1.00 94.25 695 VAL A O 1
ATOM 5375 N N . LEU A 1 696 ? -15.460 -17.255 24.197 1.00 94.69 696 LEU A N 1
ATOM 5376 C CA . LEU A 1 696 ? -16.480 -18.030 23.498 1.00 94.69 696 LEU A CA 1
ATOM 5377 C C . LEU A 1 696 ? -15.929 -19.399 23.078 1.00 94.69 696 LEU A C 1
ATOM 5379 O O . LEU A 1 696 ? -16.552 -20.428 23.342 1.00 94.69 696 LEU A O 1
ATOM 5383 N N . PHE A 1 697 ? -14.710 -19.420 22.537 1.00 95.56 697 PHE A N 1
ATOM 5384 C CA . PHE A 1 697 ? -14.020 -20.635 22.117 1.00 95.56 697 PHE A CA 1
ATOM 5385 C C . PHE A 1 697 ? -13.816 -21.619 23.277 1.00 95.56 697 PHE A C 1
ATOM 5387 O O . PHE A 1 697 ? -14.086 -22.812 23.135 1.00 95.56 697 PHE A O 1
ATOM 5394 N N . ARG A 1 698 ? -13.462 -21.126 24.473 1.00 94.06 698 ARG A N 1
ATOM 5395 C CA . ARG A 1 698 ? -13.354 -21.946 25.697 1.00 94.06 698 ARG A CA 1
ATOM 5396 C C . ARG A 1 698 ? -14.680 -22.547 26.166 1.00 94.06 698 ARG A C 1
ATOM 5398 O O . ARG A 1 698 ? -14.661 -23.534 26.897 1.00 94.06 698 ARG A O 1
ATOM 5405 N N . LYS A 1 699 ? -15.825 -22.003 25.739 1.00 91.75 699 LYS A N 1
ATOM 5406 C CA . LYS A 1 699 ? -17.147 -22.619 25.960 1.00 91.75 699 LYS A CA 1
ATOM 5407 C C . LYS A 1 699 ? -17.456 -23.737 24.956 1.00 91.75 699 LYS A C 1
ATOM 5409 O O . LYS A 1 699 ? -18.502 -24.373 25.065 1.00 91.75 699 LYS A O 1
ATOM 5414 N N . GLY A 1 700 ? -16.559 -24.008 24.007 1.00 93.12 700 GLY A N 1
ATOM 5415 C CA . GLY A 1 700 ? -16.704 -25.074 23.019 1.00 93.12 700 GLY A CA 1
ATOM 5416 C C . GLY A 1 700 ? -17.650 -24.718 21.874 1.00 93.12 700 GLY A C 1
ATOM 5417 O O . GLY A 1 700 ? -18.318 -25.610 21.357 1.00 93.12 700 GLY A O 1
ATOM 5418 N N . THR A 1 701 ? -17.745 -23.437 21.516 1.00 94.00 701 THR A N 1
ATOM 5419 C CA . THR A 1 701 ? -18.494 -22.941 20.352 1.00 94.00 701 THR A CA 1
ATOM 5420 C C . THR A 1 701 ? -17.673 -21.870 19.642 1.00 94.00 701 THR A C 1
ATOM 5422 O O . THR A 1 701 ? -16.921 -21.138 20.288 1.00 94.00 701 THR A O 1
ATOM 5425 N N . ASN A 1 702 ? -17.779 -21.789 18.318 1.00 95.19 702 ASN A N 1
ATOM 5426 C CA . ASN A 1 702 ? -17.143 -20.734 17.536 1.00 95.19 702 ASN A CA 1
ATOM 5427 C C . ASN A 1 702 ? -18.081 -19.545 17.396 1.00 95.19 702 ASN A C 1
ATOM 5429 O O . ASN A 1 702 ? -17.638 -18.417 17.556 1.00 95.19 702 ASN A O 1
ATOM 5433 N N . PHE A 1 703 ? -19.361 -19.791 17.132 1.00 96.50 703 PHE A N 1
ATOM 5434 C CA . PHE A 1 703 ? -20.355 -18.738 16.974 1.00 96.50 703 PHE A CA 1
ATOM 5435 C C . PHE A 1 703 ? -21.144 -18.506 18.261 1.00 96.50 703 PHE A C 1
ATOM 5437 O O . PHE A 1 703 ? -21.360 -19.414 19.073 1.00 96.50 703 PHE A O 1
ATOM 5444 N N . GLY A 1 704 ? -21.569 -17.261 18.455 1.00 95.19 704 GLY A N 1
ATOM 5445 C CA . GLY A 1 704 ? -22.516 -16.906 19.504 1.00 95.19 704 GLY A CA 1
ATOM 5446 C C . GLY A 1 704 ? -23.951 -16.907 18.989 1.00 95.19 704 GLY A C 1
ATOM 5447 O O . GLY A 1 704 ? -24.246 -17.332 17.870 1.00 95.19 704 GLY A O 1
ATOM 5448 N N . ILE A 1 705 ? -24.858 -16.400 19.818 1.00 94.06 705 ILE A N 1
ATOM 5449 C CA . ILE A 1 705 ? -26.257 -16.245 19.428 1.00 94.06 705 ILE A CA 1
ATOM 5450 C C . ILE A 1 705 ? -26.382 -15.272 18.251 1.00 94.06 705 ILE A C 1
ATOM 5452 O O . ILE A 1 705 ? -25.802 -14.190 18.266 1.00 94.06 705 ILE A O 1
ATOM 5456 N N . ARG A 1 706 ? -27.167 -15.621 17.229 1.00 93.62 706 ARG A N 1
ATOM 5457 C CA . ARG A 1 706 ? -27.514 -14.658 16.180 1.00 93.62 706 ARG A CA 1
ATOM 5458 C C . ARG A 1 706 ? -28.412 -13.563 16.742 1.00 93.62 706 ARG A C 1
ATOM 5460 O O . ARG A 1 706 ? -29.513 -13.846 17.214 1.00 93.62 706 ARG A O 1
ATOM 5467 N N . TYR A 1 707 ? -27.994 -12.312 16.608 1.00 92.81 707 TYR A N 1
ATOM 5468 C CA . TYR A 1 707 ? -28.861 -11.170 16.871 1.00 92.81 707 TYR A CA 1
ATOM 5469 C C . TYR A 1 707 ? -29.507 -10.670 15.583 1.00 92.81 707 TYR A C 1
ATOM 5471 O O . TYR A 1 707 ? -28.880 -10.624 14.525 1.00 92.81 707 TYR A O 1
ATOM 5479 N N . ALA A 1 708 ? -30.791 -10.326 15.664 1.00 90.00 708 ALA A N 1
ATOM 5480 C CA . ALA A 1 708 ? -31.411 -9.513 14.634 1.00 90.00 708 ALA A CA 1
ATOM 5481 C C . ALA A 1 708 ? -30.977 -8.061 14.829 1.00 90.00 708 ALA A C 1
ATOM 5483 O O . ALA A 1 708 ? -30.851 -7.607 15.969 1.00 90.00 708 ALA A O 1
ATOM 5484 N N . PHE A 1 709 ? -30.762 -7.367 13.718 1.00 89.94 709 PHE A N 1
ATOM 5485 C CA . PHE A 1 709 ? -30.523 -5.936 13.714 1.00 89.94 709 PHE A CA 1
ATOM 5486 C C . PHE A 1 709 ? -31.606 -5.229 12.906 1.00 89.94 709 PHE A C 1
ATOM 5488 O O . PHE A 1 709 ? -31.769 -5.495 11.710 1.00 89.94 709 PHE A O 1
ATOM 5495 N N . ASP A 1 710 ? -32.332 -4.333 13.567 1.00 86.50 710 ASP A N 1
ATOM 5496 C CA . ASP A 1 710 ? -33.382 -3.513 12.974 1.00 86.50 710 ASP A CA 1
ATOM 5497 C C . ASP A 1 710 ? -32.900 -2.063 12.963 1.00 86.50 710 ASP A C 1
ATOM 5499 O O . ASP A 1 710 ? -32.617 -1.486 14.006 1.00 86.50 710 ASP A O 1
ATOM 5503 N N . SER A 1 711 ? -32.743 -1.484 11.769 1.00 86.31 711 SER A N 1
ATOM 5504 C CA . SER A 1 711 ? -32.185 -0.130 11.596 1.00 86.31 711 SER A CA 1
ATOM 5505 C C . SER A 1 711 ? -30.807 0.092 12.252 1.00 86.31 711 SER A C 1
ATOM 5507 O O . SER A 1 711 ? -30.475 1.223 12.600 1.00 86.31 711 SER A O 1
ATOM 5509 N N . GLY A 1 712 ? -29.990 -0.963 12.364 1.00 86.56 712 GLY A N 1
ATOM 5510 C CA . GLY A 1 712 ? -28.658 -0.937 12.990 1.00 86.56 712 GLY A CA 1
ATOM 5511 C C . GLY A 1 712 ? -28.663 -1.316 14.469 1.00 86.56 712 GLY A C 1
ATOM 5512 O O . GLY A 1 712 ? -27.634 -1.679 15.024 1.00 86.56 712 GLY A O 1
ATOM 5513 N N . LYS A 1 713 ? -29.842 -1.333 15.095 1.00 91.44 713 LYS A N 1
ATOM 5514 C CA . LYS A 1 713 ? -29.986 -1.663 16.505 1.00 91.44 713 LYS A CA 1
ATOM 5515 C C . LYS A 1 713 ? -30.161 -3.157 16.712 1.00 91.44 713 LYS A C 1
ATOM 5517 O O . LYS A 1 713 ? -31.038 -3.773 16.112 1.00 91.44 713 LYS A O 1
ATOM 5522 N N . CYS A 1 714 ? -29.403 -3.725 17.638 1.00 91.75 714 CYS A N 1
ATOM 5523 C CA . CYS A 1 714 ? -29.567 -5.097 18.091 1.00 91.75 714 CYS A CA 1
ATOM 5524 C C . CYS A 1 714 ? -30.922 -5.276 18.793 1.00 91.75 714 CYS A C 1
ATOM 5526 O O . CYS A 1 714 ? -31.180 -4.689 19.848 1.00 91.75 714 CYS A O 1
ATOM 5528 N N . THR A 1 715 ? -31.789 -6.108 18.217 1.00 89.06 715 THR A N 1
ATOM 5529 C CA . THR A 1 715 ? -33.148 -6.403 18.711 1.00 89.06 715 THR A CA 1
ATOM 5530 C C . THR A 1 715 ? -33.350 -7.870 19.089 1.00 89.06 715 THR A C 1
ATOM 5532 O O . THR A 1 715 ? -34.456 -8.280 19.446 1.00 89.06 715 THR A O 1
ATOM 5535 N N . GLY A 1 716 ? -32.296 -8.689 19.029 1.00 83.56 716 GLY A N 1
ATOM 5536 C CA . GLY A 1 716 ? -32.377 -10.092 19.427 1.00 83.56 716 GLY A CA 1
ATOM 5537 C C . GLY A 1 716 ? -32.489 -10.303 20.950 1.00 83.56 716 GLY A C 1
ATOM 5538 O O . GLY A 1 716 ? -32.493 -9.352 21.731 1.00 83.56 716 GLY A O 1
ATOM 5539 N N . PRO A 1 717 ? -32.625 -11.560 21.404 1.00 83.56 717 PRO A N 1
ATOM 5540 C CA . PRO A 1 717 ? -32.991 -11.855 22.788 1.00 83.56 717 PRO A CA 1
ATOM 5541 C C . PRO A 1 717 ? -31.859 -11.578 23.785 1.00 83.56 717 PRO A C 1
ATOM 5543 O O . PRO A 1 717 ? -30.703 -11.925 23.562 1.00 83.56 717 PRO A O 1
ATOM 5546 N N . GLY A 1 718 ? -32.220 -11.036 24.949 1.00 81.50 718 GLY A N 1
ATOM 5547 C CA . GLY A 1 718 ? -31.267 -10.607 25.973 1.00 81.50 718 GLY A CA 1
ATOM 5548 C C . GLY A 1 718 ? -30.864 -9.139 25.815 1.00 81.50 718 GLY A C 1
ATOM 5549 O O . GLY A 1 718 ? -31.528 -8.373 25.129 1.00 81.50 718 GLY A O 1
ATOM 5550 N N . TYR A 1 719 ? -29.797 -8.728 26.504 1.00 86.25 719 TYR A N 1
ATOM 5551 C CA . TYR A 1 719 ? -29.237 -7.378 26.391 1.00 86.25 719 TYR A CA 1
ATOM 5552 C C . TYR A 1 719 ? -27.877 -7.466 25.693 1.00 86.25 719 TYR A C 1
ATOM 5554 O O . TYR A 1 719 ? -26.906 -7.914 26.311 1.00 86.25 719 TYR A O 1
ATOM 5562 N N . CYS A 1 720 ? -27.821 -7.087 24.410 1.00 88.81 720 CYS A N 1
ATOM 5563 C CA . CYS A 1 720 ? -26.647 -7.288 23.552 1.00 88.81 720 CYS A CA 1
ATOM 5564 C C . CYS A 1 720 ? -25.360 -6.681 24.137 1.00 88.81 720 CYS A C 1
ATOM 5566 O O . CYS A 1 720 ? -24.388 -7.430 24.252 1.00 88.81 720 CYS A O 1
ATOM 5568 N N . PRO A 1 721 ? -25.349 -5.434 24.663 1.00 87.38 721 PRO A N 1
ATOM 5569 C CA . PRO A 1 721 ? -24.153 -4.861 25.291 1.00 87.38 721 PRO A CA 1
ATOM 5570 C C . PRO A 1 721 ? -23.595 -5.704 26.436 1.00 87.38 721 PRO A C 1
ATOM 5572 O O . PRO A 1 721 ? -22.386 -5.857 26.576 1.00 87.38 721 PRO A O 1
ATOM 5575 N N . LYS A 1 722 ? -24.460 -6.330 27.244 1.00 87.88 722 LYS A N 1
ATOM 5576 C CA . LYS A 1 722 ? -24.005 -7.234 28.312 1.00 87.88 722 LYS A CA 1
ATOM 5577 C C . LYS A 1 722 ? -23.343 -8.491 27.754 1.00 87.88 722 LYS A C 1
ATOM 5579 O O . LYS A 1 722 ? -22.408 -8.996 28.370 1.00 87.88 722 LYS A O 1
ATOM 5584 N N . GLN A 1 723 ? -23.820 -9.002 26.623 1.00 90.25 723 GLN A N 1
ATOM 5585 C CA . GLN A 1 723 ? -23.270 -10.205 26.002 1.00 90.25 723 GLN A CA 1
ATOM 5586 C C . GLN A 1 723 ? -21.972 -9.904 25.252 1.00 90.25 723 GLN A C 1
ATOM 5588 O O . GLN A 1 723 ? -21.011 -10.650 25.417 1.00 90.25 723 GLN A O 1
ATOM 5593 N N . PHE A 1 724 ? -21.893 -8.782 24.534 1.00 90.81 724 PHE A N 1
ATOM 5594 C CA . PHE A 1 724 ? -20.652 -8.334 23.899 1.00 90.81 724 PHE A CA 1
ATOM 5595 C C . PHE A 1 724 ? -19.579 -7.964 24.923 1.00 90.81 724 PHE A C 1
ATOM 5597 O O . PHE A 1 724 ? -18.419 -8.328 24.760 1.00 90.81 724 PHE A O 1
ATOM 5604 N N . ASN A 1 725 ? -19.956 -7.372 26.058 1.00 87.44 725 ASN A N 1
ATOM 5605 C CA . ASN A 1 725 ? -19.017 -7.148 27.156 1.00 87.44 725 ASN A CA 1
ATOM 5606 C C . ASN A 1 725 ? -18.502 -8.459 27.792 1.00 87.44 725 ASN A C 1
ATOM 5608 O O . ASN A 1 725 ? -17.399 -8.488 28.335 1.00 87.44 725 ASN A O 1
ATOM 5612 N N . LYS A 1 726 ? -19.291 -9.547 27.747 1.00 89.75 726 LYS A N 1
ATOM 5613 C CA . LYS A 1 726 ? -18.914 -10.863 28.298 1.00 89.75 726 LYS A CA 1
ATOM 5614 C C . LYS A 1 726 ? -18.062 -11.684 27.327 1.00 89.75 726 LYS A C 1
ATOM 5616 O O . LYS A 1 726 ? -17.109 -12.328 27.763 1.00 89.75 726 LYS A O 1
ATOM 5621 N N . TYR A 1 727 ? -18.423 -11.696 26.046 1.00 92.50 727 TYR A N 1
ATOM 5622 C CA . TYR A 1 727 ? -17.895 -12.630 25.046 1.00 92.50 727 TYR A CA 1
ATOM 5623 C C . TYR A 1 727 ? -17.177 -11.953 23.872 1.00 92.50 727 TYR A C 1
ATOM 5625 O O . TYR A 1 727 ? -16.718 -12.659 22.982 1.00 92.50 727 TYR A O 1
ATOM 5633 N N . GLY A 1 728 ? -17.068 -10.624 23.858 1.00 92.12 728 GLY A N 1
ATOM 5634 C CA . GLY A 1 728 ? -16.623 -9.859 22.694 1.00 92.12 728 GLY A CA 1
ATOM 5635 C C . GLY A 1 728 ? -17.733 -9.709 21.654 1.00 92.12 728 GLY A C 1
ATOM 5636 O O . GLY A 1 728 ? -18.804 -10.310 21.769 1.00 92.12 728 GLY A O 1
ATOM 5637 N N . TYR A 1 729 ? -17.480 -8.922 20.616 1.00 94.31 729 TYR A N 1
ATOM 5638 C CA . TYR A 1 729 ? -18.370 -8.725 19.473 1.00 94.31 729 TYR A CA 1
ATOM 5639 C C . TYR A 1 729 ? -18.313 -9.927 18.525 1.00 94.31 729 TYR A C 1
ATOM 5641 O O . TYR A 1 729 ? -17.827 -9.841 17.401 1.00 94.31 729 TYR A O 1
ATOM 5649 N N . PHE A 1 730 ? -18.753 -11.091 18.999 1.00 95.56 730 PHE A N 1
ATOM 5650 C CA . PHE A 1 730 ? -18.746 -12.340 18.239 1.00 95.56 730 PHE A CA 1
ATOM 5651 C C . PHE A 1 730 ? -19.669 -12.288 17.011 1.00 95.56 730 PHE A C 1
ATOM 5653 O O . PHE A 1 730 ? -20.716 -11.641 17.030 1.00 95.56 730 PHE A O 1
ATOM 5660 N N . ALA A 1 731 ? -19.335 -13.059 15.971 1.00 96.31 731 ALA A N 1
ATOM 5661 C CA . ALA A 1 731 ? -20.297 -13.386 14.929 1.00 96.31 731 ALA A CA 1
ATOM 5662 C C . ALA A 1 731 ? -21.339 -14.363 15.493 1.00 96.31 731 ALA A C 1
ATOM 5664 O O . ALA A 1 731 ? -21.008 -15.345 16.168 1.00 96.31 731 ALA A O 1
ATOM 5665 N N . GLY A 1 732 ? -22.609 -14.078 15.238 1.00 95.75 732 GLY A N 1
ATOM 5666 C CA . GLY A 1 732 ? -23.723 -14.915 15.665 1.00 95.75 732 GLY A CA 1
ATOM 5667 C C . GLY A 1 732 ? -24.246 -15.769 14.519 1.00 95.75 732 GLY A C 1
ATOM 5668 O O . GLY A 1 732 ? -24.210 -15.327 13.370 1.00 95.75 732 GLY A O 1
ATOM 5669 N N . CYS A 1 733 ? -24.755 -16.964 14.818 1.00 95.88 733 CYS A N 1
ATOM 5670 C CA . CYS A 1 733 ? -25.433 -17.797 13.825 1.00 95.88 733 CYS A CA 1
ATOM 5671 C C . CYS A 1 733 ? -26.656 -18.522 14.399 1.00 95.88 733 CYS A C 1
ATOM 5673 O O . CYS A 1 733 ? -26.749 -18.755 15.606 1.00 95.88 733 CYS A O 1
ATOM 5675 N N . ASN A 1 734 ? -27.601 -18.874 13.526 1.00 94.38 734 ASN A N 1
ATOM 5676 C CA . ASN A 1 734 ? -28.620 -19.887 13.795 1.00 94.38 734 ASN A CA 1
ATOM 5677 C C . ASN A 1 734 ? -29.195 -20.442 12.487 1.00 94.38 734 ASN A C 1
ATOM 5679 O O . ASN A 1 734 ? -29.338 -19.711 11.505 1.00 94.38 734 ASN A O 1
ATOM 5683 N N . TYR A 1 735 ? -29.604 -21.711 12.483 1.00 93.94 735 TYR A N 1
ATOM 5684 C CA . TYR A 1 735 ? -30.487 -22.208 11.426 1.00 93.94 735 TYR A CA 1
ATOM 5685 C C . TYR A 1 735 ? -31.813 -21.445 11.475 1.00 93.94 735 TYR A C 1
ATOM 5687 O O . TYR A 1 735 ? -32.331 -21.202 12.567 1.00 93.94 735 TYR A O 1
ATOM 5695 N N . VAL A 1 736 ? -32.380 -21.077 10.321 1.00 92.38 736 VAL A N 1
ATOM 5696 C CA . VAL A 1 736 ? -33.533 -20.149 10.246 1.00 92.38 736 VAL A CA 1
ATOM 5697 C C . VAL A 1 736 ? -34.741 -20.615 11.074 1.00 92.38 736 VAL A C 1
ATOM 5699 O O . VAL A 1 736 ? -35.472 -19.785 11.609 1.00 92.38 736 VAL A O 1
ATOM 5702 N N . TRP A 1 737 ? -34.924 -21.927 11.225 1.00 89.12 737 TRP A N 1
ATOM 5703 C CA . TRP A 1 737 ? -36.008 -22.544 12.000 1.00 89.12 737 TRP A CA 1
ATOM 5704 C C . TRP A 1 737 ? -35.659 -22.822 13.476 1.00 89.12 737 TRP A C 1
ATOM 5706 O O . TRP A 1 737 ? -36.484 -23.357 14.217 1.00 89.12 737 TRP A O 1
ATOM 5716 N N . GLN A 1 738 ? -34.436 -22.520 13.912 1.00 90.75 738 GLN A N 1
ATOM 5717 C CA . GLN A 1 738 ? -33.958 -22.742 15.277 1.00 90.75 738 GLN A CA 1
ATOM 5718 C C . GLN A 1 738 ? -33.854 -21.434 16.067 1.00 90.75 738 GLN A C 1
ATOM 5720 O O . GLN A 1 738 ? -33.877 -20.335 15.518 1.00 90.75 738 GLN A O 1
ATOM 5725 N N . TYR A 1 739 ? -33.719 -21.556 17.390 1.00 88.94 739 TYR A N 1
ATOM 5726 C CA . TYR A 1 739 ? -33.532 -20.415 18.288 1.00 88.94 739 TYR A CA 1
ATOM 5727 C C . TYR A 1 739 ? -32.360 -19.516 17.824 1.00 88.94 739 TYR A C 1
ATOM 5729 O O . TYR A 1 739 ? -31.298 -20.048 17.507 1.00 88.94 739 TYR A O 1
ATOM 5737 N N . PRO A 1 740 ? -32.516 -18.177 17.810 1.00 87.62 740 PRO A N 1
ATOM 5738 C CA . PRO A 1 740 ? -33.630 -17.421 18.388 1.00 87.62 740 PRO A CA 1
ATOM 5739 C C . PRO A 1 740 ? -34.844 -17.192 17.476 1.00 87.62 740 PRO A C 1
ATOM 5741 O O . PRO A 1 740 ? -35.818 -16.594 17.926 1.00 87.62 740 PRO A O 1
ATOM 5744 N N . THR A 1 741 ? -34.853 -17.694 16.239 1.00 79.38 741 THR A N 1
ATOM 5745 C CA . THR A 1 741 ? -35.988 -17.552 15.312 1.00 79.38 741 THR A CA 1
ATOM 5746 C C . THR A 1 741 ? -36.815 -18.837 15.234 1.00 79.38 741 THR A C 1
ATOM 5748 O O . THR A 1 741 ? -36.615 -19.676 14.367 1.00 79.38 741 THR A O 1
ATOM 5751 N N . GLN A 1 742 ? -37.791 -19.001 16.130 1.00 77.62 742 GLN A N 1
ATOM 5752 C CA . GLN A 1 742 ? -38.674 -20.187 16.128 1.00 77.62 742 GLN A CA 1
ATOM 5753 C C . GLN A 1 742 ? -39.925 -20.035 15.242 1.00 77.62 742 GLN A C 1
ATOM 5755 O O . GLN A 1 742 ? -40.679 -20.984 15.060 1.00 77.62 742 GLN A O 1
ATOM 5760 N N . GLN A 1 743 ? -40.152 -18.846 14.678 1.00 78.81 743 GLN A N 1
ATOM 5761 C CA . GLN A 1 743 ? -41.364 -18.512 13.919 1.00 78.81 743 GLN A CA 1
ATOM 5762 C C . GLN A 1 743 ? -41.363 -18.982 12.451 1.00 78.81 743 GLN A C 1
ATOM 5764 O O . GLN A 1 743 ? -42.394 -18.891 11.792 1.00 78.81 743 GLN A O 1
ATOM 5769 N N . PHE A 1 744 ? -40.235 -19.484 11.936 1.00 83.38 744 PHE A N 1
ATOM 5770 C CA . PHE A 1 744 ? -40.039 -19.833 10.520 1.00 83.38 744 PHE A CA 1
ATOM 5771 C C . PHE A 1 744 ? -39.792 -21.334 10.330 1.00 83.38 744 PHE A C 1
ATOM 5773 O O . PHE A 1 744 ? -38.747 -21.760 9.841 1.00 83.38 744 PHE A O 1
ATOM 5780 N N . THR A 1 745 ? -40.735 -22.166 10.772 1.00 81.06 745 THR A N 1
ATOM 5781 C CA . THR A 1 745 ? -40.589 -23.632 10.720 1.00 81.06 745 THR A CA 1
ATOM 5782 C C . THR A 1 745 ? -40.531 -24.181 9.292 1.00 81.06 745 THR A C 1
ATOM 5784 O O . THR A 1 745 ? -39.899 -25.208 9.058 1.00 81.06 745 THR A O 1
ATOM 5787 N N . ASP A 1 746 ? -41.121 -23.480 8.323 1.00 81.56 746 ASP A N 1
ATOM 5788 C CA . ASP A 1 746 ? -41.095 -23.819 6.897 1.00 81.56 746 ASP A CA 1
ATOM 5789 C C . ASP A 1 746 ? -39.723 -23.599 6.240 1.00 81.56 746 ASP A C 1
ATOM 5791 O O . ASP A 1 746 ? -39.474 -24.104 5.142 1.00 81.56 746 ASP A O 1
ATOM 5795 N N . ALA A 1 747 ? -38.807 -22.898 6.913 1.00 80.56 747 ALA A N 1
ATOM 5796 C CA . ALA A 1 747 ? -37.440 -22.714 6.444 1.00 80.56 747 ALA A CA 1
ATOM 5797 C C . ALA A 1 747 ? -36.640 -24.015 6.363 1.00 80.56 747 ALA A C 1
ATOM 5799 O O . ALA A 1 747 ? -35.663 -24.068 5.622 1.00 80.56 747 ALA A O 1
ATOM 5800 N N . ILE A 1 748 ? -37.100 -25.081 7.025 1.00 83.38 748 ILE A N 1
ATOM 5801 C CA . ILE A 1 748 ? -36.538 -26.431 6.893 1.00 83.38 748 ILE A CA 1
ATOM 5802 C C . ILE A 1 748 ? -36.538 -26.940 5.440 1.00 83.38 748 ILE A C 1
ATOM 5804 O O . ILE A 1 748 ? -35.730 -27.792 5.080 1.00 83.38 748 ILE A O 1
ATOM 5808 N N . ASN A 1 749 ? -37.403 -26.382 4.582 1.00 90.12 749 ASN A N 1
ATOM 5809 C CA . ASN A 1 749 ? -37.459 -26.714 3.158 1.00 90.12 749 ASN A CA 1
ATOM 5810 C C . ASN A 1 749 ? -36.263 -26.160 2.361 1.00 90.12 749 ASN A C 1
ATOM 5812 O O . ASN A 1 749 ? -36.062 -26.568 1.218 1.00 90.12 749 ASN A O 1
ATOM 5816 N N . TYR A 1 750 ? -35.479 -25.254 2.952 1.00 93.12 750 TYR A N 1
ATOM 5817 C CA . TYR A 1 750 ? -34.141 -24.867 2.510 1.00 93.12 750 TYR A CA 1
ATOM 5818 C C . TYR A 1 750 ? -33.145 -25.443 3.522 1.00 93.12 750 TYR A C 1
ATOM 5820 O O . TYR A 1 750 ? -32.844 -24.825 4.541 1.00 93.12 750 TYR A O 1
ATOM 5828 N N . THR A 1 751 ? -32.667 -26.659 3.257 1.00 85.88 751 THR A N 1
ATOM 5829 C CA . THR A 1 751 ? -32.142 -27.583 4.285 1.00 85.88 751 THR A CA 1
ATOM 5830 C C . THR A 1 751 ? -30.945 -27.084 5.090 1.00 85.88 751 THR A C 1
ATOM 5832 O O . THR A 1 751 ? -30.739 -27.551 6.206 1.00 85.88 751 THR A O 1
ATOM 5835 N N . ASN A 1 752 ? -30.179 -26.132 4.557 1.00 91.75 752 ASN A N 1
ATOM 5836 C CA . ASN A 1 752 ? -29.025 -25.530 5.223 1.00 91.75 752 ASN A CA 1
ATOM 5837 C C . ASN A 1 752 ? -29.201 -24.025 5.491 1.00 91.75 752 ASN A C 1
ATOM 5839 O O . ASN A 1 752 ? -28.220 -23.313 5.699 1.00 91.75 752 ASN A O 1
ATOM 5843 N N . ALA A 1 753 ? -30.427 -23.493 5.438 1.00 94.69 753 ALA A N 1
ATOM 5844 C CA . ALA A 1 753 ? -30.654 -22.062 5.610 1.00 94.69 753 ALA A CA 1
ATOM 5845 C C . ALA A 1 753 ? -30.164 -21.593 6.988 1.00 94.69 753 ALA A C 1
ATOM 5847 O O . ALA A 1 753 ? -30.696 -21.989 8.029 1.00 94.69 753 ALA A O 1
ATOM 5848 N N . THR A 1 754 ? -29.160 -20.715 6.974 1.00 95.56 754 THR A N 1
ATOM 5849 C CA . THR A 1 754 ? -28.474 -20.215 8.168 1.00 95.56 754 THR A CA 1
ATOM 5850 C C . THR A 1 754 ? -28.427 -18.693 8.142 1.00 95.56 754 THR A C 1
ATOM 5852 O O . THR A 1 754 ? -27.969 -18.100 7.163 1.00 95.56 754 THR A O 1
ATOM 5855 N N . TRP A 1 755 ? -28.885 -18.065 9.225 1.00 94.88 755 TRP A N 1
ATOM 5856 C CA . TRP A 1 755 ? -28.698 -16.640 9.486 1.00 94.88 755 TRP A CA 1
ATOM 5857 C C . TRP A 1 755 ? -27.360 -16.400 10.174 1.00 94.88 755 TRP A C 1
ATOM 5859 O O . TRP A 1 755 ? -26.967 -17.158 11.061 1.00 94.88 755 TRP A O 1
ATOM 5869 N N . PHE A 1 756 ? -26.722 -15.294 9.811 1.00 96.00 756 PHE A N 1
ATOM 5870 C CA . PHE A 1 756 ? -25.546 -14.737 10.456 1.00 96.00 756 PHE A CA 1
ATOM 5871 C C . PHE A 1 756 ? -25.803 -13.299 10.909 1.00 96.00 756 PHE A C 1
ATOM 5873 O O . PHE A 1 756 ? -26.615 -12.564 10.333 1.00 96.00 756 PHE A O 1
ATOM 5880 N N . SER A 1 757 ? -25.088 -12.895 11.952 1.00 94.81 757 SER A N 1
ATOM 5881 C CA . SER A 1 757 ? -25.067 -11.520 12.441 1.00 94.81 757 SER A CA 1
ATOM 5882 C C . SER A 1 757 ? -23.645 -11.089 12.760 1.00 94.81 757 SER A C 1
ATOM 5884 O O . SER A 1 757 ? -22.930 -11.809 13.458 1.00 94.81 757 SER A O 1
ATOM 5886 N N . PHE A 1 758 ? -23.277 -9.901 12.294 1.00 95.69 758 PHE A N 1
ATOM 5887 C CA . PHE A 1 758 ? -21.948 -9.321 12.441 1.00 95.69 758 PHE A CA 1
ATOM 5888 C C . PHE A 1 758 ? -22.088 -7.980 13.169 1.00 95.69 758 PHE A C 1
ATOM 5890 O O . PHE A 1 758 ? -22.531 -7.014 12.550 1.00 95.69 758 PHE A O 1
ATOM 5897 N N . PRO A 1 759 ? -21.803 -7.918 14.483 1.00 94.31 759 PRO A N 1
ATOM 5898 C CA . PRO A 1 759 ? -21.944 -6.681 15.245 1.00 94.31 759 PRO A CA 1
ATOM 5899 C C . PRO A 1 759 ? -20.941 -5.636 14.759 1.00 94.31 759 PRO A C 1
ATOM 5901 O O . PRO A 1 759 ? -19.728 -5.887 14.761 1.00 94.31 759 PRO A O 1
ATOM 5904 N N . GLY A 1 760 ? -21.448 -4.497 14.313 1.00 89.81 760 GLY A N 1
ATOM 5905 C CA . GLY A 1 760 ? -20.687 -3.296 14.018 1.00 89.81 760 GLY A CA 1
ATOM 5906 C C . GLY A 1 760 ? -20.650 -2.362 15.217 1.00 89.81 760 GLY A C 1
ATOM 5907 O O . GLY A 1 760 ? -20.929 -2.744 16.354 1.00 89.81 760 GLY A O 1
ATOM 5908 N N . ALA A 1 761 ? -20.213 -1.138 14.960 1.00 85.88 761 ALA A N 1
ATOM 5909 C CA . ALA A 1 761 ? -20.123 -0.110 15.977 1.00 85.88 761 ALA A CA 1
ATOM 5910 C C . ALA A 1 761 ? -21.507 0.399 16.387 1.00 85.88 761 ALA A C 1
ATOM 5912 O O . ALA A 1 761 ? -22.364 0.586 15.528 1.00 85.88 761 ALA A O 1
ATOM 5913 N N . CYS A 1 762 ? -21.682 0.745 17.666 1.00 87.94 762 CYS A N 1
ATOM 5914 C CA . CYS A 1 762 ? -22.958 1.235 18.203 1.00 87.94 762 CYS A CA 1
ATOM 5915 C C . CYS A 1 762 ? -24.126 0.266 18.005 1.00 87.94 762 CYS A C 1
ATOM 5917 O O . CYS A 1 762 ? -25.274 0.680 17.840 1.00 87.94 762 CYS A O 1
ATOM 5919 N N . SER A 1 763 ? -23.826 -1.028 18.078 1.00 88.75 763 SER A N 1
ATOM 5920 C CA . SER A 1 763 ? -24.761 -2.133 17.888 1.00 88.75 763 SER A CA 1
ATOM 5921 C C . SER A 1 763 ? -26.010 -2.064 18.785 1.00 88.75 763 SER A C 1
ATOM 5923 O O . SER A 1 763 ? -26.986 -2.771 18.546 1.00 88.75 763 SER A O 1
ATOM 5925 N N . ASP A 1 764 ? -26.027 -1.231 19.830 1.00 86.88 764 ASP A N 1
ATOM 5926 C CA . ASP A 1 764 ? -27.157 -1.028 20.741 1.00 86.88 764 ASP A CA 1
ATOM 5927 C C . ASP A 1 764 ? -28.117 0.119 20.362 1.00 86.88 764 ASP A C 1
ATOM 5929 O O . ASP A 1 764 ? -29.150 0.307 21.025 1.00 86.88 764 ASP A O 1
ATOM 5933 N N . ARG A 1 765 ? -27.829 0.860 19.286 1.00 89.00 765 ARG A N 1
ATOM 5934 C CA . ARG A 1 765 ? -28.583 2.042 18.833 1.00 89.00 765 ARG A CA 1
ATOM 5935 C C . ARG A 1 765 ? -28.960 1.954 17.358 1.00 89.00 765 ARG A C 1
ATOM 5937 O O . ARG A 1 765 ? -28.425 1.166 16.596 1.00 89.00 765 ARG A O 1
ATOM 5944 N N . ASP A 1 766 ? -29.920 2.784 16.958 1.00 88.56 766 ASP A N 1
ATOM 5945 C CA . ASP A 1 766 ? -30.243 2.963 15.543 1.00 88.56 766 ASP A CA 1
ATOM 5946 C C . ASP A 1 766 ? -29.102 3.701 14.826 1.00 88.56 766 ASP A C 1
ATOM 5948 O O . ASP A 1 766 ? -28.532 4.637 15.393 1.00 88.56 766 ASP A O 1
ATOM 5952 N N . PHE A 1 767 ? -28.861 3.399 13.544 1.00 81.38 767 PHE A N 1
ATOM 5953 C CA . PHE A 1 767 ? -27.811 4.036 12.726 1.00 81.38 767 PHE A CA 1
ATOM 5954 C C . PHE A 1 767 ? -27.850 5.573 12.753 1.00 81.38 767 PHE A C 1
ATOM 5956 O O . PHE A 1 767 ? -26.822 6.238 12.673 1.00 81.38 767 PHE A O 1
ATOM 5963 N N . ARG A 1 768 ? -29.046 6.162 12.887 1.00 82.88 768 ARG A N 1
ATOM 5964 C CA . ARG A 1 768 ? -29.249 7.624 12.951 1.00 82.88 768 ARG A CA 1
ATOM 5965 C C . ARG A 1 768 ? -28.823 8.253 14.281 1.00 82.88 768 ARG A C 1
ATOM 5967 O O . ARG A 1 768 ? -28.776 9.473 14.386 1.00 82.88 768 ARG A O 1
ATOM 5974 N N . SER A 1 769 ? -28.560 7.435 15.292 1.00 83.31 769 SER A N 1
ATOM 5975 C CA . SER A 1 769 ? -28.190 7.836 16.650 1.00 83.31 769 SER A CA 1
ATOM 5976 C C . SER A 1 769 ? -26.757 7.439 17.004 1.00 83.31 769 SER A C 1
ATOM 5978 O O . SER A 1 769 ? -26.383 7.483 18.178 1.00 83.31 769 SER A O 1
ATOM 5980 N N . HIS A 1 770 ? -25.959 7.044 16.009 1.00 79.56 770 HIS A N 1
ATOM 5981 C CA . HIS A 1 770 ? -24.531 6.829 16.188 1.00 79.56 770 HIS A CA 1
ATOM 5982 C C . HIS A 1 770 ? -23.863 8.183 16.435 1.00 79.56 770 HIS A C 1
ATOM 5984 O O . HIS A 1 770 ? -23.959 9.101 15.622 1.00 79.56 770 HIS A O 1
ATOM 5990 N N . ASP A 1 771 ? -23.188 8.301 17.572 1.00 71.44 771 ASP A N 1
ATOM 5991 C CA . ASP A 1 771 ? -22.385 9.463 17.931 1.00 71.44 771 ASP A CA 1
ATOM 5992 C C . ASP A 1 771 ? -20.931 9.035 18.173 1.00 71.44 771 ASP A C 1
ATOM 5994 O O . ASP A 1 771 ? -20.606 7.842 18.208 1.00 71.44 771 ASP A O 1
ATOM 5998 N N . ALA A 1 772 ? -20.029 10.012 18.286 1.00 55.66 772 ALA A N 1
ATOM 5999 C CA . ALA A 1 772 ? -18.619 9.736 18.531 1.00 55.66 772 ALA A CA 1
ATOM 6000 C C . ALA A 1 772 ? -18.440 8.875 19.788 1.00 55.66 772 ALA A C 1
ATOM 6002 O O . ALA A 1 772 ? -17.813 7.825 19.698 1.00 55.66 772 ALA A O 1
ATOM 6003 N N . GLN A 1 773 ? -19.067 9.263 20.906 1.00 63.22 773 GLN A N 1
ATOM 6004 C CA . GLN A 1 773 ? -18.934 8.616 22.213 1.00 63.22 773 GLN A CA 1
ATOM 6005 C C . GLN A 1 773 ? -19.351 7.144 22.195 1.00 63.22 773 GLN A C 1
ATOM 6007 O O . GLN A 1 773 ? -18.682 6.300 22.786 1.00 63.22 773 GLN A O 1
ATOM 6012 N N . CYS A 1 774 ? -20.453 6.844 21.522 1.00 71.31 774 CYS A N 1
ATOM 6013 C CA . CYS A 1 774 ? -21.002 5.512 21.407 1.00 71.31 774 CYS A CA 1
ATOM 6014 C C . CYS A 1 774 ? -20.020 4.580 20.708 1.00 71.31 774 CYS A C 1
ATOM 6016 O O . CYS A 1 774 ? -19.726 3.522 21.255 1.00 71.31 774 CYS A O 1
ATOM 6018 N N . VAL A 1 775 ? -19.425 4.989 19.581 1.00 62.31 775 VAL A N 1
ATOM 6019 C CA . VAL A 1 775 ? -18.481 4.097 18.897 1.00 62.31 775 VAL A CA 1
ATOM 6020 C C . VAL A 1 775 ? -17.182 3.913 19.687 1.00 62.31 775 VAL A C 1
ATOM 6022 O O . VAL A 1 775 ? -16.524 2.886 19.547 1.00 62.31 775 VAL A O 1
ATOM 6025 N N . LEU A 1 776 ? -16.815 4.856 20.566 1.00 55.44 776 LEU A N 1
ATOM 6026 C CA . LEU A 1 776 ? -15.677 4.650 21.478 1.00 55.44 776 LEU A CA 1
ATOM 6027 C C . LEU A 1 776 ? -15.928 3.494 22.439 1.00 55.44 776 LEU A C 1
ATOM 6029 O O . LEU A 1 776 ? -15.026 2.714 22.732 1.00 55.44 776 LEU A O 1
ATOM 6033 N N . THR A 1 777 ? -17.146 3.423 22.970 1.00 67.50 777 THR A N 1
ATOM 6034 C CA . THR A 1 777 ? -17.522 2.439 23.989 1.00 67.50 777 THR A CA 1
ATOM 6035 C C . THR A 1 777 ? -18.055 1.138 23.396 1.00 67.50 777 THR A C 1
ATOM 6037 O O . THR A 1 777 ? -17.982 0.100 24.052 1.00 67.50 777 THR A O 1
ATOM 6040 N N . ASP A 1 778 ? -18.559 1.193 22.164 1.00 78.50 778 ASP A N 1
ATOM 6041 C CA . ASP A 1 778 ? -19.121 0.084 21.399 1.00 78.50 778 ASP A CA 1
ATOM 6042 C C . ASP A 1 778 ? -18.521 0.051 19.974 1.00 78.50 778 ASP A C 1
ATOM 6044 O O . ASP A 1 778 ? -19.149 0.528 19.025 1.00 78.50 778 ASP A O 1
ATOM 6048 N N . PRO A 1 779 ? -17.273 -0.440 19.811 1.00 77.69 779 PRO A N 1
ATOM 6049 C CA . PRO A 1 779 ? -16.566 -0.422 18.527 1.00 77.69 779 PRO A CA 1
ATOM 6050 C C . PRO A 1 779 ? -16.991 -1.518 17.533 1.00 77.69 779 PRO A C 1
ATOM 6052 O O . PRO A 1 779 ? -16.592 -1.447 16.369 1.00 77.69 779 PRO A O 1
ATOM 6055 N N . GLY A 1 780 ? -17.772 -2.519 17.953 1.00 89.50 780 GLY A N 1
ATOM 6056 C CA . GLY A 1 780 ? -18.097 -3.686 17.127 1.00 89.50 780 GLY A CA 1
ATOM 6057 C C . GLY A 1 780 ? -16.946 -4.683 16.953 1.00 89.50 780 GLY A C 1
ATOM 6058 O O . GLY A 1 780 ? -15.872 -4.531 17.527 1.00 89.50 780 GLY A O 1
ATOM 6059 N N . GLY A 1 781 ? -17.184 -5.741 16.169 1.00 90.00 781 GLY A N 1
ATOM 6060 C CA . GLY A 1 781 ? -16.245 -6.862 15.979 1.00 90.00 781 GLY A CA 1
ATOM 6061 C C . GLY A 1 781 ? -15.459 -6.844 14.670 1.00 90.00 781 GLY A C 1
ATOM 6062 O O . GLY A 1 781 ? -14.694 -7.775 14.411 1.00 90.00 781 GLY A O 1
ATOM 6063 N N . ALA A 1 782 ? -15.667 -5.824 13.834 1.00 86.38 782 ALA A N 1
ATOM 6064 C CA . ALA A 1 782 ? -15.077 -5.725 12.505 1.00 86.38 782 ALA A CA 1
ATOM 6065 C C . ALA A 1 782 ? -13.577 -5.356 12.549 1.00 86.38 782 ALA A C 1
ATOM 6067 O O . ALA A 1 782 ? -13.176 -4.204 12.761 1.00 86.38 782 ALA A O 1
ATOM 6068 N N . CYS A 1 783 ? -12.745 -6.350 12.258 1.00 74.75 783 CYS A N 1
ATOM 6069 C CA . CYS A 1 783 ? -11.317 -6.264 12.003 1.00 74.75 783 CYS A CA 1
ATOM 6070 C C . CYS A 1 783 ? -10.983 -5.764 10.607 1.00 74.75 783 CYS A C 1
ATOM 6072 O O . CYS A 1 783 ? -11.752 -5.883 9.651 1.00 74.75 783 CYS A O 1
ATOM 6074 N N . PHE A 1 784 ? -9.717 -5.402 10.480 1.00 53.94 784 PHE A N 1
ATOM 6075 C CA . PHE A 1 784 ? -9.033 -5.332 9.210 1.00 53.94 784 PHE A CA 1
ATOM 6076 C C . PHE A 1 784 ? -7.900 -6.347 9.144 1.00 53.94 784 PHE A C 1
ATOM 6078 O O . PHE A 1 784 ? -7.159 -6.513 10.106 1.00 53.94 784 PHE A O 1
ATOM 6085 N N . GLY A 1 785 ? -7.792 -7.054 8.018 1.00 67.62 785 GLY A N 1
ATOM 6086 C CA . GLY A 1 785 ? -6.869 -8.179 7.877 1.00 67.62 785 GLY A CA 1
ATOM 6087 C C . GLY A 1 785 ? -7.390 -9.469 8.518 1.00 67.62 785 GLY A C 1
ATOM 6088 O O . GLY A 1 785 ? -8.594 -9.730 8.541 1.00 67.62 785 GLY A O 1
ATOM 6089 N N . ILE A 1 786 ? -6.478 -10.323 8.982 1.00 75.50 786 ILE A N 1
ATOM 6090 C CA . ILE A 1 786 ? -6.831 -11.611 9.593 1.00 75.50 786 ILE A CA 1
ATOM 6091 C C . ILE A 1 786 ? -7.369 -11.345 11.007 1.00 75.50 786 ILE A C 1
ATOM 6093 O O . ILE A 1 786 ? -6.661 -10.725 11.798 1.00 75.50 786 ILE A O 1
ATOM 6097 N N . PRO A 1 787 ? -8.581 -11.811 11.360 1.00 84.25 787 PRO A N 1
ATOM 6098 C CA . PRO A 1 787 ? -9.141 -11.555 12.681 1.00 84.25 787 PRO A CA 1
ATOM 6099 C C . PRO A 1 787 ? -8.281 -12.160 13.794 1.00 84.25 787 PRO A C 1
ATOM 6101 O O . PRO A 1 787 ? -7.872 -13.322 13.710 1.00 84.25 787 PRO A O 1
ATOM 6104 N N . THR A 1 788 ? -8.029 -11.382 14.850 1.00 83.56 788 THR A N 1
ATOM 6105 C CA . THR A 1 788 ? -7.211 -11.803 16.002 1.00 83.56 788 THR A CA 1
ATOM 6106 C C . THR A 1 788 ? -8.012 -12.636 16.999 1.00 83.56 788 THR A C 1
ATOM 6108 O O . THR A 1 788 ? -7.438 -13.502 17.671 1.00 83.56 788 THR A O 1
ATOM 6111 N N . GLY A 1 789 ? -9.336 -12.464 17.026 1.00 89.00 789 GLY A N 1
ATOM 6112 C CA . GLY A 1 789 ? -10.229 -13.019 18.042 1.00 89.00 789 GLY A CA 1
ATOM 6113 C C . GLY A 1 789 ? -10.232 -12.192 19.330 1.00 89.00 789 GLY A C 1
ATOM 6114 O O . GLY A 1 789 ? -10.789 -12.633 20.332 1.00 89.00 789 GLY A O 1
ATOM 6115 N N . GLU A 1 790 ? -9.615 -11.011 19.330 1.00 87.50 790 GLU A N 1
ATOM 6116 C CA . GLU A 1 790 ? -9.849 -10.015 20.376 1.00 87.50 790 GLU A CA 1
ATOM 6117 C C . GLU A 1 790 ? -11.294 -9.536 20.293 1.00 87.50 790 GLU A C 1
ATOM 6119 O O . GLU A 1 790 ? -11.952 -9.628 19.256 1.00 87.50 790 GLU A O 1
ATOM 6124 N N . GLY A 1 791 ? -11.837 -9.061 21.404 1.00 87.69 791 GLY A N 1
ATOM 6125 C CA . GLY A 1 791 ? -13.268 -8.835 21.486 1.00 87.69 791 GLY A CA 1
ATOM 6126 C C . GLY A 1 791 ? -13.787 -7.740 20.550 1.00 87.69 791 GLY A C 1
ATOM 6127 O O . GLY A 1 791 ? -14.949 -7.827 20.174 1.00 87.69 791 GLY A O 1
ATOM 6128 N N . ASP A 1 792 ? -12.959 -6.786 20.122 1.00 83.94 792 ASP A N 1
ATOM 6129 C CA . ASP A 1 792 ? -13.235 -5.768 19.092 1.00 83.94 792 ASP A CA 1
ATOM 6130 C C . ASP A 1 792 ? -12.617 -6.086 17.718 1.00 83.94 792 ASP A C 1
ATOM 6132 O O . ASP A 1 792 ? -12.663 -5.274 16.792 1.00 83.94 792 ASP A O 1
ATOM 6136 N N . CYS A 1 793 ? -12.059 -7.286 17.570 1.00 86.81 793 CYS A N 1
ATOM 6137 C CA . CYS A 1 793 ? -11.552 -7.809 16.316 1.00 86.81 793 CYS A CA 1
ATOM 6138 C C . CYS A 1 793 ? -11.825 -9.321 16.209 1.00 86.81 793 CYS A C 1
ATOM 6140 O O . CYS A 1 793 ? -10.954 -10.175 16.401 1.00 86.81 793 CYS A O 1
ATOM 6142 N N . THR A 1 794 ? -13.047 -9.656 15.794 1.00 94.44 794 THR A N 1
ATOM 6143 C CA . THR A 1 794 ? -13.511 -11.042 15.674 1.00 94.44 794 THR A CA 1
ATOM 6144 C C . THR A 1 794 ? -13.736 -11.477 14.227 1.00 94.44 794 THR A C 1
ATOM 6146 O O . THR A 1 794 ? -13.519 -12.646 13.915 1.00 94.44 794 THR A O 1
ATOM 6149 N N . TYR A 1 795 ? -14.116 -10.577 13.315 1.00 95.06 795 TYR A N 1
ATOM 6150 C CA . TYR A 1 795 ? -14.318 -10.899 11.899 1.00 95.06 795 TYR A CA 1
ATOM 6151 C C . TYR A 1 795 ? -13.772 -9.814 10.977 1.00 95.06 795 TYR A C 1
ATOM 6153 O O . TYR A 1 795 ? -13.808 -8.641 11.307 1.00 95.06 795 TYR A O 1
ATOM 6161 N N . SER A 1 796 ? -13.336 -10.185 9.782 1.00 86.94 796 SER A N 1
ATOM 6162 C CA . SER A 1 796 ? -13.131 -9.274 8.657 1.00 86.94 796 SER A CA 1
ATOM 6163 C C . SER A 1 796 ? -13.938 -9.756 7.462 1.00 86.94 796 SER A C 1
ATOM 6165 O O . SER A 1 796 ? -14.341 -10.921 7.390 1.00 86.94 796 SER A O 1
ATOM 6167 N N . TYR A 1 797 ? -14.199 -8.865 6.515 1.00 91.56 797 TYR A N 1
ATOM 6168 C CA . TYR A 1 797 ? -14.892 -9.225 5.291 1.00 91.56 797 TYR A CA 1
ATOM 6169 C C . TYR A 1 797 ? -14.375 -8.415 4.108 1.00 91.56 797 TYR A C 1
ATOM 6171 O O . TYR A 1 797 ? -13.898 -7.292 4.251 1.00 91.56 797 TYR A O 1
ATOM 6179 N N . GLU A 1 798 ? -14.521 -8.982 2.921 1.00 87.62 798 GLU A N 1
ATOM 6180 C CA . GLU A 1 798 ? -14.289 -8.300 1.654 1.00 87.62 798 GLU A CA 1
ATOM 6181 C C . GLU A 1 798 ? -15.419 -8.629 0.681 1.00 87.62 798 GLU A C 1
ATOM 6183 O O . GLU A 1 798 ? -16.054 -9.689 0.748 1.00 87.62 798 GLU A O 1
ATOM 6188 N N . ARG A 1 799 ? -15.702 -7.704 -0.235 1.00 88.75 799 ARG A N 1
ATOM 6189 C CA . ARG A 1 799 ? -16.711 -7.932 -1.267 1.00 88.75 799 ARG A CA 1
ATOM 6190 C C . ARG A 1 799 ? -16.194 -8.987 -2.243 1.00 88.75 799 ARG A C 1
ATOM 6192 O O . ARG A 1 799 ? -15.152 -8.806 -2.857 1.00 88.75 799 ARG A O 1
ATOM 6199 N N . ALA A 1 800 ? -16.954 -10.062 -2.422 1.00 91.75 800 ALA A N 1
ATOM 6200 C CA . ALA A 1 800 ? -16.573 -11.219 -3.230 1.00 91.75 800 ALA A CA 1
ATOM 6201 C C . ALA A 1 800 ? -17.515 -11.445 -4.425 1.00 91.75 800 ALA A C 1
ATOM 6203 O O . ALA A 1 800 ? -17.683 -12.570 -4.899 1.00 91.75 800 ALA A O 1
ATOM 6204 N N . GLY A 1 801 ? -18.144 -10.375 -4.910 1.00 92.25 801 GLY A N 1
ATOM 6205 C CA . GLY A 1 801 ? -18.981 -10.376 -6.107 1.00 92.25 801 GLY A CA 1
ATOM 6206 C C . GLY A 1 801 ? -20.477 -10.241 -5.836 1.00 92.25 801 GLY A C 1
ATOM 6207 O O . GLY A 1 801 ? -20.936 -10.168 -4.696 1.00 92.25 801 GLY A O 1
ATOM 6208 N N . GLU A 1 802 ? -21.249 -10.185 -6.916 1.00 96.19 802 GLU A N 1
ATOM 6209 C CA . GLU A 1 802 ? -22.707 -10.082 -6.883 1.00 96.19 802 GLU A CA 1
ATOM 6210 C C . GLU A 1 802 ? -23.361 -10.662 -8.138 1.00 96.19 802 GLU A C 1
ATOM 6212 O O . GLU A 1 802 ? -22.784 -10.618 -9.229 1.00 96.19 802 GLU A O 1
ATOM 6217 N N . ILE A 1 803 ? -24.613 -11.089 -8.019 1.00 97.69 803 ILE A N 1
ATOM 6218 C CA . ILE A 1 803 ? -25.456 -11.471 -9.159 1.00 97.69 803 ILE A CA 1
ATOM 6219 C C . ILE A 1 803 ? -26.759 -10.672 -9.148 1.00 97.69 803 ILE A C 1
ATOM 6221 O O . ILE A 1 803 ? -27.283 -10.343 -8.080 1.00 97.69 803 ILE A O 1
ATOM 6225 N N . ARG A 1 804 ? -27.280 -10.341 -10.335 1.00 97.19 804 ARG A N 1
ATOM 6226 C CA . ARG A 1 804 ? -28.596 -9.704 -10.479 1.00 97.19 804 ARG A CA 1
ATOM 6227 C C . ARG A 1 804 ? -29.680 -10.761 -10.325 1.00 97.19 804 ARG A C 1
ATOM 6229 O O . ARG A 1 804 ? -29.537 -11.877 -10.826 1.00 97.19 804 ARG A O 1
ATOM 6236 N N . LEU A 1 805 ? -30.769 -10.405 -9.649 1.00 97.12 805 LEU A N 1
ATOM 6237 C CA . LEU A 1 805 ? -31.922 -11.294 -9.529 1.00 97.12 805 LEU A CA 1
ATOM 6238 C C . LEU A 1 805 ? -32.577 -11.538 -10.885 1.00 97.12 805 LEU A C 1
ATOM 6240 O O . LEU A 1 805 ? -32.950 -12.669 -11.166 1.00 97.12 805 LEU A O 1
ATOM 6244 N N . ASP A 1 806 ? -32.645 -10.515 -11.733 1.00 96.31 806 ASP A N 1
ATOM 6245 C CA . ASP A 1 806 ? -33.260 -10.607 -13.060 1.00 96.31 806 ASP A CA 1
ATOM 6246 C C . ASP A 1 806 ? -32.557 -11.656 -13.930 1.00 96.31 806 ASP A C 1
ATOM 6248 O O . ASP A 1 806 ? -33.210 -12.560 -14.451 1.00 96.31 806 ASP A O 1
ATOM 6252 N N . ASP A 1 807 ? -31.222 -11.635 -13.961 1.00 95.62 807 ASP A N 1
ATOM 6253 C CA . ASP A 1 807 ? -30.411 -12.643 -14.654 1.00 95.62 807 ASP A CA 1
ATOM 6254 C C . ASP A 1 807 ? -30.612 -14.046 -14.059 1.00 95.62 807 ASP A C 1
ATOM 6256 O O . ASP A 1 807 ? -30.735 -15.036 -14.786 1.00 95.62 807 ASP A O 1
ATOM 6260 N N . LEU A 1 808 ? -30.675 -14.144 -12.725 1.00 97.25 808 LEU A N 1
ATOM 6261 C CA . LEU A 1 808 ? -30.849 -15.413 -12.019 1.00 97.25 808 LEU A CA 1
ATOM 6262 C C . LEU A 1 808 ? -32.189 -16.075 -12.367 1.00 97.25 808 LEU A C 1
ATOM 6264 O O . LEU A 1 808 ? -32.244 -17.290 -12.603 1.00 97.25 808 LEU A O 1
ATOM 6268 N N . VAL A 1 809 ? -33.268 -15.294 -12.402 1.00 96.38 809 VAL A N 1
ATOM 6269 C CA . VAL A 1 809 ? -34.624 -15.809 -12.640 1.00 96.38 809 VAL A CA 1
ATOM 6270 C C . VAL A 1 809 ? -35.004 -15.822 -14.124 1.00 96.38 809 VAL A C 1
ATOM 6272 O O . VAL A 1 809 ? -35.895 -16.576 -14.505 1.00 96.38 809 VAL A O 1
ATOM 6275 N N . GLY A 1 810 ? -34.284 -15.090 -14.976 1.00 95.31 810 GLY A N 1
ATOM 6276 C CA . GLY A 1 810 ? -34.514 -15.022 -16.422 1.00 95.31 810 GLY A CA 1
ATOM 6277 C C . GLY A 1 810 ? -35.469 -13.906 -16.860 1.00 95.31 810 GLY A C 1
ATOM 6278 O O . GLY A 1 810 ? -36.132 -14.045 -17.887 1.00 95.31 810 GLY A O 1
ATOM 6279 N N . ILE A 1 811 ? -35.550 -12.812 -16.102 1.00 95.88 811 ILE A N 1
ATOM 6280 C CA . ILE A 1 811 ? -36.298 -11.603 -16.473 1.00 95.88 811 ILE A CA 1
ATOM 6281 C C . ILE A 1 811 ? -35.355 -10.658 -17.228 1.00 95.88 811 ILE A C 1
ATOM 6283 O O . ILE A 1 811 ? -34.250 -10.393 -16.775 1.00 95.88 811 ILE A O 1
ATOM 6287 N N . ARG A 1 812 ? -35.778 -10.152 -18.394 1.00 92.56 812 ARG A N 1
ATOM 6288 C CA . ARG A 1 812 ? -34.980 -9.196 -19.194 1.00 92.56 812 ARG A CA 1
ATOM 6289 C C . ARG A 1 812 ? -35.213 -7.741 -18.799 1.00 92.56 812 ARG A C 1
ATOM 6291 O O . ARG A 1 812 ? -34.281 -6.951 -18.811 1.00 92.56 812 ARG A O 1
ATOM 6298 N N . ASP A 1 813 ? -36.464 -7.410 -18.506 1.00 93.81 813 ASP A N 1
ATOM 6299 C CA . ASP A 1 813 ? -36.920 -6.082 -18.110 1.00 93.81 813 ASP A CA 1
ATOM 6300 C C . ASP A 1 813 ? -37.983 -6.278 -17.025 1.00 93.81 813 ASP A C 1
ATOM 6302 O O . ASP A 1 813 ? -39.055 -6.840 -17.280 1.00 93.81 813 ASP A O 1
ATOM 6306 N N . TYR A 1 814 ? -37.630 -5.914 -15.793 1.00 94.19 814 TYR A N 1
ATOM 6307 C CA . TYR A 1 814 ? -38.471 -6.151 -14.624 1.00 94.19 814 TYR A CA 1
ATOM 6308 C C . TYR A 1 814 ? -39.719 -5.264 -14.628 1.00 94.19 814 TYR A C 1
ATOM 6310 O O . TYR A 1 814 ? -40.814 -5.743 -14.327 1.00 94.19 814 TYR A O 1
ATOM 6318 N N . ASP A 1 815 ? -39.583 -4.007 -15.046 1.00 93.12 815 ASP A N 1
ATOM 6319 C CA . ASP A 1 815 ? -40.703 -3.072 -15.096 1.00 93.12 815 ASP A CA 1
ATOM 6320 C C . ASP A 1 815 ? -41.722 -3.522 -16.143 1.00 93.12 815 ASP A C 1
ATOM 6322 O O . ASP A 1 815 ? -42.920 -3.576 -15.858 1.00 93.12 815 ASP A O 1
ATOM 6326 N N . GLN A 1 816 ? -41.270 -3.957 -17.325 1.00 95.00 816 GLN A N 1
ATOM 6327 C CA . GLN A 1 816 ? -42.169 -4.553 -18.316 1.00 95.00 816 GLN A CA 1
ATOM 6328 C C . GLN A 1 816 ? -42.805 -5.858 -17.841 1.00 95.00 816 GLN A C 1
ATOM 6330 O O . GLN A 1 816 ? -43.994 -6.072 -18.084 1.00 95.00 816 GLN A O 1
ATOM 6335 N N . PHE A 1 817 ? -42.054 -6.727 -17.159 1.00 94.88 817 PHE A N 1
ATOM 6336 C CA . PHE A 1 817 ? -42.601 -7.963 -16.597 1.00 94.88 817 PHE A CA 1
ATOM 6337 C C . PHE A 1 817 ? -43.776 -7.673 -15.652 1.00 94.88 817 PHE A C 1
ATOM 6339 O O . PHE A 1 817 ? -44.838 -8.283 -15.796 1.00 94.88 817 PHE A O 1
ATOM 6346 N N . VAL A 1 818 ? -43.623 -6.699 -14.749 1.00 93.69 818 VAL A N 1
ATOM 6347 C CA . VAL A 1 818 ? -44.682 -6.283 -13.817 1.00 93.69 818 VAL A CA 1
ATOM 6348 C C . VAL A 1 818 ? -45.837 -5.590 -14.548 1.00 93.69 818 VAL A C 1
ATOM 6350 O O . VAL A 1 818 ? -46.998 -5.915 -14.293 1.00 93.69 818 VAL A O 1
ATOM 6353 N N . LEU A 1 819 ? -45.554 -4.683 -15.492 1.00 94.31 819 LEU A N 1
ATOM 6354 C CA . LEU A 1 819 ? -46.578 -3.976 -16.281 1.00 94.31 819 LEU A CA 1
ATOM 6355 C C . LEU A 1 819 ? -47.476 -4.932 -17.080 1.00 94.31 819 LEU A C 1
ATOM 6357 O O . LEU A 1 819 ? -48.666 -4.668 -17.242 1.00 94.31 819 LEU A O 1
ATOM 6361 N N . LEU A 1 820 ? -46.930 -6.057 -17.548 1.00 94.38 820 LEU A N 1
ATOM 6362 C CA . LEU A 1 820 ? -47.670 -7.108 -18.256 1.00 94.38 820 LEU A CA 1
ATOM 6363 C C . LEU A 1 820 ? -48.397 -8.088 -17.313 1.00 94.38 820 LEU A C 1
ATOM 6365 O O . LEU A 1 820 ? -48.906 -9.117 -17.761 1.00 94.38 820 LEU A O 1
ATOM 6369 N N . GLY A 1 821 ? -48.464 -7.788 -16.012 1.00 92.88 821 GLY A N 1
ATOM 6370 C CA . GLY A 1 821 ? -49.144 -8.603 -15.002 1.00 92.88 821 GLY A CA 1
ATOM 6371 C C . GLY A 1 821 ? -48.336 -9.804 -14.502 1.00 92.88 821 GLY A C 1
ATOM 6372 O O . GLY A 1 821 ? -48.894 -10.674 -13.828 1.00 92.88 821 GLY A O 1
ATOM 6373 N N . GLY A 1 822 ? -47.042 -9.870 -14.827 1.00 94.12 822 GLY A N 1
ATOM 6374 C CA . GLY A 1 822 ? -46.124 -10.873 -14.304 1.00 94.12 822 GLY A CA 1
ATOM 6375 C C . GLY A 1 822 ? -45.944 -10.743 -12.793 1.00 94.12 822 GLY A C 1
ATOM 6376 O O . GLY A 1 822 ? -45.913 -9.645 -12.236 1.00 94.12 822 GLY A O 1
ATOM 6377 N N . ARG A 1 823 ? -45.837 -11.885 -12.114 1.00 94.31 823 ARG A N 1
ATOM 6378 C CA . ARG A 1 823 ? -45.541 -11.969 -10.679 1.00 94.31 823 ARG A CA 1
ATOM 6379 C C . ARG A 1 823 ? -44.504 -13.047 -10.463 1.00 94.31 823 ARG A C 1
ATOM 6381 O O . ARG A 1 823 ? -44.684 -14.164 -10.936 1.00 94.31 823 ARG A O 1
ATOM 6388 N N . GLU A 1 824 ? -43.428 -12.735 -9.753 1.00 96.19 824 GLU A N 1
ATOM 6389 C CA . GLU A 1 824 ? -42.384 -13.731 -9.518 1.00 96.19 824 GLU A CA 1
ATOM 6390 C C . GLU A 1 824 ? -42.889 -14.888 -8.648 1.00 96.19 824 GLU A C 1
ATOM 6392 O O . GLU A 1 824 ? -42.535 -16.036 -8.908 1.00 96.19 824 GLU A O 1
ATOM 6397 N N . PHE A 1 825 ? -43.749 -14.599 -7.666 1.00 96.56 825 PHE A N 1
ATOM 6398 C CA . PHE A 1 825 ? -44.387 -15.602 -6.819 1.00 96.56 825 PHE A CA 1
ATOM 6399 C C . PHE A 1 825 ? -45.744 -15.119 -6.282 1.00 96.56 825 PHE A C 1
ATOM 6401 O O . PHE A 1 825 ? -45.871 -13.989 -5.813 1.00 96.56 825 PHE A O 1
ATOM 6408 N N . ASP A 1 826 ? -46.762 -15.976 -6.304 1.00 93.50 826 ASP A N 1
ATOM 6409 C CA . ASP A 1 826 ? -48.055 -15.759 -5.652 1.00 93.50 826 ASP A CA 1
ATOM 6410 C C . ASP A 1 826 ? -48.230 -16.774 -4.515 1.00 93.50 826 ASP A C 1
ATOM 6412 O O . ASP A 1 826 ? -48.334 -17.980 -4.741 1.00 93.50 826 ASP A O 1
ATOM 6416 N N . ARG A 1 827 ? -48.301 -16.280 -3.272 1.00 91.62 827 ARG A N 1
ATOM 6417 C CA . ARG A 1 827 ? -48.405 -17.125 -2.068 1.00 91.62 827 ARG A CA 1
ATOM 6418 C C . ARG A 1 827 ? -49.642 -18.023 -2.054 1.00 91.62 827 ARG A C 1
ATOM 6420 O O . ARG A 1 827 ? -49.617 -19.054 -1.392 1.00 91.62 827 ARG A O 1
ATOM 6427 N N . SER A 1 828 ? -50.729 -17.614 -2.707 1.00 90.75 828 SER A N 1
ATOM 6428 C CA . SER A 1 828 ? -51.981 -18.378 -2.722 1.00 90.75 828 SER A CA 1
ATOM 6429 C C . SER A 1 828 ? -51.955 -19.527 -3.725 1.00 90.75 828 SER A C 1
ATOM 6431 O O . SER A 1 828 ? -52.629 -20.533 -3.517 1.00 90.75 828 SER A O 1
ATOM 6433 N N . LEU A 1 829 ? -51.164 -19.378 -4.789 1.00 92.19 829 LEU A N 1
ATOM 6434 C CA . LEU A 1 829 ? -51.018 -20.373 -5.848 1.00 92.19 829 LEU A CA 1
ATOM 6435 C C . LEU A 1 829 ? -49.793 -21.267 -5.643 1.00 92.19 829 LEU A C 1
ATOM 6437 O O . LEU A 1 829 ? -49.737 -22.345 -6.222 1.00 92.19 829 LEU A O 1
ATOM 6441 N N . ASP A 1 830 ? -48.831 -20.818 -4.831 1.00 94.19 830 ASP A N 1
ATOM 6442 C CA . ASP A 1 830 ? -47.497 -21.416 -4.706 1.00 94.19 830 ASP A CA 1
ATOM 6443 C C . ASP A 1 830 ? -46.765 -21.501 -6.063 1.00 94.19 830 ASP A C 1
ATOM 6445 O O . ASP A 1 830 ? -45.960 -22.398 -6.317 1.00 94.19 830 ASP A O 1
ATOM 6449 N N . THR A 1 831 ? -47.056 -20.550 -6.956 1.00 95.81 831 THR A N 1
ATOM 6450 C CA . THR A 1 831 ? -46.473 -20.436 -8.299 1.00 95.81 831 THR A CA 1
ATOM 6451 C C . THR A 1 831 ? -46.255 -18.977 -8.681 1.00 95.81 831 THR A C 1
ATOM 6453 O O . THR A 1 831 ? -46.925 -18.082 -8.163 1.00 95.81 831 THR A O 1
ATOM 6456 N N . GLY A 1 832 ? -45.354 -18.717 -9.624 1.00 94.00 832 GLY A N 1
ATOM 6457 C CA . GLY A 1 832 ? -45.285 -17.426 -10.305 1.00 94.00 832 GLY A CA 1
ATOM 6458 C C . GLY A 1 832 ? -46.347 -17.278 -11.404 1.00 94.00 832 GLY A C 1
ATOM 6459 O O . GLY A 1 832 ? -47.045 -18.221 -11.782 1.00 94.00 832 GLY A O 1
ATOM 6460 N N . VAL A 1 833 ? -46.478 -16.059 -11.925 1.00 93.06 833 VAL A N 1
ATOM 6461 C CA . VAL A 1 833 ? -47.297 -15.703 -13.092 1.00 93.06 833 VAL A CA 1
ATOM 6462 C C . VAL A 1 833 ? -46.347 -15.214 -14.177 1.00 93.06 833 VAL A C 1
ATOM 6464 O O . VAL A 1 833 ? -45.655 -14.216 -13.986 1.00 93.06 833 VAL A O 1
ATOM 6467 N N . ASN A 1 834 ? -46.299 -15.922 -15.310 1.00 91.00 834 ASN A N 1
ATOM 6468 C CA . ASN A 1 834 ? -45.318 -15.726 -16.391 1.00 91.00 834 ASN A CA 1
ATOM 6469 C C . ASN A 1 834 ? -43.845 -15.953 -15.979 1.00 91.00 834 ASN A C 1
ATOM 6471 O O . ASN A 1 834 ? -42.933 -15.560 -16.702 1.00 91.00 834 ASN A O 1
ATOM 6475 N N . LEU A 1 835 ? -43.611 -16.620 -14.844 1.00 94.69 835 LEU A N 1
ATOM 6476 C CA . LEU A 1 835 ? -42.309 -17.073 -14.356 1.00 94.69 835 LEU A CA 1
ATOM 6477 C C . LEU A 1 835 ? -42.519 -18.333 -13.507 1.00 94.69 835 LEU A C 1
ATOM 6479 O O . LEU A 1 835 ? -43.414 -18.343 -12.675 1.00 94.69 835 LEU A O 1
ATOM 6483 N N . THR A 1 836 ? -41.694 -19.368 -13.679 1.00 96.12 836 THR A N 1
ATOM 6484 C CA . THR A 1 836 ? -41.819 -20.636 -12.924 1.00 96.12 836 THR A CA 1
ATOM 6485 C C . THR A 1 836 ? -40.664 -20.887 -11.953 1.00 96.12 836 THR A C 1
ATOM 6487 O O . THR A 1 836 ? -40.587 -21.931 -11.303 1.00 96.12 836 THR A O 1
ATOM 6490 N N . PHE A 1 837 ? -39.708 -19.952 -11.870 1.00 97.25 837 PHE A N 1
ATOM 6491 C CA . PHE A 1 837 ? -38.494 -20.129 -11.074 1.00 97.25 837 PHE A CA 1
ATOM 6492 C C . PHE A 1 837 ? -38.810 -20.394 -9.594 1.00 97.25 837 PHE A C 1
ATOM 6494 O O . PHE A 1 837 ? -38.151 -21.231 -8.979 1.00 97.25 837 PHE A O 1
ATOM 6501 N N . TRP A 1 838 ? -39.844 -19.757 -9.036 1.00 96.62 838 TRP A N 1
ATOM 6502 C CA . TRP A 1 838 ? -40.217 -19.846 -7.619 1.00 96.62 838 TRP A CA 1
ATOM 6503 C C . TRP A 1 838 ? -41.290 -20.912 -7.295 1.00 96.62 838 TRP A C 1
ATOM 6505 O O . TRP A 1 838 ? -41.577 -21.137 -6.131 1.00 96.62 838 TRP A O 1
ATOM 6515 N N . ASP A 1 839 ? -41.810 -21.663 -8.269 1.00 96.69 839 ASP A N 1
ATOM 6516 C CA . ASP A 1 839 ? -42.935 -22.598 -8.055 1.00 96.69 839 ASP A CA 1
ATOM 6517 C C . ASP A 1 839 ? -42.667 -23.738 -7.055 1.00 96.69 839 ASP A C 1
ATOM 6519 O O . ASP A 1 839 ? -41.640 -24.419 -7.132 1.00 96.69 839 ASP A O 1
ATOM 6523 N N . ASN A 1 840 ? -43.648 -24.075 -6.221 1.00 95.88 840 ASN A N 1
ATOM 6524 C CA . ASN A 1 840 ? -43.583 -25.102 -5.175 1.00 95.88 840 ASN A CA 1
ATOM 6525 C C . ASN A 1 840 ? -42.534 -24.775 -4.102 1.00 95.88 840 ASN A C 1
ATOM 6527 O O . ASN A 1 840 ? -41.445 -25.364 -4.056 1.00 95.88 840 ASN A O 1
ATOM 6531 N N . LYS A 1 841 ? -42.859 -23.843 -3.210 1.00 92.69 841 LYS A N 1
ATOM 6532 C CA . LYS A 1 841 ? -41.969 -23.374 -2.143 1.00 92.69 841 LYS A CA 1
ATOM 6533 C C . LYS A 1 841 ? -41.591 -24.455 -1.134 1.00 92.69 841 LYS A C 1
ATOM 6535 O O . LYS A 1 841 ? -40.484 -24.426 -0.594 1.00 92.69 841 LYS A O 1
ATOM 6540 N N . THR A 1 842 ? -42.482 -25.404 -0.861 1.00 92.94 842 THR A N 1
ATOM 6541 C CA . THR A 1 842 ? -42.229 -26.474 0.121 1.00 92.94 842 THR A CA 1
ATOM 6542 C C . THR A 1 842 ? -41.481 -27.674 -0.461 1.00 92.94 842 THR A C 1
ATOM 6544 O O . THR A 1 842 ? -41.181 -28.613 0.268 1.00 92.94 842 THR A O 1
ATOM 6547 N N . ASP A 1 843 ? -41.179 -27.672 -1.762 1.00 95.81 843 ASP A N 1
ATOM 6548 C CA . ASP A 1 843 ? -40.428 -28.742 -2.419 1.00 95.81 843 ASP A CA 1
ATOM 6549 C C . ASP A 1 843 ? -38.920 -28.531 -2.225 1.00 95.81 843 ASP A C 1
ATOM 6551 O O . ASP A 1 843 ? -38.286 -27.688 -2.867 1.00 95.81 843 ASP A O 1
ATOM 6555 N N . THR A 1 844 ? -38.337 -29.327 -1.330 1.00 95.81 844 THR A N 1
ATOM 6556 C CA . THR A 1 844 ? -36.910 -29.271 -1.005 1.00 95.81 844 THR A CA 1
ATOM 6557 C C . THR A 1 844 ? -36.015 -29.499 -2.222 1.00 95.81 844 THR A C 1
ATOM 6559 O O . THR A 1 844 ? -35.018 -28.800 -2.376 1.00 95.81 844 THR A O 1
ATOM 6562 N N . ALA A 1 845 ? -36.365 -30.424 -3.121 1.00 96.69 845 ALA A N 1
ATOM 6563 C CA . ALA A 1 845 ? -35.536 -30.719 -4.289 1.00 96.69 845 ALA A CA 1
ATOM 6564 C C . ALA A 1 845 ? -35.497 -29.522 -5.247 1.00 96.69 845 ALA A C 1
ATOM 6566 O O . ALA A 1 845 ? -34.434 -29.153 -5.750 1.00 96.69 845 ALA A O 1
ATOM 6567 N N . LYS A 1 846 ? -36.638 -28.854 -5.447 1.00 97.00 846 LYS A N 1
ATOM 6568 C CA . LYS A 1 846 ? -36.690 -27.610 -6.227 1.00 97.00 846 LYS A CA 1
ATOM 6569 C C . LYS A 1 846 ? -35.926 -26.470 -5.558 1.00 97.00 846 LYS A C 1
ATOM 6571 O O . LYS A 1 846 ? -35.259 -25.703 -6.252 1.00 97.00 846 LYS A O 1
ATOM 6576 N N . ASN A 1 847 ? -35.980 -26.361 -4.232 1.00 97.06 847 ASN A N 1
ATOM 6577 C CA . ASN A 1 847 ? -35.213 -25.355 -3.497 1.00 97.06 847 ASN A CA 1
ATOM 6578 C C . ASN A 1 847 ? -33.701 -25.553 -3.649 1.00 97.06 847 ASN A C 1
ATOM 6580 O O . ASN A 1 847 ? -32.995 -24.577 -3.907 1.00 97.06 847 ASN A O 1
ATOM 6584 N N . GLU A 1 848 ? -33.209 -26.791 -3.597 1.00 97.06 848 GLU A N 1
ATOM 6585 C CA . GLU A 1 848 ? -31.791 -27.080 -3.848 1.00 97.06 848 GLU A CA 1
ATOM 6586 C C . GLU A 1 848 ? -31.381 -26.747 -5.293 1.00 97.06 848 GLU A C 1
ATOM 6588 O O . GLU A 1 848 ? -30.313 -26.177 -5.513 1.00 97.06 848 GLU A O 1
ATOM 6593 N N . VAL A 1 849 ? -32.248 -26.981 -6.287 1.00 97.25 849 VAL A N 1
ATOM 6594 C CA . VAL A 1 849 ? -31.989 -26.554 -7.679 1.00 97.25 849 VAL A CA 1
ATOM 6595 C C . VAL A 1 849 ? -31.854 -25.029 -7.788 1.00 97.25 849 VAL A C 1
ATOM 6597 O O . VAL A 1 849 ? -30.973 -24.537 -8.496 1.00 97.25 849 VAL A O 1
ATOM 6600 N N . ARG A 1 850 ? -32.683 -24.258 -7.073 1.00 97.69 850 ARG A N 1
ATOM 6601 C CA . ARG A 1 850 ? -32.587 -22.783 -7.043 1.00 97.69 850 ARG A CA 1
ATOM 6602 C C . ARG A 1 850 ? -31.268 -22.316 -6.442 1.00 97.69 850 ARG A C 1
ATOM 6604 O O . ARG A 1 850 ? -30.633 -21.419 -6.994 1.00 97.69 850 ARG A O 1
ATOM 6611 N N . VAL A 1 851 ? -30.863 -22.926 -5.329 1.00 97.38 851 VAL A N 1
ATOM 6612 C CA . VAL A 1 851 ? -29.590 -22.628 -4.663 1.00 97.38 851 VAL A CA 1
ATOM 6613 C C . VAL A 1 851 ? -28.414 -22.956 -5.582 1.00 97.38 851 VAL A C 1
ATOM 6615 O O . VAL A 1 851 ? -27.547 -22.106 -5.781 1.00 97.38 851 VAL A O 1
ATOM 6618 N N . ALA A 1 852 ? -28.420 -24.133 -6.214 1.00 97.25 852 ALA A N 1
ATOM 6619 C CA . ALA A 1 852 ? -27.388 -24.535 -7.166 1.00 97.25 852 ALA A CA 1
ATOM 6620 C C . ALA A 1 852 ? -27.283 -23.560 -8.348 1.00 97.25 852 ALA A C 1
ATOM 6622 O O . ALA A 1 852 ? -26.180 -23.198 -8.751 1.00 97.25 852 ALA A O 1
ATOM 6623 N N . LYS A 1 853 ? -28.415 -23.064 -8.866 1.00 97.94 853 LYS A N 1
ATOM 6624 C CA . LYS A 1 853 ? -28.418 -22.053 -9.934 1.00 97.94 853 LYS A CA 1
ATOM 6625 C C . LYS A 1 853 ? -27.792 -20.730 -9.481 1.00 97.94 853 LYS A C 1
ATOM 6627 O O . LYS A 1 853 ? -27.050 -20.120 -10.245 1.00 97.94 853 LYS A O 1
ATOM 6632 N N . ALA A 1 854 ? -28.068 -20.293 -8.251 1.00 97.75 854 ALA A N 1
ATOM 6633 C CA . ALA A 1 854 ? -27.474 -19.076 -7.702 1.00 97.75 854 ALA A CA 1
ATOM 6634 C C . ALA A 1 854 ? -25.954 -19.218 -7.514 1.00 97.75 854 ALA A C 1
ATOM 6636 O O . ALA A 1 854 ? -25.208 -18.323 -7.908 1.00 97.75 854 ALA A O 1
ATOM 6637 N N . LEU A 1 855 ? -25.488 -20.356 -6.992 1.00 96.50 855 LEU A N 1
ATOM 6638 C CA . LEU A 1 855 ? -24.058 -20.662 -6.880 1.00 96.50 855 LEU A CA 1
ATOM 6639 C C . LEU A 1 855 ? -23.374 -20.691 -8.253 1.00 96.50 855 LEU A C 1
ATOM 6641 O O . LEU A 1 855 ? -22.367 -20.011 -8.443 1.00 96.50 855 LEU A O 1
ATOM 6645 N N . ALA A 1 856 ? -23.967 -21.376 -9.234 1.00 96.88 856 ALA A N 1
ATOM 6646 C CA . ALA A 1 856 ? -23.440 -21.438 -10.596 1.00 96.88 856 ALA A CA 1
ATOM 6647 C C . ALA A 1 856 ? -23.347 -20.050 -11.255 1.00 96.88 856 ALA A C 1
ATOM 6649 O O . ALA A 1 856 ? -22.382 -19.763 -11.960 1.00 96.88 856 ALA A O 1
ATOM 6650 N N . ALA A 1 857 ? -24.308 -19.156 -10.997 1.00 97.06 857 ALA A N 1
ATOM 6651 C CA . ALA A 1 857 ? -24.255 -17.780 -11.492 1.00 97.06 857 ALA A CA 1
ATOM 6652 C C . ALA A 1 857 ? -23.068 -16.994 -10.904 1.00 97.06 857 ALA A C 1
ATOM 6654 O O . ALA A 1 857 ? -22.425 -16.217 -11.614 1.00 97.06 857 ALA A O 1
ATOM 6655 N N . PHE A 1 858 ? -22.736 -17.212 -9.626 1.00 96.75 858 PHE A N 1
ATOM 6656 C CA . PHE A 1 858 ? -21.531 -16.637 -9.026 1.00 96.75 858 PHE A CA 1
ATOM 6657 C C . PHE A 1 858 ? -20.248 -17.221 -9.624 1.00 96.75 858 PHE A C 1
ATOM 6659 O O . PHE A 1 858 ? -19.333 -16.460 -9.925 1.00 96.75 858 PHE A O 1
ATOM 6666 N N . GLU A 1 859 ? -20.173 -18.539 -9.811 1.00 93.88 859 GLU A N 1
ATOM 6667 C CA . GLU A 1 859 ? -19.004 -19.208 -10.403 1.00 93.88 859 GLU A CA 1
ATOM 6668 C C . GLU A 1 859 ? -18.760 -18.758 -11.847 1.00 93.88 859 GLU A C 1
ATOM 6670 O O . GLU A 1 859 ? -17.631 -18.445 -12.218 1.00 93.88 859 GLU A O 1
ATOM 6675 N N . GLN A 1 860 ? -19.823 -18.638 -12.644 1.00 93.00 860 GLN A N 1
ATOM 6676 C CA . GLN A 1 860 ? -19.738 -18.164 -14.023 1.00 93.00 860 GLN A CA 1
ATOM 6677 C C . GLN A 1 860 ? -19.248 -16.715 -14.104 1.00 93.00 860 GLN A C 1
ATOM 6679 O O . GLN A 1 860 ? -18.430 -16.384 -14.963 1.00 93.00 860 GLN A O 1
ATOM 6684 N N . LYS A 1 861 ? -19.755 -15.837 -13.231 1.00 91.81 861 LYS A N 1
ATOM 6685 C CA . LYS A 1 861 ? -19.404 -14.411 -13.244 1.00 91.81 861 LYS A CA 1
ATOM 6686 C C . LYS A 1 861 ? -18.042 -14.131 -12.603 1.00 91.81 861 LYS A C 1
ATOM 6688 O O . LYS A 1 861 ? -17.378 -13.174 -12.991 1.00 91.81 861 LYS A O 1
ATOM 6693 N N . TYR A 1 862 ? -17.615 -14.960 -11.651 1.00 91.06 862 TYR A N 1
ATOM 6694 C CA . TYR A 1 862 ? -16.370 -14.789 -10.901 1.00 91.06 862 TYR A CA 1
ATOM 6695 C C . TYR A 1 862 ? -15.551 -16.094 -10.842 1.00 91.06 862 TYR A C 1
ATOM 6697 O O . TYR A 1 862 ? -15.336 -16.627 -9.747 1.00 91.06 862 TYR A O 1
ATOM 6705 N N . PRO A 1 863 ? -15.030 -16.587 -11.983 1.00 87.62 863 PRO A N 1
ATOM 6706 C CA . PRO A 1 863 ? -14.391 -17.906 -12.085 1.00 87.62 863 PRO A CA 1
ATOM 6707 C C . PRO A 1 863 ? -13.051 -18.026 -11.343 1.00 87.62 863 PRO A C 1
ATOM 6709 O O . PRO A 1 863 ? -12.549 -19.127 -11.156 1.00 87.62 863 PRO A O 1
ATOM 6712 N N . LEU A 1 864 ? -12.457 -16.903 -10.925 1.00 84.62 864 LEU A N 1
ATOM 6713 C CA . LEU A 1 864 ? -11.223 -16.865 -10.129 1.00 84.62 864 LEU A CA 1
ATOM 6714 C C . LEU A 1 864 ? -11.484 -16.845 -8.613 1.00 84.62 864 LEU A C 1
ATOM 6716 O O . LEU A 1 864 ? -10.538 -16.738 -7.834 1.00 84.62 864 LEU A O 1
ATOM 6720 N N . SER A 1 865 ? -12.750 -16.897 -8.188 1.00 85.00 865 SER A N 1
ATOM 6721 C CA . SER A 1 865 ? -13.095 -16.924 -6.764 1.00 85.00 865 SER A CA 1
ATOM 6722 C C . SER A 1 865 ? -12.629 -18.226 -6.120 1.00 85.00 865 SER A C 1
ATOM 6724 O O . SER A 1 865 ? -12.759 -19.298 -6.702 1.00 85.00 865 SER A O 1
ATOM 6726 N N . GLU A 1 866 ? -12.135 -18.134 -4.890 1.00 87.31 866 GLU A N 1
ATOM 6727 C CA . GLU A 1 866 ? -11.802 -19.296 -4.070 1.00 87.31 866 GLU A CA 1
ATOM 6728 C C . GLU A 1 866 ? -13.048 -20.165 -3.813 1.00 87.31 866 GLU A C 1
ATOM 6730 O O . GLU A 1 866 ? -14.106 -19.659 -3.440 1.00 87.31 866 GLU A O 1
ATOM 6735 N N . HIS A 1 867 ? -12.939 -21.485 -3.976 1.00 89.12 867 HIS A N 1
ATOM 6736 C CA . HIS A 1 867 ? -14.008 -22.396 -3.566 1.00 89.12 867 HIS A CA 1
ATOM 6737 C C . HIS A 1 867 ? -13.953 -22.602 -2.048 1.00 89.12 867 HIS A C 1
ATOM 6739 O O . HIS A 1 867 ? -13.132 -23.365 -1.543 1.00 89.12 867 HIS A O 1
ATOM 6745 N N . LEU A 1 868 ? -14.835 -21.911 -1.325 1.00 91.44 868 LEU A N 1
ATOM 6746 C CA . LEU A 1 868 ? -14.959 -22.003 0.129 1.00 91.44 868 LEU A CA 1
ATOM 6747 C C . LEU A 1 868 ? -16.114 -22.923 0.524 1.00 91.44 868 LEU A C 1
ATOM 6749 O O . LEU A 1 868 ? -17.200 -22.852 -0.049 1.00 91.44 868 LEU A O 1
ATOM 6753 N N . GLN A 1 869 ? -15.886 -23.762 1.533 1.00 87.69 869 GLN A N 1
ATOM 6754 C CA . GLN A 1 869 ? -16.931 -24.599 2.111 1.00 87.69 869 GLN A CA 1
ATOM 6755 C C . GLN A 1 869 ? -17.838 -23.765 3.029 1.00 87.69 869 GLN A C 1
ATOM 6757 O O . GLN A 1 869 ? -17.357 -22.912 3.778 1.00 87.69 869 GLN A O 1
ATOM 6762 N N . ASP A 1 870 ? -19.145 -24.034 2.998 1.00 85.94 870 ASP A N 1
ATOM 6763 C CA . ASP A 1 870 ? -20.093 -23.446 3.946 1.00 85.94 870 ASP A CA 1
ATOM 6764 C C . ASP A 1 870 ? -19.702 -23.796 5.390 1.00 85.94 870 ASP A C 1
ATOM 6766 O O . ASP A 1 870 ? -19.314 -24.927 5.702 1.00 85.94 870 ASP A O 1
ATOM 6770 N N . VAL A 1 871 ? -19.837 -22.821 6.290 1.00 90.56 871 VAL A N 1
ATOM 6771 C CA . VAL A 1 871 ? -19.581 -23.023 7.716 1.00 90.56 871 VAL A CA 1
ATOM 6772 C C . VAL A 1 871 ? -20.862 -23.469 8.421 1.00 90.56 871 VAL A C 1
ATOM 6774 O O . VAL A 1 871 ? -21.904 -22.823 8.318 1.00 90.56 871 VAL A O 1
ATOM 6777 N N . ALA A 1 872 ? -20.788 -24.581 9.154 1.00 89.88 872 ALA A N 1
ATOM 6778 C CA . ALA A 1 872 ? -21.898 -25.030 9.985 1.00 89.88 872 ALA A CA 1
ATOM 6779 C C . ALA A 1 872 ? -22.072 -24.101 11.194 1.00 89.88 872 ALA A C 1
ATOM 6781 O O . ALA A 1 872 ? -21.092 -23.709 11.833 1.00 89.88 872 ALA A O 1
ATOM 6782 N N . CYS A 1 873 ? -23.324 -23.795 11.535 1.00 93.94 873 CYS A N 1
ATOM 6783 C CA . CYS A 1 873 ? -23.627 -23.071 12.759 1.00 93.94 873 CYS A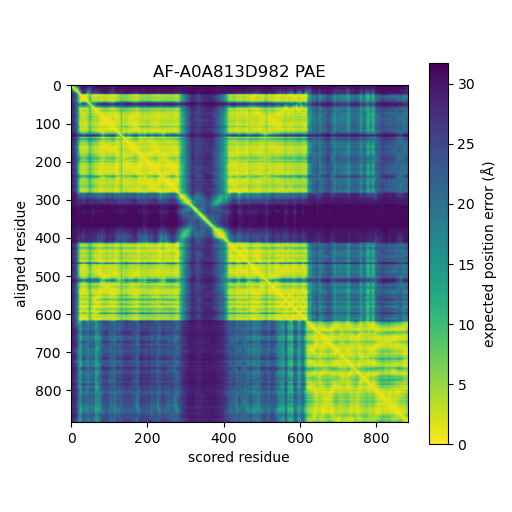 CA 1
ATOM 6784 C C . CYS A 1 873 ? -23.491 -24.001 13.973 1.00 93.94 873 CYS A C 1
ATOM 6786 O O . CYS A 1 873 ? -24.286 -24.928 14.132 1.00 93.94 873 CYS A O 1
ATOM 6788 N N . ASP A 1 874 ? -22.486 -23.757 14.817 1.00 94.94 874 ASP A N 1
ATOM 6789 C CA . ASP A 1 874 ? -22.203 -24.544 16.026 1.00 94.94 874 ASP A CA 1
ATOM 6790 C C . ASP A 1 874 ? -22.718 -23.899 17.322 1.00 94.94 874 ASP A C 1
ATOM 6792 O O . ASP A 1 874 ? -22.440 -24.401 18.412 1.00 94.94 874 ASP A O 1
ATOM 6796 N N . PHE A 1 875 ? -23.495 -22.817 17.204 1.00 94.88 875 PHE A N 1
ATOM 6797 C CA . PHE A 1 875 ? -24.095 -22.136 18.342 1.00 94.88 875 PHE A CA 1
ATOM 6798 C C . PHE A 1 875 ? -24.969 -23.090 19.172 1.00 94.88 875 PHE A C 1
ATOM 6800 O O . PHE A 1 875 ? -25.945 -23.664 18.688 1.00 94.88 875 PHE A O 1
ATOM 6807 N N . ASP A 1 876 ? -24.643 -23.194 20.461 1.00 93.12 876 ASP A N 1
ATOM 6808 C CA . ASP A 1 876 ? -25.383 -23.977 21.446 1.00 93.12 876 ASP A CA 1
ATOM 6809 C C . ASP A 1 876 ? -25.868 -23.072 22.586 1.00 93.12 876 ASP A C 1
ATOM 6811 O O . ASP A 1 876 ? -25.079 -22.476 23.330 1.00 93.12 876 ASP A O 1
ATOM 6815 N N . ARG A 1 877 ? -27.193 -22.985 22.745 1.00 91.56 877 ARG A N 1
ATOM 6816 C CA . ARG A 1 877 ? -27.827 -22.127 23.754 1.00 91.56 877 ARG A CA 1
ATOM 6817 C C . ARG A 1 877 ? -27.420 -22.505 25.179 1.00 91.56 877 ARG A C 1
ATOM 6819 O O . ARG A 1 877 ? -27.177 -21.617 25.991 1.00 91.56 877 ARG A O 1
ATOM 6826 N N . GLN A 1 878 ? -27.351 -23.797 25.493 1.00 91.12 878 GLN A N 1
ATOM 6827 C CA . GLN A 1 878 ? -27.066 -24.265 26.848 1.00 91.12 878 GLN A CA 1
ATOM 6828 C C . GLN A 1 878 ? -25.632 -23.911 27.255 1.00 91.12 878 GLN A C 1
ATOM 6830 O O . GLN A 1 878 ? -25.403 -23.438 28.369 1.00 91.12 878 GLN A O 1
ATOM 6835 N N . ARG A 1 879 ? -24.667 -24.073 26.343 1.00 90.88 879 ARG A N 1
ATOM 6836 C CA . ARG A 1 879 ? -23.274 -23.654 26.546 1.00 90.88 879 ARG A CA 1
ATOM 6837 C C . ARG A 1 879 ? -23.163 -22.141 26.663 1.00 90.88 879 ARG A C 1
ATOM 6839 O O . ARG A 1 879 ? -22.486 -21.661 27.572 1.00 90.88 879 ARG A O 1
ATOM 6846 N N . PHE A 1 880 ? -23.849 -21.392 25.803 1.00 90.00 880 PHE A N 1
ATOM 6847 C CA . PHE A 1 880 ? -23.790 -19.929 25.789 1.00 90.00 880 PHE A CA 1
ATOM 6848 C C . PHE A 1 880 ? -24.378 -19.292 27.059 1.00 90.00 880 PHE A C 1
ATOM 6850 O O . PHE A 1 880 ? -23.798 -18.356 27.618 1.00 90.00 880 PHE A O 1
ATOM 6857 N N . GLU A 1 881 ? -25.507 -19.818 27.541 1.00 87.06 881 GLU A N 1
ATOM 6858 C CA . GLU A 1 881 ? -26.198 -19.333 28.743 1.00 87.06 881 GLU A CA 1
ATOM 6859 C C . GLU A 1 881 ? -25.602 -19.892 30.048 1.00 87.06 881 GLU A C 1
ATOM 6861 O O . GLU A 1 881 ? -25.919 -19.382 31.124 1.00 87.06 881 GLU A O 1
ATOM 6866 N N . SER A 1 882 ? -24.715 -20.897 29.979 1.00 84.88 882 SER A N 1
ATOM 6867 C CA . SER A 1 882 ? -24.036 -21.433 31.165 1.00 84.88 882 SER A CA 1
ATOM 6868 C C . SER A 1 882 ? -23.218 -20.343 31.890 1.00 84.88 882 SER A C 1
ATOM 6870 O O . SER A 1 882 ? -22.621 -19.494 31.209 1.00 84.88 882 SER A O 1
ATOM 6872 N N . PRO A 1 883 ? -23.169 -20.351 33.241 1.00 72.81 883 PRO A N 1
ATOM 6873 C CA . PRO A 1 883 ? -22.430 -19.373 34.045 1.00 72.81 883 PRO A CA 1
ATOM 6874 C C . PRO A 1 883 ? -21.011 -19.097 33.534 1.00 72.81 883 PRO A C 1
ATOM 6876 O O . PRO A 1 883 ? -20.279 -20.063 33.211 1.00 72.81 883 PRO A O 1
#

Solvent-accessible surface area (backbone atoms only — not comparable to full-atom values): 47411 Å² total; per-residue (Å²): 135,85,83,89,85,82,87,89,84,88,82,83,77,80,75,75,76,75,77,68,81,78,56,60,33,42,34,34,33,31,37,32,83,61,85,35,71,76,33,79,49,84,59,41,57,56,37,92,74,86,89,68,38,58,76,70,42,93,51,55,21,40,34,39,36,39,87,79,48,66,63,55,55,31,60,38,26,37,23,17,53,32,57,12,18,29,45,52,42,65,72,38,48,69,70,32,37,51,46,54,47,38,38,44,28,19,49,45,94,78,67,13,19,30,38,27,31,35,29,37,66,44,52,43,48,43,42,23,74,62,95,80,67,88,55,68,31,45,46,66,60,76,78,53,71,79,54,84,72,55,51,68,68,77,39,60,80,36,46,48,58,47,52,54,55,47,40,72,63,29,75,74,50,39,28,36,35,31,26,25,39,74,37,48,71,45,32,73,32,60,89,36,49,0,33,41,32,67,40,93,46,70,68,40,33,49,36,52,27,50,52,55,46,49,52,43,41,52,38,38,74,72,72,45,63,53,42,32,35,36,89,30,39,32,21,88,40,54,64,44,47,81,39,42,19,23,32,47,52,52,70,54,48,33,55,33,47,50,46,32,48,61,49,30,69,73,41,96,42,48,78,44,36,33,29,38,56,34,30,34,32,28,65,26,70,69,59,50,49,51,49,52,52,50,49,47,67,62,44,52,59,53,52,52,49,51,54,51,52,57,64,73,66,61,74,91,73,91,74,94,83,81,96,76,80,94,71,85,79,79,83,72,96,73,94,76,91,82,88,77,90,88,90,85,88,86,89,86,88,85,76,88,87,88,82,87,79,84,86,84,87,86,89,78,93,75,93,72,79,86,77,90,68,71,57,68,63,50,49,50,51,49,51,50,51,47,51,51,46,49,49,52,48,50,50,48,48,45,48,69,78,38,65,72,60,52,49,51,72,76,73,73,44,66,62,25,48,54,30,44,50,57,28,47,74,39,94,38,24,84,61,43,52,24,38,30,28,24,68,72,12,60,48,49,61,29,46,38,60,48,35,73,77,40,72,85,43,42,34,30,34,58,33,35,81,81,63,90,57,54,55,42,60,36,33,32,44,46,41,50,72,45,52,42,36,28,46,76,24,54,33,24,30,49,21,34,35,41,38,28,13,26,83,74,26,28,47,47,49,86,61,95,76,35,73,73,55,55,57,20,28,27,31,42,41,91,80,51,83,48,60,86,63,53,44,74,33,41,59,38,56,52,46,37,59,45,23,41,76,47,54,77,42,12,23,38,24,41,49,49,74,44,72,65,53,59,50,65,45,29,31,35,32,62,85,54,30,38,38,39,37,39,27,22,70,29,82,83,47,52,36,14,40,33,41,46,33,71,78,45,32,47,41,41,58,35,51,31,18,13,40,36,31,39,38,37,74,61,68,80,76,58,83,37,73,59,33,78,37,70,26,85,50,70,77,46,63,30,66,39,23,36,76,32,30,92,72,83,76,76,74,46,28,30,73,31,12,32,65,40,25,35,54,47,44,39,66,74,69,21,39,61,41,86,73,37,48,85,58,45,47,29,40,41,32,28,43,32,35,37,9,25,15,34,62,37,37,76,58,74,24,63,34,38,74,39,46,46,32,58,70,26,14,59,68,34,93,76,59,64,69,64,48,32,36,64,36,21,27,45,48,11,25,25,44,48,43,34,71,85,40,65,88,37,63,73,42,59,30,32,82,72,18,24,40,35,19,37,39,26,56,29,32,82,35,42,63,92,67,66,48,74,70,45,36,43,79,31,62,18,5,67,30,53,61,78,34,47,2,18,18,57,19,11,27,19,72,45,86,65,54,72,47,50,47,40,70,74,68,68,49,92,50,66,68,59,41,45,75,73,67,37,34,57,28,37,86,92,74,40,29,29,37,98,38,68,82,54,42,48,70,76,39,41,71,58,42,51,52,53,44,52,52,54,53,49,53,48,45,71,77,41,73,84,60,81,93,60,61,82,78,80,72,56,46,48,67,70,57,70,72,47,133

Sequence (883 aa):
MLIFGGTWFPGALLILQCTSAVVDVEVTLTTADETHLFQRMPGIVPQHVGGHGIACSDDVAVVEVDARQRFQTMLGFGATLAASSAYVISKAPQSVQDAVLERLFGPESGGGIGLNMLRLPIGVTEASVNYTLGHMSYDDHSYDWSLSRFTTSADEDYYVPVIQKILKINPHVRFVASPWTAPLWLKTDSSSLGSGTLLEEEGAYLAYADYLVRYLEDYLSKGIRISYLTLQNEPGHGGCGPMPCMILTPKQEVNLAQHVRVRLQRSIAKHTKLLAYDHNWGFSDFESFIQWCVLLILIVPQFLLICIVCHCFRPNINGHLPTVYSRVIVMGEDGGALLGDACLQQETSMREVKAAGQLPHDDSGHRARCCCGSSCAMAAARIICIADALFFFSLQWATHNYPTFLPGYLGQFPMGPAYPLEVLNSTAGQAFAGVAWHCYGGDASAMSEVASRYPELEQHITECSYVPRSFSDYLPYSQTALFMAGVRNHAKSVMFWNLAADEDAGPRCSGGSCCSICKGVVTVPSDVKAAGDLHYNAEFYALAHHSAFLDAGSQHIFSAVSGTGIDAVAYRRSDAQVVLVATNTRNSSNVTLQVDASGVRFQYCLPPGSVATFRWRSYYRPGNQLLTEPSTAPVRTFYVYRAMSDSSFPPEDVNSANIHGVMWYLHNEVVFQAPRKFDITRILRYRVSYKAPEVLFRKGTNFGIRYAFDSGKCTGPGYCPKQFNKYGYFAGCNYVWQYPTQQFTDAINYTNATWFSFPGACSDRDFRSHDAQCVLTDPGGACFGIPTGEGDCTYSYERAGEIRLDDLVGIRDYDQFVLLGGREFDRSLDTGVNLTFWDNKTDTAKNEVRVAKALAAFEQKYPLSEHLQDVACDFDRQRFESP

pLDDT: mean 80.84, std 22.25, range [23.14, 98.88]

InterPro domains:
  IPR001139 Glycoside hydrolase family 30 [PTHR11069] (60-282)
  IPR013780 Glycosyl hydrolase, all-beta [G3DSA:2.60.40.1180] (547-619)
  IPR017853 Glycoside hydrolase superfamily [SSF51445] (74-286)
  IPR017853 Glycoside hydrolase superfamily [SSF51445] (409-553)
  IPR033452 Glycosyl hydrolase family 30, beta sandwich domain [PF17189] (553-614)
  IPR033453 Glycosyl hydrolase family 30, TIM-barrel domain [PF02055] (76-281)

Foldseek 3Di:
DDDDDDDDDDDPPPPPPPPPPQFWKWKFWAALVRPGFRHTDGTFRFDLDDADADDDDPFEKEKEFEQVFFADFFQFEAAEAAQQNQVLLQLAPPQQNLLLLCQDCAAVVSNHLNGQEYEYEQADAQFHQDPPPPPNGQQQDAPPLVCPRRDPVVCVVGNLVSVVSNCVRPVRRAYEYAYAADRLNQFPHSQELQAGAGDPDPSSLLSLLVNVLVVQQVCVVSVRQHQEYESHAQLLGGPLGNGHHHHAFLVNSLSSLVNNQVVLCVGPNVNHFYAYHNEALFDFPVLVVVLVVVCCLVVVLVVVVVVVVVVVPDDDDDDDDDDDDDDPDPDDDDDDDDDDDDDPDDPDDDDDDDDDDDDDDDDDDDDDDDPPDDPVVVVSVVVNVVSVVVSVVVVVVCCVVPVSSVCVSVVNGDGRLVSLVSNLPDPSVVRHQAHEHEHRDDALCSLLVNCVVVVRHAYADHEYFDDDDRLLVVLLCCLVRPVQRNVVSRHSYHYYYAQEHEPQRHDGDDDPSRPRTGHHCKHSHPPDDHNVVIGGGSSVSSSSLDSNPEDSQKTWTDMDMDGDQKDKTWIQHLLQKIKIKMFGAAQQDWRWYWYHYLSGTHIYIADHGMIMMIITHAQEDFPDVLLNAFAPFDKAKDKKKDFAAPDDDDQALAKIWPLLQRLLCCLPPFQQDVVTPNNGWKMWMKTKIFGFANQQVVLVFRAAAAFHGDLLETPFPDQVLVLLSRGAQGKHKDACCDPPNVPCVLSCLSVQIMMIHFHAFLNHDHPVPDDSNRCSHGHTQEGTDHFRSRRNHGMYIDTLDMDTPCVLQVNPDSVVCVVVVWGCAHPVQQATDVGRLRHPSSNSVSSVVSSVSRVVRSCVVRVVDDDHDDDHHRYDPCSSPPD

Nearest PDB structures (foldseek):
  5ngl-assembly3_C  TM=8.837E-01  e=1.996E-36  Bacteroides thetaiotaomicron
  6t13-assembly1_D  TM=8.519E-01  e=1.001E-34  Homo sapiens
  6krl-assembly1_A  TM=7.196E-01  e=1.169E-21  Saccharomyces uvarum
  7o0e-assembly1_G  TM=7.194E-01  e=1.045E-21  Thermothelomyces thermophilus ATCC 42464
  8idq-assembly1_A  TM=7.006E-01  e=1.793E-19  Talaromyces pinophilus

Organism: Polarella glacialis (NCBI:txid89957)